Protein AF-0000000074317550 (afdb_homodimer)

Structure (mmCIF, N/CA/C/O backbone):
data_AF-0000000074317550-model_v1
#
loop_
_entity.id
_entity.type
_entity.pdbx_description
1 polymer Maltokinase
#
loop_
_atom_site.group_PDB
_atom_site.id
_atom_site.type_symbol
_atom_site.label_atom_id
_atom_site.label_alt_id
_atom_site.label_comp_id
_atom_site.label_asym_id
_atom_site.label_entity_id
_atom_site.label_seq_id
_atom_site.pdbx_PDB_ins_code
_atom_site.Cartn_x
_atom_site.Cartn_y
_atom_site.Cartn_z
_atom_site.occupancy
_atom_site.B_iso_or_equiv
_atom_site.auth_seq_id
_atom_site.auth_comp_id
_atom_site.auth_asym_id
_atom_site.auth_atom_id
_atom_site.pdbx_PDB_model_num
ATOM 1 N N . MET A 1 1 ? 19.438 -7.477 -41.312 1 28.12 1 MET A N 1
ATOM 2 C CA . MET A 1 1 ? 20.844 -7.57 -40.938 1 28.12 1 MET A CA 1
ATOM 3 C C . MET A 1 1 ? 21 -7.777 -39.438 1 28.12 1 MET A C 1
ATOM 5 O O . MET A 1 1 ? 20.406 -7.039 -38.625 1 28.12 1 MET A O 1
ATOM 9 N N . GLU A 1 2 ? 21.234 -8.906 -38.969 1 42.25 2 GLU A N 1
ATOM 10 C CA . GLU A 1 2 ? 21.422 -9.164 -37.531 1 42.25 2 GLU A CA 1
ATOM 11 C C . GLU A 1 2 ? 22.344 -8.117 -36.906 1 42.25 2 GLU A C 1
ATOM 13 O O . GLU A 1 2 ? 23.391 -7.797 -37.469 1 42.25 2 GLU A O 1
ATOM 18 N N . PRO A 1 3 ? 21.891 -7.242 -36.188 1 46.84 3 PRO A N 1
ATOM 19 C CA . PRO A 1 3 ? 22.766 -6.168 -35.719 1 46.84 3 PRO A CA 1
ATOM 20 C C . PRO A 1 3 ? 24.172 -6.66 -35.375 1 46.84 3 PRO A C 1
ATOM 22 O O . PRO A 1 3 ? 24.328 -7.773 -34.875 1 46.84 3 PRO A O 1
ATOM 25 N N . LEU A 1 4 ? 25.156 -6.258 -36.125 1 50 4 LEU A N 1
ATOM 26 C CA . LEU A 1 4 ? 26.578 -6.555 -35.969 1 50 4 LEU A CA 1
ATOM 27 C C . LEU A 1 4 ? 27.031 -6.383 -34.531 1 50 4 LEU A C 1
ATOM 29 O O . LEU A 1 4 ? 27 -5.277 -34 1 50 4 LEU A O 1
ATOM 33 N N . ILE A 1 5 ? 26.875 -7.387 -33.75 1 63 5 ILE A N 1
ATOM 34 C CA . ILE A 1 5 ? 27.375 -7.363 -32.375 1 63 5 ILE A CA 1
ATOM 35 C C . ILE A 1 5 ? 28.875 -7.07 -32.375 1 63 5 ILE A C 1
ATOM 37 O O . ILE A 1 5 ? 29.656 -7.805 -32.969 1 63 5 ILE A O 1
ATOM 41 N N . ARG A 1 6 ? 29.375 -5.887 -32.031 1 70.06 6 ARG A N 1
ATOM 42 C CA . ARG A 1 6 ? 30.766 -5.453 -31.906 1 70.06 6 ARG A CA 1
ATOM 43 C C . ARG A 1 6 ? 31.562 -6.41 -31.031 1 70.06 6 ARG A C 1
ATOM 45 O O . ARG A 1 6 ? 31.125 -6.762 -29.922 1 70.06 6 ARG A O 1
ATOM 52 N N . ALA A 1 7 ? 32.594 -6.957 -31.656 1 84.75 7 ALA A N 1
ATOM 53 C CA . ALA A 1 7 ? 33.5 -7.801 -30.859 1 84.75 7 ALA A CA 1
ATOM 54 C C . ALA A 1 7 ? 34.375 -6.961 -29.938 1 84.75 7 ALA A C 1
ATOM 56 O O . ALA A 1 7 ? 34.844 -5.891 -30.328 1 84.75 7 ALA A O 1
ATOM 57 N N . VAL A 1 8 ? 34.406 -7.371 -28.703 1 90.88 8 VAL A N 1
ATOM 58 C CA . VAL A 1 8 ? 35.25 -6.676 -27.75 1 90.88 8 VAL A CA 1
ATOM 59 C C . VAL A 1 8 ? 36.531 -7.473 -27.516 1 90.88 8 VAL A C 1
ATOM 61 O O . VAL A 1 8 ? 36.5 -8.695 -27.359 1 90.88 8 VAL A O 1
ATOM 64 N N . HIS A 1 9 ? 37.656 -6.766 -27.578 1 92.19 9 HIS A N 1
ATOM 65 C CA . HIS A 1 9 ? 38.938 -7.359 -27.281 1 92.19 9 HIS A CA 1
ATOM 66 C C . HIS A 1 9 ? 39.438 -6.934 -25.891 1 92.19 9 HIS A C 1
ATOM 68 O O . HIS A 1 9 ? 39.5 -5.738 -25.594 1 92.19 9 HIS A O 1
ATOM 74 N N . THR A 1 10 ? 39.625 -7.961 -25.078 1 92.19 10 THR A N 1
ATOM 75 C CA . THR A 1 10 ? 40.156 -7.652 -23.75 1 92.19 10 THR A CA 1
ATOM 76 C C . THR A 1 10 ? 41.406 -8.477 -23.453 1 92.19 10 THR A C 1
ATOM 78 O O . THR A 1 10 ? 41.531 -9.602 -23.938 1 92.19 10 THR A O 1
ATOM 81 N N . THR A 1 11 ? 42.312 -7.902 -22.656 1 89.69 11 THR A N 1
ATOM 82 C CA . THR A 1 11 ? 43.5 -8.617 -22.219 1 89.69 11 THR A CA 1
ATOM 83 C C . THR A 1 11 ? 43.281 -9.297 -20.875 1 89.69 11 THR A C 1
ATOM 85 O O . THR A 1 11 ? 44.125 -10.047 -20.391 1 89.69 11 THR A O 1
ATOM 88 N N . HIS A 1 12 ? 42.125 -9.023 -20.328 1 92.94 12 HIS A N 1
ATOM 89 C CA . HIS A 1 12 ? 41.812 -9.641 -19.047 1 92.94 12 HIS A CA 1
ATOM 90 C C . HIS A 1 12 ? 41.438 -11.102 -19.219 1 92.94 12 HIS A C 1
ATOM 92 O O . HIS A 1 12 ? 40.906 -11.5 -20.266 1 92.94 12 HIS A O 1
ATOM 98 N N . LYS A 1 13 ? 41.719 -11.852 -18.172 1 94 13 LYS A N 1
ATOM 99 C CA . LYS A 1 13 ? 41.219 -13.227 -18.141 1 94 13 LYS A CA 1
ATOM 100 C C . LYS A 1 13 ? 39.688 -13.25 -17.875 1 94 13 LYS A C 1
ATOM 102 O O . LYS A 1 13 ? 39.125 -12.258 -17.422 1 94 13 LYS A O 1
ATOM 107 N N . TRP A 1 14 ? 39.094 -14.367 -18.219 1 94 14 TRP A N 1
ATOM 108 C CA . TRP A 1 14 ? 37.656 -14.516 -18.047 1 94 14 TRP A CA 1
ATOM 109 C C . TRP A 1 14 ? 37.25 -14.219 -16.609 1 94 14 TRP A C 1
ATOM 111 O O . TRP A 1 14 ? 36.219 -13.555 -16.359 1 94 14 TRP A O 1
ATOM 121 N N . GLN A 1 15 ? 38.094 -14.562 -15.641 1 93.31 15 GLN A N 1
ATOM 122 C CA . GLN A 1 15 ? 37.781 -14.422 -14.219 1 93.31 15 GLN A CA 1
ATOM 123 C C . GLN A 1 15 ? 37.812 -12.961 -13.797 1 93.31 15 GLN A C 1
ATOM 125 O O . GLN A 1 15 ? 37.312 -12.617 -12.711 1 93.31 15 GLN A O 1
ATOM 130 N N . GLU A 1 16 ? 38.312 -12.109 -14.719 1 94.38 16 GLU A N 1
ATOM 131 C CA . GLU A 1 16 ? 38.438 -10.688 -14.398 1 94.38 16 GLU A CA 1
ATOM 132 C C . GLU A 1 16 ? 37.875 -9.82 -15.508 1 94.38 16 GLU A C 1
ATOM 134 O O . GLU A 1 16 ? 38.156 -8.625 -15.594 1 94.38 16 GLU A O 1
ATOM 139 N N . VAL A 1 17 ? 37.094 -10.383 -16.328 1 94.56 17 VAL A N 1
ATOM 140 C CA . VAL A 1 17 ? 36.719 -9.727 -17.578 1 94.56 17 VAL A CA 1
ATOM 141 C C . VAL A 1 17 ? 35.875 -8.484 -17.266 1 94.56 17 VAL A C 1
ATOM 143 O O . VAL A 1 17 ? 35.938 -7.488 -17.984 1 94.56 17 VAL A O 1
ATOM 146 N N . PHE A 1 18 ? 35.094 -8.461 -16.172 1 94.56 18 PHE A N 1
ATOM 147 C CA . PHE A 1 18 ? 34.188 -7.359 -15.852 1 94.56 18 PHE A CA 1
ATOM 148 C C . PHE A 1 18 ? 34.969 -6.207 -15.211 1 94.56 18 PHE A C 1
ATOM 150 O O . PHE A 1 18 ? 34.406 -5.145 -14.945 1 94.56 18 PHE A O 1
ATOM 157 N N . GLU A 1 19 ? 36.25 -6.395 -14.977 1 93.12 19 GLU A N 1
ATOM 158 C CA . GLU A 1 19 ? 37.094 -5.289 -14.555 1 93.12 19 GLU A CA 1
ATOM 159 C C . GLU A 1 19 ? 37.438 -4.391 -15.734 1 93.12 19 GLU A C 1
ATOM 161 O O . GLU A 1 19 ? 37.875 -3.25 -15.539 1 93.12 19 GLU A O 1
ATOM 166 N N . ASP A 1 20 ? 37.281 -4.922 -16.922 1 94.19 20 ASP A N 1
ATOM 167 C CA . ASP A 1 20 ? 37.562 -4.156 -18.141 1 94.19 20 ASP A CA 1
ATOM 168 C C . ASP A 1 20 ? 36.375 -3.238 -18.469 1 94.19 20 ASP A C 1
ATOM 170 O O . ASP A 1 20 ? 35.281 -3.709 -18.812 1 94.19 20 ASP A O 1
ATOM 174 N N . PRO A 1 21 ? 36.594 -1.966 -18.5 1 93.06 21 PRO A N 1
ATOM 175 C CA . PRO A 1 21 ? 35.5 -1.025 -18.781 1 93.06 21 PRO A CA 1
ATOM 176 C C . PRO A 1 21 ? 34.906 -1.201 -20.172 1 93.06 21 PRO A C 1
ATOM 178 O O . PRO A 1 21 ? 33.719 -0.985 -20.375 1 93.06 21 PRO A O 1
ATOM 181 N N . LEU A 1 22 ? 35.75 -1.528 -21.109 1 92.06 22 LEU A N 1
ATOM 182 C CA . LEU A 1 22 ? 35.25 -1.72 -22.469 1 92.06 22 LEU A CA 1
ATOM 183 C C . LEU A 1 22 ? 34.281 -2.896 -22.547 1 92.06 22 LEU A C 1
ATOM 185 O O . LEU A 1 22 ? 33.281 -2.834 -23.234 1 92.06 22 LEU A O 1
ATOM 189 N N . PHE A 1 23 ? 34.656 -3.93 -21.828 1 94.31 23 PHE A N 1
ATOM 190 C CA . PHE A 1 23 ? 33.781 -5.094 -21.781 1 94.31 23 PHE A CA 1
ATOM 191 C C . PHE A 1 23 ? 32.469 -4.754 -21.094 1 94.31 23 PHE A C 1
ATOM 193 O O . PHE A 1 23 ? 31.406 -5.102 -21.578 1 94.31 23 PHE A O 1
ATOM 200 N N . ARG A 1 24 ? 32.562 -4.133 -19.984 1 94.5 24 ARG A N 1
ATOM 201 C CA . ARG A 1 24 ? 31.359 -3.756 -19.219 1 94.5 24 ARG A CA 1
ATOM 202 C C . ARG A 1 24 ? 30.438 -2.879 -20.047 1 94.5 24 ARG A C 1
ATOM 204 O O . ARG A 1 24 ? 29.219 -3.07 -20.031 1 94.5 24 ARG A O 1
ATOM 211 N N . ASP A 1 25 ? 31 -1.946 -20.766 1 93.38 25 ASP A N 1
ATOM 212 C CA . ASP A 1 25 ? 30.203 -1.023 -21.578 1 93.38 25 ASP A CA 1
ATOM 213 C C . ASP A 1 25 ? 29.5 -1.76 -22.703 1 93.38 25 ASP A C 1
ATOM 215 O O . ASP A 1 25 ? 28.312 -1.542 -22.953 1 93.38 25 ASP A O 1
ATOM 219 N N . ALA A 1 26 ? 30.25 -2.543 -23.375 1 93.62 26 ALA A N 1
ATOM 220 C CA . ALA A 1 26 ? 29.641 -3.316 -24.453 1 93.62 26 ALA A CA 1
ATOM 221 C C . ALA A 1 26 ? 28.547 -4.223 -23.922 1 93.62 26 ALA A C 1
ATOM 223 O O . ALA A 1 26 ? 27.484 -4.348 -24.547 1 93.62 26 ALA A O 1
ATOM 224 N N . PHE A 1 27 ? 28.828 -4.82 -22.797 1 95 27 PHE A N 1
ATOM 225 C CA . PHE A 1 27 ? 27.891 -5.746 -22.172 1 95 27 PHE A CA 1
ATOM 226 C C . PHE A 1 27 ? 26.562 -5.047 -21.844 1 95 27 PHE A C 1
ATOM 228 O O . PHE A 1 27 ? 25.5 -5.496 -22.281 1 95 27 PHE A O 1
ATOM 235 N N . ILE A 1 28 ? 26.609 -3.914 -21.172 1 94.75 28 ILE A N 1
ATOM 236 C CA . ILE A 1 28 ? 25.406 -3.336 -20.578 1 94.75 28 ILE A CA 1
ATOM 237 C C . ILE A 1 28 ? 24.75 -2.385 -21.578 1 94.75 28 ILE A C 1
ATOM 239 O O . ILE A 1 28 ? 23.531 -2.186 -21.531 1 94.75 28 ILE A O 1
ATOM 243 N N . GLU A 1 29 ? 25.484 -1.85 -22.531 1 92.62 29 GLU A N 1
ATOM 244 C CA . GLU A 1 29 ? 24.922 -0.846 -23.438 1 92.62 29 GLU A CA 1
ATOM 245 C C . GLU A 1 29 ? 24.469 -1.478 -24.75 1 92.62 29 GLU A C 1
ATOM 247 O O . GLU A 1 29 ? 23.547 -0.97 -25.406 1 92.62 29 GLU A O 1
ATOM 252 N N . GLU A 1 30 ? 25.062 -2.566 -25.094 1 92.88 30 GLU A N 1
ATOM 253 C CA . GLU A 1 30 ? 24.766 -3.125 -26.406 1 92.88 30 GLU A CA 1
ATOM 254 C C . GLU A 1 30 ? 24.203 -4.543 -26.297 1 92.88 30 GLU A C 1
ATOM 256 O O . GLU A 1 30 ? 23.094 -4.816 -26.75 1 92.88 30 GLU A O 1
ATOM 261 N N . TRP A 1 31 ? 24.938 -5.395 -25.641 1 94.44 31 TRP A N 1
ATOM 262 C CA . TRP A 1 31 ? 24.594 -6.812 -25.688 1 94.44 31 TRP A CA 1
ATOM 263 C C . TRP A 1 31 ? 23.328 -7.094 -24.891 1 94.44 31 TRP A C 1
ATOM 265 O O . TRP A 1 31 ? 22.406 -7.734 -25.391 1 94.44 31 TRP A O 1
ATOM 275 N N . VAL A 1 32 ? 23.234 -6.621 -23.656 1 95.06 32 VAL A N 1
ATOM 276 C CA . VAL A 1 32 ? 22.141 -6.93 -22.766 1 95.06 32 VAL A CA 1
ATOM 277 C C . VAL A 1 32 ? 20.828 -6.379 -23.328 1 95.06 32 VAL A C 1
ATOM 279 O O . VAL A 1 32 ? 19.828 -7.094 -23.406 1 95.06 32 VAL A O 1
ATOM 282 N N . PRO A 1 33 ? 20.766 -5.148 -23.766 1 93.25 33 PRO A N 1
ATOM 283 C CA . PRO A 1 33 ? 19.5 -4.621 -24.281 1 93.25 33 PRO A CA 1
ATOM 284 C C . PRO A 1 33 ? 18.969 -5.422 -25.469 1 93.25 33 PRO A C 1
ATOM 286 O O . PRO A 1 33 ? 17.766 -5.684 -25.547 1 93.25 33 PRO A O 1
ATOM 289 N N . GLN A 1 34 ? 19.844 -5.828 -26.297 1 90.69 34 GLN A N 1
ATOM 290 C CA . GLN A 1 34 ? 19.438 -6.574 -27.484 1 90.69 34 GLN A CA 1
ATOM 291 C C . GLN A 1 34 ? 18.984 -7.984 -27.125 1 90.69 34 GLN A C 1
ATOM 293 O O . GLN A 1 34 ? 18.094 -8.547 -27.781 1 90.69 34 GLN A O 1
ATOM 298 N N . TYR A 1 35 ? 19.562 -8.453 -26.156 1 92.56 35 TYR A N 1
ATOM 299 C CA . TYR A 1 35 ? 19.297 -9.836 -25.781 1 92.56 35 TYR A CA 1
ATOM 300 C C . TYR A 1 35 ? 18.062 -9.938 -24.906 1 92.56 35 TYR A C 1
ATOM 302 O O . TYR A 1 35 ? 17.125 -10.68 -25.219 1 92.56 35 TYR A O 1
ATOM 310 N N . ILE A 1 36 ? 18.016 -9.227 -23.766 1 92.38 36 ILE A N 1
ATOM 311 C CA . ILE A 1 36 ? 17.031 -9.375 -22.688 1 92.38 36 ILE A CA 1
ATOM 312 C C . ILE A 1 36 ? 15.641 -9.047 -23.219 1 92.38 36 ILE A C 1
ATOM 314 O O . ILE A 1 36 ? 14.656 -9.68 -22.844 1 92.38 36 ILE A O 1
ATOM 318 N N . THR A 1 37 ? 15.5 -8.102 -24.062 1 89.25 37 THR A N 1
ATOM 319 C CA . THR A 1 37 ? 14.211 -7.617 -24.516 1 89.25 37 THR A CA 1
ATOM 320 C C . THR A 1 37 ? 13.539 -8.656 -25.422 1 89.25 37 THR A C 1
ATOM 322 O O . THR A 1 37 ? 12.328 -8.578 -25.672 1 89.25 37 THR A O 1
ATOM 325 N N . LYS A 1 38 ? 14.312 -9.625 -25.891 1 87.88 38 LYS A N 1
ATOM 326 C CA . LYS A 1 38 ? 13.773 -10.641 -26.797 1 87.88 38 LYS A CA 1
ATOM 327 C C . LYS A 1 38 ? 13.422 -11.914 -26.031 1 87.88 38 LYS A C 1
ATOM 329 O O . LYS A 1 38 ? 12.867 -12.852 -26.609 1 87.88 38 LYS A O 1
ATOM 334 N N . ARG A 1 39 ? 13.758 -11.867 -24.812 1 89.06 39 ARG A N 1
ATOM 335 C CA . ARG A 1 39 ? 13.508 -13.055 -24.016 1 89.06 39 ARG A CA 1
ATOM 336 C C . ARG A 1 39 ? 12.07 -13.078 -23.5 1 89.06 39 ARG A C 1
ATOM 338 O O . ARG A 1 39 ? 11.523 -12.031 -23.141 1 89.06 39 ARG A O 1
ATOM 345 N N . ARG A 1 40 ? 11.531 -14.219 -23.312 1 82 40 ARG A N 1
ATOM 346 C CA . ARG A 1 40 ? 10.156 -14.375 -22.844 1 82 40 ARG A CA 1
ATOM 347 C C . ARG A 1 40 ? 10.031 -14.016 -21.375 1 82 40 ARG A C 1
ATOM 349 O O . ARG A 1 40 ? 9 -13.5 -20.938 1 82 40 ARG A O 1
ATOM 356 N N . TRP A 1 41 ? 11.102 -14.352 -20.672 1 88.12 41 TRP A N 1
ATOM 357 C CA . TRP A 1 41 ? 11.031 -14.141 -19.234 1 88.12 41 TRP A CA 1
ATOM 358 C C . TRP A 1 41 ? 11.148 -12.656 -18.891 1 88.12 41 TRP A C 1
ATOM 360 O O . TRP A 1 41 ? 10.914 -12.258 -17.75 1 88.12 41 TRP A O 1
ATOM 370 N N . PHE A 1 42 ? 11.461 -11.883 -19.875 1 89.62 42 PHE A N 1
ATOM 371 C CA . PHE A 1 42 ? 11.5 -10.445 -19.641 1 89.62 42 PHE A CA 1
ATOM 372 C C . PHE A 1 42 ? 10.094 -9.859 -19.594 1 89.62 42 PHE A C 1
ATOM 374 O O . PHE A 1 42 ? 9.398 -9.812 -20.609 1 89.62 42 PHE A O 1
ATOM 381 N N . ALA A 1 43 ? 9.672 -9.359 -18.5 1 79.31 43 ALA A N 1
ATOM 382 C CA . ALA A 1 43 ? 8.297 -8.945 -18.25 1 79.31 43 ALA A CA 1
ATOM 383 C C . ALA A 1 43 ? 8.055 -7.523 -18.75 1 79.31 43 ALA A C 1
ATOM 385 O O . ALA A 1 43 ? 6.906 -7.133 -19 1 79.31 43 ALA A O 1
ATOM 386 N N . GLY A 1 44 ? 9.023 -6.699 -18.938 1 76.69 44 GLY A N 1
ATOM 387 C CA . GLY A 1 44 ? 8.875 -5.277 -19.219 1 76.69 44 GLY A CA 1
ATOM 388 C C . GLY A 1 44 ? 8.719 -4.98 -20.703 1 76.69 44 GLY A C 1
ATOM 389 O O . GLY A 1 44 ? 9.164 -3.936 -21.172 1 76.69 44 GLY A O 1
ATOM 390 N N . LYS A 1 45 ? 8.164 -5.879 -21.438 1 74.56 45 LYS A N 1
ATOM 391 C CA . LYS A 1 45 ? 8.109 -5.719 -22.891 1 74.56 45 LYS A CA 1
ATOM 392 C C . LYS A 1 45 ? 7.172 -4.582 -23.281 1 74.56 45 LYS A C 1
ATOM 394 O O . LYS A 1 45 ? 7.355 -3.949 -24.328 1 74.56 45 LYS A O 1
ATOM 399 N N . SER A 1 46 ? 6.262 -4.289 -22.438 1 73 46 SER A N 1
ATOM 400 C CA . SER A 1 46 ? 5.25 -3.293 -22.781 1 73 46 SER A CA 1
ATOM 401 C C . SER A 1 46 ? 5.656 -1.904 -22.297 1 73 46 SER A C 1
ATOM 403 O O . SER A 1 46 ? 4.973 -0.918 -22.578 1 73 46 SER A O 1
ATOM 405 N N . THR A 1 47 ? 6.789 -1.801 -21.688 1 78.31 47 THR A N 1
ATOM 406 C CA . THR A 1 47 ? 7.223 -0.519 -21.141 1 78.31 47 THR A CA 1
ATOM 407 C C . THR A 1 47 ? 8.586 -0.13 -21.703 1 78.31 47 THR A C 1
ATOM 409 O O . THR A 1 47 ? 9.516 -0.94 -21.719 1 78.31 47 THR A O 1
ATOM 412 N N . PRO A 1 48 ? 8.602 1.022 -22.234 1 86.31 48 PRO A N 1
ATOM 413 C CA . PRO A 1 48 ? 9.898 1.455 -22.75 1 86.31 48 PRO A CA 1
ATOM 414 C C . PRO A 1 48 ? 10.984 1.501 -21.672 1 86.31 48 PRO A C 1
ATOM 416 O O . PRO A 1 48 ? 10.734 2.002 -20.578 1 86.31 48 PRO A O 1
ATOM 419 N N . VAL A 1 49 ? 12.141 0.984 -22.031 1 89.31 49 VAL A N 1
ATOM 420 C CA . VAL A 1 49 ? 13.266 0.929 -21.109 1 89.31 49 VAL A CA 1
ATOM 421 C C . VAL A 1 49 ? 14.086 2.215 -21.203 1 89.31 49 VAL A C 1
ATOM 423 O O . VAL A 1 49 ? 14.391 2.68 -22.312 1 89.31 49 VAL A O 1
ATOM 426 N N . LYS A 1 50 ? 14.43 2.818 -20.156 1 84.69 50 LYS A N 1
ATOM 427 C CA . LYS A 1 50 ? 15.281 4 -20.109 1 84.69 50 LYS A CA 1
ATOM 428 C C . LYS A 1 50 ? 16.766 3.615 -20.094 1 84.69 50 LYS A C 1
ATOM 430 O O . LYS A 1 50 ? 17.547 4.117 -20.906 1 84.69 50 LYS A O 1
ATOM 435 N N . VAL A 1 51 ? 17.109 2.777 -19.188 1 87.44 51 VAL A N 1
ATOM 436 C CA . VAL A 1 51 ? 18.516 2.418 -19.094 1 87.44 51 VAL A CA 1
ATOM 437 C C . VAL A 1 51 ? 18.672 1.046 -18.438 1 87.44 51 VAL A C 1
ATOM 439 O O . VAL A 1 51 ? 17.812 0.633 -17.656 1 87.44 51 VAL A O 1
ATOM 442 N N . PHE A 1 52 ? 19.75 0.354 -18.844 1 92.12 52 PHE A N 1
ATOM 443 C CA . PHE A 1 52 ? 20.203 -0.866 -18.188 1 92.12 52 PHE A CA 1
ATOM 444 C C . PHE A 1 52 ? 21.438 -0.593 -17.344 1 92.12 52 PHE A C 1
ATOM 446 O O . PHE A 1 52 ? 22.328 0.172 -17.734 1 92.12 52 PHE A O 1
ATOM 453 N N . LYS A 1 53 ? 21.469 -1.198 -16.156 1 90.69 53 LYS A N 1
ATOM 454 C CA . LYS A 1 53 ? 22.625 -1.064 -15.273 1 90.69 53 LYS A CA 1
ATOM 455 C C . LYS A 1 53 ? 23.016 -2.414 -14.688 1 90.69 53 LYS A C 1
ATOM 457 O O . LYS A 1 53 ? 22.172 -3.275 -14.461 1 90.69 53 LYS A O 1
ATOM 462 N N . ILE A 1 54 ? 24.312 -2.523 -14.445 1 92.62 54 ILE A N 1
ATOM 463 C CA . ILE A 1 54 ? 24.781 -3.682 -13.695 1 92.62 54 ILE A CA 1
ATOM 464 C C . ILE A 1 54 ? 24.609 -3.428 -12.195 1 92.62 54 ILE A C 1
ATOM 466 O O . ILE A 1 54 ? 25.234 -2.529 -11.641 1 92.62 54 ILE A O 1
ATOM 470 N N . GLU A 1 55 ? 23.75 -4.184 -11.617 1 86.38 55 GLU A N 1
ATOM 471 C CA . GLU A 1 55 ? 23.547 -4.055 -10.18 1 86.38 55 GLU A CA 1
ATOM 472 C C . GLU A 1 55 ? 24.609 -4.824 -9.398 1 86.38 55 GLU A C 1
ATOM 474 O O . GLU A 1 55 ? 25.078 -4.363 -8.359 1 86.38 55 GLU A O 1
ATOM 479 N N . ARG A 1 56 ? 24.844 -6.062 -9.812 1 87.88 56 ARG A N 1
ATOM 480 C CA . ARG A 1 56 ? 25.828 -6.918 -9.133 1 87.88 56 ARG A CA 1
ATOM 481 C C . ARG A 1 56 ? 26.391 -7.965 -10.086 1 87.88 56 ARG A C 1
ATOM 483 O O . ARG A 1 56 ? 25.719 -8.383 -11.031 1 87.88 56 ARG A O 1
ATOM 490 N N . ILE A 1 57 ? 27.609 -8.281 -9.859 1 92.31 57 ILE A N 1
ATOM 491 C CA . ILE A 1 57 ? 28.281 -9.383 -10.539 1 92.31 57 ILE A CA 1
ATOM 492 C C . ILE A 1 57 ? 28.656 -10.461 -9.523 1 92.31 57 ILE A C 1
ATOM 494 O O . ILE A 1 57 ? 29.469 -10.203 -8.617 1 92.31 57 ILE A O 1
ATOM 498 N N . LEU A 1 58 ? 28.078 -11.648 -9.695 1 92.12 58 LEU A N 1
ATOM 499 C CA . LEU A 1 58 ? 28.297 -12.734 -8.758 1 92.12 58 LEU A CA 1
ATOM 500 C C . LEU A 1 58 ? 29.031 -13.891 -9.422 1 92.12 58 LEU A C 1
ATOM 502 O O . LEU A 1 58 ? 28.422 -14.695 -10.125 1 92.12 58 LEU A O 1
ATOM 506 N N . PRO A 1 59 ? 30.297 -14.008 -9.133 1 92.69 59 PRO A N 1
ATOM 507 C CA . PRO A 1 59 ? 31.047 -15.117 -9.719 1 92.69 59 PRO A CA 1
ATOM 508 C C . PRO A 1 59 ? 30.781 -16.453 -9.031 1 92.69 59 PRO A C 1
ATOM 510 O O . PRO A 1 59 ? 30.531 -16.484 -7.824 1 92.69 59 PRO A O 1
ATOM 513 N N . LEU A 1 60 ? 30.797 -17.5 -9.734 1 91.62 60 LEU A N 1
ATOM 514 C CA . LEU A 1 60 ? 30.672 -18.859 -9.219 1 91.62 60 LEU A CA 1
ATOM 515 C C . LEU A 1 60 ? 31.766 -19.766 -9.789 1 91.62 60 LEU A C 1
ATOM 517 O O . LEU A 1 60 ? 31.594 -20.344 -10.859 1 91.62 60 LEU A O 1
ATOM 521 N N . PRO A 1 61 ? 32.812 -19.859 -9.023 1 89.94 61 PRO A N 1
ATOM 522 C CA . PRO A 1 61 ? 33.812 -20.859 -9.414 1 89.94 61 PRO A CA 1
ATOM 523 C C . PRO A 1 61 ? 33.375 -22.297 -9.156 1 89.94 61 PRO A C 1
ATOM 525 O O . PRO A 1 61 ? 32.844 -22.594 -8.094 1 89.94 61 PRO A O 1
ATOM 528 N N . THR A 1 62 ? 33.5 -23.109 -10.148 1 88.25 62 THR A N 1
ATOM 529 C CA . THR A 1 62 ? 33.125 -24.516 -10.008 1 88.25 62 THR A CA 1
ATOM 530 C C . THR A 1 62 ? 34.219 -25.438 -10.555 1 88.25 62 THR A C 1
ATOM 532 O O . THR A 1 62 ? 35.219 -24.953 -11.117 1 88.25 62 THR A O 1
ATOM 535 N N . ASP A 1 63 ? 34 -26.703 -10.352 1 82.5 63 ASP A N 1
ATOM 536 C CA . ASP A 1 63 ? 34.906 -27.688 -10.922 1 82.5 63 ASP A CA 1
ATOM 537 C C . ASP A 1 63 ? 34.719 -27.797 -12.438 1 82.5 63 ASP A C 1
ATOM 539 O O . ASP A 1 63 ? 35.594 -28.281 -13.141 1 82.5 63 ASP A O 1
ATOM 543 N N . PHE A 1 64 ? 33.625 -27.234 -12.891 1 81.12 64 PHE A N 1
ATOM 544 C CA . PHE A 1 64 ? 33.281 -27.375 -14.297 1 81.12 64 PHE A CA 1
ATOM 545 C C . PHE A 1 64 ? 33.625 -26.125 -15.078 1 81.12 64 PHE A C 1
ATOM 547 O O . PHE A 1 64 ? 33.594 -26.125 -16.312 1 81.12 64 PHE A O 1
ATOM 554 N N . GLY A 1 65 ? 33.969 -25.094 -14.328 1 87.88 65 GLY A N 1
ATOM 555 C CA . GLY A 1 65 ? 34.219 -23.828 -14.984 1 87.88 65 GLY A CA 1
ATOM 556 C C . GLY A 1 65 ? 33.938 -22.625 -14.086 1 87.88 65 GLY A C 1
ATOM 557 O O . GLY A 1 65 ? 33.656 -22.797 -12.898 1 87.88 65 GLY A O 1
ATOM 558 N N . TYR A 1 66 ? 34.188 -21.516 -14.711 1 93.19 66 TYR A N 1
ATOM 559 C CA . TYR A 1 66 ? 33.938 -20.25 -14.031 1 93.19 66 TYR A CA 1
ATOM 560 C C . TYR A 1 66 ? 32.781 -19.516 -14.656 1 93.19 66 TYR A C 1
ATOM 562 O O . TYR A 1 66 ? 32.781 -19.219 -15.859 1 93.19 66 TYR A O 1
ATOM 570 N N . TYR A 1 67 ? 31.75 -19.234 -13.852 1 95.62 67 TYR A N 1
ATOM 571 C CA . TYR A 1 67 ? 30.531 -18.625 -14.367 1 95.62 67 TYR A CA 1
ATOM 572 C C . TYR A 1 67 ? 30.25 -17.312 -13.641 1 95.62 67 TYR A C 1
ATOM 574 O O . TYR A 1 67 ? 30.703 -17.094 -12.516 1 95.62 67 TYR A O 1
ATOM 582 N N . TYR A 1 68 ? 29.562 -16.406 -14.328 1 95.62 68 TYR A N 1
ATOM 583 C CA . TYR A 1 68 ? 29.094 -15.18 -13.711 1 95.62 68 TYR A CA 1
ATOM 584 C C . TYR A 1 68 ? 27.562 -15.156 -13.648 1 95.62 68 TYR A C 1
ATOM 586 O O . TYR A 1 68 ? 26.891 -15.523 -14.609 1 95.62 68 TYR A O 1
ATOM 594 N N . HIS A 1 69 ? 27.016 -14.852 -12.492 1 96.12 69 HIS A N 1
ATOM 595 C CA . HIS A 1 69 ? 25.625 -14.445 -12.352 1 96.12 69 HIS A CA 1
ATOM 596 C C . HIS A 1 69 ? 25.484 -12.93 -12.266 1 96.12 69 HIS A C 1
ATOM 598 O O . HIS A 1 69 ? 25.688 -12.344 -11.195 1 96.12 69 HIS A O 1
ATOM 604 N N . VAL A 1 70 ? 25.094 -12.359 -13.367 1 95.81 70 VAL A N 1
ATOM 605 C CA . VAL A 1 70 ? 25.016 -10.898 -13.414 1 95.81 70 VAL A CA 1
ATOM 606 C C . VAL A 1 70 ? 23.578 -10.453 -13.141 1 95.81 70 VAL A C 1
ATOM 608 O O . VAL A 1 70 ? 22.641 -10.922 -13.789 1 95.81 70 VAL A O 1
ATOM 611 N N . ILE A 1 71 ? 23.438 -9.602 -12.188 1 93.38 71 ILE A N 1
ATOM 612 C CA . ILE A 1 71 ? 22.141 -8.984 -11.891 1 93.38 71 ILE A CA 1
ATOM 613 C C . ILE A 1 71 ? 22.047 -7.641 -12.609 1 93.38 71 ILE A C 1
ATOM 615 O O . ILE A 1 71 ? 22.828 -6.727 -12.344 1 93.38 71 ILE A O 1
ATOM 619 N N . VAL A 1 72 ? 21.062 -7.594 -13.492 1 94.75 72 VAL A N 1
ATOM 620 C CA . VAL A 1 72 ? 20.875 -6.406 -14.312 1 94.75 72 VAL A CA 1
ATOM 621 C C . VAL A 1 72 ? 19.641 -5.637 -13.828 1 94.75 72 VAL A C 1
ATOM 623 O O . VAL A 1 72 ? 18.547 -6.203 -13.703 1 94.75 72 VAL A O 1
ATOM 626 N N . GLU A 1 73 ? 19.812 -4.41 -13.555 1 90.75 73 GLU A N 1
ATOM 627 C CA . GLU A 1 73 ? 18.703 -3.516 -13.219 1 90.75 73 GLU A CA 1
ATOM 628 C C . GLU A 1 73 ? 18.172 -2.818 -14.461 1 90.75 73 GLU A C 1
ATOM 630 O O . GLU A 1 73 ? 18.922 -2.209 -15.219 1 90.75 73 GLU A O 1
ATOM 635 N N . VAL A 1 74 ? 16.922 -2.975 -14.664 1 91.69 74 VAL A N 1
ATOM 636 C CA . VAL A 1 74 ? 16.234 -2.312 -15.773 1 91.69 74 VAL A CA 1
ATOM 637 C C . VAL A 1 74 ? 15.406 -1.145 -15.242 1 91.69 74 VAL A C 1
ATOM 639 O O . VAL A 1 74 ? 14.477 -1.342 -14.461 1 91.69 74 VAL A O 1
ATOM 642 N N . ILE A 1 75 ? 15.742 0 -15.672 1 83.75 75 ILE A N 1
ATOM 643 C CA . ILE A 1 75 ? 14.992 1.199 -15.297 1 83.75 75 ILE A CA 1
ATOM 644 C C . ILE A 1 75 ? 14.086 1.619 -16.453 1 83.75 75 ILE A C 1
ATOM 646 O O . ILE A 1 75 ? 14.555 1.854 -17.562 1 83.75 75 ILE A O 1
ATOM 650 N N . TYR A 1 76 ? 12.844 1.724 -16.203 1 84.44 76 TYR A N 1
ATOM 651 C CA . TYR A 1 76 ? 11.867 2.041 -17.234 1 84.44 76 TYR A CA 1
ATOM 652 C C . TYR A 1 76 ? 11.594 3.541 -17.281 1 84.44 76 TYR A C 1
ATOM 654 O O . TYR A 1 76 ? 11.945 4.277 -16.359 1 84.44 76 TYR A O 1
ATOM 662 N N . GLU A 1 77 ? 11.016 3.949 -18.328 1 78 77 GLU A N 1
ATOM 663 C CA . GLU A 1 77 ? 10.742 5.367 -18.531 1 78 77 GLU A CA 1
ATOM 664 C C . GLU A 1 77 ? 9.828 5.922 -17.438 1 78 77 GLU A C 1
ATOM 666 O O . GLU A 1 77 ? 10.039 7.039 -16.953 1 78 77 GLU A O 1
ATOM 671 N N . PRO A 1 78 ? 8.828 5.137 -17.078 1 65.81 78 PRO A N 1
ATOM 672 C CA . PRO A 1 78 ? 7.949 5.652 -16.031 1 65.81 78 PRO A CA 1
ATOM 673 C C . PRO A 1 78 ? 8.641 5.723 -14.664 1 65.81 78 PRO A C 1
ATOM 675 O O . PRO A 1 78 ? 8.086 6.293 -13.719 1 65.81 78 PRO A O 1
ATOM 678 N N . GLY A 1 79 ? 9.805 5.027 -14.57 1 68.56 79 GLY A N 1
ATOM 679 C CA . GLY A 1 79 ? 10.594 5.25 -13.367 1 68.56 79 GLY A CA 1
ATOM 680 C C . GLY A 1 79 ? 10.727 4.012 -12.5 1 68.56 79 GLY A C 1
ATOM 681 O O . GLY A 1 79 ? 11.625 3.928 -11.664 1 68.56 79 GLY A O 1
ATOM 682 N N . TYR A 1 80 ? 9.883 3.062 -12.641 1 73.88 80 TYR A N 1
ATOM 683 C CA . TYR A 1 80 ? 10.047 1.873 -11.805 1 73.88 80 TYR A CA 1
ATOM 684 C C . TYR A 1 80 ? 11.164 0.983 -12.344 1 73.88 80 TYR A C 1
ATOM 686 O O . TYR A 1 80 ? 11.594 1.14 -13.484 1 73.88 80 TYR A O 1
ATOM 694 N N . THR A 1 81 ? 11.672 0.125 -11.508 1 81.75 81 THR A N 1
ATOM 695 C CA . THR A 1 81 ? 12.82 -0.703 -11.867 1 81.75 81 THR A CA 1
ATOM 696 C C . THR A 1 81 ? 12.508 -2.18 -11.633 1 81.75 81 THR A C 1
ATOM 698 O O . THR A 1 81 ? 11.625 -2.52 -10.844 1 81.75 81 THR A O 1
ATOM 701 N N . GLU A 1 82 ? 13.133 -2.969 -12.359 1 87.12 82 GLU A N 1
ATOM 702 C CA . GLU A 1 82 ? 13.141 -4.418 -12.188 1 87.12 82 GLU A CA 1
ATOM 703 C C . GLU A 1 82 ? 14.562 -4.969 -12.25 1 87.12 82 GLU A C 1
ATOM 705 O O . GLU A 1 82 ? 15.453 -4.348 -12.836 1 87.12 82 GLU A O 1
ATOM 710 N N . THR A 1 83 ? 14.805 -6.035 -11.594 1 91.25 83 THR A N 1
ATOM 711 C CA . THR A 1 83 ? 16.125 -6.672 -11.602 1 91.25 83 THR A CA 1
ATOM 712 C C . THR A 1 83 ? 16.031 -8.07 -12.211 1 91.25 83 THR A C 1
ATOM 714 O O . THR A 1 83 ? 15.141 -8.852 -11.875 1 91.25 83 THR A O 1
ATOM 717 N N . TYR A 1 84 ? 16.953 -8.297 -13.062 1 94.88 84 TYR A N 1
ATOM 718 C CA . TYR A 1 84 ? 16.953 -9.578 -13.766 1 94.88 84 TYR A CA 1
ATOM 719 C C . TYR A 1 84 ? 18.297 -10.297 -13.586 1 94.88 84 TYR A C 1
ATOM 721 O O . TYR A 1 84 ? 19.344 -9.656 -13.531 1 94.88 84 TYR A O 1
ATOM 729 N N . LEU A 1 85 ? 18.219 -11.617 -13.555 1 96.12 85 LEU A N 1
ATOM 730 C CA . LEU A 1 85 ? 19.391 -12.477 -13.422 1 96.12 85 LEU A CA 1
ATOM 731 C C . LEU A 1 85 ? 19.859 -12.992 -14.781 1 96.12 85 LEU A C 1
ATOM 733 O O . LEU A 1 85 ? 19.047 -13.523 -15.547 1 96.12 85 LEU A O 1
ATOM 737 N N . LEU A 1 86 ? 21.172 -12.875 -15.016 1 96.19 86 LEU A N 1
ATOM 738 C CA . LEU A 1 86 ? 21.781 -13.414 -16.219 1 96.19 86 LEU A CA 1
ATOM 739 C C . LEU A 1 86 ? 22.984 -14.281 -15.883 1 96.19 86 LEU A C 1
ATOM 741 O O . LEU A 1 86 ? 24.094 -13.766 -15.711 1 96.19 86 LEU A O 1
ATOM 745 N N . PRO A 1 87 ? 22.812 -15.57 -15.875 1 96.19 87 PRO A N 1
ATOM 746 C CA . PRO A 1 87 ? 23.984 -16.438 -15.781 1 96.19 87 PRO A CA 1
ATOM 747 C C . PRO A 1 87 ? 24.797 -16.469 -17.078 1 96.19 87 PRO A C 1
ATOM 749 O O . PRO A 1 87 ? 24.234 -16.719 -18.156 1 96.19 87 PRO A O 1
ATOM 752 N N . LEU A 1 88 ? 26.141 -16.281 -16.969 1 96.31 88 LEU A N 1
ATOM 753 C CA . LEU A 1 88 ? 26.953 -16.094 -18.172 1 96.31 88 LEU A CA 1
ATOM 754 C C . LEU A 1 88 ? 28.172 -17.016 -18.172 1 96.31 88 LEU A C 1
ATOM 756 O O . LEU A 1 88 ? 28.672 -17.359 -17.094 1 96.31 88 LEU A O 1
ATOM 760 N N . SER A 1 89 ? 28.547 -17.328 -19.359 1 95.06 89 SER A N 1
ATOM 761 C CA . SER A 1 89 ? 29.781 -18.078 -19.609 1 95.06 89 SER A CA 1
ATOM 762 C C . SER A 1 89 ? 30.438 -17.641 -20.922 1 95.06 89 SER A C 1
ATOM 764 O O . SER A 1 89 ? 29.781 -17.031 -21.766 1 95.06 89 SER A O 1
ATOM 766 N N . PHE A 1 90 ? 31.734 -17.859 -21 1 94.5 90 PHE A N 1
ATOM 767 C CA . PHE A 1 90 ? 32.5 -17.656 -22.219 1 94.5 90 PHE A CA 1
ATOM 768 C C . PHE A 1 90 ? 32.875 -19 -22.859 1 94.5 90 PHE A C 1
ATOM 770 O O . PHE A 1 90 ? 33.406 -19.875 -22.188 1 94.5 90 PHE A O 1
ATOM 777 N N . VAL A 1 91 ? 32.5 -19.094 -24.156 1 92.62 91 VAL A N 1
ATOM 778 C CA . VAL A 1 91 ? 32.844 -20.344 -24.859 1 92.62 91 VAL A CA 1
ATOM 779 C C . VAL A 1 91 ? 33.562 -20.031 -26.156 1 92.62 91 VAL A C 1
ATOM 781 O O . VAL A 1 91 ? 33.25 -19.031 -26.828 1 92.62 91 VAL A O 1
ATOM 784 N N . THR A 1 92 ? 34.469 -20.859 -26.5 1 91.38 92 THR A N 1
ATOM 785 C CA . THR A 1 92 ? 35.219 -20.672 -27.734 1 91.38 92 THR A CA 1
ATOM 786 C C . THR A 1 92 ? 34.531 -21.391 -28.891 1 91.38 92 THR A C 1
ATOM 788 O O . THR A 1 92 ? 34.75 -21.031 -30.047 1 91.38 92 THR A O 1
ATOM 791 N N . VAL A 1 93 ? 33.812 -22.344 -28.594 1 87.06 93 VAL A N 1
ATOM 792 C CA . VAL A 1 93 ? 33.062 -23.109 -29.594 1 87.06 93 VAL A CA 1
ATOM 793 C C . VAL A 1 93 ? 31.594 -23.203 -29.172 1 87.06 93 VAL A C 1
ATOM 795 O O . VAL A 1 93 ? 31.281 -23.547 -28.031 1 87.06 93 VAL A O 1
ATOM 798 N N . LEU A 1 94 ? 30.734 -22.766 -30.094 1 82.81 94 LEU A N 1
ATOM 799 C CA . LEU A 1 94 ? 29.312 -22.844 -29.781 1 82.81 94 LEU A CA 1
ATOM 800 C C . LEU A 1 94 ? 28.828 -24.281 -29.781 1 82.81 94 LEU A C 1
ATOM 802 O O . LEU A 1 94 ? 29.172 -25.062 -30.672 1 82.81 94 LEU A O 1
ATOM 806 N N . PRO A 1 95 ? 28.266 -24.531 -28.688 1 72.5 95 PRO A N 1
ATOM 807 C CA . PRO A 1 95 ? 27.703 -25.891 -28.703 1 72.5 95 PRO A CA 1
ATOM 808 C C . PRO A 1 95 ? 26.656 -26.078 -29.797 1 72.5 95 PRO A C 1
ATOM 810 O O . PRO A 1 95 ? 26.078 -25.109 -30.281 1 72.5 95 PRO A O 1
ATOM 813 N N . GLU A 1 96 ? 26.516 -27.297 -30.406 1 62.59 96 GLU A N 1
ATOM 814 C CA . GLU A 1 96 ? 25.609 -27.672 -31.484 1 62.59 96 GLU A CA 1
ATOM 815 C C . GLU A 1 96 ? 24.156 -27.453 -31.062 1 62.59 96 GLU A C 1
ATOM 817 O O . GLU A 1 96 ? 23.25 -27.469 -31.906 1 62.59 96 GLU A O 1
ATOM 822 N N . GLU A 1 97 ? 24 -27.234 -29.875 1 58.78 97 GLU A N 1
ATOM 823 C CA . GLU A 1 97 ? 22.609 -27.094 -29.453 1 58.78 97 GLU A CA 1
ATOM 824 C C . GLU A 1 97 ? 21.969 -25.844 -30.047 1 58.78 97 GLU A C 1
ATOM 826 O O . GLU A 1 97 ? 22.516 -24.75 -29.938 1 58.78 97 GLU A O 1
ATOM 831 N N . GLU A 1 98 ? 21.094 -26 -31.047 1 55.72 98 GLU A N 1
ATOM 832 C CA . GLU A 1 98 ? 20.391 -25.016 -31.859 1 55.72 98 GLU A CA 1
ATOM 833 C C . GLU A 1 98 ? 19.859 -23.875 -31 1 55.72 98 GLU A C 1
ATOM 835 O O . GLU A 1 98 ? 19.688 -22.75 -31.5 1 55.72 98 GLU A O 1
ATOM 840 N N . SER A 1 99 ? 19.766 -24.094 -29.703 1 63.88 99 SER A N 1
ATOM 841 C CA . SER A 1 99 ? 18.938 -23.125 -28.984 1 63.88 99 SER A CA 1
ATOM 842 C C . SER A 1 99 ? 19.812 -22.125 -28.203 1 63.88 99 SER A C 1
ATOM 844 O O . SER A 1 99 ? 19.297 -21.219 -27.547 1 63.88 99 SER A O 1
ATOM 846 N N . ILE A 1 100 ? 21.156 -22.156 -28.516 1 70.5 100 ILE A N 1
ATOM 847 C CA . ILE A 1 100 ? 21.969 -21.266 -27.703 1 70.5 100 ILE A CA 1
ATOM 848 C C . ILE A 1 100 ? 21.891 -19.844 -28.266 1 70.5 100 ILE A C 1
ATOM 850 O O . ILE A 1 100 ? 22 -19.641 -29.469 1 70.5 100 ILE A O 1
ATOM 854 N N . GLN A 1 101 ? 21.594 -19.047 -27.391 1 75.94 101 GLN A N 1
ATOM 855 C CA . GLN A 1 101 ? 21.547 -17.625 -27.75 1 75.94 101 GLN A CA 1
ATOM 856 C C . GLN A 1 101 ? 22.828 -16.906 -27.328 1 75.94 101 GLN A C 1
ATOM 858 O O . GLN A 1 101 ? 23.297 -17.078 -26.203 1 75.94 101 GLN A O 1
ATOM 863 N N . ILE A 1 102 ? 23.422 -16.234 -28.312 1 86.75 102 ILE A N 1
ATOM 864 C CA . ILE A 1 102 ? 24.672 -15.508 -28.109 1 86.75 102 ILE A CA 1
ATOM 865 C C . ILE A 1 102 ? 24.359 -14.078 -27.672 1 86.75 102 ILE A C 1
ATOM 867 O O . ILE A 1 102 ? 23.469 -13.422 -28.234 1 86.75 102 ILE A O 1
ATOM 871 N N . LEU A 1 103 ? 25 -13.68 -26.609 1 91.19 103 LEU A N 1
ATOM 872 C CA . LEU A 1 103 ? 24.859 -12.289 -26.188 1 91.19 103 LEU A CA 1
ATOM 873 C C . LEU A 1 103 ? 25.828 -11.391 -26.938 1 91.19 103 LEU A C 1
ATOM 875 O O . LEU A 1 103 ? 25.469 -10.297 -27.359 1 91.19 103 LEU A O 1
ATOM 879 N N . GLY A 1 104 ? 27.062 -11.906 -27.062 1 91.38 104 GLY A N 1
ATOM 880 C CA . GLY A 1 104 ? 28.094 -11.094 -27.703 1 91.38 104 GLY A CA 1
ATOM 881 C C . GLY A 1 104 ? 29.312 -11.898 -28.109 1 91.38 104 GLY A C 1
ATOM 882 O O . GLY A 1 104 ? 29.438 -13.078 -27.766 1 91.38 104 GLY A O 1
ATOM 883 N N . LYS A 1 105 ? 30.172 -11.188 -28.969 1 92.06 105 LYS A N 1
ATOM 884 C CA . LYS A 1 105 ? 31.453 -11.75 -29.391 1 92.06 105 LYS A CA 1
ATOM 885 C C . LYS A 1 105 ? 32.625 -11.016 -28.734 1 92.06 105 LYS A C 1
ATOM 887 O O . LYS A 1 105 ? 32.594 -9.797 -28.578 1 92.06 105 LYS A O 1
ATOM 892 N N . CYS A 1 106 ? 33.531 -11.883 -28.281 1 91.5 106 CYS A N 1
ATOM 893 C CA . CYS A 1 106 ? 34.656 -11.227 -27.641 1 91.5 106 CYS A CA 1
ATOM 894 C C . CYS A 1 106 ? 35.906 -12.078 -27.766 1 91.5 106 CYS A C 1
ATOM 896 O O . CYS A 1 106 ? 35.844 -13.266 -28.078 1 91.5 106 CYS A O 1
ATOM 898 N N . VAL A 1 107 ? 37.031 -11.406 -27.688 1 93.44 107 VAL A N 1
ATOM 899 C CA . VAL A 1 107 ? 38.344 -12.047 -27.641 1 93.44 107 VAL A CA 1
ATOM 900 C C . VAL A 1 107 ? 38.938 -11.891 -26.234 1 93.44 107 VAL A C 1
ATOM 902 O O . VAL A 1 107 ? 39.188 -10.773 -25.781 1 93.44 107 VAL A O 1
ATOM 905 N N . ILE A 1 108 ? 39 -13.023 -25.625 1 92 108 ILE A N 1
ATOM 906 C CA . ILE A 1 108 ? 39.562 -13.039 -24.281 1 92 108 ILE A CA 1
ATOM 907 C C . ILE A 1 108 ? 40.844 -13.828 -24.266 1 92 108 ILE A C 1
ATOM 909 O O . ILE A 1 108 ? 40.906 -14.984 -24.688 1 92 108 ILE A O 1
ATOM 913 N N . GLU A 1 109 ? 41.875 -13.281 -23.766 1 88.5 109 GLU A N 1
ATOM 914 C CA . GLU A 1 109 ? 43.219 -13.898 -23.75 1 88.5 109 GLU A CA 1
ATOM 915 C C . GLU A 1 109 ? 43.562 -14.453 -25.125 1 88.5 109 GLU A C 1
ATOM 917 O O . GLU A 1 109 ? 44 -15.609 -25.234 1 88.5 109 GLU A O 1
ATOM 922 N N . GLU A 1 110 ? 43.25 -13.742 -26.125 1 86.62 110 GLU A N 1
ATOM 923 C CA . GLU A 1 110 ? 43.594 -14.016 -27.516 1 86.62 110 GLU A CA 1
ATOM 924 C C . GLU A 1 110 ? 42.781 -15.18 -28.078 1 86.62 110 GLU A C 1
ATOM 926 O O . GLU A 1 110 ? 43.156 -15.766 -29.094 1 86.62 110 GLU A O 1
ATOM 931 N N . LYS A 1 111 ? 41.844 -15.547 -27.422 1 92 111 LYS A N 1
ATOM 932 C CA . LYS A 1 111 ? 40.969 -16.578 -27.922 1 92 111 LYS A CA 1
ATOM 933 C C . LYS A 1 111 ? 39.594 -15.984 -28.312 1 92 111 LYS A C 1
ATOM 935 O O . LYS A 1 111 ? 38.938 -15.383 -27.5 1 92 111 LYS A O 1
ATOM 940 N N . SER A 1 112 ? 39.344 -16.156 -29.5 1 92.94 112 SER A N 1
ATOM 941 C CA . SER A 1 112 ? 38.031 -15.719 -29.984 1 92.94 112 SER A CA 1
ATOM 942 C C . SER A 1 112 ? 36.906 -16.625 -29.469 1 92.94 112 SER A C 1
ATOM 944 O O . SER A 1 112 ? 37.062 -17.844 -29.453 1 92.94 112 SER A O 1
ATOM 946 N N . GLY A 1 113 ? 35.844 -16 -28.969 1 93.75 113 GLY A N 1
ATOM 947 C CA . GLY A 1 113 ? 34.719 -16.781 -28.469 1 93.75 113 GLY A CA 1
ATOM 948 C C . GLY A 1 113 ? 33.438 -15.961 -28.344 1 93.75 113 GLY A C 1
ATOM 949 O O . GLY A 1 113 ? 33.281 -14.953 -29.031 1 93.75 113 GLY A O 1
ATOM 950 N N . TYR A 1 114 ? 32.531 -16.578 -27.562 1 93.12 114 TYR A N 1
ATOM 951 C CA . TYR A 1 114 ? 31.188 -16 -27.438 1 93.12 114 TYR A CA 1
ATOM 952 C C . TYR A 1 114 ? 30.781 -15.922 -25.969 1 93.12 114 TYR A C 1
ATOM 954 O O . TYR A 1 114 ? 31.078 -16.828 -25.188 1 93.12 114 TYR A O 1
ATOM 962 N N . LEU A 1 115 ? 30.172 -14.789 -25.656 1 94.44 115 LEU A N 1
ATOM 963 C CA . LEU A 1 115 ? 29.453 -14.695 -24.391 1 94.44 115 LEU A CA 1
ATOM 964 C C . LEU A 1 115 ? 28.047 -15.305 -24.531 1 94.44 115 LEU A C 1
ATOM 966 O O . LEU A 1 115 ? 27.266 -14.891 -25.391 1 94.44 115 LEU A O 1
ATOM 970 N N . VAL A 1 116 ? 27.766 -16.312 -23.703 1 93.12 116 VAL A N 1
ATOM 971 C CA . VAL A 1 116 ? 26.484 -17.016 -23.812 1 93.12 116 VAL A CA 1
ATOM 972 C C . VAL A 1 116 ? 25.844 -17.125 -22.422 1 93.12 116 VAL A C 1
ATOM 974 O O . VAL A 1 116 ? 26.516 -16.891 -21.406 1 93.12 116 VAL A O 1
ATOM 977 N N . GLU A 1 117 ? 24.609 -17.406 -22.391 1 93.62 117 GLU A N 1
ATOM 978 C CA . GLU A 1 117 ? 23.969 -17.766 -21.125 1 93.62 117 GLU A CA 1
ATOM 979 C C . GLU A 1 117 ? 24.375 -19.156 -20.672 1 93.62 117 GLU A C 1
ATOM 981 O O . GLU A 1 117 ? 24.281 -20.125 -21.438 1 93.62 117 GLU A O 1
ATOM 986 N N . ALA A 1 118 ? 24.75 -19.234 -19.516 1 94 118 ALA A N 1
ATOM 987 C CA . ALA A 1 118 ? 25.328 -20.453 -18.984 1 94 118 ALA A CA 1
ATOM 988 C C . ALA A 1 118 ? 24.281 -21.562 -18.875 1 94 118 ALA A C 1
ATOM 990 O O . ALA A 1 118 ? 24.625 -22.75 -18.891 1 94 118 ALA A O 1
ATOM 991 N N . VAL A 1 119 ? 23 -21.266 -18.797 1 92.62 119 VAL A N 1
ATOM 992 C CA . VAL A 1 119 ? 21.938 -22.25 -18.578 1 92.62 119 VAL A CA 1
ATOM 993 C C . VAL A 1 119 ? 21.906 -23.234 -19.75 1 92.62 119 VAL A C 1
ATOM 995 O O . VAL A 1 119 ? 21.438 -24.359 -19.594 1 92.62 119 VAL A O 1
ATOM 998 N N . TYR A 1 120 ? 22.438 -22.828 -20.875 1 90.81 120 TYR A N 1
ATOM 999 C CA . TYR A 1 120 ? 22.438 -23.688 -22.062 1 90.81 120 TYR A CA 1
ATOM 1000 C C . TYR A 1 120 ? 23.578 -24.688 -22.016 1 90.81 120 TYR A C 1
ATOM 1002 O O . TYR A 1 120 ? 23.609 -25.641 -22.797 1 90.81 120 TYR A O 1
ATOM 1010 N N . LEU A 1 121 ? 24.469 -24.5 -21.125 1 91.38 121 LEU A N 1
ATOM 1011 C CA . LEU A 1 121 ? 25.641 -25.375 -21.016 1 91.38 121 LEU A CA 1
ATOM 1012 C C . LEU A 1 121 ? 25.391 -26.469 -19.969 1 91.38 121 LEU A C 1
ATOM 1014 O O . LEU A 1 121 ? 25.062 -26.172 -18.828 1 91.38 121 LEU A O 1
ATOM 1018 N N . GLU A 1 122 ? 25.609 -27.656 -20.359 1 91.25 122 GLU A N 1
ATOM 1019 C CA . GLU A 1 122 ? 25.406 -28.781 -19.453 1 91.25 122 GLU A CA 1
ATOM 1020 C C . GLU A 1 122 ? 26.312 -28.688 -18.234 1 91.25 122 GLU A C 1
ATOM 1022 O O . GLU A 1 122 ? 25.906 -29.047 -17.125 1 91.25 122 GLU A O 1
ATOM 1027 N N . ASP A 1 123 ? 27.547 -28.25 -18.484 1 91.94 123 ASP A N 1
ATOM 1028 C CA . ASP A 1 123 ? 28.5 -28.141 -17.391 1 91.94 123 ASP A CA 1
ATOM 1029 C C . ASP A 1 123 ? 27.984 -27.203 -16.297 1 91.94 123 ASP A C 1
ATOM 1031 O O . ASP A 1 123 ? 28.172 -27.469 -15.109 1 91.94 123 ASP A O 1
ATOM 1035 N N . TYR A 1 124 ? 27.422 -26.172 -16.672 1 94.25 124 TYR A N 1
ATOM 1036 C CA . TYR A 1 124 ? 26.844 -25.234 -15.711 1 94.25 124 TYR A CA 1
ATOM 1037 C C . TYR A 1 124 ? 25.703 -25.875 -14.945 1 94.25 124 TYR A C 1
ATOM 1039 O O . TYR A 1 124 ? 25.625 -25.75 -13.719 1 94.25 124 TYR A O 1
ATOM 1047 N N . ARG A 1 125 ? 24.781 -26.531 -15.641 1 95 125 ARG A N 1
ATOM 1048 C CA . ARG A 1 125 ? 23.656 -27.188 -15 1 95 125 ARG A CA 1
ATOM 1049 C C . ARG A 1 125 ? 24.109 -28.234 -14 1 95 125 ARG A C 1
ATOM 1051 O O . ARG A 1 125 ? 23.594 -28.328 -12.891 1 95 125 ARG A O 1
ATOM 1058 N N . ASN A 1 126 ? 25.109 -28.953 -14.414 1 93.19 126 ASN A N 1
ATOM 1059 C CA . ASN A 1 126 ? 25.672 -29.969 -13.531 1 93.19 126 ASN A CA 1
ATOM 1060 C C . ASN A 1 126 ? 26.328 -29.344 -12.305 1 93.19 126 ASN A C 1
ATOM 1062 O O . ASN A 1 126 ? 26.25 -29.906 -11.203 1 93.19 126 ASN A O 1
ATOM 1066 N N . ALA A 1 127 ? 26.953 -28.25 -12.547 1 93.56 127 ALA A N 1
ATOM 1067 C CA . ALA A 1 127 ? 27.609 -27.562 -11.43 1 93.56 127 ALA A CA 1
ATOM 1068 C C . ALA A 1 127 ? 26.578 -27.141 -10.383 1 93.56 127 ALA A C 1
ATOM 1070 O O . ALA A 1 127 ? 26.812 -27.281 -9.18 1 93.56 127 ALA A O 1
ATOM 1071 N N . LEU A 1 128 ? 25.484 -26.578 -10.82 1 95.31 128 LEU A N 1
ATOM 1072 C CA . LEU A 1 128 ? 24.438 -26.188 -9.891 1 95.31 128 LEU A CA 1
ATOM 1073 C C . LEU A 1 128 ? 23.938 -27.375 -9.086 1 95.31 128 LEU A C 1
ATOM 1075 O O . LEU A 1 128 ? 23.797 -27.297 -7.863 1 95.31 128 LEU A O 1
ATOM 1079 N N . PHE A 1 129 ? 23.672 -28.422 -9.781 1 96.06 129 PHE A N 1
ATOM 1080 C CA . PHE A 1 129 ? 23.172 -29.641 -9.148 1 96.06 129 PHE A CA 1
ATOM 1081 C C . PHE A 1 129 ? 24.156 -30.141 -8.102 1 96.06 129 PHE A C 1
ATOM 1083 O O . PHE A 1 129 ? 23.766 -30.469 -6.977 1 96.06 129 PHE A O 1
ATOM 1090 N N . ASN A 1 130 ? 25.422 -30.172 -8.422 1 94.75 130 ASN A N 1
ATOM 1091 C CA . ASN A 1 130 ? 26.453 -30.641 -7.516 1 94.75 130 ASN A CA 1
ATOM 1092 C C . ASN A 1 130 ? 26.578 -29.75 -6.281 1 94.75 130 ASN A C 1
ATOM 1094 O O . ASN A 1 130 ? 26.781 -30.25 -5.172 1 94.75 130 ASN A O 1
ATOM 1098 N N . HIS A 1 131 ? 26.531 -28.484 -6.492 1 94.88 131 HIS A N 1
ATOM 1099 C CA . HIS A 1 131 ? 26.594 -27.562 -5.359 1 94.88 131 HIS A CA 1
ATOM 1100 C C . HIS A 1 131 ? 25.406 -27.766 -4.414 1 94.88 131 HIS A C 1
ATOM 1102 O O . HIS A 1 131 ? 25.562 -27.641 -3.195 1 94.88 131 HIS A O 1
ATOM 1108 N N . ILE A 1 132 ? 24.234 -28.062 -4.949 1 96.31 132 ILE A N 1
ATOM 1109 C CA . ILE A 1 132 ? 23.062 -28.312 -4.121 1 96.31 132 ILE A CA 1
ATOM 1110 C C . ILE A 1 132 ? 23.25 -29.594 -3.32 1 96.31 132 ILE A C 1
ATOM 1112 O O . ILE A 1 132 ? 23.031 -29.625 -2.107 1 96.31 132 ILE A O 1
ATOM 1116 N N . ILE A 1 133 ? 23.734 -30.594 -3.992 1 95.12 133 ILE A N 1
ATOM 1117 C CA . ILE A 1 133 ? 23.938 -31.891 -3.346 1 95.12 133 ILE A CA 1
ATOM 1118 C C . ILE A 1 133 ? 24.938 -31.734 -2.201 1 95.12 133 ILE A C 1
ATOM 1120 O O . ILE A 1 133 ? 24.797 -32.375 -1.159 1 95.12 133 ILE A O 1
ATOM 1124 N N . LYS A 1 134 ? 25.891 -30.828 -2.336 1 93.81 134 LYS A N 1
ATOM 1125 C CA . LYS A 1 134 ? 26.938 -30.641 -1.35 1 93.81 134 LYS A CA 1
ATOM 1126 C C . LYS A 1 134 ? 26.531 -29.641 -0.282 1 93.81 134 LYS A C 1
ATOM 1128 O O . LYS A 1 134 ? 27.219 -29.469 0.725 1 93.81 134 LYS A O 1
ATOM 1133 N N . SER A 1 135 ? 25.391 -29.016 -0.46 1 95.06 135 SER A N 1
ATOM 1134 C CA . SER A 1 135 ? 25 -27.906 0.406 1 95.06 135 SER A CA 1
ATOM 1135 C C . SER A 1 135 ? 26.125 -26.906 0.595 1 95.06 135 SER A C 1
ATOM 1137 O O . SER A 1 135 ? 26.469 -26.562 1.727 1 95.06 135 SER A O 1
ATOM 1139 N N . SER A 1 136 ? 26.688 -26.453 -0.465 1 92.12 136 SER A N 1
ATOM 1140 C CA . SER A 1 136 ? 27.875 -25.609 -0.416 1 92.12 136 SER A CA 1
ATOM 1141 C C . SER A 1 136 ? 27.531 -24.156 -0.122 1 92.12 136 SER A C 1
ATOM 1143 O O . SER A 1 136 ? 26.391 -23.734 -0.333 1 92.12 136 SER A O 1
ATOM 1145 N N . LYS A 1 137 ? 28.453 -23.5 0.445 1 91.25 137 LYS A N 1
ATOM 1146 C CA . LYS A 1 137 ? 28.453 -22.047 0.615 1 91.25 137 LYS A CA 1
ATOM 1147 C C . LYS A 1 137 ? 29.672 -21.406 -0.06 1 91.25 137 LYS A C 1
ATOM 1149 O O . LYS A 1 137 ? 30.812 -21.719 0.295 1 91.25 137 LYS A O 1
ATOM 1154 N N . THR A 1 138 ? 29.391 -20.641 -1.054 1 88.88 138 THR A N 1
ATOM 1155 C CA . THR A 1 138 ? 30.484 -20.047 -1.827 1 88.88 138 THR A CA 1
ATOM 1156 C C . THR A 1 138 ? 30.625 -18.562 -1.534 1 88.88 138 THR A C 1
ATOM 1158 O O . THR A 1 138 ? 29.672 -17.797 -1.698 1 88.88 138 THR A O 1
ATOM 1161 N N . ASN A 1 139 ? 31.734 -18.156 -1.15 1 85.44 139 ASN A N 1
ATOM 1162 C CA . ASN A 1 139 ? 32.031 -16.75 -0.898 1 85.44 139 ASN A CA 1
ATOM 1163 C C . ASN A 1 139 ? 32.25 -15.984 -2.199 1 85.44 139 ASN A C 1
ATOM 1165 O O . ASN A 1 139 ? 33.062 -16.359 -3.016 1 85.44 139 ASN A O 1
ATOM 1169 N N . ILE A 1 140 ? 31.5 -14.984 -2.43 1 80.94 140 ILE A N 1
ATOM 1170 C CA . ILE A 1 140 ? 31.594 -14.266 -3.693 1 80.94 140 ILE A CA 1
ATOM 1171 C C . ILE A 1 140 ? 32 -12.82 -3.432 1 80.94 140 ILE A C 1
ATOM 1173 O O . ILE A 1 140 ? 31.797 -11.945 -4.277 1 80.94 140 ILE A O 1
ATOM 1177 N N . GLY A 1 141 ? 32.438 -12.508 -2.301 1 75.12 141 GLY A N 1
ATOM 1178 C CA . GLY A 1 141 ? 32.875 -11.172 -1.919 1 75.12 141 GLY A CA 1
ATOM 1179 C C . GLY A 1 141 ? 32.719 -10.898 -0.435 1 75.12 141 GLY A C 1
ATOM 1180 O O . GLY A 1 141 ? 32.406 -11.812 0.345 1 75.12 141 GLY A O 1
ATOM 1181 N N . VAL A 1 142 ? 32.906 -9.672 -0.117 1 70.88 142 VAL A N 1
ATOM 1182 C CA . VAL A 1 142 ? 32.875 -9.289 1.289 1 70.88 142 VAL A CA 1
ATOM 1183 C C . VAL A 1 142 ? 31.438 -9.438 1.807 1 70.88 142 VAL A C 1
ATOM 1185 O O . VAL A 1 142 ? 30.531 -8.688 1.403 1 70.88 142 VAL A O 1
ATOM 1188 N N . ASP A 1 143 ? 31.219 -10.383 2.633 1 73.5 143 ASP A N 1
ATOM 1189 C CA . ASP A 1 143 ? 29.969 -10.656 3.32 1 73.5 143 ASP A CA 1
ATOM 1190 C C . ASP A 1 143 ? 28.859 -10.969 2.324 1 73.5 143 ASP A C 1
ATOM 1192 O O . ASP A 1 143 ? 27.719 -10.531 2.498 1 73.5 143 ASP A O 1
ATOM 1196 N N . ASN A 1 144 ? 29.266 -11.578 1.212 1 83.31 144 ASN A N 1
ATOM 1197 C CA . ASN A 1 144 ? 28.359 -11.945 0.121 1 83.31 144 ASN A CA 1
ATOM 1198 C C . ASN A 1 144 ? 28.531 -13.406 -0.276 1 83.31 144 ASN A C 1
ATOM 1200 O O . ASN A 1 144 ? 29.641 -13.852 -0.565 1 83.31 144 ASN A O 1
ATOM 1204 N N . PHE A 1 145 ? 27.484 -14.219 -0.216 1 88 145 PHE A N 1
ATOM 1205 C CA . PHE A 1 145 ? 27.609 -15.656 -0.405 1 88 145 PHE A CA 1
ATOM 1206 C C . PHE A 1 145 ? 26.516 -16.172 -1.332 1 88 145 PHE A C 1
ATOM 1208 O O . PHE A 1 145 ? 25.391 -15.672 -1.318 1 88 145 PHE A O 1
ATOM 1215 N N . PHE A 1 146 ? 26.891 -17.172 -2.094 1 91.62 146 PHE A N 1
ATOM 1216 C CA . PHE A 1 146 ? 25.906 -18.125 -2.596 1 91.62 146 PHE A CA 1
ATOM 1217 C C . PHE A 1 146 ? 25.688 -19.25 -1.603 1 91.62 146 PHE A C 1
ATOM 1219 O O . PHE A 1 146 ? 26.656 -19.875 -1.146 1 91.62 146 PHE A O 1
ATOM 1226 N N . VAL A 1 147 ? 24.531 -19.469 -1.287 1 94.44 147 VAL A N 1
ATOM 1227 C CA . VAL A 1 147 ? 24.219 -20.562 -0.376 1 94.44 147 VAL A CA 1
ATOM 1228 C C . VAL A 1 147 ? 23.375 -21.609 -1.099 1 94.44 147 VAL A C 1
ATOM 1230 O O . VAL A 1 147 ? 22.328 -21.281 -1.661 1 94.44 147 VAL A O 1
ATOM 1233 N N . PHE A 1 148 ? 23.875 -22.781 -1.13 1 96.31 148 PHE A N 1
ATOM 1234 C CA . PHE A 1 148 ? 23.172 -23.922 -1.701 1 96.31 148 PHE A CA 1
ATOM 1235 C C . PHE A 1 148 ? 22.625 -24.844 -0.603 1 96.31 148 PHE A C 1
ATOM 1237 O O . PHE A 1 148 ? 23.328 -25.125 0.367 1 96.31 148 PHE A O 1
ATOM 1244 N N . GLU A 1 149 ? 21.422 -25.219 -0.711 1 97 149 GLU A N 1
ATOM 1245 C CA . GLU A 1 149 ? 20.797 -26.094 0.274 1 97 149 GLU A CA 1
ATOM 1246 C C . GLU A 1 149 ? 20.266 -27.375 -0.376 1 97 149 GLU A C 1
ATOM 1248 O O . GLU A 1 149 ? 19.719 -27.328 -1.479 1 97 149 GLU A O 1
ATOM 1253 N N . ARG A 1 150 ? 20.438 -28.422 0.326 1 97.5 150 ARG A N 1
ATOM 1254 C CA . ARG A 1 150 ? 19.969 -29.719 -0.124 1 97.5 150 ARG A CA 1
ATOM 1255 C C . ARG A 1 150 ? 18.688 -30.125 0.596 1 97.5 150 ARG A C 1
ATOM 1257 O O . ARG A 1 150 ? 18.578 -29.969 1.814 1 97.5 150 ARG A O 1
ATOM 1264 N N . GLY A 1 151 ? 17.719 -30.594 -0.161 1 96.88 151 GLY A N 1
ATOM 1265 C CA . GLY A 1 151 ? 16.484 -31.094 0.438 1 96.88 151 GLY A CA 1
ATOM 1266 C C . GLY A 1 151 ? 16.562 -32.562 0.833 1 96.88 151 GLY A C 1
ATOM 1267 O O . GLY A 1 151 ? 17.453 -33.281 0.384 1 96.88 151 GLY A O 1
ATOM 1268 N N . LYS A 1 152 ? 15.609 -33 1.584 1 95 152 LYS A N 1
ATOM 1269 C CA . LYS A 1 152 ? 15.586 -34.344 2.143 1 95 152 LYS A CA 1
ATOM 1270 C C . LYS A 1 152 ? 15.336 -35.375 1.055 1 95 152 LYS A C 1
ATOM 1272 O O . LYS A 1 152 ? 15.797 -36.531 1.167 1 95 152 LYS A O 1
ATOM 1277 N N . ILE A 1 153 ? 14.727 -34.969 -0.041 1 95.56 153 ILE A N 1
ATOM 1278 C CA . ILE A 1 153 ? 14.273 -35.969 -1.028 1 95.56 153 ILE A CA 1
ATOM 1279 C C . ILE A 1 153 ? 15.453 -36.375 -1.904 1 95.56 153 ILE A C 1
ATOM 1281 O O . ILE A 1 153 ? 15.383 -37.406 -2.594 1 95.56 153 ILE A O 1
ATOM 1285 N N . MET A 1 154 ? 16.531 -35.594 -1.857 1 94.94 154 MET A N 1
ATOM 1286 C CA . MET A 1 154 ? 17.672 -35.875 -2.744 1 94.94 154 MET A CA 1
ATOM 1287 C C . MET A 1 154 ? 18.391 -37.125 -2.34 1 94.94 154 MET A C 1
ATOM 1289 O O . MET A 1 154 ? 18.797 -37.281 -1.185 1 94.94 154 MET A O 1
ATOM 1293 N N . THR A 1 155 ? 18.562 -38 -3.342 1 92.19 155 THR A N 1
ATOM 1294 C CA . THR A 1 155 ? 19.234 -39.25 -3.062 1 92.19 155 THR A CA 1
ATOM 1295 C C . THR A 1 155 ? 20.609 -39.312 -3.725 1 92.19 155 THR A C 1
ATOM 1297 O O . THR A 1 155 ? 21.453 -40.125 -3.342 1 92.19 155 THR A O 1
ATOM 1300 N N . GLU A 1 156 ? 20.812 -38.469 -4.668 1 92.25 156 GLU A N 1
ATOM 1301 C CA . GLU A 1 156 ? 22.062 -38.469 -5.41 1 92.25 156 GLU A CA 1
ATOM 1302 C C . GLU A 1 156 ? 23.234 -38.062 -4.508 1 92.25 156 GLU A C 1
ATOM 1304 O O . GLU A 1 156 ? 23.047 -37.344 -3.52 1 92.25 156 GLU A O 1
ATOM 1309 N N . LYS A 1 157 ? 24.359 -38.562 -4.883 1 90.62 157 LYS A N 1
ATOM 1310 C CA . LYS A 1 157 ? 25.609 -38.25 -4.188 1 90.62 157 LYS A CA 1
ATOM 1311 C C . LYS A 1 157 ? 26.625 -37.625 -5.137 1 90.62 157 LYS A C 1
ATOM 1313 O O . LYS A 1 157 ? 26.453 -37.656 -6.355 1 90.62 157 LYS A O 1
ATOM 1318 N N . GLU A 1 158 ? 27.594 -37.062 -4.449 1 85.44 158 GLU A N 1
ATOM 1319 C CA . GLU A 1 158 ? 28.672 -36.469 -5.246 1 85.44 158 GLU A CA 1
ATOM 1320 C C . GLU A 1 158 ? 29.281 -37.5 -6.184 1 85.44 158 GLU A C 1
ATOM 1322 O O . GLU A 1 158 ? 29.547 -38.656 -5.773 1 85.44 158 GLU A O 1
ATOM 1327 N N . GLY A 1 159 ? 29.453 -37.125 -7.426 1 82.44 159 GLY A N 1
ATOM 1328 C CA . GLY A 1 159 ? 30.078 -38 -8.383 1 82.44 159 GLY A CA 1
ATOM 1329 C C . GLY A 1 159 ? 29.078 -38.781 -9.227 1 82.44 159 GLY A C 1
ATOM 1330 O O . GLY A 1 159 ? 29.438 -39.375 -10.25 1 82.44 159 GLY A O 1
ATOM 1331 N N . ASP A 1 160 ? 27.828 -38.781 -8.836 1 89.06 160 ASP A N 1
ATOM 1332 C CA . ASP A 1 160 ? 26.797 -39.469 -9.609 1 89.06 160 ASP A CA 1
ATOM 1333 C C . ASP A 1 160 ? 26.641 -38.844 -10.992 1 89.06 160 ASP A C 1
ATOM 1335 O O . ASP A 1 160 ? 26.875 -37.656 -11.164 1 89.06 160 ASP A O 1
ATOM 1339 N N . ARG A 1 161 ? 26.312 -39.688 -11.945 1 88 161 ARG A N 1
ATOM 1340 C CA . ARG A 1 161 ? 26.016 -39.188 -13.281 1 88 161 ARG A CA 1
ATOM 1341 C C . ARG A 1 161 ? 24.734 -38.375 -13.281 1 88 161 ARG A C 1
ATOM 1343 O O . ARG A 1 161 ? 23.719 -38.781 -12.719 1 88 161 ARG A O 1
ATOM 1350 N N . ILE A 1 162 ? 24.812 -37.25 -13.836 1 91.19 162 ILE A N 1
ATOM 1351 C CA . ILE A 1 162 ? 23.703 -36.312 -13.891 1 91.19 162 ILE A CA 1
ATOM 1352 C C . ILE A 1 162 ? 23.328 -36.031 -15.344 1 91.19 162 ILE A C 1
ATOM 1354 O O . ILE A 1 162 ? 24.219 -35.781 -16.172 1 91.19 162 ILE A O 1
ATOM 1358 N N . HIS A 1 163 ? 22.094 -36.25 -15.695 1 93 163 HIS A N 1
ATOM 1359 C CA . HIS A 1 163 ? 21.547 -35.781 -16.969 1 93 163 HIS A CA 1
ATOM 1360 C C . HIS A 1 163 ? 20.641 -34.594 -16.781 1 93 163 HIS A C 1
ATOM 1362 O O . HIS A 1 163 ? 19.75 -34.594 -15.938 1 93 163 HIS A O 1
ATOM 1368 N N . SER A 1 164 ? 20.953 -33.531 -17.5 1 94.31 164 SER A N 1
ATOM 1369 C CA . SER A 1 164 ? 20.141 -32.312 -17.375 1 94.31 164 SER A CA 1
ATOM 1370 C C . SER A 1 164 ? 19.641 -31.859 -18.734 1 94.31 164 SER A C 1
ATOM 1372 O O . SER A 1 164 ? 20.312 -32.031 -19.75 1 94.31 164 SER A O 1
ATOM 1374 N N . LYS A 1 165 ? 18.406 -31.312 -18.781 1 91.94 165 LYS A N 1
ATOM 1375 C CA . LYS A 1 165 ? 17.797 -30.766 -19.984 1 91.94 165 LYS A CA 1
ATOM 1376 C C . LYS A 1 165 ? 17.031 -29.484 -19.688 1 91.94 165 LYS A C 1
ATOM 1378 O O . LYS A 1 165 ? 16.375 -29.375 -18.656 1 91.94 165 LYS A O 1
ATOM 1383 N N . LEU A 1 166 ? 17.219 -28.5 -20.562 1 90.5 166 LEU A N 1
ATOM 1384 C CA . LEU A 1 166 ? 16.469 -27.25 -20.469 1 90.5 166 LEU A CA 1
ATOM 1385 C C . LEU A 1 166 ? 15.055 -27.422 -21 1 90.5 166 LEU A C 1
ATOM 1387 O O . LEU A 1 166 ? 14.852 -28 -22.062 1 90.5 166 LEU A O 1
ATOM 1391 N N . LEU A 1 167 ? 14.07 -26.953 -20.172 1 85.62 167 LEU A N 1
ATOM 1392 C CA . LEU A 1 167 ? 12.688 -26.969 -20.641 1 85.62 167 LEU A CA 1
ATOM 1393 C C . LEU A 1 167 ? 12.375 -25.719 -21.453 1 85.62 167 LEU A C 1
ATOM 1395 O O . LEU A 1 167 ? 12.633 -24.609 -21 1 85.62 167 LEU A O 1
ATOM 1399 N N . ASP A 1 168 ? 12.039 -25.828 -22.641 1 70.5 168 ASP A N 1
ATOM 1400 C CA . ASP A 1 168 ? 11.734 -24.719 -23.531 1 70.5 168 ASP A CA 1
ATOM 1401 C C . ASP A 1 168 ? 10.281 -24.281 -23.391 1 70.5 168 ASP A C 1
ATOM 1403 O O . ASP A 1 168 ? 9.445 -24.578 -24.25 1 70.5 168 ASP A O 1
ATOM 1407 N N . VAL A 1 169 ? 9.891 -23.922 -22.297 1 62.88 169 VAL A N 1
ATOM 1408 C CA . VAL A 1 169 ? 8.508 -23.469 -22.141 1 62.88 169 VAL A CA 1
ATOM 1409 C C . VAL A 1 169 ? 8.484 -21.984 -21.828 1 62.88 169 VAL A C 1
ATOM 1411 O O . VAL A 1 169 ? 9.453 -21.422 -21.297 1 62.88 169 VAL A O 1
ATOM 1414 N N . GLU A 1 170 ? 7.484 -21.312 -22.391 1 57.5 170 GLU A N 1
ATOM 1415 C CA . GLU A 1 170 ? 7.211 -19.875 -22.266 1 57.5 170 GLU A CA 1
ATOM 1416 C C . GLU A 1 170 ? 6.887 -19.5 -20.828 1 57.5 170 GLU A C 1
ATOM 1418 O O . GLU A 1 170 ? 5.742 -19.641 -20.391 1 57.5 170 GLU A O 1
ATOM 1423 N N . GLN A 1 171 ? 8.047 -19.312 -20.062 1 69.88 171 GLN A N 1
ATOM 1424 C CA . GLN A 1 171 ? 7.746 -19 -18.672 1 69.88 171 GLN A CA 1
ATOM 1425 C C . GLN A 1 171 ? 8.547 -17.797 -18.188 1 69.88 171 GLN A C 1
ATOM 1427 O O . GLN A 1 171 ? 9.422 -17.297 -18.906 1 69.88 171 GLN A O 1
ATOM 1432 N N . SER A 1 172 ? 8.094 -17.25 -17.094 1 80.88 172 SER A N 1
ATOM 1433 C CA . SER A 1 172 ? 8.75 -16.125 -16.438 1 80.88 172 SER A CA 1
ATOM 1434 C C . SER A 1 172 ? 10.055 -16.562 -15.773 1 80.88 172 SER A C 1
ATOM 1436 O O . SER A 1 172 ? 10.828 -15.727 -15.305 1 80.88 172 SER A O 1
ATOM 1438 N N . ASN A 1 173 ? 10.336 -17.906 -15.812 1 89.94 173 ASN A N 1
ATOM 1439 C CA . ASN A 1 173 ? 11.555 -18.484 -15.242 1 89.94 173 ASN A CA 1
ATOM 1440 C C . ASN A 1 173 ? 12.203 -19.484 -16.203 1 89.94 173 ASN A C 1
ATOM 1442 O O . ASN A 1 173 ? 11.617 -19.828 -17.219 1 89.94 173 ASN A O 1
ATOM 1446 N N . THR A 1 174 ? 13.398 -19.828 -15.922 1 92.94 174 THR A N 1
ATOM 1447 C CA . THR A 1 174 ? 14.078 -20.891 -16.641 1 92.94 174 THR A CA 1
ATOM 1448 C C . THR A 1 174 ? 14.023 -22.203 -15.852 1 92.94 174 THR A C 1
ATOM 1450 O O . THR A 1 174 ? 14.305 -22.219 -14.656 1 92.94 174 THR A O 1
ATOM 1453 N N . SER A 1 175 ? 13.617 -23.266 -16.562 1 94.94 175 SER A N 1
ATOM 1454 C CA . SER A 1 175 ? 13.461 -24.547 -15.883 1 94.94 175 SER A CA 1
ATOM 1455 C C . SER A 1 175 ? 14.414 -25.594 -16.453 1 94.94 175 SER A C 1
ATOM 1457 O O . SER A 1 175 ? 14.57 -25.703 -17.656 1 94.94 175 SER A O 1
ATOM 1459 N N . ILE A 1 176 ? 15.039 -26.328 -15.555 1 95.5 176 ILE A N 1
ATOM 1460 C CA . ILE A 1 176 ? 15.953 -27.406 -15.906 1 95.5 176 ILE A CA 1
ATOM 1461 C C . ILE A 1 176 ? 15.477 -28.719 -15.273 1 95.5 176 ILE A C 1
ATOM 1463 O O . ILE A 1 176 ? 15.18 -28.766 -14.078 1 95.5 176 ILE A O 1
ATOM 1467 N N . ILE A 1 177 ? 15.438 -29.766 -16.031 1 96.38 177 ILE A N 1
ATOM 1468 C CA . ILE A 1 177 ? 15.086 -31.094 -15.516 1 96.38 177 ILE A CA 1
ATOM 1469 C C . ILE A 1 177 ? 16.359 -31.906 -15.281 1 96.38 177 ILE A C 1
ATOM 1471 O O . ILE A 1 177 ? 17.25 -31.938 -16.125 1 96.38 177 ILE A O 1
ATOM 1475 N N . TYR A 1 178 ? 16.469 -32.5 -14.156 1 96.56 178 TYR A N 1
ATOM 1476 C CA . TYR A 1 178 ? 17.594 -33.375 -13.82 1 96.56 178 TYR A CA 1
ATOM 1477 C C . TYR A 1 178 ? 17.141 -34.812 -13.664 1 96.56 178 TYR A C 1
ATOM 1479 O O . TYR A 1 178 ? 16.25 -35.125 -12.867 1 96.56 178 TYR A O 1
ATOM 1487 N N . ASN A 1 179 ? 17.703 -35.719 -14.445 1 94.88 179 ASN A N 1
ATOM 1488 C CA . ASN A 1 179 ? 17.531 -37.188 -14.344 1 94.88 179 ASN A CA 1
ATOM 1489 C C . ASN A 1 179 ? 16.062 -37.562 -14.414 1 94.88 179 ASN A C 1
ATOM 1491 O O . ASN A 1 179 ? 15.641 -38.531 -13.758 1 94.88 179 ASN A O 1
ATOM 1495 N N . ASP A 1 180 ? 15.25 -36.719 -14.961 1 94.44 180 ASP A N 1
ATOM 1496 C CA . ASP A 1 180 ? 13.812 -36.906 -15.07 1 94.44 180 ASP A CA 1
ATOM 1497 C C . ASP A 1 180 ? 13.18 -37.125 -13.695 1 94.44 180 ASP A C 1
ATOM 1499 O O . ASP A 1 180 ? 12.234 -37.906 -13.547 1 94.44 180 ASP A O 1
ATOM 1503 N N . ARG A 1 181 ? 13.82 -36.5 -12.711 1 95.69 181 ARG A N 1
ATOM 1504 C CA . ARG A 1 181 ? 13.344 -36.688 -11.344 1 95.69 181 ARG A CA 1
ATOM 1505 C C . ARG A 1 181 ? 13.125 -35.344 -10.664 1 95.69 181 ARG A C 1
ATOM 1507 O O . ARG A 1 181 ? 12.273 -35.219 -9.781 1 95.69 181 ARG A O 1
ATOM 1514 N N . TYR A 1 182 ? 13.953 -34.406 -11.016 1 97 182 TYR A N 1
ATOM 1515 C CA . TYR A 1 182 ? 13.898 -33.094 -10.375 1 97 182 TYR A CA 1
ATOM 1516 C C . TYR A 1 182 ? 13.766 -31.984 -11.414 1 97 182 TYR A C 1
ATOM 1518 O O . TYR A 1 182 ? 14.125 -32.156 -12.578 1 97 182 TYR A O 1
ATOM 1526 N N . ILE A 1 183 ? 13.188 -30.922 -11 1 96.44 183 ILE A N 1
ATOM 1527 C CA . ILE A 1 183 ? 13.117 -29.719 -11.828 1 96.44 183 ILE A CA 1
ATOM 1528 C C . ILE A 1 183 ? 13.68 -28.531 -11.055 1 96.44 183 ILE A C 1
ATOM 1530 O O . ILE A 1 183 ? 13.305 -28.297 -9.898 1 96.44 183 ILE A O 1
ATOM 1534 N N . LEU A 1 184 ? 14.609 -27.844 -11.609 1 97.38 184 LEU A N 1
ATOM 1535 C CA . LEU A 1 184 ? 15.18 -26.625 -11.047 1 97.38 184 LEU A CA 1
ATOM 1536 C C . LEU A 1 184 ? 14.625 -25.391 -11.75 1 97.38 184 LEU A C 1
ATOM 1538 O O . LEU A 1 184 ? 14.773 -25.234 -12.961 1 97.38 184 LEU A O 1
ATOM 1542 N N . LYS A 1 185 ? 13.977 -24.609 -10.992 1 96.12 185 LYS A N 1
ATOM 1543 C CA . LYS A 1 185 ? 13.469 -23.328 -11.469 1 96.12 185 LYS A CA 1
ATOM 1544 C C . LYS A 1 185 ? 14.43 -22.188 -11.125 1 96.12 185 LYS A C 1
ATOM 1546 O O . LYS A 1 185 ? 14.641 -21.891 -9.945 1 96.12 185 LYS A O 1
ATOM 1551 N N . ILE A 1 186 ? 15.008 -21.547 -12.125 1 96.19 186 ILE A N 1
ATOM 1552 C CA . ILE A 1 186 ? 15.852 -20.375 -11.922 1 96.19 186 ILE A CA 1
ATOM 1553 C C . ILE A 1 186 ? 15.031 -19.109 -12.109 1 96.19 186 ILE A C 1
ATOM 1555 O O . ILE A 1 186 ? 14.492 -18.859 -13.188 1 96.19 186 ILE A O 1
ATOM 1559 N N . TYR A 1 187 ? 14.977 -18.359 -11.047 1 94.81 187 TYR A N 1
ATOM 1560 C CA . TYR A 1 187 ? 14.227 -17.109 -11.117 1 94.81 187 TYR A CA 1
ATOM 1561 C C . TYR A 1 187 ? 14.969 -16.062 -11.938 1 94.81 187 TYR A C 1
ATOM 1563 O O . TYR A 1 187 ? 16.109 -15.711 -11.617 1 94.81 187 TYR A O 1
ATOM 1571 N N . ARG A 1 188 ? 14.289 -15.547 -12.93 1 94.5 188 ARG A N 1
ATOM 1572 C CA . ARG A 1 188 ? 14.938 -14.547 -13.781 1 94.5 188 ARG A CA 1
ATOM 1573 C C . ARG A 1 188 ? 14.688 -13.141 -13.258 1 94.5 188 ARG A C 1
ATOM 1575 O O . ARG A 1 188 ? 15.609 -12.32 -13.195 1 94.5 188 ARG A O 1
ATOM 1582 N N . LYS A 1 189 ? 13.5 -12.875 -12.953 1 92.62 189 LYS A N 1
ATOM 1583 C CA . LYS A 1 189 ? 13.195 -11.625 -12.258 1 92.62 189 LYS A CA 1
ATOM 1584 C C . LYS A 1 189 ? 13.406 -11.773 -10.75 1 92.62 189 LYS A C 1
ATOM 1586 O O . LYS A 1 189 ? 12.727 -12.578 -10.102 1 92.62 189 LYS A O 1
ATOM 1591 N N . LEU A 1 190 ? 14.336 -10.969 -10.227 1 91.81 190 LEU A N 1
ATOM 1592 C CA . LEU A 1 190 ? 14.68 -11.109 -8.82 1 91.81 190 LEU A CA 1
ATOM 1593 C C . LEU A 1 190 ? 14.016 -10.023 -7.98 1 91.81 190 LEU A C 1
ATOM 1595 O O . LEU A 1 190 ? 13.805 -8.906 -8.461 1 91.81 190 LEU A O 1
ATOM 1599 N N . PHE A 1 191 ? 13.758 -10.5 -6.77 1 86.25 191 PHE A N 1
ATOM 1600 C CA . PHE A 1 191 ? 13.289 -9.57 -5.746 1 86.25 191 PHE A CA 1
ATOM 1601 C C . PHE A 1 191 ? 14.273 -9.516 -4.578 1 86.25 191 PHE A C 1
ATOM 1603 O O . PHE A 1 191 ? 14.945 -10.5 -4.285 1 86.25 191 PHE A O 1
ATOM 1610 N N . MET A 1 192 ? 14.43 -8.398 -3.992 1 81.38 192 MET A N 1
ATOM 1611 C CA . MET A 1 192 ? 15.336 -8.266 -2.855 1 81.38 192 MET A CA 1
ATOM 1612 C C . MET A 1 192 ? 14.719 -8.836 -1.589 1 81.38 192 MET A C 1
ATOM 1614 O O . MET A 1 192 ? 14.633 -8.156 -0.566 1 81.38 192 MET A O 1
ATOM 1618 N N . ASP A 1 193 ? 14.273 -10 -1.704 1 86.75 193 ASP A N 1
ATOM 1619 C CA . ASP A 1 193 ? 13.625 -10.766 -0.646 1 86.75 193 ASP A CA 1
ATOM 1620 C C . ASP A 1 193 ? 13.547 -12.25 -1.01 1 86.75 193 ASP A C 1
ATOM 1622 O O . ASP A 1 193 ? 13.883 -12.641 -2.129 1 86.75 193 ASP A O 1
ATOM 1626 N N . HIS A 1 194 ? 13.242 -13.016 -0.01 1 90 194 HIS A N 1
ATOM 1627 C CA . HIS A 1 194 ? 13 -14.43 -0.265 1 90 194 HIS A CA 1
ATOM 1628 C C . HIS A 1 194 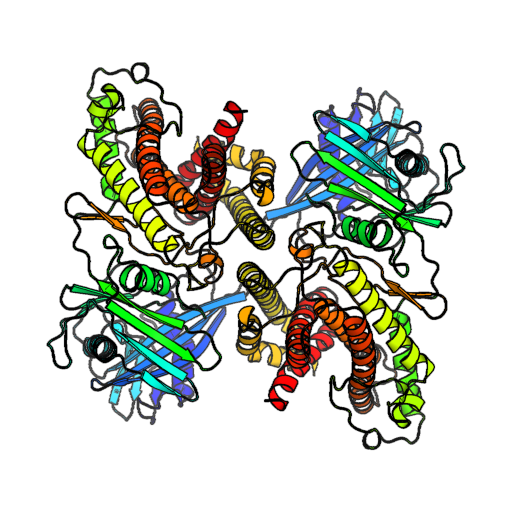? 11.758 -14.633 -1.122 1 90 194 HIS A C 1
ATOM 1630 O O . HIS A 1 194 ? 10.734 -13.977 -0.906 1 90 194 HIS A O 1
ATOM 1636 N N . ASN A 1 195 ? 11.875 -15.469 -2.115 1 92.81 195 ASN A N 1
ATOM 1637 C CA . ASN A 1 195 ? 10.719 -15.812 -2.936 1 92.81 195 ASN A CA 1
ATOM 1638 C C . ASN A 1 195 ? 9.727 -16.688 -2.17 1 92.81 195 ASN A C 1
ATOM 1640 O O . ASN A 1 195 ? 10.117 -17.688 -1.571 1 92.81 195 ASN A O 1
ATOM 1644 N N . PRO A 1 196 ? 8.469 -16.344 -2.178 1 94.56 196 PRO A N 1
ATOM 1645 C CA . PRO A 1 196 ? 7.469 -17.141 -1.468 1 94.56 196 PRO A CA 1
ATOM 1646 C C . PRO A 1 196 ? 7.441 -18.594 -1.935 1 94.56 196 PRO A C 1
ATOM 1648 O O . PRO A 1 196 ? 7.191 -19.5 -1.135 1 94.56 196 PRO A O 1
ATOM 1651 N N . ASP A 1 197 ? 7.652 -18.812 -3.189 1 95.31 197 ASP A N 1
ATOM 1652 C CA . ASP A 1 197 ? 7.695 -20.172 -3.717 1 95.31 197 ASP A CA 1
ATOM 1653 C C . ASP A 1 197 ? 8.711 -21.031 -2.963 1 95.31 197 ASP A C 1
ATOM 1655 O O . ASP A 1 197 ? 8.406 -22.141 -2.539 1 95.31 197 ASP A O 1
ATOM 1659 N N . HIS A 1 198 ? 9.852 -20.438 -2.799 1 94.88 198 HIS A N 1
ATOM 1660 C CA . HIS A 1 198 ? 10.93 -21.094 -2.059 1 94.88 198 HIS A CA 1
ATOM 1661 C C . HIS A 1 198 ? 10.523 -21.344 -0.609 1 94.88 198 HIS A C 1
ATOM 1663 O O . HIS A 1 198 ? 10.68 -22.453 -0.099 1 94.88 198 HIS A O 1
ATOM 1669 N N . GLU A 1 199 ? 9.969 -20.438 0.043 1 94.75 199 GLU A N 1
ATOM 1670 C CA . GLU A 1 199 ? 9.602 -20.531 1.452 1 94.75 199 GLU A CA 1
ATOM 1671 C C . GLU A 1 199 ? 8.5 -21.562 1.669 1 94.75 199 GLU A C 1
ATOM 1673 O O . GLU A 1 199 ? 8.602 -22.406 2.559 1 94.75 199 GLU A O 1
ATOM 1678 N N . LEU A 1 200 ? 7.473 -21.531 0.873 1 97.31 200 LEU A N 1
ATOM 1679 C CA . LEU A 1 200 ? 6.297 -22.359 1.079 1 97.31 200 LEU A CA 1
ATOM 1680 C C . LEU A 1 200 ? 6.578 -23.812 0.693 1 97.31 200 LEU A C 1
ATOM 1682 O O . LEU A 1 200 ? 6.164 -24.734 1.395 1 97.31 200 LEU A O 1
ATOM 1686 N N . VAL A 1 201 ? 7.254 -24 -0.401 1 97.5 201 VAL A N 1
ATOM 1687 C CA . VAL A 1 201 ? 7.57 -25.359 -0.828 1 97.5 201 VAL A CA 1
ATOM 1688 C C . VAL A 1 201 ? 8.453 -26.031 0.216 1 97.5 201 VAL A C 1
ATOM 1690 O O . VAL A 1 201 ? 8.227 -27.188 0.578 1 97.5 201 VAL A O 1
ATOM 1693 N N . ARG A 1 202 ? 9.484 -25.297 0.66 1 96.44 202 ARG A N 1
ATOM 1694 C CA . ARG A 1 202 ? 10.359 -25.844 1.691 1 96.44 202 ARG A CA 1
ATOM 1695 C C . ARG A 1 202 ? 9.578 -26.188 2.955 1 96.44 202 ARG A C 1
ATOM 1697 O O . ARG A 1 202 ? 9.75 -27.25 3.535 1 96.44 202 ARG A O 1
ATOM 1704 N N . PHE A 1 203 ? 8.719 -25.344 3.443 1 96.88 203 PHE A N 1
ATOM 1705 C CA . PHE A 1 203 ? 7.93 -25.547 4.652 1 96.88 203 PHE A CA 1
ATOM 1706 C C . PHE A 1 203 ? 6.988 -26.734 4.496 1 96.88 203 PHE A C 1
ATOM 1708 O O . PHE A 1 203 ? 6.934 -27.609 5.367 1 96.88 203 PHE A O 1
ATOM 1715 N N . LEU A 1 204 ? 6.258 -26.812 3.371 1 97.88 204 LEU A N 1
ATOM 1716 C CA . LEU A 1 204 ? 5.281 -27.859 3.125 1 97.88 204 LEU A CA 1
ATOM 1717 C C . LEU A 1 204 ? 5.957 -29.219 3.041 1 97.88 204 LEU A C 1
ATOM 1719 O O . LEU A 1 204 ? 5.414 -30.219 3.516 1 97.88 204 LEU A O 1
ATOM 1723 N N . SER A 1 205 ? 7.105 -29.219 2.447 1 97 205 SER A N 1
ATOM 1724 C CA . SER A 1 205 ? 7.82 -30.484 2.23 1 97 205 SER A CA 1
ATOM 1725 C C . SER A 1 205 ? 8.578 -30.906 3.482 1 97 205 SER A C 1
ATOM 1727 O O . SER A 1 205 ? 8.391 -32 3.984 1 97 205 SER A O 1
ATOM 1729 N N . GLU A 1 206 ? 9.414 -29.969 4.004 1 95.81 206 GLU A N 1
ATOM 1730 C CA . GLU A 1 206 ? 10.391 -30.328 5.023 1 95.81 206 GLU A CA 1
ATOM 1731 C C . GLU A 1 206 ? 9.766 -30.312 6.418 1 95.81 206 GLU A C 1
ATOM 1733 O O . GLU A 1 206 ? 10.203 -31.047 7.305 1 95.81 206 GLU A O 1
ATOM 1738 N N . TYR A 1 207 ? 8.781 -29.578 6.625 1 94 207 TYR A N 1
ATOM 1739 C CA . TYR A 1 207 ? 8.242 -29.406 7.969 1 94 207 TYR A CA 1
ATOM 1740 C C . TYR A 1 207 ? 6.84 -30 8.078 1 94 207 TYR A C 1
ATOM 1742 O O . TYR A 1 207 ? 6.586 -30.859 8.922 1 94 207 TYR A O 1
ATOM 1750 N N . ALA A 1 208 ? 5.914 -29.625 7.223 1 95.5 208 ALA A N 1
ATOM 1751 C CA . ALA A 1 208 ? 4.512 -30.016 7.34 1 95.5 208 ALA A CA 1
ATOM 1752 C C . ALA A 1 208 ? 4.273 -31.391 6.73 1 95.5 208 ALA A C 1
ATOM 1754 O O . ALA A 1 208 ? 3.238 -32 6.973 1 95.5 208 ALA A O 1
ATOM 1755 N N . GLU A 1 209 ? 5.16 -31.828 5.793 1 94.31 209 GLU A N 1
ATOM 1756 C CA . GLU A 1 209 ? 5.102 -33.125 5.129 1 94.31 209 GLU A CA 1
ATOM 1757 C C . GLU A 1 209 ? 3.814 -33.281 4.32 1 94.31 209 GLU A C 1
ATOM 1759 O O . GLU A 1 209 ? 3.127 -34.312 4.418 1 94.31 209 GLU A O 1
ATOM 1764 N N . PHE A 1 210 ? 3.426 -32.25 3.795 1 96.94 210 PHE A N 1
ATOM 1765 C CA . PHE A 1 210 ? 2.326 -32.281 2.836 1 96.94 210 PHE A CA 1
ATOM 1766 C C . PHE A 1 210 ? 2.752 -32.969 1.538 1 96.94 210 PHE A C 1
ATOM 1768 O O . PHE A 1 210 ? 3.646 -32.469 0.844 1 96.94 210 PHE A O 1
ATOM 1775 N N . THR A 1 211 ? 2.098 -34.031 1.129 1 96.06 211 THR A N 1
ATOM 1776 C CA . THR A 1 211 ? 2.611 -34.906 0.081 1 96.06 211 THR A CA 1
ATOM 1777 C C . THR A 1 211 ? 1.943 -34.594 -1.256 1 96.06 211 THR A C 1
ATOM 1779 O O . THR A 1 211 ? 2.25 -35.219 -2.268 1 96.06 211 THR A O 1
ATOM 1782 N N . HIS A 1 212 ? 1.053 -33.688 -1.304 1 97.31 212 HIS A N 1
ATOM 1783 C CA . HIS A 1 212 ? 0.362 -33.406 -2.553 1 97.31 212 HIS A CA 1
ATOM 1784 C C . HIS A 1 212 ? 0.845 -32.062 -3.141 1 97.31 212 HIS A C 1
ATOM 1786 O O . HIS A 1 212 ? 0.059 -31.328 -3.727 1 97.31 212 HIS A O 1
ATOM 1792 N N . ALA A 1 213 ? 2.047 -31.672 -2.863 1 97.44 213 ALA A N 1
ATOM 1793 C CA . ALA A 1 213 ? 2.887 -30.672 -3.518 1 97.44 213 ALA A CA 1
ATOM 1794 C C . ALA A 1 213 ? 4.281 -31.234 -3.793 1 97.44 213 ALA A C 1
ATOM 1796 O O . ALA A 1 213 ? 4.711 -32.188 -3.158 1 97.44 213 ALA A O 1
ATOM 1797 N N . PRO A 1 214 ? 4.902 -30.625 -4.793 1 96.81 214 PRO A N 1
ATOM 1798 C CA . PRO A 1 214 ? 6.25 -31.125 -5.07 1 96.81 214 PRO A CA 1
ATOM 1799 C C . PRO A 1 214 ? 7.164 -31.062 -3.85 1 96.81 214 PRO A C 1
ATOM 1801 O O . PRO A 1 214 ? 7.172 -30.047 -3.137 1 96.81 214 PRO A O 1
ATOM 1804 N N . SER A 1 215 ? 7.898 -32.094 -3.615 1 97.81 215 SER A N 1
ATOM 1805 C CA . SER A 1 215 ? 8.852 -32.094 -2.514 1 97.81 215 SER A CA 1
ATOM 1806 C C . SER A 1 215 ? 10.031 -31.172 -2.777 1 97.81 215 SER A C 1
ATOM 1808 O O . SER A 1 215 ? 10.453 -31 -3.922 1 97.81 215 SER A O 1
ATOM 1810 N N . TYR A 1 216 ? 10.539 -30.672 -1.711 1 98 216 TYR A N 1
ATOM 1811 C CA . TYR A 1 216 ? 11.68 -29.766 -1.766 1 98 216 TYR A CA 1
ATOM 1812 C C . TYR A 1 216 ? 12.961 -30.531 -2.062 1 98 216 TYR A C 1
ATOM 1814 O O . TYR A 1 216 ? 13.344 -31.422 -1.313 1 98 216 TYR A O 1
ATOM 1822 N N . GLY A 1 217 ? 13.633 -30.188 -3.176 1 98.06 217 GLY A N 1
ATOM 1823 C CA . GLY A 1 217 ? 14.891 -30.812 -3.539 1 98.06 217 GLY A CA 1
ATOM 1824 C C . GLY A 1 217 ? 16.109 -29.984 -3.145 1 98.06 217 GLY A C 1
ATOM 1825 O O . GLY A 1 217 ? 17.188 -30.531 -2.951 1 98.06 217 GLY A O 1
ATOM 1826 N N . GLY A 1 218 ? 15.898 -28.672 -3.143 1 98.12 218 GLY A N 1
ATOM 1827 C CA . GLY A 1 218 ? 16.984 -27.781 -2.777 1 98.12 218 GLY A CA 1
ATOM 1828 C C . GLY A 1 218 ? 16.797 -26.375 -3.312 1 98.12 218 GLY A C 1
ATOM 1829 O O . GLY A 1 218 ? 15.766 -26.062 -3.91 1 98.12 218 GLY A O 1
ATOM 1830 N N . SER A 1 219 ? 17.797 -25.531 -3.006 1 97.94 219 SER A N 1
ATOM 1831 C CA . SER A 1 219 ? 17.688 -24.141 -3.447 1 97.94 219 SER A CA 1
ATOM 1832 C C . SER A 1 219 ? 19.062 -23.484 -3.582 1 97.94 219 SER A C 1
ATOM 1834 O O . SER A 1 219 ? 20.062 -24.047 -3.121 1 97.94 219 SER A O 1
ATOM 1836 N N . VAL A 1 220 ? 19.141 -22.438 -4.344 1 96.88 220 VAL A N 1
ATOM 1837 C CA . VAL A 1 220 ? 20.266 -21.531 -4.453 1 96.88 220 VAL A CA 1
ATOM 1838 C C . VAL A 1 220 ? 19.844 -20.125 -4 1 96.88 220 VAL A C 1
ATOM 1840 O O . VAL A 1 220 ? 18.828 -19.594 -4.469 1 96.88 220 VAL A O 1
ATOM 1843 N N . SER A 1 221 ? 20.578 -19.547 -3.062 1 95.81 221 SER A N 1
ATOM 1844 C CA . SER A 1 221 ? 20.266 -18.219 -2.559 1 95.81 221 SER A CA 1
ATOM 1845 C C . SER A 1 221 ? 21.5 -17.312 -2.566 1 95.81 221 SER A C 1
ATOM 1847 O O . SER A 1 221 ? 22.625 -17.812 -2.453 1 95.81 221 SER A O 1
ATOM 1849 N N . TRP A 1 222 ? 21.281 -16.078 -2.844 1 93.5 222 TRP A N 1
ATOM 1850 C CA . TRP A 1 222 ? 22.266 -15.023 -2.645 1 93.5 222 TRP A CA 1
ATOM 1851 C C . TRP A 1 222 ? 22.062 -14.328 -1.305 1 93.5 222 TRP A C 1
ATOM 1853 O O . TRP A 1 222 ? 21.016 -13.719 -1.068 1 93.5 222 TRP A O 1
ATOM 1863 N N . VAL A 1 223 ? 23.031 -14.453 -0.424 1 89.56 223 VAL A N 1
ATOM 1864 C CA . VAL A 1 223 ? 22.906 -13.938 0.937 1 89.56 223 VAL A CA 1
ATOM 1865 C C . VAL A 1 223 ? 23.984 -12.875 1.183 1 89.56 223 VAL A C 1
ATOM 1867 O O . VAL A 1 223 ? 25.156 -13.102 0.896 1 89.56 223 VAL A O 1
ATOM 1870 N N . ARG A 1 224 ? 23.547 -11.727 1.521 1 76.81 224 ARG A N 1
ATOM 1871 C CA . ARG A 1 224 ? 24.453 -10.68 1.964 1 76.81 224 ARG A CA 1
ATOM 1872 C C . ARG A 1 224 ? 24.312 -10.422 3.459 1 76.81 224 ARG A C 1
ATOM 1874 O O . ARG A 1 224 ? 23.188 -10.266 3.959 1 76.81 224 ARG A O 1
ATOM 1881 N N . SER A 1 225 ? 25.438 -10.344 4.07 1 69.06 225 SER A N 1
ATOM 1882 C CA . SER A 1 225 ? 25.391 -10.133 5.516 1 69.06 225 SER A CA 1
ATOM 1883 C C . SER A 1 225 ? 24.609 -8.867 5.863 1 69.06 225 SER A C 1
ATOM 1885 O O . SER A 1 225 ? 24.859 -7.809 5.277 1 69.06 225 SER A O 1
ATOM 1887 N N . GLY A 1 226 ? 23.75 -9.039 6.75 1 62.84 226 GLY A N 1
ATOM 1888 C CA . GLY A 1 226 ? 22.969 -7.914 7.23 1 62.84 226 GLY A CA 1
ATOM 1889 C C . GLY A 1 226 ? 21.844 -7.535 6.297 1 62.84 226 GLY A C 1
ATOM 1890 O O . GLY A 1 226 ? 21.094 -6.582 6.559 1 62.84 226 GLY A O 1
ATOM 1891 N N . ASN A 1 227 ? 21.828 -8.375 5.172 1 68.94 227 ASN A N 1
ATOM 1892 C CA . ASN A 1 227 ? 20.812 -8.023 4.188 1 68.94 227 ASN A CA 1
ATOM 1893 C C . ASN A 1 227 ? 19.828 -9.164 3.961 1 68.94 227 ASN A C 1
ATOM 1895 O O . ASN A 1 227 ? 19.844 -10.156 4.691 1 68.94 227 ASN A O 1
ATOM 1899 N N . PHE A 1 228 ? 19.016 -8.891 2.977 1 71.62 228 PHE A N 1
ATOM 1900 C CA . PHE A 1 228 ? 17.984 -9.844 2.576 1 71.62 228 PHE A CA 1
ATOM 1901 C C . PHE A 1 228 ? 18.578 -11.016 1.819 1 71.62 228 PHE A C 1
ATOM 1903 O O . PHE A 1 228 ? 19.578 -10.852 1.098 1 71.62 228 PHE A O 1
ATOM 1910 N N . THR A 1 229 ? 18.031 -12.141 2.109 1 85.81 229 THR A N 1
ATOM 1911 C CA . THR A 1 229 ? 18.312 -13.305 1.28 1 85.81 229 THR A CA 1
ATOM 1912 C C . THR A 1 229 ? 17.5 -13.266 -0.01 1 85.81 229 THR A C 1
ATOM 1914 O O . THR A 1 229 ? 16.281 -13.086 0.024 1 85.81 229 THR A O 1
ATOM 1917 N N . VAL A 1 230 ? 18.219 -13.344 -1.105 1 91.81 230 VAL A N 1
ATOM 1918 C CA . VAL A 1 230 ? 17.562 -13.352 -2.41 1 91.81 230 VAL A CA 1
ATOM 1919 C C . VAL A 1 230 ? 17.516 -14.773 -2.959 1 91.81 230 VAL A C 1
ATOM 1921 O O . VAL A 1 230 ? 18.547 -15.453 -3.031 1 91.81 230 VAL A O 1
ATOM 1924 N N . SER A 1 231 ? 16.312 -15.258 -3.287 1 95.38 231 SER A N 1
ATOM 1925 C CA . SER A 1 231 ? 16.172 -16.578 -3.908 1 95.38 231 SER A CA 1
ATOM 1926 C C . SER A 1 231 ? 16.609 -16.547 -5.367 1 95.38 231 SER A C 1
ATOM 1928 O O . SER A 1 231 ? 16.109 -15.742 -6.156 1 95.38 231 SER A O 1
ATOM 1930 N N . ILE A 1 232 ? 17.453 -17.469 -5.73 1 96.19 232 ILE A N 1
ATOM 1931 C CA . ILE A 1 232 ? 17.984 -17.516 -7.09 1 96.19 232 ILE A CA 1
ATOM 1932 C C . ILE A 1 232 ? 17.344 -18.688 -7.84 1 96.19 232 ILE A C 1
ATOM 1934 O O . ILE A 1 232 ? 17.016 -18.578 -9.016 1 96.19 232 ILE A O 1
ATOM 1938 N N . ALA A 1 233 ? 17.25 -19.797 -7.16 1 97.25 233 ALA A N 1
ATOM 1939 C CA . ALA A 1 233 ? 16.688 -20.984 -7.805 1 97.25 233 ALA A CA 1
ATOM 1940 C C . ALA A 1 233 ? 16.062 -21.922 -6.777 1 97.25 233 ALA A C 1
ATOM 1942 O O . ALA A 1 233 ? 16.453 -21.922 -5.609 1 97.25 233 ALA A O 1
ATOM 1943 N N . LEU A 1 234 ? 15.094 -22.688 -7.211 1 97.81 234 LEU A N 1
ATOM 1944 C CA . LEU A 1 234 ? 14.391 -23.672 -6.398 1 97.81 234 LEU A CA 1
ATOM 1945 C C . LEU A 1 234 ? 14.297 -25.016 -7.125 1 97.81 234 LEU A C 1
ATOM 1947 O O . LEU A 1 234 ? 13.82 -25.062 -8.258 1 97.81 234 LEU A O 1
ATOM 1951 N N . MET A 1 235 ? 14.812 -26.031 -6.512 1 97.94 235 MET A N 1
ATOM 1952 C CA . MET A 1 235 ? 14.695 -27.391 -7.043 1 97.94 235 MET A CA 1
ATOM 1953 C C . MET A 1 235 ? 13.586 -28.156 -6.336 1 97.94 235 MET A C 1
ATOM 1955 O O . MET A 1 235 ? 13.516 -28.172 -5.105 1 97.94 235 MET A O 1
ATOM 1959 N N . THR A 1 236 ? 12.703 -28.766 -7.09 1 97.75 236 THR A N 1
ATOM 1960 C CA . THR A 1 236 ? 11.625 -29.578 -6.543 1 97.75 236 THR A CA 1
ATOM 1961 C C . THR A 1 236 ? 11.539 -30.922 -7.27 1 97.75 236 THR A C 1
ATOM 1963 O O . THR A 1 236 ? 12.188 -31.109 -8.297 1 97.75 236 THR A O 1
ATOM 1966 N N . GLU A 1 237 ? 10.797 -31.781 -6.723 1 96.81 237 GLU A N 1
ATOM 1967 C CA . GLU A 1 237 ? 10.469 -33.062 -7.371 1 96.81 237 GLU A CA 1
ATOM 1968 C C . GLU A 1 237 ? 9.688 -32.812 -8.664 1 96.81 237 GLU A C 1
ATOM 1970 O O . GLU A 1 237 ? 8.82 -31.938 -8.719 1 96.81 237 GLU A O 1
ATOM 1975 N N . LEU A 1 238 ? 10.062 -33.531 -9.68 1 95.5 238 LEU A N 1
ATOM 1976 C CA . LEU A 1 238 ? 9.266 -33.562 -10.898 1 95.5 238 LEU A CA 1
ATOM 1977 C C . LEU A 1 238 ? 8.047 -34.469 -10.742 1 95.5 238 LEU A C 1
ATOM 1979 O O . LEU A 1 238 ? 8.195 -35.656 -10.523 1 95.5 238 LEU A O 1
ATOM 1983 N N . ILE A 1 239 ? 6.898 -33.938 -10.922 1 94.88 239 ILE A N 1
ATOM 1984 C CA . ILE A 1 239 ? 5.676 -34.688 -10.695 1 94.88 239 ILE A CA 1
ATOM 1985 C C . ILE A 1 239 ? 5.168 -35.25 -12.016 1 94.88 239 ILE A C 1
ATOM 1987 O O . ILE A 1 239 ? 4.801 -34.5 -12.922 1 94.88 239 ILE A O 1
ATOM 1991 N N . PRO A 1 240 ? 5.215 -36.562 -12.086 1 92.75 240 PRO A N 1
ATOM 1992 C CA . PRO A 1 240 ? 4.512 -37.125 -13.242 1 92.75 240 PRO A CA 1
ATOM 1993 C C . PRO A 1 240 ? 3.023 -36.781 -13.242 1 92.75 240 PRO A C 1
ATOM 1995 O O . PRO A 1 240 ? 2.387 -36.781 -12.188 1 92.75 240 PRO A O 1
ATOM 1998 N N . ASN A 1 241 ? 2.57 -36.406 -14.383 1 90.5 241 ASN A N 1
ATOM 1999 C CA . ASN A 1 241 ? 1.168 -36 -14.367 1 90.5 241 ASN A CA 1
ATOM 2000 C C . ASN A 1 241 ? 0.469 -36.375 -15.68 1 90.5 241 ASN A C 1
ATOM 2002 O O . ASN A 1 241 ? 1.125 -36.656 -16.672 1 90.5 241 ASN A O 1
ATOM 2006 N N . ASP A 1 242 ? -0.821 -36.406 -15.617 1 90.31 242 ASP A N 1
ATOM 2007 C CA . ASP A 1 242 ? -1.685 -36.75 -16.734 1 90.31 242 ASP A CA 1
ATOM 2008 C C . ASP A 1 242 ? -2.254 -35.5 -17.406 1 90.31 242 ASP A C 1
ATOM 2010 O O . ASP A 1 242 ? -3.014 -35.594 -18.359 1 90.31 242 ASP A O 1
ATOM 2014 N N . GLY A 1 243 ? -1.976 -34.438 -16.844 1 91.5 243 GLY A N 1
ATOM 2015 C CA . GLY A 1 243 ? -2.506 -33.188 -17.375 1 91.5 243 GLY A CA 1
ATOM 2016 C C . GLY A 1 243 ? -2.729 -32.156 -16.297 1 91.5 243 GLY A C 1
ATOM 2017 O O . GLY A 1 243 ? -2.588 -32.438 -15.109 1 91.5 243 GLY A O 1
ATOM 2018 N N . GLU A 1 244 ? -3.127 -30.984 -16.781 1 93.62 244 GLU A N 1
ATOM 2019 C CA . GLU A 1 244 ? -3.395 -29.875 -15.891 1 93.62 244 GLU A CA 1
ATOM 2020 C C . GLU A 1 244 ? -4.875 -29.797 -15.531 1 93.62 244 GLU A C 1
ATOM 2022 O O . GLU A 1 244 ? -5.73 -30.219 -16.312 1 93.62 244 GLU A O 1
ATOM 2027 N N . GLY A 1 245 ? -5.098 -29.25 -14.359 1 96.12 245 GLY A N 1
ATOM 2028 C CA . GLY A 1 245 ? -6.461 -29.078 -13.883 1 96.12 245 GLY A CA 1
ATOM 2029 C C . GLY A 1 245 ? -7.324 -28.266 -14.828 1 96.12 245 GLY A C 1
ATOM 2030 O O . GLY A 1 245 ? -8.516 -28.531 -14.984 1 96.12 245 GLY A O 1
ATOM 2031 N N . TRP A 1 246 ? -6.77 -27.297 -15.484 1 96.06 246 TRP A N 1
ATOM 2032 C CA . TRP A 1 246 ? -7.516 -26.422 -16.375 1 96.06 246 TRP A CA 1
ATOM 2033 C C . TRP A 1 246 ? -8.07 -27.203 -17.562 1 96.06 246 TRP A C 1
ATOM 2035 O O . TRP A 1 246 ? -9.273 -27.172 -17.828 1 96.06 246 TRP A O 1
ATOM 2045 N N . GLU A 1 247 ? -7.238 -27.953 -18.234 1 95.31 247 GLU A N 1
ATOM 2046 C CA . GLU A 1 247 ? -7.66 -28.734 -19.391 1 95.31 247 GLU A CA 1
ATOM 2047 C C . GLU A 1 247 ? -8.672 -29.797 -19 1 95.31 247 GLU A C 1
ATOM 2049 O O . GLU A 1 247 ? -9.633 -30.062 -19.734 1 95.31 247 GLU A O 1
ATOM 2054 N N . TYR A 1 248 ? -8.375 -30.359 -17.922 1 95.62 248 TYR A N 1
ATOM 2055 C CA . TYR A 1 248 ? -9.297 -31.359 -17.406 1 95.62 248 TYR A CA 1
ATOM 2056 C C . TYR A 1 248 ? -10.688 -30.766 -17.219 1 95.62 248 TYR A C 1
ATOM 2058 O O . TYR A 1 248 ? -11.688 -31.359 -17.641 1 95.62 248 TYR A O 1
ATOM 2066 N N . MET A 1 249 ? -10.797 -29.6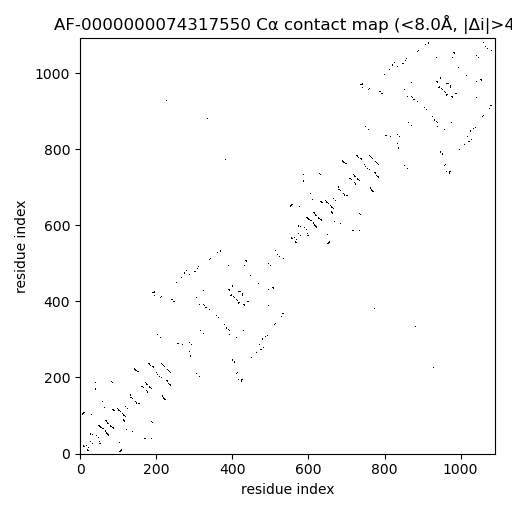25 -16.562 1 96.75 249 MET A N 1
ATOM 2067 C CA . MET A 1 249 ? -12.078 -28.969 -16.297 1 96.75 249 MET A CA 1
ATOM 2068 C C . MET A 1 249 ? -12.789 -28.594 -17.594 1 96.75 249 MET A C 1
ATOM 2070 O O . MET A 1 249 ? -13.992 -28.797 -17.719 1 96.75 249 MET A O 1
ATOM 2074 N N . LEU A 1 250 ? -12.047 -28.062 -18.562 1 95.5 250 LEU A N 1
ATOM 2075 C CA . LEU A 1 250 ? -12.625 -27.719 -19.844 1 95.5 250 LEU A CA 1
ATOM 2076 C C . LEU A 1 250 ? -13.281 -28.938 -20.5 1 95.5 250 LEU A C 1
ATOM 2078 O O . LEU A 1 250 ? -14.398 -28.844 -21.016 1 95.5 250 LEU A O 1
ATOM 2082 N N . GLN A 1 251 ? -12.578 -30 -20.469 1 94.81 251 GLN A N 1
ATOM 2083 C CA . GLN A 1 251 ? -13.07 -31.234 -21.094 1 94.81 251 GLN A CA 1
ATOM 2084 C C . GLN A 1 251 ? -14.352 -31.719 -20.406 1 94.81 251 GLN A C 1
ATOM 2086 O O . GLN A 1 251 ? -15.289 -32.156 -21.078 1 94.81 251 GLN A O 1
ATOM 2091 N N . LYS A 1 252 ? -14.352 -31.672 -19.141 1 95.69 252 LYS A N 1
ATOM 2092 C CA . LYS A 1 252 ? -15.508 -32.156 -18.406 1 95.69 252 LYS A CA 1
ATOM 2093 C C . LYS A 1 252 ? -16.719 -31.25 -18.641 1 95.69 252 LYS A C 1
ATOM 2095 O O . LYS A 1 252 ? -17.844 -31.75 -18.734 1 95.69 252 LYS A O 1
ATOM 2100 N N . ILE A 1 253 ? -16.531 -29.969 -18.703 1 95.94 253 ILE A N 1
ATOM 2101 C CA . ILE A 1 253 ? -17.625 -29.031 -18.953 1 95.94 253 ILE A CA 1
ATOM 2102 C C . ILE A 1 253 ? -18.172 -29.234 -20.359 1 95.94 253 ILE A C 1
ATOM 2104 O O . ILE A 1 253 ? -19.375 -29.234 -20.578 1 95.94 253 ILE A O 1
ATOM 2108 N N . GLU A 1 254 ? -17.266 -29.422 -21.328 1 95.25 254 GLU A N 1
ATOM 2109 C CA . GLU A 1 254 ? -17.672 -29.703 -22.688 1 95.25 254 GLU A CA 1
ATOM 2110 C C . GLU A 1 254 ? -18.531 -30.969 -22.75 1 95.25 254 GLU A C 1
ATOM 2112 O O . GLU A 1 254 ? -19.562 -30.984 -23.422 1 95.25 254 GLU A O 1
ATOM 2117 N N . THR A 1 255 ? -18.094 -31.922 -22.094 1 95.12 255 THR A N 1
ATOM 2118 C CA . THR A 1 255 ? -18.844 -33.188 -22.031 1 95.12 255 THR A CA 1
ATOM 2119 C C . THR A 1 255 ? -20.234 -32.938 -21.453 1 95.12 255 THR A C 1
ATOM 2121 O O . THR A 1 255 ? -21.219 -33.469 -21.969 1 95.12 255 THR A O 1
ATOM 2124 N N . ALA A 1 256 ? -20.328 -32.188 -20.422 1 95.62 256 ALA A N 1
ATOM 2125 C CA . ALA A 1 256 ? -21.609 -31.891 -19.797 1 95.62 256 ALA A CA 1
ATOM 2126 C C . ALA A 1 256 ? -22.531 -31.156 -20.781 1 95.62 256 ALA A C 1
ATOM 2128 O O . ALA A 1 256 ? -23.719 -31.453 -20.859 1 95.62 256 ALA A O 1
ATOM 2129 N N . PHE A 1 257 ? -22.016 -30.172 -21.469 1 94.94 257 PHE A N 1
ATOM 2130 C CA . PHE A 1 257 ? -22.781 -29.438 -22.453 1 94.94 257 PHE A CA 1
ATOM 2131 C C . PHE A 1 257 ? -23.281 -30.359 -23.562 1 94.94 257 PHE A C 1
ATOM 2133 O O . PHE A 1 257 ? -24.438 -30.312 -23.953 1 94.94 257 PHE A O 1
ATOM 2140 N N . ASP A 1 258 ? -22.391 -31.219 -24.047 1 94.75 258 ASP A N 1
ATOM 2141 C CA . ASP A 1 258 ? -22.75 -32.156 -25.109 1 94.75 258 ASP A CA 1
ATOM 2142 C C . ASP A 1 258 ? -23.828 -33.125 -24.656 1 94.75 258 ASP A C 1
ATOM 2144 O O . ASP A 1 258 ? -24.766 -33.406 -25.406 1 94.75 258 ASP A O 1
ATOM 2148 N N . ASN A 1 259 ? -23.625 -33.625 -23.484 1 95.94 259 ASN A N 1
ATOM 2149 C CA . ASN A 1 259 ? -24.625 -34.531 -22.938 1 95.94 259 ASN A CA 1
ATOM 2150 C C . ASN A 1 259 ? -26 -33.875 -22.828 1 95.94 259 ASN A C 1
ATOM 2152 O O . ASN A 1 259 ? -27.016 -34.5 -23.094 1 95.94 259 ASN A O 1
ATOM 2156 N N . PHE A 1 260 ? -26.016 -32.688 -22.406 1 95.38 260 PHE A N 1
ATOM 2157 C CA . PHE A 1 260 ? -27.25 -31.922 -22.25 1 95.38 260 PHE A CA 1
ATOM 2158 C C . PHE A 1 260 ? -27.922 -31.703 -23.594 1 95.38 260 PHE A C 1
ATOM 2160 O O . PHE A 1 260 ? -29.125 -31.953 -23.75 1 95.38 260 PHE A O 1
ATOM 2167 N N . LEU A 1 261 ? -27.188 -31.297 -24.547 1 93.81 261 LEU A N 1
ATOM 2168 C CA . LEU A 1 261 ? -27.719 -31 -25.859 1 93.81 261 LEU A CA 1
ATOM 2169 C C . LEU A 1 261 ? -28.203 -32.25 -26.562 1 93.81 261 LEU A C 1
ATOM 2171 O O . LEU A 1 261 ? -29.094 -32.219 -27.422 1 93.81 261 LEU A O 1
ATOM 2175 N N . SER A 1 262 ? -27.594 -33.344 -26.25 1 94.12 262 SER A N 1
ATOM 2176 C CA . SER A 1 262 ? -27.969 -34.625 -26.859 1 94.12 262 SER A CA 1
ATOM 2177 C C . SER A 1 262 ? -29.125 -35.281 -26.125 1 94.12 262 SER A C 1
ATOM 2179 O O . SER A 1 262 ? -29.672 -36.281 -26.594 1 94.12 262 SER A O 1
ATOM 2181 N N . SER A 1 263 ? -29.375 -34.719 -25.062 1 92.38 263 SER A N 1
ATOM 2182 C CA . SER A 1 263 ? -30.453 -35.281 -24.266 1 92.38 263 SER A CA 1
ATOM 2183 C C . SER A 1 263 ? -31.781 -34.594 -24.547 1 92.38 263 SER A C 1
ATOM 2185 O O . SER A 1 263 ? -31.828 -33.594 -25.234 1 92.38 263 SER A O 1
ATOM 2187 N N . ASP A 1 264 ? -32.906 -35.188 -24.031 1 89.31 264 ASP A N 1
ATOM 2188 C CA . ASP A 1 264 ? -34.219 -34.594 -24.141 1 89.31 264 ASP A CA 1
ATOM 2189 C C . ASP A 1 264 ? -34.562 -33.781 -22.906 1 89.31 264 ASP A C 1
ATOM 2191 O O . ASP A 1 264 ? -35.719 -33.406 -22.688 1 89.31 264 ASP A O 1
ATOM 2195 N N . LEU A 1 265 ? -33.5 -33.469 -22.219 1 90.19 265 LEU A N 1
ATOM 2196 C CA . LEU A 1 265 ? -33.719 -32.75 -20.984 1 90.19 265 LEU A CA 1
ATOM 2197 C C . LEU A 1 265 ? -33.906 -31.266 -21.25 1 90.19 265 LEU A C 1
ATOM 2199 O O . LEU A 1 265 ? -33.188 -30.672 -22.047 1 90.19 265 LEU A O 1
ATOM 2203 N N . ASN A 1 266 ? -34.969 -30.719 -20.562 1 92.06 266 ASN A N 1
ATOM 2204 C CA . ASN A 1 266 ? -35.125 -29.266 -20.562 1 92.06 266 ASN A CA 1
ATOM 2205 C C . ASN A 1 266 ? -34.406 -28.609 -19.391 1 92.06 266 ASN A C 1
ATOM 2207 O O . ASN A 1 266 ? -34.406 -29.141 -18.281 1 92.06 266 ASN A O 1
ATOM 2211 N N . ILE A 1 267 ? -33.781 -27.469 -19.609 1 92.69 267 ILE A N 1
ATOM 2212 C CA . ILE A 1 267 ? -33 -26.766 -18.609 1 92.69 267 ILE A CA 1
ATOM 2213 C C . ILE A 1 267 ? -33.844 -26.5 -17.375 1 92.69 267 ILE A C 1
ATOM 2215 O O . ILE A 1 267 ? -33.312 -26.5 -16.25 1 92.69 267 ILE A O 1
ATOM 2219 N N . SER A 1 268 ? -35.156 -26.281 -17.562 1 90.44 268 SER A N 1
ATOM 2220 C CA . SER A 1 268 ? -36.062 -25.984 -16.469 1 90.44 268 SER A CA 1
ATOM 2221 C C . SER A 1 268 ? -36.25 -27.203 -15.562 1 90.44 268 SER A C 1
ATOM 2223 O O . SER A 1 268 ? -36.719 -27.078 -14.43 1 90.44 268 SER A O 1
ATOM 2225 N N . GLU A 1 269 ? -35.938 -28.359 -16.047 1 90.75 269 GLU A N 1
ATOM 2226 C CA . GLU A 1 269 ? -36.125 -29.594 -15.297 1 90.75 269 GLU A CA 1
ATOM 2227 C C . GLU A 1 269 ? -34.969 -29.812 -14.32 1 90.75 269 GLU A C 1
ATOM 2229 O O . GLU A 1 269 ? -35.062 -30.625 -13.406 1 90.75 269 GLU A O 1
ATOM 2234 N N . LEU A 1 270 ? -33.906 -29.156 -14.57 1 93.56 270 LEU A N 1
ATOM 2235 C CA . LEU A 1 270 ? -32.812 -29.234 -13.625 1 93.56 270 LEU A CA 1
ATOM 2236 C C . LEU A 1 270 ? -33.125 -28.438 -12.359 1 93.56 270 LEU A C 1
ATOM 2238 O O . LEU A 1 270 ? -33.438 -27.25 -12.422 1 93.56 270 LEU A O 1
ATOM 2242 N N . PRO A 1 271 ? -33.094 -29.062 -11.219 1 93.62 271 PRO A N 1
ATOM 2243 C CA . PRO A 1 271 ? -33.406 -28.375 -9.969 1 93.62 271 PRO A CA 1
ATOM 2244 C C . PRO A 1 271 ? -32.469 -27.188 -9.703 1 93.62 271 PRO A C 1
ATOM 2246 O O . PRO A 1 271 ? -31.281 -27.25 -9.977 1 93.62 271 PRO A O 1
ATOM 2249 N N . LYS A 1 272 ? -33.031 -26.125 -9.125 1 90.69 272 LYS A N 1
ATOM 2250 C CA . LYS A 1 272 ? -32.25 -24.969 -8.719 1 90.69 272 LYS A CA 1
ATOM 2251 C C . LYS A 1 272 ? -31.594 -25.188 -7.355 1 90.69 272 LYS A C 1
ATOM 2253 O O . LYS A 1 272 ? -32.281 -25.531 -6.387 1 90.69 272 LYS A O 1
ATOM 2258 N N . LEU A 1 273 ? -30.328 -25.109 -7.348 1 92.44 273 LEU A N 1
ATOM 2259 C CA . LEU A 1 273 ? -29.609 -25.25 -6.094 1 92.44 273 LEU A CA 1
ATOM 2260 C C . LEU A 1 273 ? -29.156 -23.891 -5.562 1 92.44 273 LEU A C 1
ATOM 2262 O O . LEU A 1 273 ? -28.766 -23.016 -6.34 1 92.44 273 LEU A O 1
ATOM 2266 N N . LYS A 1 274 ? -29.203 -23.719 -4.219 1 89.44 274 LYS A N 1
ATOM 2267 C CA . LYS A 1 274 ? -28.703 -22.484 -3.596 1 89.44 274 LYS A CA 1
ATOM 2268 C C . LYS A 1 274 ? -27.188 -22.406 -3.668 1 89.44 274 LYS A C 1
ATOM 2270 O O . LYS A 1 274 ? -26.5 -23.406 -3.506 1 89.44 274 LYS A O 1
ATOM 2275 N N . TYR A 1 275 ? -26.734 -21.25 -3.967 1 87.88 275 TYR A N 1
ATOM 2276 C CA . TYR A 1 275 ? -25.312 -21 -4.043 1 87.88 275 TYR A CA 1
ATOM 2277 C C . TYR A 1 275 ? -24.656 -21.141 -2.672 1 87.88 275 TYR A C 1
ATOM 2279 O O . TYR A 1 275 ? -25.156 -20.609 -1.683 1 87.88 275 TYR A O 1
ATOM 2287 N N . LEU A 1 276 ? -23.625 -21.953 -2.516 1 87 276 LEU A N 1
ATOM 2288 C CA . LEU A 1 276 ? -22.812 -22.172 -1.326 1 87 276 LEU A CA 1
ATOM 2289 C C . LEU A 1 276 ? -23.625 -22.859 -0.236 1 87 276 LEU A C 1
ATOM 2291 O O . LEU A 1 276 ? -23.453 -22.562 0.949 1 87 276 LEU A O 1
ATOM 2295 N N . LYS A 1 277 ? -24.562 -23.688 -0.481 1 87.94 277 LYS A N 1
ATOM 2296 C CA . LYS A 1 277 ? -25.344 -24.484 0.449 1 87.94 277 LYS A CA 1
ATOM 2297 C C . LYS A 1 277 ? -24.516 -25.641 1.009 1 87.94 277 LYS A C 1
ATOM 2299 O O . LYS A 1 277 ? -24.828 -26.172 2.074 1 87.94 277 LYS A O 1
ATOM 2304 N N . ARG A 1 278 ? -23.391 -25.969 0.466 1 91.38 278 ARG A N 1
ATOM 2305 C CA . ARG A 1 278 ? -22.531 -27.078 0.868 1 91.38 278 ARG A CA 1
ATOM 2306 C C . ARG A 1 278 ? -23.266 -28.406 0.749 1 91.38 278 ARG A C 1
ATOM 2308 O O . ARG A 1 278 ? -24.047 -28.766 1.624 1 91.38 278 ARG A O 1
ATOM 2315 N N . MET A 1 279 ? -22.984 -29.156 -0.281 1 94.81 279 MET A N 1
ATOM 2316 C CA . MET A 1 279 ? -23.641 -30.422 -0.555 1 94.81 279 MET A CA 1
ATOM 2317 C C . MET A 1 279 ? -22.609 -31.5 -0.883 1 94.81 279 MET A C 1
ATOM 2319 O O . MET A 1 279 ? -21.641 -31.25 -1.592 1 94.81 279 MET A O 1
ATOM 2323 N N . LYS A 1 280 ? -22.875 -32.656 -0.337 1 96 280 LYS A N 1
ATOM 2324 C CA . LYS A 1 280 ? -22.047 -33.812 -0.713 1 96 280 LYS A CA 1
ATOM 2325 C C . LYS A 1 280 ? -22.281 -34.188 -2.168 1 96 280 LYS A C 1
ATOM 2327 O O . LYS A 1 280 ? -23.375 -34 -2.705 1 96 280 LYS A O 1
ATOM 2332 N N . ALA A 1 281 ? -21.234 -34.75 -2.723 1 95.31 281 ALA A N 1
ATOM 2333 C CA . ALA A 1 281 ? -21.359 -35.25 -4.098 1 95.31 281 ALA A CA 1
ATOM 2334 C C . ALA A 1 281 ? -22.516 -36.219 -4.25 1 95.31 281 ALA A C 1
ATOM 2336 O O . ALA A 1 281 ? -23.234 -36.188 -5.242 1 95.31 281 ALA A O 1
ATOM 2337 N N . SER A 1 282 ? -22.734 -37.031 -3.248 1 94.25 282 SER A N 1
ATOM 2338 C CA . SER A 1 282 ? -23.766 -38.062 -3.277 1 94.25 282 SER A CA 1
ATOM 2339 C C . SER A 1 282 ? -25.156 -37.438 -3.166 1 94.25 282 SER A C 1
ATOM 2341 O O . SER A 1 282 ? -26.156 -38.094 -3.525 1 94.25 282 SER A O 1
ATOM 2343 N N . SER A 1 283 ? -25.266 -36.25 -2.73 1 95.12 283 SER A N 1
ATOM 2344 C CA . SER A 1 283 ? -26.562 -35.594 -2.49 1 95.12 283 SER A CA 1
ATOM 2345 C C . SER A 1 283 ? -26.984 -34.75 -3.684 1 95.12 283 SER A C 1
ATOM 2347 O O . SER A 1 283 ? -28.094 -34.188 -3.695 1 95.12 283 SER A O 1
ATOM 2349 N N . ILE A 1 284 ? -26.109 -34.656 -4.621 1 96.38 284 ILE A N 1
ATOM 2350 C CA . ILE A 1 284 ? -26.438 -33.875 -5.816 1 96.38 284 ILE A CA 1
ATOM 2351 C C . ILE A 1 284 ? -27.531 -34.594 -6.605 1 96.38 284 ILE A C 1
ATOM 2353 O O . ILE A 1 284 ? -27.469 -35.812 -6.781 1 96.38 284 ILE A O 1
ATOM 2357 N N . PRO A 1 285 ? -28.516 -33.875 -7.121 1 95.69 285 PRO A N 1
ATOM 2358 C CA . PRO A 1 285 ? -29.609 -34.5 -7.875 1 95.69 285 PRO A CA 1
ATOM 2359 C C . PRO A 1 285 ? -29.109 -35.312 -9.07 1 95.69 285 PRO A C 1
ATOM 2361 O O . PRO A 1 285 ? -28.125 -34.938 -9.719 1 95.69 285 PRO A O 1
ATOM 2364 N N . ASP A 1 286 ? -29.844 -36.312 -9.453 1 94.12 286 ASP A N 1
ATOM 2365 C CA . ASP A 1 286 ? -29.469 -37.312 -10.469 1 94.12 286 ASP A CA 1
ATOM 2366 C C . ASP A 1 286 ? -29.312 -36.656 -11.836 1 94.12 286 ASP A C 1
ATOM 2368 O O . ASP A 1 286 ? -28.469 -37.031 -12.633 1 94.12 286 ASP A O 1
ATOM 2372 N N . GLN A 1 287 ? -30.141 -35.688 -12.047 1 93.5 287 GLN A N 1
ATOM 2373 C CA . GLN A 1 287 ? -30.109 -35.031 -13.344 1 93.5 287 GLN A CA 1
ATOM 2374 C C . GLN A 1 287 ? -28.75 -34.438 -13.625 1 93.5 287 GLN A C 1
ATOM 2376 O O . GLN A 1 287 ? -28.234 -34.531 -14.742 1 93.5 287 GLN A O 1
ATOM 2381 N N . TYR A 1 288 ? -28.172 -33.844 -12.578 1 95.12 288 TYR A N 1
ATOM 2382 C CA . TYR A 1 288 ? -26.844 -33.25 -12.734 1 95.12 288 TYR A CA 1
ATOM 2383 C C . TYR A 1 288 ? -25.781 -34.344 -12.852 1 95.12 288 TYR A C 1
ATOM 2385 O O . TYR A 1 288 ? -24.859 -34.219 -13.664 1 95.12 288 TYR A O 1
ATOM 2393 N N . ARG A 1 289 ? -25.891 -35.344 -12.086 1 94.12 289 ARG A N 1
ATOM 2394 C CA . ARG A 1 289 ? -24.922 -36.438 -12.07 1 94.12 289 ARG A CA 1
ATOM 2395 C C . ARG A 1 289 ? -24.844 -37.125 -13.43 1 94.12 289 ARG A C 1
ATOM 2397 O O . ARG A 1 289 ? -23.781 -37.562 -13.859 1 94.12 289 ARG A O 1
ATOM 2404 N N . GLU A 1 290 ? -25.953 -37.188 -14.055 1 92.44 290 GLU A N 1
ATOM 2405 C CA . GLU A 1 290 ? -26.016 -37.812 -15.383 1 92.44 290 GLU A CA 1
ATOM 2406 C C . GLU A 1 290 ? -25.297 -36.938 -16.422 1 92.44 290 GLU A C 1
ATOM 2408 O O . GLU A 1 290 ? -24.719 -37.469 -17.375 1 92.44 290 GLU A O 1
ATOM 2413 N N . LEU A 1 291 ? -25.406 -35.719 -16.234 1 93.81 291 LEU A N 1
ATOM 2414 C CA . LEU A 1 291 ? -24.812 -34.781 -17.203 1 93.81 291 LEU A CA 1
ATOM 2415 C C . LEU A 1 291 ? -23.312 -34.688 -17.016 1 93.81 291 LEU A C 1
ATOM 2417 O O . LEU A 1 291 ? -22.547 -34.656 -17.984 1 93.81 291 LEU A O 1
ATOM 2421 N N . ILE A 1 292 ? -22.844 -34.594 -15.758 1 92.31 292 ILE A N 1
ATOM 2422 C CA . ILE A 1 292 ? -21.453 -34.219 -15.5 1 92.31 292 ILE A CA 1
ATOM 2423 C C . ILE A 1 292 ? -20.672 -35.469 -15.102 1 92.31 292 ILE A C 1
ATOM 2425 O O . ILE A 1 292 ? -19.438 -35.5 -15.188 1 92.31 292 ILE A O 1
ATOM 2429 N N . GLY A 1 293 ? -21.312 -36.531 -14.586 1 93.12 293 GLY A N 1
ATOM 2430 C CA . GLY A 1 293 ? -20.672 -37.781 -14.219 1 93.12 293 GLY A CA 1
ATOM 2431 C C . GLY A 1 293 ? -20.297 -37.844 -12.75 1 93.12 293 GLY A C 1
ATOM 2432 O O . GLY A 1 293 ? -19.859 -36.844 -12.172 1 93.12 293 GLY A O 1
ATOM 2433 N N . ASN A 1 294 ? -20.359 -39 -12.125 1 94.56 294 ASN A N 1
ATOM 2434 C CA . ASN A 1 294 ? -20.016 -39.219 -10.727 1 94.56 294 ASN A CA 1
ATOM 2435 C C . ASN A 1 294 ? -18.516 -39.094 -10.492 1 94.56 294 ASN A C 1
ATOM 2437 O O . ASN A 1 294 ? -18.094 -38.625 -9.438 1 94.56 294 ASN A O 1
ATOM 2441 N N . ASP A 1 295 ? -17.766 -39.5 -11.453 1 94.12 295 ASP A N 1
ATOM 2442 C CA . ASP A 1 295 ? -16.312 -39.438 -11.344 1 94.12 295 ASP A CA 1
ATOM 2443 C C . ASP A 1 295 ? -15.844 -38 -11.227 1 94.12 295 ASP A C 1
ATOM 2445 O O . ASP A 1 295 ? -14.914 -37.688 -10.469 1 94.12 295 ASP A O 1
ATOM 2449 N N . PHE A 1 296 ? -16.531 -37.156 -11.961 1 96.12 296 PHE A N 1
ATOM 2450 C CA . PHE A 1 296 ? -16.188 -35.75 -11.914 1 96.12 296 PHE A CA 1
ATOM 2451 C C . PHE A 1 296 ? -16.484 -35.156 -10.547 1 96.12 296 PHE A C 1
ATOM 2453 O O . PHE A 1 296 ? -15.656 -34.438 -9.977 1 96.12 296 PHE A O 1
ATOM 2460 N N . LEU A 1 297 ? -17.609 -35.406 -10.016 1 96.94 297 LEU A N 1
ATOM 2461 C CA . LEU A 1 297 ? -18 -34.906 -8.703 1 96.94 297 LEU A CA 1
ATOM 2462 C C . LEU A 1 297 ? -17.062 -35.406 -7.617 1 96.94 297 LEU A C 1
ATOM 2464 O O . LEU A 1 297 ? -16.703 -34.688 -6.691 1 96.94 297 LEU A O 1
ATOM 2468 N N . ASN A 1 298 ? -16.672 -36.656 -7.754 1 96.44 298 ASN A N 1
ATOM 2469 C CA . ASN A 1 298 ? -15.695 -37.219 -6.828 1 96.44 298 ASN A CA 1
ATOM 2470 C C . ASN A 1 298 ? -14.352 -36.5 -6.922 1 96.44 298 ASN A C 1
ATOM 2472 O O . ASN A 1 298 ? -13.703 -36.281 -5.906 1 96.44 298 ASN A O 1
ATOM 2476 N N . ASN A 1 299 ? -13.938 -36.219 -8.117 1 96.75 299 ASN A N 1
ATOM 2477 C CA . ASN A 1 299 ? -12.68 -35.5 -8.32 1 96.75 299 ASN A CA 1
ATOM 2478 C C . ASN A 1 299 ? -12.734 -34.094 -7.711 1 96.75 299 ASN A C 1
ATOM 2480 O O . ASN A 1 299 ? -11.727 -33.594 -7.199 1 96.75 299 ASN A O 1
ATOM 2484 N N . ILE A 1 300 ? -13.922 -33.469 -7.77 1 98 300 ILE A N 1
ATOM 2485 C CA . ILE A 1 300 ? -14.094 -32.156 -7.141 1 98 300 ILE A CA 1
ATOM 2486 C C . ILE A 1 300 ? -13.914 -32.281 -5.629 1 98 300 ILE A C 1
ATOM 2488 O O . ILE A 1 300 ? -13.289 -31.422 -4.996 1 98 300 ILE A O 1
ATOM 2492 N N . GLU A 1 301 ? -14.414 -33.312 -5.078 1 98.19 301 GLU A N 1
ATOM 2493 C CA . GLU A 1 301 ? -14.234 -33.562 -3.65 1 98.19 301 GLU A CA 1
ATOM 2494 C C . GLU A 1 301 ? -12.766 -33.781 -3.303 1 98.19 301 GLU A C 1
ATOM 2496 O O . GLU A 1 301 ? -12.289 -33.281 -2.279 1 98.19 301 GLU A O 1
ATOM 2501 N N . ILE A 1 302 ? -12.102 -34.5 -4.125 1 98.25 302 ILE A N 1
ATOM 2502 C CA . ILE A 1 302 ? -10.688 -34.781 -3.891 1 98.25 302 ILE A CA 1
ATOM 2503 C C . ILE A 1 302 ? -9.898 -33.469 -3.969 1 98.25 302 ILE A C 1
ATOM 2505 O O . ILE A 1 302 ? -9.016 -33.219 -3.143 1 98.25 302 ILE A O 1
ATOM 2509 N N . LEU A 1 303 ? -10.18 -32.656 -4.973 1 98.56 303 LEU A N 1
ATOM 2510 C CA . LEU A 1 303 ? -9.516 -31.359 -5.105 1 98.56 303 LEU A CA 1
ATOM 2511 C C . LEU A 1 303 ? -9.758 -30.484 -3.871 1 98.56 303 LEU A C 1
ATOM 2513 O O . LEU A 1 303 ? -8.836 -29.844 -3.371 1 98.56 303 LEU A O 1
ATOM 2517 N N . ALA A 1 304 ? -11.008 -30.484 -3.395 1 98.75 304 ALA A N 1
ATOM 2518 C CA . ALA A 1 304 ? -11.359 -29.75 -2.184 1 98.75 304 ALA A CA 1
ATOM 2519 C C . ALA A 1 304 ? -10.578 -30.266 -0.979 1 98.75 304 ALA A C 1
ATOM 2521 O O . ALA A 1 304 ? -10.094 -29.484 -0.159 1 98.75 304 ALA A O 1
ATOM 2522 N N . LYS A 1 305 ? -10.547 -31.562 -0.906 1 98.56 305 LYS A N 1
ATOM 2523 C CA . LYS A 1 305 ? -9.812 -32.219 0.173 1 98.56 305 LYS A CA 1
ATOM 2524 C C . LYS A 1 305 ? -8.344 -31.797 0.165 1 98.56 305 LYS A C 1
ATOM 2526 O O . LYS A 1 305 ? -7.793 -31.422 1.2 1 98.56 305 LYS A O 1
ATOM 2531 N N . ARG A 1 306 ? -7.688 -31.859 -0.976 1 98.75 306 ARG A N 1
ATOM 2532 C CA . ARG A 1 306 ? -6.281 -31.484 -1.093 1 98.75 306 ARG A CA 1
ATOM 2533 C C . ARG A 1 306 ? -6.07 -30.016 -0.761 1 98.75 306 ARG A C 1
ATOM 2535 O O . ARG A 1 306 ? -5.066 -29.656 -0.149 1 98.75 306 ARG A O 1
ATOM 2542 N N . THR A 1 307 ? -6.992 -29.156 -1.188 1 98.81 307 THR A N 1
ATOM 2543 C CA . THR A 1 307 ? -6.934 -27.734 -0.873 1 98.81 307 THR A CA 1
ATOM 2544 C C . THR A 1 307 ? -6.965 -27.516 0.637 1 98.81 307 THR A C 1
ATOM 2546 O O . THR A 1 307 ? -6.148 -26.766 1.177 1 98.81 307 THR A O 1
ATOM 2549 N N . ALA A 1 308 ? -7.906 -28.172 1.29 1 98.81 308 ALA A N 1
ATOM 2550 C CA . ALA A 1 308 ? -8.023 -28.047 2.74 1 98.81 308 ALA A CA 1
ATOM 2551 C C . ALA A 1 308 ? -6.77 -28.562 3.441 1 98.81 308 ALA A C 1
ATOM 2553 O O . ALA A 1 308 ? -6.281 -27.938 4.387 1 98.81 308 ALA A O 1
ATOM 2554 N N . GLN A 1 309 ? -6.316 -29.672 2.98 1 98.75 309 GLN A N 1
ATOM 2555 C CA . GLN A 1 309 ? -5.129 -30.266 3.584 1 98.75 309 GLN A CA 1
ATOM 2556 C C . GLN A 1 309 ? -3.914 -29.344 3.422 1 98.75 309 GLN A C 1
ATOM 2558 O O . GLN A 1 309 ? -3.059 -29.281 4.305 1 98.75 309 GLN A O 1
ATOM 2563 N N . MET A 1 310 ? -3.758 -28.688 2.299 1 98.75 310 MET A N 1
ATOM 2564 C CA . MET A 1 310 ? -2.701 -27.703 2.096 1 98.75 310 MET A CA 1
ATOM 2565 C C . MET A 1 310 ? -2.789 -26.594 3.139 1 98.75 310 MET A C 1
ATOM 2567 O O . MET A 1 310 ? -1.782 -26.234 3.748 1 98.75 310 MET A O 1
ATOM 2571 N N . HIS A 1 311 ? -3.979 -26.109 3.367 1 98.81 311 HIS A N 1
ATOM 2572 C CA . HIS A 1 311 ? -4.156 -25 4.309 1 98.81 311 HIS A CA 1
ATOM 2573 C C . HIS A 1 311 ? -3.922 -25.469 5.742 1 98.81 311 HIS A C 1
ATOM 2575 O O . HIS A 1 311 ? -3.367 -24.719 6.555 1 98.81 311 HIS A O 1
ATOM 2581 N N . VAL A 1 312 ? -4.387 -26.672 6.062 1 98.5 312 VAL A N 1
ATOM 2582 C CA . VAL A 1 312 ? -4.113 -27.25 7.379 1 98.5 312 VAL A CA 1
ATOM 2583 C C . VAL A 1 312 ? -2.607 -27.344 7.598 1 98.5 312 VAL A C 1
ATOM 2585 O O . VAL A 1 312 ? -2.105 -27 8.672 1 98.5 312 VAL A O 1
ATOM 2588 N N . ALA A 1 313 ? -1.921 -27.781 6.57 1 98.31 313 ALA A N 1
ATOM 2589 C CA . ALA A 1 313 ? -0.467 -27.891 6.641 1 98.31 313 ALA A CA 1
ATOM 2590 C C . ALA A 1 313 ? 0.184 -26.531 6.848 1 98.31 313 ALA A C 1
ATOM 2592 O O . ALA A 1 313 ? 1.069 -26.375 7.691 1 98.31 313 ALA A O 1
ATOM 2593 N N . LEU A 1 314 ? -0.204 -25.516 6.133 1 98.12 314 LEU A N 1
ATOM 2594 C CA . LEU A 1 314 ? 0.368 -24.172 6.199 1 98.12 314 LEU A CA 1
ATOM 2595 C C . LEU A 1 314 ? 0.076 -23.531 7.547 1 98.12 314 LEU A C 1
ATOM 2597 O O . LEU A 1 314 ? 0.824 -22.656 7.992 1 98.12 314 LEU A O 1
ATOM 2601 N N . ALA A 1 315 ? -0.957 -24 8.188 1 97.75 315 ALA A N 1
ATOM 2602 C CA . ALA A 1 315 ? -1.354 -23.422 9.469 1 97.75 315 ALA A CA 1
ATOM 2603 C C . ALA A 1 315 ? -0.777 -24.234 10.633 1 97.75 315 ALA A C 1
ATOM 2605 O O . ALA A 1 315 ? -1.002 -23.906 11.797 1 97.75 315 ALA A O 1
ATOM 2606 N N . SER A 1 316 ? -0.006 -25.188 10.367 1 95.44 316 SER A N 1
ATOM 2607 C CA . SER A 1 316 ? 0.339 -26.188 11.367 1 95.44 316 SER A CA 1
ATOM 2608 C C . SER A 1 316 ? 1.462 -25.703 12.281 1 95.44 316 SER A C 1
ATOM 2610 O O . SER A 1 316 ? 1.648 -26.234 13.375 1 95.44 316 SER A O 1
ATOM 2612 N N . ASN A 1 317 ? 2.209 -24.719 11.758 1 89.25 317 ASN A N 1
ATOM 2613 C CA . ASN A 1 317 ? 3.355 -24.266 12.539 1 89.25 317 ASN A CA 1
ATOM 2614 C C . ASN A 1 317 ? 2.939 -23.281 13.625 1 89.25 317 ASN A C 1
ATOM 2616 O O . ASN A 1 317 ? 2.188 -22.344 13.367 1 89.25 317 ASN A O 1
ATOM 2620 N N . LYS A 1 318 ? 3.508 -23.547 14.82 1 86.38 318 LYS A N 1
ATOM 2621 C CA . LYS A 1 318 ? 3.135 -22.672 15.938 1 86.38 318 LYS A CA 1
ATOM 2622 C C . LYS A 1 318 ? 4.348 -21.938 16.484 1 86.38 318 LYS A C 1
ATOM 2624 O O . LYS A 1 318 ? 4.234 -21.188 17.469 1 86.38 318 LYS A O 1
ATOM 2629 N N . ILE A 1 319 ? 5.43 -22.047 15.789 1 86.5 319 ILE A N 1
ATOM 2630 C CA . ILE A 1 319 ? 6.664 -21.484 16.328 1 86.5 319 ILE A CA 1
ATOM 2631 C C . ILE A 1 319 ? 7.246 -20.469 15.359 1 86.5 319 ILE A C 1
ATOM 2633 O O . ILE A 1 319 ? 7.543 -19.344 15.742 1 86.5 319 ILE A O 1
ATOM 2637 N N . ASP A 1 320 ? 7.336 -20.891 14.109 1 88.06 320 ASP A N 1
ATOM 2638 C CA . ASP A 1 320 ? 7.914 -20.016 13.094 1 88.06 320 ASP A CA 1
ATOM 2639 C C . ASP A 1 320 ? 6.992 -18.844 12.789 1 88.06 320 ASP A C 1
ATOM 2641 O O . ASP A 1 320 ? 5.914 -19.031 12.219 1 88.06 320 ASP A O 1
ATOM 2645 N N . ARG A 1 321 ? 7.43 -17.688 13.055 1 86 321 ARG A N 1
ATOM 2646 C CA . ARG A 1 321 ? 6.629 -16.469 12.922 1 86 321 ARG A CA 1
ATOM 2647 C C . ARG A 1 321 ? 6.18 -16.266 11.484 1 86 321 ARG A C 1
ATOM 2649 O O . ARG A 1 321 ? 5.188 -15.578 11.227 1 86 321 ARG A O 1
ATOM 2656 N N . HIS A 1 322 ? 6.883 -16.844 10.594 1 89.44 322 HIS A N 1
ATOM 2657 C CA . HIS A 1 322 ? 6.543 -16.688 9.188 1 89.44 322 HIS A CA 1
ATOM 2658 C C . HIS A 1 322 ? 5.297 -17.484 8.828 1 89.44 322 HIS A C 1
ATOM 2660 O O . HIS A 1 322 ? 4.641 -17.203 7.82 1 89.44 322 HIS A O 1
ATOM 2666 N N . PHE A 1 323 ? 4.992 -18.469 9.695 1 95.19 323 PHE A N 1
ATOM 2667 C CA . PHE A 1 323 ? 3.904 -19.359 9.297 1 95.19 323 PHE A CA 1
ATOM 2668 C C . PHE A 1 323 ? 2.822 -19.406 10.367 1 95.19 323 PHE A C 1
ATOM 2670 O O . PHE A 1 323 ? 1.71 -19.875 10.109 1 95.19 323 PHE A O 1
ATOM 2677 N N . VAL A 1 324 ? 3.143 -18.953 11.625 1 95.44 324 VAL A N 1
ATOM 2678 C CA . VAL A 1 324 ? 2.164 -19 12.711 1 95.44 324 VAL A CA 1
ATOM 2679 C C . VAL A 1 324 ? 0.909 -18.234 12.312 1 95.44 324 VAL A C 1
ATOM 2681 O O . VAL A 1 324 ? 0.993 -17.078 11.867 1 95.44 324 VAL A O 1
ATOM 2684 N N . PRO A 1 325 ? -0.266 -18.859 12.391 1 96.94 325 PRO A N 1
ATOM 2685 C CA . PRO A 1 325 ? -1.505 -18.156 12.07 1 96.94 325 PRO A CA 1
ATOM 2686 C C . PRO A 1 325 ? -1.669 -16.875 12.891 1 96.94 325 PRO A C 1
ATOM 2688 O O . PRO A 1 325 ? -1.216 -16.797 14.031 1 96.94 325 PRO A O 1
ATOM 2691 N N . ARG A 1 326 ? -2.344 -15.875 12.328 1 96.25 326 ARG A N 1
ATOM 2692 C CA . ARG A 1 326 ? -2.525 -14.586 12.977 1 96.25 326 ARG A CA 1
ATOM 2693 C C . ARG A 1 326 ? -3.98 -14.133 12.914 1 96.25 326 ARG A C 1
ATOM 2695 O O . ARG A 1 326 ? -4.684 -14.438 11.945 1 96.25 326 ARG A O 1
ATOM 2702 N N . SER A 1 327 ? -4.387 -13.367 13.922 1 96 327 SER A N 1
ATOM 2703 C CA . SER A 1 327 ? -5.699 -12.734 13.898 1 96 327 SER A CA 1
ATOM 2704 C C . SER A 1 327 ? -5.707 -11.523 12.969 1 96 327 SER A C 1
ATOM 2706 O O . SER A 1 327 ? -4.652 -10.992 12.625 1 96 327 SER A O 1
ATOM 2708 N N .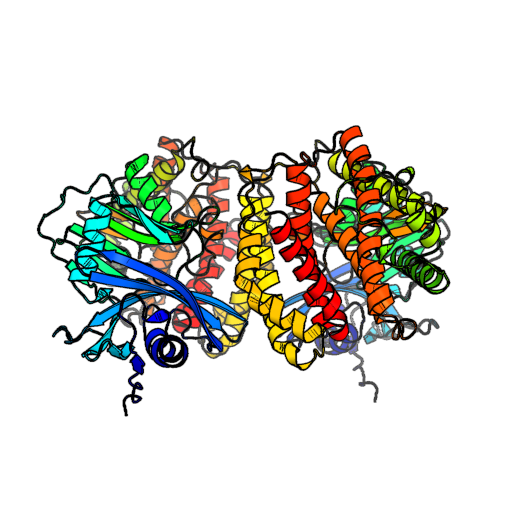 TYR A 1 328 ? -6.914 -11.188 12.57 1 96.12 328 TYR A N 1
ATOM 2709 C CA . TYR A 1 328 ? -7.066 -9.938 11.836 1 96.12 328 TYR A CA 1
ATOM 2710 C C . TYR A 1 328 ? -6.785 -8.742 12.734 1 96.12 328 TYR A C 1
ATOM 2712 O O . TYR A 1 328 ? -7.02 -8.797 13.945 1 96.12 328 TYR A O 1
ATOM 2720 N N . ASN A 1 329 ? -6.211 -7.691 12.188 1 93.75 329 ASN A N 1
ATOM 2721 C CA . ASN A 1 329 ? -5.926 -6.457 12.906 1 93.75 329 ASN A CA 1
ATOM 2722 C C . ASN A 1 329 ? -6.031 -5.238 11.992 1 93.75 329 ASN A C 1
ATOM 2724 O O . ASN A 1 329 ? -6.262 -5.371 10.797 1 93.75 329 ASN A O 1
ATOM 2728 N N . SER A 1 330 ? -5.906 -4.102 12.531 1 92.62 330 SER A N 1
ATOM 2729 C CA . SER A 1 330 ? -6.125 -2.861 11.789 1 92.62 330 SER A CA 1
ATOM 2730 C C . SER A 1 330 ? -5.047 -2.65 10.734 1 92.62 330 SER A C 1
ATOM 2732 O O . SER A 1 330 ? -5.32 -2.105 9.656 1 92.62 330 SER A O 1
ATOM 2734 N N . ASP A 1 331 ? -3.803 -3.018 11.07 1 94.5 331 ASP A N 1
ATOM 2735 C CA . ASP A 1 331 ? -2.734 -2.867 10.086 1 94.5 331 ASP A CA 1
ATOM 2736 C C . ASP A 1 331 ? -3.033 -3.676 8.828 1 94.5 331 ASP A C 1
ATOM 2738 O O . ASP A 1 331 ? -2.828 -3.193 7.711 1 94.5 331 ASP A O 1
ATOM 2742 N N . PHE A 1 332 ? -3.514 -4.906 9.039 1 96.12 332 PHE A N 1
ATOM 2743 C CA . PHE A 1 332 ? -3.912 -5.742 7.914 1 96.12 332 PHE A CA 1
ATOM 2744 C C . PHE A 1 332 ? -5.035 -5.082 7.121 1 96.12 332 PHE A C 1
ATOM 2746 O O . PHE A 1 332 ? -4.996 -5.059 5.891 1 96.12 332 PHE A O 1
ATOM 2753 N N . SER A 1 333 ? -6.035 -4.598 7.816 1 95.38 333 SER A N 1
ATOM 2754 C CA . SER A 1 333 ? -7.184 -3.977 7.16 1 95.38 333 SER A CA 1
ATOM 2755 C C . SER A 1 333 ? -6.754 -2.801 6.289 1 95.38 333 SER A C 1
ATOM 2757 O O . SER A 1 333 ? -7.262 -2.629 5.18 1 95.38 333 SER A O 1
ATOM 2759 N N . VAL A 1 334 ? -5.887 -1.989 6.789 1 93.75 334 VAL A N 1
ATOM 2760 C CA . VAL A 1 334 ? -5.402 -0.838 6.035 1 93.75 334 VAL A CA 1
ATOM 2761 C C . VAL A 1 334 ? -4.66 -1.312 4.789 1 93.75 334 VAL A C 1
ATOM 2763 O O . VAL A 1 334 ? -4.891 -0.805 3.689 1 93.75 334 VAL A O 1
ATOM 2766 N N . TRP A 1 335 ? -3.773 -2.27 4.961 1 94.62 335 TRP A N 1
ATOM 2767 C CA . TRP A 1 335 ? -3.037 -2.846 3.842 1 94.62 335 TRP A CA 1
ATOM 2768 C C . TRP A 1 335 ? -3.994 -3.375 2.777 1 94.62 335 TRP A C 1
ATOM 2770 O O . TRP A 1 335 ? -3.842 -3.07 1.592 1 94.62 335 TRP A O 1
ATOM 2780 N N . LEU A 1 336 ? -4.957 -4.137 3.213 1 96.75 336 LEU A N 1
ATOM 2781 C CA . LEU A 1 336 ? -5.906 -4.789 2.316 1 96.75 336 LEU A CA 1
ATOM 2782 C C . LEU A 1 336 ? -6.711 -3.756 1.533 1 96.75 336 LEU A C 1
ATOM 2784 O O . LEU A 1 336 ? -6.797 -3.83 0.305 1 96.75 336 LEU A O 1
ATOM 2788 N N . LYS A 1 337 ? -7.301 -2.816 2.223 1 93.88 337 LYS A N 1
ATOM 2789 C CA . LYS A 1 337 ? -8.156 -1.807 1.598 1 93.88 337 LYS A CA 1
ATOM 2790 C C . LYS A 1 337 ? -7.367 -0.971 0.592 1 93.88 337 LYS A C 1
ATOM 2792 O O . LYS A 1 337 ? -7.832 -0.732 -0.524 1 93.88 337 LYS A O 1
ATOM 2797 N N . ASN A 1 338 ? -6.164 -0.55 0.996 1 91.94 338 ASN A N 1
ATOM 2798 C CA . ASN A 1 338 ? -5.34 0.24 0.087 1 91.94 338 ASN A CA 1
ATOM 2799 C C . ASN A 1 338 ? -5.004 -0.537 -1.182 1 91.94 338 ASN A C 1
ATOM 2801 O O . ASN A 1 338 ? -5.09 0.001 -2.287 1 91.94 338 ASN A O 1
ATOM 2805 N N . ARG A 1 339 ? -4.613 -1.725 -1.007 1 93.19 339 ARG A N 1
ATOM 2806 C CA . ARG A 1 339 ? -4.266 -2.576 -2.141 1 93.19 339 ARG A CA 1
ATOM 2807 C C . ARG A 1 339 ? -5.453 -2.756 -3.076 1 93.19 339 ARG A C 1
ATOM 2809 O O . ARG A 1 339 ? -5.32 -2.611 -4.293 1 93.19 339 ARG A O 1
ATOM 2816 N N . LEU A 1 340 ? -6.617 -3.051 -2.547 1 95.12 340 LEU A N 1
ATOM 2817 C CA . LEU A 1 340 ? -7.797 -3.346 -3.352 1 95.12 340 LEU A CA 1
ATOM 2818 C C . LEU A 1 340 ? -8.289 -2.096 -4.07 1 95.12 340 LEU A C 1
ATOM 2820 O O . LEU A 1 340 ? -8.695 -2.164 -5.234 1 95.12 340 LEU A O 1
ATOM 2824 N N . ILE A 1 341 ? -8.273 -0.956 -3.395 1 90 341 ILE A N 1
ATOM 2825 C CA . ILE A 1 341 ? -8.703 0.292 -4.016 1 90 341 ILE A CA 1
ATOM 2826 C C . ILE A 1 341 ? -7.762 0.656 -5.156 1 90 341 ILE A C 1
ATOM 2828 O O . ILE A 1 341 ? -8.203 1.084 -6.227 1 90 341 ILE A O 1
ATOM 2832 N N . TYR A 1 342 ? -6.516 0.412 -4.914 1 87.12 342 TYR A N 1
ATOM 2833 C CA . TYR A 1 342 ? -5.535 0.679 -5.961 1 87.12 342 TYR A CA 1
ATOM 2834 C C . TYR A 1 342 ? -5.789 -0.199 -7.18 1 87.12 342 TYR A C 1
ATOM 2836 O O . TYR A 1 342 ? -5.809 0.29 -8.312 1 87.12 342 TYR A O 1
ATOM 2844 N N . ILE A 1 343 ? -5.945 -1.464 -6.934 1 91.44 343 ILE A N 1
ATOM 2845 C CA . ILE A 1 343 ? -6.195 -2.412 -8.016 1 91.44 343 ILE A CA 1
ATOM 2846 C C . ILE A 1 343 ? -7.48 -2.029 -8.75 1 91.44 343 ILE A C 1
ATOM 2848 O O . ILE A 1 343 ? -7.512 -1.993 -9.977 1 91.44 343 ILE A O 1
ATOM 2852 N N . PHE A 1 344 ? -8.5 -1.737 -8.016 1 92.94 344 PHE A N 1
ATOM 2853 C CA . PHE A 1 344 ? -9.797 -1.407 -8.602 1 92.94 344 PHE A CA 1
ATOM 2854 C C . PHE A 1 344 ? -9.695 -0.167 -9.484 1 92.94 344 PHE A C 1
ATOM 2856 O O . PHE A 1 344 ? -10.188 -0.156 -10.609 1 92.94 344 PHE A O 1
ATOM 2863 N N . GLU A 1 345 ? -9.07 0.872 -8.984 1 85.44 345 GLU A N 1
ATOM 2864 C CA . GLU A 1 345 ? -8.953 2.117 -9.742 1 85.44 345 GLU A CA 1
ATOM 2865 C C . GLU A 1 345 ? -8.172 1.906 -11.031 1 85.44 345 GLU A C 1
ATOM 2867 O O . GLU A 1 345 ? -8.523 2.459 -12.078 1 85.44 345 GLU A O 1
ATOM 2872 N N . ASN A 1 346 ? -7.148 1.136 -10.93 1 84.31 346 ASN A N 1
ATOM 2873 C CA . ASN A 1 346 ? -6.383 0.802 -12.125 1 84.31 346 ASN A CA 1
ATOM 2874 C C . ASN A 1 346 ? -7.238 0.076 -13.156 1 84.31 346 ASN A C 1
ATOM 2876 O O . ASN A 1 346 ? -7.176 0.384 -14.352 1 84.31 346 ASN A O 1
ATOM 2880 N N . ARG A 1 347 ? -8.023 -0.896 -12.672 1 90.62 347 ARG A N 1
ATOM 2881 C CA . ARG A 1 347 ? -8.875 -1.668 -13.57 1 90.62 347 ARG A CA 1
ATOM 2882 C C . ARG A 1 347 ? -9.984 -0.802 -14.156 1 90.62 347 ARG A C 1
ATOM 2884 O O . ARG A 1 347 ? -10.359 -0.967 -15.32 1 90.62 347 ARG A O 1
ATOM 2891 N N . TYR A 1 348 ? -10.516 0.006 -13.352 1 87.44 348 TYR A N 1
ATOM 2892 C CA . TYR A 1 348 ? -11.555 0.926 -13.805 1 87.44 348 TYR A CA 1
ATOM 2893 C C . TYR A 1 348 ? -11.047 1.789 -14.953 1 87.44 348 TYR A C 1
ATOM 2895 O O . TYR A 1 348 ? -11.703 1.897 -15.992 1 87.44 348 TYR A O 1
ATOM 2903 N N . ASN A 1 349 ? -9.898 2.301 -14.82 1 82.38 349 ASN A N 1
ATOM 2904 C CA . ASN A 1 349 ? -9.305 3.154 -15.844 1 82.38 349 ASN A CA 1
ATOM 2905 C C . ASN A 1 349 ? -8.977 2.369 -17.109 1 82.38 349 ASN A C 1
ATOM 2907 O O . ASN A 1 349 ? -9.18 2.863 -18.219 1 82.38 349 ASN A O 1
ATOM 2911 N N . MET A 1 350 ? -8.438 1.258 -16.859 1 83.75 350 MET A N 1
ATOM 2912 C CA . MET A 1 350 ? -8.109 0.4 -18 1 83.75 350 MET A CA 1
ATOM 2913 C C . MET A 1 350 ? -9.359 0.07 -18.812 1 83.75 350 MET A C 1
ATOM 2915 O O . MET A 1 350 ? -9.328 0.063 -20.031 1 83.75 350 MET A O 1
ATOM 2919 N N . LEU A 1 351 ? -10.414 -0.248 -18.125 1 89.81 351 LEU A N 1
ATOM 2920 C CA . LEU A 1 351 ? -11.664 -0.594 -18.781 1 89.81 351 LEU A CA 1
ATOM 2921 C C . LEU A 1 351 ? -12.203 0.592 -19.578 1 89.81 351 LEU A C 1
ATOM 2923 O O . LEU A 1 351 ? -12.617 0.437 -20.734 1 89.81 351 LEU A O 1
ATOM 2927 N N . GLU A 1 352 ? -12.172 1.71 -19 1 83.75 352 GLU A N 1
ATOM 2928 C CA . GLU A 1 352 ? -12.656 2.91 -19.672 1 83.75 352 GLU A CA 1
ATOM 2929 C C . GLU A 1 352 ? -11.875 3.182 -20.953 1 83.75 352 GLU A C 1
ATOM 2931 O O . GLU A 1 352 ? -12.445 3.58 -21.969 1 83.75 352 GLU A O 1
ATOM 2936 N N . SER A 1 353 ? -10.633 2.947 -20.859 1 82.12 353 SER A N 1
ATOM 2937 C CA . SER A 1 353 ? -9.758 3.211 -22 1 82.12 353 SER A CA 1
ATOM 2938 C C . SER A 1 353 ? -9.938 2.16 -23.094 1 82.12 353 SER A C 1
ATOM 2940 O O . SER A 1 353 ? -9.555 2.379 -24.234 1 82.12 353 SER A O 1
ATOM 2942 N N . ASN A 1 354 ? -10.508 1.055 -22.719 1 86.44 354 ASN A N 1
ATOM 2943 C CA . ASN A 1 354 ? -10.594 -0.044 -23.672 1 86.44 354 ASN A CA 1
ATOM 2944 C C . ASN A 1 354 ? -12.047 -0.364 -24.016 1 86.44 354 ASN A C 1
ATOM 2946 O O . ASN A 1 354 ? -12.336 -1.421 -24.578 1 86.44 354 ASN A O 1
ATOM 2950 N N . LEU A 1 355 ? -12.93 0.527 -23.688 1 88.06 355 LEU A N 1
ATOM 2951 C CA . LEU A 1 355 ? -14.352 0.291 -23.953 1 88.06 355 LEU A CA 1
ATOM 2952 C C . LEU A 1 355 ? -14.594 0.043 -25.438 1 88.06 355 LEU A C 1
ATOM 2954 O O . LEU A 1 355 ? -15.469 -0.744 -25.797 1 88.06 355 LEU A O 1
ATOM 2958 N N . HIS A 1 356 ? -13.844 0.709 -26.266 1 88.44 356 HIS A N 1
ATOM 2959 C CA . HIS A 1 356 ? -14.031 0.647 -27.719 1 88.44 356 HIS A CA 1
ATOM 2960 C C . HIS A 1 356 ? -13.695 -0.741 -28.25 1 88.44 356 HIS A C 1
ATOM 2962 O O . HIS A 1 356 ? -14.109 -1.096 -29.359 1 88.44 356 HIS A O 1
ATOM 2968 N N . LYS A 1 357 ? -12.953 -1.502 -27.484 1 88.19 357 LYS A N 1
ATOM 2969 C CA . LYS A 1 357 ? -12.555 -2.844 -27.906 1 88.19 357 LYS A CA 1
ATOM 2970 C C . LYS A 1 357 ? -13.633 -3.867 -27.562 1 88.19 357 LYS A C 1
ATOM 2972 O O . LYS A 1 357 ? -13.562 -5.02 -28 1 88.19 357 LYS A O 1
ATOM 2977 N N . LEU A 1 358 ? -14.602 -3.449 -26.781 1 90.38 358 LEU A N 1
ATOM 2978 C CA . LEU A 1 358 ? -15.641 -4.363 -26.328 1 90.38 358 LEU A CA 1
ATOM 2979 C C . LEU A 1 358 ? -16.906 -4.195 -27.156 1 90.38 358 LEU A C 1
ATOM 2981 O O . LEU A 1 358 ? -17.172 -3.111 -27.688 1 90.38 358 LEU A O 1
ATOM 2985 N N . GLU A 1 359 ? -17.625 -5.293 -27.422 1 87.88 359 GLU A N 1
ATOM 2986 C CA . GLU A 1 359 ? -18.875 -5.258 -28.172 1 87.88 359 GLU A CA 1
ATOM 2987 C C . GLU A 1 359 ? -19.953 -6.133 -27.531 1 87.88 359 GLU A C 1
ATOM 2989 O O . GLU A 1 359 ? -19.641 -6.941 -26.656 1 87.88 359 GLU A O 1
ATOM 2994 N N . GLY A 1 360 ? -21.188 -5.84 -27.844 1 87.69 360 GLY A N 1
ATOM 2995 C CA . GLY A 1 360 ? -22.312 -6.68 -27.422 1 87.69 360 GLY A CA 1
ATOM 2996 C C . GLY A 1 360 ? -22.484 -6.738 -25.922 1 87.69 360 GLY A C 1
ATOM 2997 O O . GLY A 1 360 ? -22.5 -5.703 -25.25 1 87.69 360 GLY A O 1
ATOM 2998 N N . VAL A 1 361 ? -22.625 -7.914 -25.391 1 84.12 361 VAL A N 1
ATOM 2999 C CA . VAL A 1 361 ? -22.938 -8.141 -23.984 1 84.12 361 VAL A CA 1
ATOM 3000 C C . VAL A 1 361 ? -21.734 -7.734 -23.125 1 84.12 361 VAL A C 1
ATOM 3002 O O . VAL A 1 361 ? -21.922 -7.246 -22.016 1 84.12 361 VAL A O 1
ATOM 3005 N N . GLY A 1 362 ? -20.578 -7.926 -23.703 1 87.31 362 GLY A N 1
ATOM 3006 C CA . GLY A 1 362 ? -19.391 -7.496 -22.984 1 87.31 362 GLY A CA 1
ATOM 3007 C C . GLY A 1 362 ? -19.359 -6.004 -22.719 1 87.31 362 GLY A C 1
ATOM 3008 O O . GLY A 1 362 ? -18.953 -5.57 -21.625 1 87.31 362 GLY A O 1
ATOM 3009 N N . LEU A 1 363 ? -19.828 -5.254 -23.672 1 91.88 363 LEU A N 1
ATOM 3010 C CA . LEU A 1 363 ? -19.891 -3.805 -23.516 1 91.88 363 LEU A CA 1
ATOM 3011 C C . LEU A 1 363 ? -20.953 -3.41 -22.5 1 91.88 363 LEU A C 1
ATOM 3013 O O . LEU A 1 363 ? -20.781 -2.463 -21.734 1 91.88 363 LEU A O 1
ATOM 3017 N N . ASP A 1 364 ? -22.016 -4.16 -22.484 1 91.69 364 ASP A N 1
ATOM 3018 C CA . ASP A 1 364 ? -23.078 -3.91 -21.516 1 91.69 364 ASP A CA 1
ATOM 3019 C C . ASP A 1 364 ? -22.578 -4.109 -20.094 1 91.69 364 ASP A C 1
ATOM 3021 O O . ASP A 1 364 ? -22.828 -3.283 -19.203 1 91.69 364 ASP A O 1
ATOM 3025 N N . TYR A 1 365 ? -21.859 -5.184 -19.969 1 90.81 365 TYR A N 1
ATOM 3026 C CA . TYR A 1 365 ? -21.328 -5.477 -18.641 1 90.81 365 TYR A CA 1
ATOM 3027 C C . TYR A 1 365 ? -20.297 -4.434 -18.234 1 90.81 365 TYR A C 1
ATOM 3029 O O . TYR A 1 365 ? -20.188 -4.09 -17.047 1 90.81 365 TYR A O 1
ATOM 3037 N N . ALA A 1 366 ? -19.547 -3.982 -19.172 1 92.81 366 ALA A N 1
ATOM 3038 C CA . ALA A 1 366 ? -18.562 -2.939 -18.906 1 92.81 366 ALA A CA 1
ATOM 3039 C C . ALA A 1 366 ? -19.234 -1.664 -18.406 1 92.81 366 ALA A C 1
ATOM 3041 O O . ALA A 1 366 ? -18.766 -1.053 -17.438 1 92.81 366 ALA A O 1
ATOM 3042 N N . HIS A 1 367 ? -20.297 -1.329 -19.016 1 91.06 367 HIS A N 1
ATOM 3043 C CA . HIS A 1 367 ? -21.031 -0.142 -18.594 1 91.06 367 HIS A CA 1
ATOM 3044 C C . HIS A 1 367 ? -21.625 -0.327 -17.203 1 91.06 367 HIS A C 1
ATOM 3046 O O . HIS A 1 367 ? -21.656 0.613 -16.406 1 91.06 367 HIS A O 1
ATOM 3052 N N . GLU A 1 368 ? -22.094 -1.5 -16.953 1 90.38 368 GLU A N 1
ATOM 3053 C CA . GLU A 1 368 ? -22.609 -1.793 -15.625 1 90.38 368 GLU A CA 1
ATOM 3054 C C . GLU A 1 368 ? -21.531 -1.681 -14.562 1 90.38 368 GLU A C 1
ATOM 3056 O O . GLU A 1 368 ? -21.766 -1.15 -13.477 1 90.38 368 GLU A O 1
ATOM 3061 N N . PHE A 1 369 ? -20.375 -2.223 -14.875 1 91.44 369 PHE A N 1
ATOM 3062 C CA . PHE A 1 369 ? -19.234 -2.143 -13.977 1 91.44 369 PHE A CA 1
ATOM 3063 C C . PHE A 1 369 ? -18.906 -0.692 -13.656 1 91.44 369 PHE A C 1
ATOM 3065 O O . PHE A 1 369 ? -18.688 -0.34 -12.492 1 91.44 369 PHE A O 1
ATOM 3072 N N . ILE A 1 370 ? -18.922 0.121 -14.688 1 85.5 370 ILE A N 1
ATOM 3073 C CA . ILE A 1 370 ? -18.609 1.538 -14.547 1 85.5 370 ILE A CA 1
ATOM 3074 C C . ILE A 1 370 ? -19.672 2.221 -13.688 1 85.5 370 ILE A C 1
ATOM 3076 O O . ILE A 1 370 ? -19.359 3.047 -12.828 1 85.5 370 ILE A O 1
ATOM 3080 N N . ALA A 1 371 ? -20.875 1.798 -13.867 1 82 371 ALA A N 1
ATOM 3081 C CA . ALA A 1 371 ? -22 2.398 -13.148 1 82 371 ALA A CA 1
ATOM 3082 C C . ALA A 1 371 ? -21.969 2.012 -11.672 1 82 371 ALA A C 1
ATOM 3084 O O . ALA A 1 371 ? -22.469 2.75 -10.82 1 82 371 ALA A O 1
ATOM 3085 N N . HIS A 1 372 ? -21.328 0.901 -11.336 1 86.19 372 HIS A N 1
ATOM 3086 C CA . HIS A 1 372 ? -21.328 0.399 -9.969 1 86.19 372 HIS A CA 1
ATOM 3087 C C . HIS A 1 372 ? -20.031 0.721 -9.25 1 86.19 372 HIS A C 1
ATOM 3089 O O . HIS A 1 372 ? -19.672 0.063 -8.273 1 86.19 372 HIS A O 1
ATOM 3095 N N . LYS A 1 373 ? -19.25 1.626 -9.727 1 83.75 373 LYS A N 1
ATOM 3096 C CA . LYS A 1 373 ? -17.953 1.995 -9.156 1 83.75 373 LYS A CA 1
ATOM 3097 C C . LYS A 1 373 ? -18.062 2.242 -7.652 1 83.75 373 LYS A C 1
ATOM 3099 O O . LYS A 1 373 ? -17.312 1.663 -6.867 1 83.75 373 LYS A O 1
ATOM 3104 N N . SER A 1 374 ? -19.031 3.066 -7.219 1 76.06 374 SER A N 1
ATOM 3105 C CA . SER A 1 374 ? -19.188 3.449 -5.816 1 76.06 374 SER A CA 1
ATOM 3106 C C . SER A 1 374 ? -19.531 2.246 -4.949 1 76.06 374 SER A C 1
ATOM 3108 O O . SER A 1 374 ? -19.078 2.145 -3.807 1 76.06 374 SER A O 1
ATOM 3110 N N . ASP A 1 375 ? -20.359 1.372 -5.516 1 81.31 375 ASP A N 1
ATOM 3111 C CA . ASP A 1 375 ? -20.781 0.182 -4.781 1 81.31 375 ASP A CA 1
ATOM 3112 C C . ASP A 1 375 ? -19.594 -0.754 -4.543 1 81.31 375 ASP A C 1
ATOM 3114 O O . ASP A 1 375 ? -19.469 -1.341 -3.467 1 81.31 375 ASP A O 1
ATOM 3118 N N . ILE A 1 376 ? -18.812 -0.839 -5.535 1 89.12 376 ILE A N 1
ATOM 3119 C CA . ILE A 1 376 ? -17.656 -1.731 -5.441 1 89.12 376 ILE A CA 1
ATOM 3120 C C . ILE A 1 376 ? -16.656 -1.172 -4.441 1 89.12 376 ILE A C 1
ATOM 3122 O O . ILE A 1 376 ? -16.1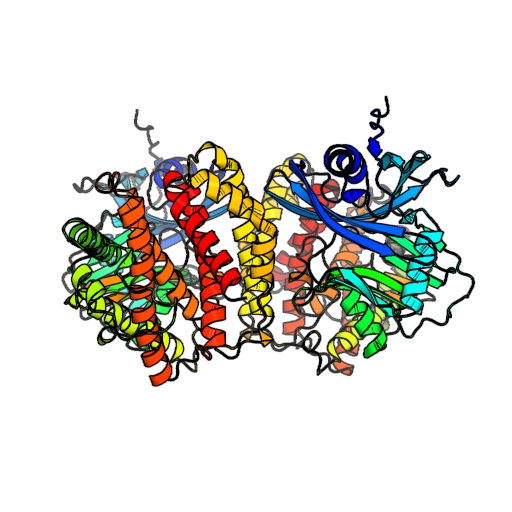25 -1.909 -3.609 1 89.12 376 ILE A O 1
ATOM 3126 N N . ILE A 1 377 ? -16.438 0.118 -4.488 1 85.25 377 ILE A N 1
ATOM 3127 C CA . ILE A 1 377 ? -15.539 0.773 -3.547 1 85.25 377 ILE A CA 1
ATOM 3128 C C . ILE A 1 377 ? -16.047 0.585 -2.121 1 85.25 377 ILE A C 1
ATOM 3130 O O . ILE A 1 377 ? -15.289 0.221 -1.223 1 85.25 377 ILE A O 1
ATOM 3134 N N . LYS A 1 378 ? -17.328 0.794 -1.973 1 81.62 378 LYS A N 1
ATOM 3135 C CA . LYS A 1 378 ? -17.953 0.634 -0.66 1 81.62 378 LYS A CA 1
ATOM 3136 C C . LYS A 1 378 ? -17.781 -0.793 -0.146 1 81.62 378 LYS A C 1
ATOM 3138 O O . LYS A 1 378 ? -17.531 -1.006 1.044 1 81.62 378 LYS A O 1
ATOM 3143 N N . HIS A 1 379 ? -17.953 -1.688 -1.025 1 87.75 379 HIS A N 1
ATOM 3144 C CA . HIS A 1 379 ? -17.781 -3.092 -0.658 1 87.75 379 HIS A CA 1
ATOM 3145 C C . HIS A 1 379 ? -16.375 -3.369 -0.15 1 87.75 379 HIS A C 1
ATOM 3147 O O . HIS A 1 379 ? -16.203 -3.998 0.896 1 87.75 379 HIS A O 1
ATOM 3153 N N . PHE A 1 380 ? -15.375 -2.889 -0.81 1 91.56 380 PHE A N 1
ATOM 3154 C CA . PHE A 1 380 ? -13.992 -3.113 -0.412 1 91.56 380 PHE A CA 1
ATOM 3155 C C . PHE A 1 380 ? -13.68 -2.398 0.897 1 91.56 380 PHE A C 1
ATOM 3157 O O . PHE A 1 380 ? -12.992 -2.945 1.76 1 91.56 380 PHE A O 1
ATOM 3164 N N . LEU A 1 381 ? -14.25 -1.259 1.067 1 88 381 LEU A N 1
ATOM 3165 C CA . LEU A 1 381 ? -13.945 -0.449 2.242 1 88 381 LEU A CA 1
ATOM 3166 C C . LEU A 1 381 ? -14.734 -0.927 3.455 1 88 381 LEU A C 1
ATOM 3168 O O . LEU A 1 381 ? -14.43 -0.547 4.586 1 88 381 LEU A O 1
ATOM 3172 N N . SER A 1 382 ? -15.734 -1.782 3.275 1 87.12 382 SER A N 1
ATOM 3173 C CA . SER A 1 382 ? -16.594 -2.244 4.359 1 87.12 382 SER A CA 1
ATOM 3174 C C . SER A 1 382 ? -15.938 -3.371 5.148 1 87.12 382 SER A C 1
ATOM 3176 O O . SER A 1 382 ? -16.484 -3.84 6.148 1 87.12 382 SER A O 1
ATOM 3178 N N . PHE A 1 383 ? -14.758 -3.803 4.723 1 92.31 383 PHE A N 1
ATOM 3179 C CA . PHE A 1 383 ? -14.047 -4.84 5.457 1 92.31 383 PHE A CA 1
ATOM 3180 C C . PHE A 1 383 ? -13.82 -4.418 6.906 1 92.31 383 PHE A C 1
ATOM 3182 O O . PHE A 1 383 ? -13.25 -3.355 7.164 1 92.31 383 PHE A O 1
ATOM 3189 N N . ASP A 1 384 ? -14.32 -5.215 7.828 1 89.75 384 ASP A N 1
ATOM 3190 C CA . ASP A 1 384 ? -14.195 -4.914 9.25 1 89.75 384 ASP A CA 1
ATOM 3191 C C . ASP A 1 384 ? -13.531 -6.066 10 1 89.75 384 ASP A C 1
ATOM 3193 O O . ASP A 1 384 ? -14.18 -7.062 10.32 1 89.75 384 ASP A O 1
ATOM 3197 N N . GLU A 1 385 ? -12.32 -5.855 10.422 1 90.81 385 GLU A N 1
ATOM 3198 C CA . GLU A 1 385 ? -11.531 -6.898 11.07 1 90.81 385 GLU A CA 1
ATOM 3199 C C . GLU A 1 385 ? -12.117 -7.27 12.43 1 90.81 385 GLU A C 1
ATOM 3201 O O . GLU A 1 385 ? -11.906 -8.383 12.914 1 90.81 385 GLU A O 1
ATOM 3206 N N . LEU A 1 386 ? -12.859 -6.402 13.031 1 89.56 386 LEU A N 1
ATOM 3207 C CA . LEU A 1 386 ? -13.375 -6.633 14.383 1 89.56 386 LEU A CA 1
ATOM 3208 C C . LEU A 1 386 ? -14.508 -7.656 14.359 1 89.56 386 LEU A C 1
ATOM 3210 O O . LEU A 1 386 ? -14.875 -8.203 15.406 1 89.56 386 LEU A O 1
ATOM 3214 N N . LYS A 1 387 ? -14.992 -7.871 13.219 1 91 387 LYS A N 1
ATOM 3215 C CA . LYS A 1 387 ? -16.109 -8.797 13.094 1 91 387 LYS A CA 1
ATOM 3216 C C . LYS A 1 387 ? -15.625 -10.195 12.719 1 91 387 LYS A C 1
ATOM 3218 O O . LYS A 1 387 ? -16.438 -11.109 12.531 1 91 387 LYS A O 1
ATOM 3223 N N . LEU A 1 388 ? -14.359 -10.391 12.625 1 95.38 388 LEU A N 1
ATOM 3224 C CA . LEU A 1 388 ? -13.812 -11.664 12.156 1 95.38 388 LEU A CA 1
ATOM 3225 C C . LEU A 1 388 ? -13.117 -12.406 13.297 1 95.38 388 LEU A C 1
ATOM 3227 O O . LEU A 1 388 ? -12.375 -11.805 14.078 1 95.38 388 LEU A O 1
ATOM 3231 N N . ASN A 1 389 ? -13.406 -13.609 13.359 1 94.56 389 ASN A N 1
ATOM 3232 C CA . ASN A 1 389 ? -12.828 -14.438 14.422 1 94.56 389 ASN A CA 1
ATOM 3233 C C . ASN A 1 389 ? -11.812 -15.43 13.859 1 94.56 389 ASN A C 1
ATOM 3235 O O . ASN A 1 389 ? -11 -15.977 14.609 1 94.56 389 ASN A O 1
ATOM 3239 N N . SER A 1 390 ? -11.922 -15.734 12.578 1 97.44 390 SER A N 1
ATOM 3240 C CA . SER A 1 390 ? -11.016 -16.688 11.953 1 97.44 390 SER A CA 1
ATOM 3241 C C . SER A 1 390 ? -9.586 -16.172 11.938 1 97.44 390 SER A C 1
ATOM 3243 O O . SER A 1 390 ? -9.32 -15.055 12.367 1 97.44 390 SER A O 1
ATOM 3245 N N . LYS A 1 391 ? -8.656 -17 11.523 1 97.56 391 LYS A N 1
ATOM 3246 C CA . LYS A 1 391 ? -7.238 -16.656 11.5 1 97.56 391 LYS A CA 1
ATOM 3247 C C . LYS A 1 391 ? -6.727 -16.531 10.062 1 97.56 391 LYS A C 1
ATOM 3249 O O . LYS A 1 391 ? -7.297 -17.141 9.148 1 97.56 391 LYS A O 1
ATOM 3254 N N . ARG A 1 392 ? -5.715 -15.75 9.938 1 97.94 392 ARG A N 1
ATOM 3255 C CA . ARG A 1 392 ? -4.992 -15.602 8.68 1 97.94 392 ARG A CA 1
ATOM 3256 C C . ARG A 1 392 ? -3.754 -16.484 8.656 1 97.94 392 ARG A C 1
ATOM 3258 O O . ARG A 1 392 ? -3.076 -16.656 9.672 1 97.94 392 ARG A O 1
ATOM 3265 N N . ILE A 1 393 ? -3.443 -17.047 7.516 1 98.31 393 ILE A N 1
ATOM 3266 C CA . ILE A 1 393 ? -2.281 -17.906 7.336 1 98.31 393 ILE A CA 1
ATOM 3267 C C . ILE A 1 393 ? -1.571 -17.562 6.031 1 98.31 393 ILE A C 1
ATOM 3269 O O . ILE A 1 393 ? -2.072 -16.75 5.242 1 98.31 393 ILE A O 1
ATOM 3273 N N . ARG A 1 394 ? -0.331 -18.094 5.855 1 97.81 394 ARG A N 1
ATOM 3274 C CA . ARG A 1 394 ? 0.217 -18.094 4.504 1 97.81 394 ARG A CA 1
ATOM 3275 C C . ARG A 1 394 ? -0.645 -18.922 3.562 1 97.81 394 ARG A C 1
ATOM 3277 O O . ARG A 1 394 ? -1.15 -19.984 3.947 1 97.81 394 ARG A O 1
ATOM 3284 N N . ILE A 1 395 ? -0.875 -18.422 2.434 1 98.38 395 ILE A N 1
ATOM 3285 C CA . ILE A 1 395 ? -1.71 -19.141 1.479 1 98.38 395 ILE A CA 1
ATOM 3286 C C . ILE A 1 395 ? -0.976 -19.281 0.147 1 98.38 395 ILE A C 1
ATOM 3288 O O . ILE A 1 395 ? 0.13 -18.75 -0.013 1 98.38 395 ILE A O 1
ATOM 3292 N N . HIS A 1 396 ? -1.563 -20 -0.798 1 98.25 396 HIS A N 1
ATOM 3293 C CA . HIS A 1 396 ? -1.015 -20.141 -2.143 1 98.25 396 HIS A CA 1
ATOM 3294 C C . HIS A 1 396 ? -0.933 -18.781 -2.84 1 98.25 396 HIS A C 1
ATOM 3296 O O . HIS A 1 396 ? 0.078 -18.469 -3.471 1 98.25 396 HIS A O 1
ATOM 3302 N N . GLY A 1 397 ? -2.023 -18.016 -2.676 1 96.56 397 GLY A N 1
ATOM 3303 C CA . GLY A 1 397 ? -2.047 -16.641 -3.139 1 96.56 397 GLY A CA 1
ATOM 3304 C C . GLY A 1 397 ? -2.469 -16.516 -4.59 1 96.56 397 GLY A C 1
ATOM 3305 O O . GLY A 1 397 ? -3.018 -15.484 -4.992 1 96.56 397 GLY A O 1
ATOM 3306 N N . ASP A 1 398 ? -2.201 -17.438 -5.461 1 96.44 398 ASP A N 1
ATOM 3307 C CA . ASP A 1 398 ? -2.629 -17.484 -6.855 1 96.44 398 ASP A CA 1
ATOM 3308 C C . ASP A 1 398 ? -3.168 -18.859 -7.219 1 96.44 398 ASP A C 1
ATOM 3310 O O . ASP A 1 398 ? -2.736 -19.469 -8.203 1 96.44 398 ASP A O 1
ATOM 3314 N N . TYR A 1 399 ? -4.039 -19.328 -6.426 1 98 399 TYR A N 1
ATOM 3315 C CA . TYR A 1 399 ? -4.539 -20.703 -6.535 1 98 399 TYR A CA 1
ATOM 3316 C C . TYR A 1 399 ? -5.66 -20.797 -7.562 1 98 399 TYR A C 1
ATOM 3318 O O . TYR A 1 399 ? -6.68 -20.109 -7.438 1 98 399 TYR A O 1
ATOM 3326 N N . HIS A 1 400 ? -5.461 -21.547 -8.625 1 97.81 400 HIS A N 1
ATOM 3327 C CA . HIS A 1 400 ? -6.438 -21.812 -9.672 1 97.81 400 HIS A CA 1
ATOM 3328 C C . HIS A 1 400 ? -6.137 -23.125 -10.383 1 97.81 400 HIS A C 1
ATOM 3330 O O . HIS A 1 400 ? -5.152 -23.797 -10.07 1 97.81 400 HIS A O 1
ATOM 3336 N N . LEU A 1 401 ? -6.922 -23.484 -11.297 1 97.88 401 LEU A N 1
ATOM 3337 C CA . LEU A 1 401 ? -6.859 -24.781 -11.938 1 97.88 401 LEU A CA 1
ATOM 3338 C C . LEU A 1 401 ? -5.555 -24.953 -12.711 1 97.88 401 LEU A C 1
ATOM 3340 O O . LEU A 1 401 ? -5.074 -26.078 -12.898 1 97.88 401 LEU A O 1
ATOM 3344 N N . GLY A 1 402 ? -4.98 -23.859 -13.141 1 95.5 402 GLY A N 1
ATOM 3345 C CA . GLY A 1 402 ? -3.713 -23.906 -13.852 1 95.5 402 GLY A CA 1
ATOM 3346 C C . GLY A 1 402 ? -2.545 -24.266 -12.953 1 95.5 402 GLY A C 1
ATOM 3347 O O . GLY A 1 402 ? -1.468 -24.625 -13.438 1 95.5 402 GLY A O 1
ATOM 3348 N N . GLN A 1 403 ? -2.773 -24.328 -11.688 1 96.19 403 GLN A N 1
ATOM 3349 C CA . GLN A 1 403 ? -1.725 -24.641 -10.719 1 96.19 403 GLN A CA 1
ATOM 3350 C C . GLN A 1 403 ? -1.937 -26 -10.086 1 96.19 403 GLN A C 1
ATOM 3352 O O . GLN A 1 403 ? -1.433 -26.281 -8.992 1 96.19 403 GLN A O 1
ATOM 3357 N N . VAL A 1 404 ? -2.705 -26.797 -10.734 1 97.12 404 VAL A N 1
ATOM 3358 C CA . VAL A 1 404 ? -2.986 -28.125 -10.227 1 97.12 404 VAL A CA 1
ATOM 3359 C C . VAL A 1 404 ? -2.715 -29.156 -11.32 1 97.12 404 VAL A C 1
ATOM 3361 O O . VAL A 1 404 ? -3.072 -28.953 -12.484 1 97.12 404 VAL A O 1
ATOM 3364 N N . LEU A 1 405 ? -2.051 -30.234 -10.914 1 96.75 405 LEU A N 1
ATOM 3365 C CA . LEU A 1 405 ? -1.808 -31.359 -11.812 1 96.75 405 LEU A CA 1
ATOM 3366 C C . LEU A 1 405 ? -2.662 -32.562 -11.422 1 96.75 405 LEU A C 1
ATOM 3368 O O . LEU A 1 405 ? -2.885 -32.812 -10.234 1 96.75 405 LEU A O 1
ATOM 3372 N N . LEU A 1 406 ? -3.174 -33.188 -12.438 1 95.62 406 LEU A N 1
ATOM 3373 C CA . LEU A 1 406 ? -3.838 -34.469 -12.219 1 95.62 406 LEU A CA 1
ATOM 3374 C C . LEU A 1 406 ? -2.84 -35.625 -12.297 1 95.62 406 LEU A C 1
ATOM 3376 O O . LEU A 1 406 ? -2.09 -35.75 -13.273 1 95.62 406 LEU A O 1
ATOM 3380 N N . THR A 1 407 ? -2.77 -36.375 -11.219 1 91.81 407 THR A N 1
ATOM 3381 C CA . THR A 1 407 ? -1.896 -37.562 -11.133 1 91.81 407 THR A CA 1
ATOM 3382 C C . THR A 1 407 ? -2.619 -38.719 -10.477 1 91.81 407 THR A C 1
ATOM 3384 O O . THR A 1 407 ? -3.004 -38.625 -9.305 1 91.81 407 THR A O 1
ATOM 3387 N N . ASP A 1 408 ? -2.793 -39.844 -11.195 1 87.88 408 ASP A N 1
ATOM 3388 C CA . ASP A 1 408 ? -3.359 -41.094 -10.641 1 87.88 408 ASP A CA 1
ATOM 3389 C C . ASP A 1 408 ? -4.672 -40.812 -9.914 1 87.88 408 ASP A C 1
ATOM 3391 O O . ASP A 1 408 ? -4.828 -41.156 -8.75 1 87.88 408 ASP A O 1
ATOM 3395 N N . ASN A 1 409 ? -5.594 -40.094 -10.469 1 88.38 409 ASN A N 1
ATOM 3396 C CA . ASN A 1 409 ? -6.91 -39.781 -9.938 1 88.38 409 ASN A CA 1
ATOM 3397 C C . ASN A 1 409 ? -6.809 -38.938 -8.672 1 88.38 409 ASN A C 1
ATOM 3399 O O . ASN A 1 409 ? -7.582 -39.125 -7.73 1 88.38 409 ASN A O 1
ATOM 3403 N N . ASP A 1 410 ? -5.746 -38.188 -8.617 1 96.12 410 ASP A N 1
ATOM 3404 C CA . ASP A 1 410 ? -5.512 -37.25 -7.523 1 96.12 410 ASP A CA 1
ATOM 3405 C C . ASP A 1 410 ? -4.902 -35.969 -8.031 1 96.12 410 ASP A C 1
ATOM 3407 O O . ASP A 1 410 ? -4.785 -35.75 -9.242 1 96.12 410 ASP A O 1
ATOM 3411 N N . PHE A 1 411 ? -4.715 -35.062 -7.129 1 97.19 411 PHE A N 1
ATOM 3412 C CA . PHE A 1 411 ? -4.258 -33.75 -7.551 1 97.19 411 PHE A CA 1
ATOM 3413 C C . PHE A 1 411 ? -2.973 -33.344 -6.82 1 97.19 411 PHE A C 1
ATOM 3415 O O . PHE A 1 411 ? -2.783 -33.719 -5.656 1 97.19 411 PHE A O 1
ATOM 3422 N N . PHE A 1 412 ? -2.066 -32.656 -7.5 1 97.5 412 PHE A N 1
ATOM 3423 C CA . PHE A 1 412 ? -0.873 -32.031 -6.945 1 97.5 412 PHE A CA 1
ATOM 3424 C C . PHE A 1 412 ? -0.903 -30.516 -7.156 1 97.5 412 PHE A C 1
ATOM 3426 O O . PHE A 1 412 ? -1.251 -30.047 -8.242 1 97.5 412 PHE A O 1
ATOM 3433 N N . ILE A 1 413 ? -0.632 -29.812 -6.129 1 98.06 413 ILE A N 1
ATOM 3434 C CA . ILE A 1 413 ? -0.699 -28.359 -6.168 1 98.06 413 ILE A CA 1
ATOM 3435 C C . ILE A 1 413 ? 0.693 -27.781 -6.422 1 98.06 413 ILE A C 1
ATOM 3437 O O . ILE A 1 413 ? 1.658 -28.156 -5.754 1 98.06 413 ILE A O 1
ATOM 3441 N N . LEU A 1 414 ? 0.783 -26.812 -7.375 1 94.94 414 LEU A N 1
ATOM 3442 C CA . LEU A 1 414 ? 2.07 -26.281 -7.816 1 94.94 414 LEU A CA 1
ATOM 3443 C C . LEU A 1 414 ? 2.135 -24.766 -7.625 1 94.94 414 LEU A C 1
ATOM 3445 O O . LEU A 1 414 ? 1.116 -24.125 -7.352 1 94.94 414 LEU A O 1
ATOM 3449 N N . ASP A 1 415 ? 3.312 -24.188 -7.664 1 92.25 415 ASP A N 1
ATOM 3450 C CA . ASP A 1 415 ? 3.631 -22.797 -7.914 1 92.25 415 ASP A CA 1
ATOM 3451 C C . ASP A 1 415 ? 3.078 -21.891 -6.809 1 92.25 415 ASP A C 1
ATOM 3453 O O . ASP A 1 415 ? 2.164 -21.109 -7.043 1 92.25 415 ASP A O 1
ATOM 3457 N N . PHE A 1 416 ? 3.775 -21.812 -5.754 1 96.5 416 PHE A N 1
ATOM 3458 C CA . PHE A 1 416 ? 3.369 -21.062 -4.574 1 96.5 416 PHE A CA 1
ATOM 3459 C C . PHE A 1 416 ? 3.939 -19.656 -4.605 1 96.5 416 PHE A C 1
ATOM 3461 O O . PHE A 1 416 ? 4.207 -19.062 -3.559 1 96.5 416 PHE A O 1
ATOM 3468 N N . GLU A 1 417 ? 4.199 -19.062 -5.762 1 92.88 417 GLU A N 1
ATOM 3469 C CA . GLU A 1 417 ? 4.871 -17.766 -5.918 1 92.88 417 GLU A CA 1
ATOM 3470 C C . GLU A 1 417 ? 3.93 -16.609 -5.574 1 92.88 417 GLU A C 1
ATOM 3472 O O . GLU A 1 417 ? 4.383 -15.516 -5.246 1 92.88 417 GLU A O 1
ATOM 3477 N N . GLY A 1 418 ? 2.629 -16.875 -5.66 1 93.31 418 GLY A N 1
ATOM 3478 C CA . GLY A 1 418 ? 1.678 -15.797 -5.445 1 93.31 418 GLY A CA 1
ATOM 3479 C C . GLY A 1 418 ? 1.339 -15.039 -6.711 1 93.31 418 GLY A C 1
ATOM 3480 O O . GLY A 1 418 ? 1.757 -15.422 -7.805 1 93.31 418 GLY A O 1
ATOM 3481 N N . GLU A 1 419 ? 0.58 -13.961 -6.566 1 90.75 419 GLU A N 1
ATOM 3482 C CA . GLU A 1 419 ? 0.103 -13.188 -7.715 1 90.75 419 GLU A CA 1
ATOM 3483 C C . GLU A 1 419 ? 1.228 -12.359 -8.328 1 90.75 419 GLU A C 1
ATOM 3485 O O . GLU A 1 419 ? 1.891 -11.594 -7.629 1 90.75 419 GLU A O 1
ATOM 3490 N N . PRO A 1 420 ? 1.393 -12.367 -9.602 1 82.88 420 PRO A N 1
ATOM 3491 C CA . PRO A 1 420 ? 2.508 -11.688 -10.266 1 82.88 420 PRO A CA 1
ATOM 3492 C C . PRO A 1 420 ? 2.467 -10.172 -10.086 1 82.88 420 PRO A C 1
ATOM 3494 O O . PRO A 1 420 ? 3.516 -9.523 -10.039 1 82.88 420 PRO A O 1
ATOM 3497 N N . GLU A 1 421 ? 1.287 -9.578 -9.969 1 83.44 421 GLU A N 1
ATOM 3498 C CA . GLU A 1 421 ? 1.185 -8.125 -9.891 1 83.44 421 GLU A CA 1
ATOM 3499 C C . GLU A 1 421 ? 1.45 -7.625 -8.469 1 83.44 421 GLU A C 1
ATOM 3501 O O . GLU A 1 421 ? 1.64 -6.43 -8.25 1 83.44 421 GLU A O 1
ATOM 3506 N N . SER A 1 422 ? 1.48 -8.539 -7.578 1 88.62 422 SER A N 1
ATOM 3507 C CA . SER A 1 422 ? 1.722 -8.164 -6.184 1 88.62 422 SER A CA 1
ATOM 3508 C C . SER A 1 422 ? 3.213 -8.016 -5.902 1 88.62 422 SER A C 1
ATOM 3510 O O . SER A 1 422 ? 4.035 -8.727 -6.484 1 88.62 422 SER A O 1
ATOM 3512 N N . THR A 1 423 ? 3.602 -7.145 -5.012 1 88.88 423 THR A N 1
ATOM 3513 C CA . THR A 1 423 ? 4.984 -7.062 -4.555 1 88.88 423 THR A CA 1
ATOM 3514 C C . THR A 1 423 ? 5.383 -8.328 -3.805 1 88.88 423 THR A C 1
ATOM 3516 O O . THR A 1 423 ? 4.52 -9.062 -3.316 1 88.88 423 THR A O 1
ATOM 3519 N N . ILE A 1 424 ? 6.645 -8.539 -3.732 1 90.06 424 ILE A N 1
ATOM 3520 C CA . ILE A 1 424 ? 7.148 -9.727 -3.053 1 90.06 424 ILE A CA 1
ATOM 3521 C C . ILE A 1 424 ? 6.734 -9.695 -1.585 1 90.06 424 ILE A C 1
ATOM 3523 O O . ILE A 1 424 ? 6.48 -10.75 -0.984 1 90.06 424 ILE A O 1
ATOM 3527 N N . ARG A 1 425 ? 6.633 -8.555 -0.959 1 91.75 425 ARG A N 1
ATOM 3528 C CA . ARG A 1 425 ? 6.234 -8.406 0.437 1 91.75 425 ARG A CA 1
ATOM 3529 C C . ARG A 1 425 ? 4.75 -8.703 0.618 1 91.75 425 ARG A C 1
ATOM 3531 O O . ARG A 1 425 ? 4.359 -9.375 1.577 1 91.75 425 ARG A O 1
ATOM 3538 N N . ASP A 1 426 ? 3.928 -8.203 -0.357 1 94.75 426 ASP A N 1
ATOM 3539 C CA . ASP A 1 426 ? 2.488 -8.453 -0.307 1 94.75 426 ASP A CA 1
ATOM 3540 C C . ASP A 1 426 ? 2.182 -9.945 -0.373 1 94.75 426 ASP A C 1
ATOM 3542 O O . ASP A 1 426 ? 1.223 -10.414 0.242 1 94.75 426 ASP A O 1
ATOM 3546 N N . ARG A 1 427 ? 3.008 -10.641 -1.14 1 95.56 427 ARG A N 1
ATOM 3547 C CA . ARG A 1 427 ? 2.793 -12.07 -1.329 1 95.56 427 ARG A CA 1
ATOM 3548 C C . ARG A 1 427 ? 3.014 -12.836 -0.028 1 95.56 427 ARG A C 1
ATOM 3550 O O . ARG A 1 427 ? 2.609 -13.992 0.095 1 95.56 427 ARG A O 1
ATOM 3557 N N . LYS A 1 428 ? 3.645 -12.203 0.917 1 94.44 428 LYS A N 1
ATOM 3558 C CA . LYS A 1 428 ? 3.986 -12.883 2.164 1 94.44 428 LYS A CA 1
ATOM 3559 C C . LYS A 1 428 ? 2.986 -12.539 3.268 1 94.44 428 LYS A C 1
ATOM 3561 O O . LYS A 1 428 ? 3.027 -13.125 4.352 1 94.44 428 LYS A O 1
ATOM 3566 N N . VAL A 1 429 ? 2.096 -11.578 3.002 1 96.88 429 VAL A N 1
ATOM 3567 C CA . VAL A 1 429 ? 1.078 -11.227 3.986 1 96.88 429 VAL A CA 1
ATOM 3568 C C . VAL A 1 429 ? 0.151 -12.414 4.223 1 96.88 429 VAL A C 1
ATOM 3570 O O . VAL A 1 429 ? -0.359 -13.008 3.271 1 96.88 429 VAL A O 1
ATOM 3573 N N . LYS A 1 430 ? 0.008 -12.805 5.477 1 97.75 430 LYS A N 1
ATOM 3574 C CA . LYS A 1 430 ? -0.929 -13.875 5.809 1 97.75 430 LYS A CA 1
ATOM 3575 C C . LYS A 1 430 ? -2.369 -13.445 5.551 1 97.75 430 LYS A C 1
ATOM 3577 O O . LYS A 1 430 ? -2.74 -12.305 5.836 1 97.75 430 LYS A O 1
ATOM 3582 N N . GLN A 1 431 ? -3.133 -14.336 4.926 1 97.88 431 GLN A N 1
ATOM 3583 C CA . GLN A 1 431 ? -4.5 -14.031 4.52 1 97.88 431 GLN A CA 1
ATOM 3584 C C . GLN A 1 431 ? -5.449 -15.172 4.898 1 97.88 431 GLN A C 1
ATOM 3586 O O . GLN A 1 431 ? -5.008 -16.219 5.363 1 97.88 431 GLN A O 1
ATOM 3591 N N . SER A 1 432 ? -6.758 -14.891 4.742 1 98.06 432 SER A N 1
ATOM 3592 C CA . SER A 1 432 ? -7.734 -15.969 4.883 1 98.06 432 SER A CA 1
ATOM 3593 C C . SER A 1 432 ? -7.496 -17.078 3.865 1 98.06 432 SER A C 1
ATOM 3595 O O . SER A 1 432 ? -7.316 -16.797 2.676 1 98.06 432 SER A O 1
ATOM 3597 N N . PRO A 1 433 ? -7.488 -18.328 4.316 1 98.5 433 PRO A N 1
ATOM 3598 C CA . PRO A 1 433 ? -7.363 -19.406 3.332 1 98.5 433 PRO A CA 1
ATOM 3599 C C . PRO A 1 433 ? -8.492 -19.391 2.303 1 98.5 433 PRO A C 1
ATOM 3601 O O . PRO A 1 433 ? -8.328 -19.922 1.198 1 98.5 433 PRO A O 1
ATOM 3604 N N . LEU A 1 434 ? -9.57 -18.75 2.619 1 98.5 434 LEU A N 1
ATOM 3605 C CA . LEU A 1 434 ? -10.719 -18.688 1.723 1 98.5 434 LEU A CA 1
ATOM 3606 C C . LEU A 1 434 ? -10.406 -17.844 0.487 1 98.5 434 LEU A C 1
ATOM 3608 O O . LEU A 1 434 ? -11.125 -17.922 -0.512 1 98.5 434 LEU A O 1
ATOM 3612 N N . LYS A 1 435 ? -9.383 -17.094 0.542 1 98.44 435 LYS A N 1
ATOM 3613 C CA . LYS A 1 435 ? -8.953 -16.375 -0.661 1 98.44 435 LYS A CA 1
ATOM 3614 C C . LYS A 1 435 ? -8.523 -17.359 -1.749 1 98.44 435 LYS A C 1
ATOM 3616 O O . LYS A 1 435 ? -8.805 -17.141 -2.93 1 98.44 435 LYS A O 1
ATOM 3621 N N . ASP A 1 436 ? -7.801 -18.375 -1.364 1 98.75 436 ASP A N 1
ATOM 3622 C CA . ASP A 1 436 ? -7.441 -19.422 -2.309 1 98.75 436 ASP A CA 1
ATOM 3623 C C . ASP A 1 436 ? -8.688 -20.125 -2.85 1 98.75 436 ASP A C 1
ATOM 3625 O O . ASP A 1 436 ? -8.766 -20.438 -4.043 1 98.75 436 ASP A O 1
ATOM 3629 N N . VAL A 1 437 ? -9.617 -20.375 -1.992 1 98.69 437 VAL A N 1
ATOM 3630 C CA . VAL A 1 437 ? -10.859 -21.031 -2.4 1 98.69 437 VAL A CA 1
ATOM 3631 C C . VAL A 1 437 ? -11.586 -20.141 -3.414 1 98.69 437 VAL A C 1
ATOM 3633 O O . VAL A 1 437 ? -12.086 -20.641 -4.43 1 98.69 437 VAL A O 1
ATOM 3636 N N . ALA A 1 438 ? -11.633 -18.891 -3.094 1 98.25 438 ALA A N 1
ATOM 3637 C CA . ALA A 1 438 ? -12.242 -17.953 -4.031 1 98.25 438 ALA A CA 1
ATOM 3638 C C . ALA A 1 438 ? -11.539 -18 -5.387 1 98.25 438 ALA A C 1
ATOM 3640 O O . ALA A 1 438 ? -12.188 -17.938 -6.43 1 98.25 438 ALA A O 1
ATOM 3641 N N . GLY A 1 439 ? -10.211 -18.094 -5.367 1 98 439 GLY A N 1
ATOM 3642 C CA . GLY A 1 439 ? -9.469 -18.219 -6.613 1 98 439 GLY A CA 1
ATOM 3643 C C . GLY A 1 439 ? -9.852 -19.438 -7.418 1 98 439 GLY A C 1
ATOM 3644 O O . GLY A 1 439 ? -10.023 -19.359 -8.633 1 98 439 GLY A O 1
ATOM 3645 N N . MET A 1 440 ? -9.984 -20.5 -6.773 1 98.56 440 MET A N 1
ATOM 3646 C CA . MET A 1 440 ? -10.391 -21.734 -7.43 1 98.56 440 MET A CA 1
ATOM 3647 C C . MET A 1 440 ? -11.805 -21.609 -7.984 1 98.56 440 MET A C 1
ATOM 3649 O O . MET A 1 440 ? -12.07 -22.047 -9.109 1 98.56 440 MET A O 1
ATOM 3653 N N . PHE A 1 441 ? -12.711 -21.016 -7.199 1 97.94 441 PHE A N 1
ATOM 3654 C CA . PHE A 1 441 ? -14.086 -20.828 -7.652 1 97.94 441 PHE A CA 1
ATOM 3655 C C . PHE A 1 441 ? -14.125 -19.969 -8.906 1 97.94 441 PHE A C 1
ATOM 3657 O O . PHE A 1 441 ? -14.867 -20.25 -9.852 1 97.94 441 PHE A O 1
ATOM 3664 N N . ARG A 1 442 ? -13.32 -18.922 -8.883 1 96.94 442 ARG A N 1
ATOM 3665 C CA . ARG A 1 442 ? -13.219 -18.094 -10.078 1 96.94 442 ARG A CA 1
ATOM 3666 C C . ARG A 1 442 ? -12.711 -18.906 -11.266 1 96.94 442 ARG A C 1
ATOM 3668 O O . ARG A 1 442 ? -13.172 -18.703 -12.398 1 96.94 442 ARG A O 1
ATOM 3675 N N . SER A 1 443 ? -11.805 -19.766 -11.031 1 97.56 443 SER A N 1
ATOM 3676 C CA . SER A 1 443 ? -11.242 -20.578 -12.102 1 97.56 443 SER A CA 1
ATOM 3677 C C . SER A 1 443 ? -12.281 -21.562 -12.648 1 97.56 443 SER A C 1
ATOM 3679 O O . SER A 1 443 ? -12.32 -21.812 -13.859 1 97.56 443 SER A O 1
ATOM 3681 N N . PHE A 1 444 ? -13.141 -22.141 -11.758 1 97.62 444 PHE A N 1
ATOM 3682 C CA . PHE A 1 444 ? -14.266 -22.953 -12.211 1 97.62 444 PHE A CA 1
ATOM 3683 C C . PHE A 1 444 ? -15.188 -22.156 -13.125 1 97.62 444 PHE A C 1
ATOM 3685 O O . PHE A 1 444 ? -15.578 -22.625 -14.188 1 97.62 444 PHE A O 1
ATOM 3692 N N . HIS A 1 445 ? -15.477 -20.953 -12.625 1 95.56 445 HIS A N 1
ATOM 3693 C CA . HIS A 1 445 ? -16.328 -20.062 -13.391 1 95.56 445 HIS A CA 1
ATOM 3694 C C . HIS A 1 445 ? -15.734 -19.766 -14.766 1 95.56 445 HIS A C 1
ATOM 3696 O O . HIS A 1 445 ? -16.438 -19.812 -15.773 1 95.56 445 HIS A O 1
ATOM 3702 N N . TYR A 1 446 ? -14.484 -19.547 -14.797 1 93.94 446 TYR A N 1
ATOM 3703 C CA . TYR A 1 446 ? -13.766 -19.266 -16.031 1 93.94 446 TYR A CA 1
ATOM 3704 C C . TYR A 1 446 ? -13.82 -20.438 -16.984 1 93.94 446 TYR A C 1
ATOM 3706 O O . TYR A 1 446 ? -13.961 -20.266 -18.203 1 93.94 446 TYR A O 1
ATOM 3714 N N . ALA A 1 447 ? -13.641 -21.547 -16.484 1 95.19 447 ALA A N 1
ATOM 3715 C CA . ALA A 1 447 ? -13.641 -22.75 -17.328 1 95.19 447 ALA A CA 1
ATOM 3716 C C . ALA A 1 447 ? -14.992 -22.938 -18 1 95.19 447 ALA A C 1
ATOM 3718 O O . ALA A 1 447 ? -15.055 -23.297 -19.172 1 95.19 447 ALA A O 1
ATOM 3719 N N . ILE A 1 448 ? -16.016 -22.734 -17.297 1 94.25 448 ILE A N 1
ATOM 3720 C CA . ILE A 1 448 ? -17.359 -22.891 -17.812 1 94.25 448 ILE A CA 1
ATOM 3721 C C . ILE A 1 448 ? -17.594 -21.906 -18.969 1 94.25 448 ILE A C 1
ATOM 3723 O O . ILE A 1 448 ? -18 -22.312 -20.062 1 94.25 448 ILE A O 1
ATOM 3727 N N . TYR A 1 449 ? -17.219 -20.703 -18.766 1 88.69 449 TYR A N 1
ATOM 3728 C CA . TYR A 1 449 ? -17.562 -19.672 -19.75 1 88.69 449 TYR A CA 1
ATOM 3729 C C . TYR A 1 449 ? -16.547 -19.625 -20.875 1 88.69 449 TYR A C 1
ATOM 3731 O O . TYR A 1 449 ? -16.859 -19.219 -22 1 88.69 449 TYR A O 1
ATOM 3739 N N . ALA A 1 450 ? -15.352 -20.016 -20.562 1 89.38 450 ALA A N 1
ATOM 3740 C CA . ALA A 1 450 ? -14.398 -20.203 -21.641 1 89.38 450 ALA A CA 1
ATOM 3741 C C . ALA A 1 450 ? -14.875 -21.266 -22.625 1 89.38 450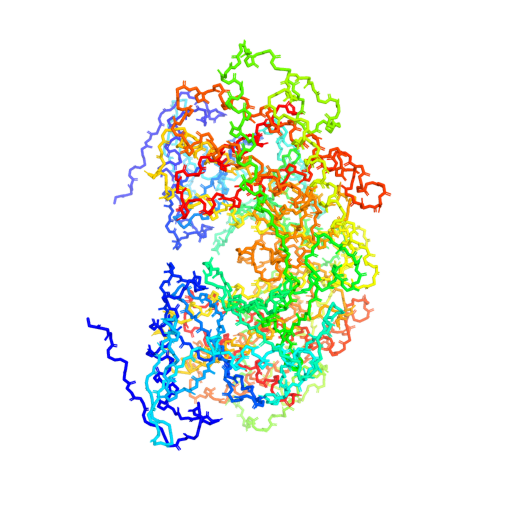 ALA A C 1
ATOM 3743 O O . ALA A 1 450 ? -14.703 -21.109 -23.844 1 89.38 450 ALA A O 1
ATOM 3744 N N . THR A 1 451 ? -15.438 -22.297 -22.125 1 91.31 451 THR A N 1
ATOM 3745 C CA . THR A 1 451 ? -15.977 -23.359 -22.969 1 91.31 451 THR A CA 1
ATOM 3746 C C . THR A 1 451 ? -17.141 -22.844 -23.812 1 91.31 451 THR A C 1
ATOM 3748 O O . THR A 1 451 ? -17.266 -23.203 -24.984 1 91.31 451 THR A O 1
ATOM 3751 N N . LEU A 1 452 ? -17.891 -22 -23.25 1 86.94 452 LEU A N 1
ATOM 3752 C CA . LEU A 1 452 ? -19.062 -21.453 -23.938 1 86.94 452 LEU A CA 1
ATOM 3753 C C . LEU A 1 452 ? -18.641 -20.484 -25.047 1 86.94 452 LEU A C 1
ATOM 3755 O O . LEU A 1 452 ? -19.234 -20.484 -26.125 1 86.94 452 LEU A O 1
ATOM 3759 N N . PHE A 1 453 ? -17.625 -19.688 -24.797 1 79.25 453 PHE A N 1
ATOM 3760 C CA . PHE A 1 453 ? -17.312 -18.594 -25.703 1 79.25 453 PHE A CA 1
ATOM 3761 C C . PHE A 1 453 ? -16.25 -19.016 -26.719 1 79.25 453 PHE A C 1
ATOM 3763 O O . PHE A 1 453 ? -16.141 -18.406 -27.781 1 79.25 453 PHE A O 1
ATOM 3770 N N . LYS A 1 454 ? -15.406 -19.938 -26.422 1 75.31 454 LYS A N 1
ATOM 3771 C CA . LYS A 1 454 ? -14.305 -20.328 -27.297 1 75.31 454 LYS A CA 1
ATOM 3772 C C . LYS A 1 454 ? -14.805 -21.156 -28.469 1 75.31 454 LYS A C 1
ATOM 3774 O O . LYS A 1 454 ? -14.211 -21.141 -29.547 1 75.31 454 LYS A O 1
ATOM 3779 N N . SER A 1 455 ? -15.812 -21.859 -28.234 1 73.56 455 SER A N 1
ATOM 3780 C CA . SER A 1 455 ? -16.219 -22.828 -29.25 1 73.56 455 SER A CA 1
ATOM 3781 C C . SER A 1 455 ? -17.469 -22.344 -29.984 1 73.56 455 SER A C 1
ATOM 3783 O O . SER A 1 455 ? -18.406 -21.844 -29.359 1 73.56 455 SER A O 1
ATOM 3785 N N . ASP A 1 456 ? -17.391 -22.266 -31.281 1 81.56 456 ASP A N 1
ATOM 3786 C CA . ASP A 1 456 ? -18.578 -22 -32.094 1 81.56 456 ASP A CA 1
ATOM 3787 C C . ASP A 1 456 ? -19.594 -23.141 -31.969 1 81.56 456 ASP A C 1
ATOM 3789 O O . ASP A 1 456 ? -20.75 -22.984 -32.375 1 81.56 456 ASP A O 1
ATOM 3793 N N . LYS A 1 457 ? -19.172 -24.094 -31.344 1 87.5 457 LYS A N 1
ATOM 3794 C CA . LYS A 1 457 ? -19.969 -25.297 -31.234 1 87.5 457 LYS A CA 1
ATOM 3795 C C . LYS A 1 457 ? -21.297 -25 -30.531 1 87.5 457 LYS A C 1
ATOM 3797 O O . LYS A 1 457 ? -22.312 -25.625 -30.828 1 87.5 457 LYS A O 1
ATOM 3802 N N . TYR A 1 458 ? -21.281 -24.094 -29.625 1 90.19 458 TYR A N 1
ATOM 3803 C CA . TYR A 1 458 ? -22.469 -23.859 -28.797 1 90.19 458 TYR A CA 1
ATOM 3804 C C . TYR A 1 458 ? -23.141 -22.547 -29.172 1 90.19 458 TYR A C 1
ATOM 3806 O O . TYR A 1 458 ? -23.969 -22.031 -28.422 1 90.19 458 TYR A O 1
ATOM 3814 N N . ARG A 1 459 ? -22.812 -21.984 -30.234 1 85.38 459 ARG A N 1
ATOM 3815 C CA . ARG A 1 459 ? -23.312 -20.688 -30.672 1 85.38 459 ARG A CA 1
ATOM 3816 C C . ARG A 1 459 ? -24.828 -20.688 -30.781 1 85.38 459 ARG A C 1
ATOM 3818 O O . ARG A 1 459 ? -25.484 -19.719 -30.391 1 85.38 459 ARG A O 1
ATOM 3825 N N . ASP A 1 460 ? -25.406 -21.75 -31.344 1 87.38 460 ASP A N 1
ATOM 3826 C CA . ASP A 1 460 ? -26.844 -21.828 -31.578 1 87.38 460 ASP A CA 1
ATOM 3827 C C . ASP A 1 460 ? -27.594 -22.094 -30.281 1 87.38 460 ASP A C 1
ATOM 3829 O O . ASP A 1 460 ? -28.797 -21.844 -30.188 1 87.38 460 ASP A O 1
ATOM 3833 N N . ASN A 1 461 ? -26.953 -22.578 -29.25 1 90.38 461 ASN A N 1
ATOM 3834 C CA . ASN A 1 461 ? -27.547 -22.906 -27.969 1 90.38 461 ASN A CA 1
ATOM 3835 C C . ASN A 1 461 ? -26.906 -22.125 -26.828 1 90.38 461 ASN A C 1
ATOM 3837 O O . ASN A 1 461 ? -26.797 -22.625 -25.703 1 90.38 461 ASN A O 1
ATOM 3841 N N . LYS A 1 462 ? -26.438 -20.984 -27.109 1 88.06 462 LYS A N 1
ATOM 3842 C CA . LYS A 1 462 ? -25.625 -20.203 -26.172 1 88.06 462 LYS A CA 1
ATOM 3843 C C . LYS A 1 462 ? -26.406 -19.906 -24.891 1 88.06 462 LYS A C 1
ATOM 3845 O O . LYS A 1 462 ? -25.859 -19.984 -23.797 1 88.06 462 LYS A O 1
ATOM 3850 N N . ASP A 1 463 ? -27.641 -19.578 -25 1 88.75 463 ASP A N 1
ATOM 3851 C CA . ASP A 1 463 ? -28.438 -19.219 -23.844 1 88.75 463 ASP A CA 1
ATOM 3852 C C . ASP A 1 463 ? -28.656 -20.422 -22.938 1 88.75 463 ASP A C 1
ATOM 3854 O O . ASP A 1 463 ? -28.531 -20.312 -21.719 1 88.75 463 ASP A O 1
ATOM 3858 N N . GLU A 1 464 ? -29.016 -21.531 -23.531 1 91.62 464 GLU A N 1
ATOM 3859 C CA . GLU A 1 464 ? -29.25 -22.75 -22.766 1 91.62 464 GLU A CA 1
ATOM 3860 C C . GLU A 1 464 ? -27.969 -23.219 -22.094 1 91.62 464 GLU A C 1
ATOM 3862 O O . GLU A 1 464 ? -27.984 -23.625 -20.922 1 91.62 464 GLU A O 1
ATOM 3867 N N . CYS A 1 465 ? -26.922 -23.156 -22.812 1 92.75 465 CYS A N 1
ATOM 3868 C CA . CYS A 1 465 ? -25.641 -23.578 -22.281 1 92.75 465 CYS A CA 1
ATOM 3869 C C . CYS A 1 465 ? -25.172 -22.641 -21.172 1 92.75 465 CYS A C 1
ATOM 3871 O O . CYS A 1 465 ? -24.531 -23.062 -20.219 1 92.75 465 CYS A O 1
ATOM 3873 N N . SER A 1 466 ? -25.453 -21.375 -21.344 1 91 466 SER A N 1
ATOM 3874 C CA . SER A 1 466 ? -25.125 -20.406 -20.312 1 91 466 SER A CA 1
ATOM 3875 C C . SER A 1 466 ? -25.875 -20.688 -19.016 1 91 466 SER A C 1
ATOM 3877 O O . SER A 1 466 ? -25.297 -20.625 -17.922 1 91 466 SER A O 1
ATOM 3879 N N . LEU A 1 467 ? -27.125 -20.969 -19.141 1 92.62 467 LEU A N 1
ATOM 3880 C CA . LEU A 1 467 ? -27.938 -21.297 -17.969 1 92.62 467 LEU A CA 1
ATOM 3881 C C . LEU A 1 467 ? -27.438 -22.594 -17.312 1 92.62 467 LEU A C 1
ATOM 3883 O O . LEU A 1 467 ? -27.359 -22.672 -16.078 1 92.62 467 LEU A O 1
ATOM 3887 N N . LEU A 1 468 ? -27.188 -23.578 -18.172 1 94.69 468 LEU A N 1
ATOM 3888 C CA . LEU A 1 468 ? -26.625 -24.828 -17.641 1 94.69 468 LEU A CA 1
ATOM 3889 C C . LEU A 1 468 ? -25.312 -24.562 -16.922 1 94.69 468 LEU A C 1
ATOM 3891 O O . LEU A 1 468 ? -25.062 -25.125 -15.844 1 94.69 468 LEU A O 1
ATOM 3895 N N . GLY A 1 469 ? -24.469 -23.75 -17.547 1 94.31 469 GLY A N 1
ATOM 3896 C CA . GLY A 1 469 ? -23.203 -23.391 -16.922 1 94.31 469 GLY A CA 1
ATOM 3897 C C . GLY A 1 469 ? -23.359 -22.812 -15.531 1 94.31 469 GLY A C 1
ATOM 3898 O O . GLY A 1 469 ? -22.609 -23.172 -14.617 1 94.31 469 GLY A O 1
ATOM 3899 N N . SER A 1 470 ? -24.266 -21.922 -15.352 1 92.94 470 SER A N 1
ATOM 3900 C CA . SER A 1 470 ? -24.531 -21.312 -14.055 1 92.94 470 SER A CA 1
ATOM 3901 C C . SER A 1 470 ? -24.953 -22.344 -13.023 1 92.94 470 SER A C 1
ATOM 3903 O O . SER A 1 470 ? -24.562 -22.281 -11.859 1 92.94 470 SER A O 1
ATOM 3905 N N . LYS A 1 471 ? -25.766 -23.25 -13.469 1 94.94 471 LYS A N 1
ATOM 3906 C CA . LYS A 1 471 ? -26.234 -24.312 -12.578 1 94.94 471 LYS A CA 1
ATOM 3907 C C . LYS A 1 471 ? -25.094 -25.266 -12.211 1 94.94 471 LYS A C 1
ATOM 3909 O O . LYS A 1 471 ? -24.953 -25.672 -11.055 1 94.94 471 LYS A O 1
ATOM 3914 N N . LEU A 1 472 ? -24.312 -25.609 -13.203 1 96.12 472 LEU A N 1
ATOM 3915 C CA . LEU A 1 472 ? -23.156 -26.469 -12.961 1 96.12 472 LEU A CA 1
ATOM 3916 C C . LEU A 1 472 ? -22.172 -25.812 -12.008 1 96.12 472 LEU A C 1
ATOM 3918 O O . LEU A 1 472 ? -21.578 -26.484 -11.156 1 96.12 472 LEU A O 1
ATOM 3922 N N . PHE A 1 473 ? -21.969 -24.516 -12.109 1 95.88 473 PHE A N 1
ATOM 3923 C CA . PHE A 1 473 ? -21.109 -23.766 -11.203 1 95.88 473 PHE A CA 1
ATOM 3924 C C . PHE A 1 473 ? -21.547 -23.938 -9.758 1 95.88 473 PHE A C 1
ATOM 3926 O O . PHE A 1 473 ? -20.719 -24.172 -8.875 1 95.88 473 PHE A O 1
ATOM 3933 N N . ARG A 1 474 ? -22.797 -23.891 -9.516 1 95.31 474 ARG A N 1
ATOM 3934 C CA . ARG A 1 474 ? -23.344 -24.047 -8.172 1 95.31 474 ARG A CA 1
ATOM 3935 C C . ARG A 1 474 ? -23.094 -25.469 -7.66 1 95.31 474 ARG A C 1
ATOM 3937 O O . ARG A 1 474 ? -22.734 -25.656 -6.496 1 95.31 474 ARG A O 1
ATOM 3944 N N . VAL A 1 475 ? -23.297 -26.406 -8.523 1 96.69 475 VAL A N 1
ATOM 3945 C CA . VAL A 1 475 ? -23.078 -27.797 -8.148 1 96.69 475 VAL A CA 1
ATOM 3946 C C . VAL A 1 475 ? -21.625 -28 -7.742 1 96.69 475 VAL A C 1
ATOM 3948 O O . VAL A 1 475 ? -21.344 -28.531 -6.668 1 96.69 475 VAL A O 1
ATOM 3951 N N . ILE A 1 476 ? -20.703 -27.531 -8.555 1 97.75 476 ILE A N 1
ATOM 3952 C CA . ILE A 1 476 ? -19.281 -27.734 -8.359 1 97.75 476 ILE A CA 1
ATOM 3953 C C . ILE A 1 476 ? -18.844 -27.047 -7.066 1 97.75 476 ILE A C 1
ATOM 3955 O O . ILE A 1 476 ? -18.141 -27.641 -6.242 1 97.75 476 ILE A O 1
ATOM 3959 N N . THR A 1 477 ? -19.266 -25.828 -6.848 1 97.62 477 THR A N 1
ATOM 3960 C CA . THR A 1 477 ? -18.844 -25.047 -5.688 1 97.62 477 THR A CA 1
ATOM 3961 C C . THR A 1 477 ? -19.469 -25.594 -4.41 1 97.62 477 THR A C 1
ATOM 3963 O O . THR A 1 477 ? -18.844 -25.578 -3.35 1 97.62 477 THR A O 1
ATOM 3966 N N . ASN A 1 478 ? -20.734 -26.062 -4.496 1 97.25 478 ASN A N 1
ATOM 3967 C CA . ASN A 1 478 ? -21.375 -26.672 -3.334 1 97.25 478 ASN A CA 1
ATOM 3968 C C . ASN A 1 478 ? -20.625 -27.938 -2.883 1 97.25 478 ASN A C 1
ATOM 3970 O O . ASN A 1 478 ? -20.422 -28.141 -1.686 1 97.25 478 ASN A O 1
ATOM 3974 N N . VAL A 1 479 ? -20.25 -28.734 -3.834 1 98.19 479 VAL A N 1
ATOM 3975 C CA . VAL A 1 479 ? -19.547 -29.984 -3.529 1 98.19 479 VAL A CA 1
ATOM 3976 C C . VAL A 1 479 ? -18.172 -29.656 -2.967 1 98.19 479 VAL A C 1
ATOM 3978 O O . VAL A 1 479 ? -17.75 -30.234 -1.96 1 98.19 479 VAL A O 1
ATOM 3981 N N . PHE A 1 480 ? -17.453 -28.734 -3.602 1 98.62 480 PHE A N 1
ATOM 3982 C CA . PHE A 1 480 ? -16.125 -28.312 -3.164 1 98.62 480 PHE A CA 1
ATOM 3983 C C . PHE A 1 480 ? -16.172 -27.766 -1.741 1 98.62 480 PHE A C 1
ATOM 3985 O O . PHE A 1 480 ? -15.375 -28.188 -0.886 1 98.62 480 PHE A O 1
ATOM 3992 N N . MET A 1 481 ? -17.109 -26.891 -1.46 1 98 481 MET A N 1
ATOM 3993 C CA . MET A 1 481 ? -17.172 -26.188 -0.18 1 98 481 MET A CA 1
ATOM 3994 C C . MET A 1 481 ? -17.516 -27.156 0.95 1 98 481 MET A C 1
ATOM 3996 O O . MET A 1 481 ? -17.016 -27.016 2.066 1 98 481 MET A O 1
ATOM 4000 N N . ASP A 1 482 ? -18.406 -28.062 0.639 1 97.94 482 ASP A N 1
ATOM 4001 C CA . ASP A 1 482 ? -18.781 -29.047 1.648 1 97.94 482 ASP A CA 1
ATOM 4002 C C . ASP A 1 482 ? -17.562 -29.844 2.105 1 97.94 482 ASP A C 1
ATOM 4004 O O . ASP A 1 482 ? -17.297 -29.938 3.305 1 97.94 482 ASP A O 1
ATOM 4008 N N . LYS A 1 483 ? -16.875 -30.422 1.137 1 98.56 483 LYS A N 1
ATOM 4009 C CA . LYS A 1 483 ? -15.711 -31.25 1.466 1 98.56 483 LYS A CA 1
ATOM 4010 C C . LYS A 1 483 ? -14.617 -30.406 2.113 1 98.56 483 LYS A C 1
ATOM 4012 O O . LYS A 1 483 ? -13.984 -30.844 3.082 1 98.56 483 LYS A O 1
ATOM 4017 N N . TYR A 1 484 ? -14.352 -29.219 1.637 1 98.56 484 TYR A N 1
ATOM 4018 C CA . TYR A 1 484 ? -13.336 -28.328 2.174 1 98.56 484 TYR A CA 1
ATOM 4019 C C . TYR A 1 484 ? -13.602 -28.016 3.641 1 98.56 484 TYR A C 1
ATOM 4021 O O . TYR A 1 484 ? -12.711 -28.141 4.48 1 98.56 484 TYR A O 1
ATOM 4029 N N . CYS A 1 485 ? -14.828 -27.609 3.947 1 98.06 485 CYS A N 1
ATOM 4030 C CA . CYS A 1 485 ? -15.188 -27.219 5.309 1 98.06 485 CYS A CA 1
ATOM 4031 C C . CYS A 1 485 ? -15.094 -28.406 6.254 1 98.06 485 CYS A C 1
ATOM 4033 O O . CYS A 1 485 ? -14.609 -28.266 7.379 1 98.06 485 CYS A O 1
ATOM 4035 N N . ARG A 1 486 ? -15.547 -29.547 5.793 1 97.75 486 ARG A N 1
ATOM 4036 C CA . ARG A 1 486 ? -15.5 -30.734 6.633 1 97.75 486 ARG A CA 1
ATOM 4037 C C . ARG A 1 486 ? -14.062 -31.062 7.035 1 97.75 486 ARG A C 1
ATOM 4039 O O . ARG A 1 486 ? -13.789 -31.359 8.203 1 97.75 486 ARG A O 1
ATOM 4046 N N . ILE A 1 487 ? -13.188 -31 6.086 1 98.19 487 ILE A N 1
ATOM 4047 C CA . ILE A 1 487 ? -11.789 -31.328 6.363 1 98.19 487 ILE A CA 1
ATOM 4048 C C . ILE A 1 487 ? -11.172 -30.234 7.227 1 98.19 487 ILE A C 1
ATOM 4050 O O . ILE A 1 487 ? -10.422 -30.516 8.164 1 98.19 487 ILE A O 1
ATOM 4054 N N . ALA A 1 488 ? -11.422 -29 6.93 1 97.88 488 ALA A N 1
ATOM 4055 C CA . ALA A 1 488 ? -10.898 -27.875 7.699 1 97.88 488 ALA A CA 1
ATOM 4056 C C . ALA A 1 488 ? -11.32 -27.969 9.164 1 97.88 488 ALA A C 1
ATOM 4058 O O . ALA A 1 488 ? -10.484 -27.859 10.062 1 97.88 488 ALA A O 1
ATOM 4059 N N . PHE A 1 489 ? -12.625 -28.219 9.391 1 96.88 489 PHE A N 1
ATOM 4060 C CA . PHE A 1 489 ? -13.156 -28.281 10.75 1 96.88 489 PHE A CA 1
ATOM 4061 C C . PHE A 1 489 ? -12.609 -29.5 11.484 1 96.88 489 PHE A C 1
ATOM 4063 O O . PHE A 1 489 ? -12.242 -29.406 12.664 1 96.88 489 PHE A O 1
ATOM 4070 N N . LYS A 1 490 ? -12.586 -30.516 10.797 1 97.5 490 LYS A N 1
ATOM 4071 C CA . LYS A 1 490 ? -12.07 -31.734 11.398 1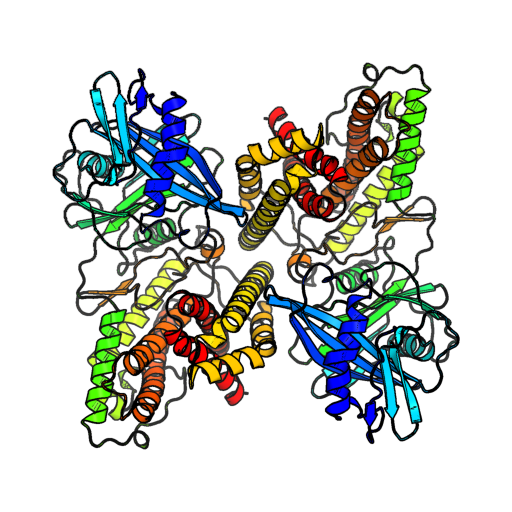 97.5 490 LYS A CA 1
ATOM 4072 C C . LYS A 1 490 ? -10.641 -31.547 11.883 1 97.5 490 LYS A C 1
ATOM 4074 O O . LYS A 1 490 ? -10.234 -32.125 12.891 1 97.5 490 LYS A O 1
ATOM 4079 N N . ASN A 1 491 ? -9.859 -30.75 11.211 1 97.56 491 ASN A N 1
ATOM 4080 C CA . ASN A 1 491 ? -8.445 -30.578 11.523 1 97.56 491 ASN A CA 1
ATOM 4081 C C . ASN A 1 491 ? -8.188 -29.25 12.242 1 97.56 491 ASN A C 1
ATOM 4083 O O . ASN A 1 491 ? -7.051 -28.781 12.297 1 97.56 491 ASN A O 1
ATOM 4087 N N . ASN A 1 492 ? -9.211 -28.562 12.68 1 95.5 492 ASN A N 1
ATOM 4088 C CA . ASN A 1 492 ? -9.172 -27.375 13.523 1 95.5 492 ASN A CA 1
ATOM 4089 C C . ASN A 1 492 ? -8.539 -26.188 12.797 1 95.5 492 ASN A C 1
ATOM 4091 O O . ASN A 1 492 ? -7.793 -25.422 13.398 1 95.5 492 ASN A O 1
ATOM 4095 N N . LEU A 1 493 ? -8.617 -26.234 11.516 1 97.31 493 LEU A N 1
ATOM 4096 C CA . LEU A 1 493 ? -8.273 -25.031 10.789 1 97.31 493 LEU A CA 1
ATOM 4097 C C . LEU A 1 493 ? -9.305 -23.922 11.047 1 97.31 493 LEU A C 1
ATOM 4099 O O . LEU A 1 493 ? -10.492 -24.109 10.789 1 97.31 493 LEU A O 1
ATOM 4103 N N . ASP A 1 494 ? -8.875 -22.781 11.523 1 96.81 494 ASP A N 1
ATOM 4104 C CA . ASP A 1 494 ? -9.789 -21.719 11.93 1 96.81 494 ASP A CA 1
ATOM 4105 C C . ASP A 1 494 ? -10.188 -20.844 10.734 1 96.81 494 ASP A C 1
ATOM 4107 O O . ASP A 1 494 ? -9.562 -19.828 10.477 1 96.81 494 ASP A O 1
ATOM 4111 N N . ILE A 1 495 ? -11.266 -21.188 10.102 1 97.19 495 ILE A N 1
ATOM 4112 C CA . ILE A 1 495 ? -11.734 -20.438 8.938 1 97.19 495 ILE A CA 1
ATOM 4113 C C . ILE A 1 495 ? -13.031 -19.719 9.273 1 97.19 495 ILE A C 1
ATOM 4115 O O . ILE A 1 495 ? -13.727 -19.219 8.383 1 97.19 495 ILE A O 1
ATOM 4119 N N . GLY A 1 496 ? -13.344 -19.656 10.539 1 95.56 496 GLY A N 1
ATOM 4120 C CA . GLY A 1 496 ? -14.531 -18.953 10.992 1 95.56 496 GLY A CA 1
ATOM 4121 C C . GLY A 1 496 ? -15.797 -19.781 10.898 1 95.56 496 GLY A C 1
ATOM 4122 O O . GLY A 1 496 ? -15.75 -20.953 10.477 1 95.56 496 GLY A O 1
ATOM 4123 N N . TYR A 1 497 ? -16.938 -19.203 11.328 1 92.25 497 TYR A N 1
ATOM 4124 C CA . TYR A 1 497 ? -18.234 -19.859 11.234 1 92.25 497 TYR A CA 1
ATOM 4125 C C . TYR A 1 497 ? -18.906 -19.562 9.898 1 92.25 497 TYR A C 1
ATOM 4127 O O . TYR A 1 497 ? -18.328 -18.859 9.055 1 92.25 497 TYR A O 1
ATOM 4135 N N . ASN A 1 498 ? -20.031 -20.094 9.695 1 92.25 498 ASN A N 1
ATOM 4136 C CA . ASN A 1 498 ? -20.672 -20.109 8.383 1 92.25 498 ASN A CA 1
ATOM 4137 C C . ASN A 1 498 ? -20.844 -18.688 7.84 1 92.25 498 ASN A C 1
ATOM 4139 O O . ASN A 1 498 ? -20.547 -18.422 6.672 1 92.25 498 ASN A O 1
ATOM 4143 N N . ASP A 1 499 ? -21.312 -17.781 8.648 1 92.69 499 ASP A N 1
ATOM 4144 C CA . ASP A 1 499 ? -21.531 -16.422 8.18 1 92.69 499 ASP A CA 1
ATOM 4145 C C . ASP A 1 499 ? -20.219 -15.742 7.809 1 92.69 499 ASP A C 1
ATOM 4147 O O . ASP A 1 499 ? -20.156 -14.984 6.836 1 92.69 499 ASP A O 1
ATOM 4151 N N . GLU A 1 500 ? -19.266 -15.969 8.648 1 95.69 500 GLU A N 1
ATOM 4152 C CA . GLU A 1 500 ? -17.938 -15.422 8.367 1 95.69 500 GLU A CA 1
ATOM 4153 C C . GLU A 1 500 ? -17.359 -16 7.082 1 95.69 500 GLU A C 1
ATOM 4155 O O . GLU A 1 500 ? -16.75 -15.289 6.285 1 95.69 500 GLU A O 1
ATOM 4160 N N . ILE A 1 501 ? -17.562 -17.297 6.883 1 96.44 501 ILE A N 1
ATOM 4161 C CA . ILE A 1 501 ? -17.078 -17.984 5.684 1 96.44 501 ILE A CA 1
ATOM 4162 C C . ILE A 1 501 ? -17.734 -17.375 4.449 1 96.44 501 ILE A C 1
ATOM 4164 O O . ILE A 1 501 ? -17.047 -17.031 3.477 1 96.44 501 ILE A O 1
ATOM 4168 N N . LYS A 1 502 ? -18.984 -17.219 4.492 1 93.5 502 LYS A N 1
ATOM 4169 C CA . LYS A 1 502 ? -19.719 -16.656 3.369 1 93.5 502 LYS A CA 1
ATOM 4170 C C . LYS A 1 502 ? -19.266 -15.227 3.086 1 93.5 502 LYS A C 1
ATOM 4172 O O . LYS A 1 502 ? -19.078 -14.844 1.929 1 93.5 502 LYS A O 1
ATOM 4177 N N . TYR A 1 503 ? -19.125 -14.461 4.148 1 93.75 503 TYR A N 1
ATOM 4178 C CA . TYR A 1 503 ? -18.688 -13.078 4.016 1 93.75 503 TYR A CA 1
ATOM 4179 C C . TYR A 1 503 ? -17.328 -12.992 3.35 1 93.75 503 TYR A C 1
ATOM 4181 O O . TYR A 1 503 ? -17.141 -12.266 2.375 1 93.75 503 TYR A O 1
ATOM 4189 N N . LEU A 1 504 ? -16.391 -13.789 3.895 1 97 504 LEU A N 1
ATOM 4190 C CA . LEU A 1 504 ? -15.023 -13.734 3.393 1 97 504 LEU A CA 1
ATOM 4191 C C . LEU A 1 504 ? -14.945 -14.258 1.965 1 97 504 LEU A C 1
ATOM 4193 O O . LEU A 1 504 ? -14.203 -13.719 1.138 1 97 504 LEU A O 1
ATOM 4197 N N . LEU A 1 505 ? -15.648 -15.273 1.685 1 96.44 505 LEU A N 1
ATOM 4198 C CA . LEU A 1 505 ? -15.648 -15.828 0.333 1 96.44 505 LEU A CA 1
ATOM 4199 C C . LEU A 1 505 ? -16.172 -14.805 -0.67 1 96.44 505 LEU A C 1
ATOM 4201 O O . LEU A 1 505 ? -15.586 -14.617 -1.737 1 96.44 505 LEU A O 1
ATOM 4205 N N . LYS A 1 506 ? -17.281 -14.195 -0.367 1 93.75 506 LYS A N 1
ATOM 4206 C CA . LYS A 1 506 ? -17.844 -13.172 -1.246 1 93.75 506 LYS A CA 1
ATOM 4207 C C . LYS A 1 506 ? -16.859 -12.023 -1.447 1 93.75 506 LYS A C 1
ATOM 4209 O O . LYS A 1 506 ? -16.688 -11.523 -2.564 1 93.75 506 LYS A O 1
ATOM 4214 N N . TYR A 1 507 ? -16.266 -11.625 -0.369 1 96 507 TYR A N 1
ATOM 4215 C CA . TYR A 1 507 ? -15.289 -10.539 -0.411 1 96 507 TYR A CA 1
ATOM 4216 C C . TYR A 1 507 ? -14.133 -10.875 -1.345 1 96 507 TYR A C 1
ATOM 4218 O O . TYR A 1 507 ? -13.773 -10.078 -2.215 1 96 507 TYR A O 1
ATOM 4226 N N . HIS A 1 508 ? -13.57 -12.094 -1.182 1 97.31 508 HIS A N 1
ATOM 4227 C CA . HIS A 1 508 ? -12.398 -12.484 -1.961 1 97.31 508 HIS A CA 1
ATOM 4228 C C . HIS A 1 508 ? -12.781 -12.797 -3.404 1 97.31 508 HIS A C 1
ATOM 4230 O O . HIS A 1 508 ? -11.984 -12.586 -4.32 1 97.31 508 HIS A O 1
ATOM 4236 N N . LEU A 1 509 ? -14.008 -13.266 -3.6 1 96.62 509 LEU A N 1
ATOM 4237 C CA . LEU A 1 509 ? -14.469 -13.5 -4.965 1 96.62 509 LEU A CA 1
ATOM 4238 C C . LEU A 1 509 ? -14.469 -12.211 -5.77 1 96.62 509 LEU A C 1
ATOM 4240 O O . LEU A 1 509 ? -14.023 -12.188 -6.918 1 96.62 509 LEU A O 1
ATOM 4244 N N . LEU A 1 510 ? -14.961 -11.18 -5.164 1 95.81 510 LEU A N 1
ATOM 4245 C CA . LEU A 1 510 ? -14.969 -9.883 -5.84 1 95.81 510 LEU A CA 1
ATOM 4246 C C . LEU A 1 510 ? -13.547 -9.391 -6.086 1 95.81 510 LEU A C 1
ATOM 4248 O O . LEU A 1 510 ? -13.242 -8.875 -7.164 1 95.81 510 LEU A O 1
ATOM 4252 N N . GLU A 1 511 ? -12.727 -9.539 -5.047 1 96.12 511 GLU A N 1
ATOM 4253 C CA . GLU A 1 511 ? -11.32 -9.18 -5.184 1 96.12 511 GLU A CA 1
ATOM 4254 C C . GLU A 1 511 ? -10.695 -9.875 -6.391 1 96.12 511 GLU A C 1
ATOM 4256 O O . GLU A 1 511 ? -10.047 -9.219 -7.215 1 96.12 511 GLU A O 1
ATOM 4261 N N . LYS A 1 512 ? -10.891 -11.148 -6.492 1 96.44 512 LYS A N 1
ATOM 4262 C CA . LYS A 1 512 ? -10.281 -11.93 -7.555 1 96.44 512 LYS A CA 1
ATOM 4263 C C . LYS A 1 512 ? -10.875 -11.578 -8.914 1 96.44 512 LYS A C 1
ATOM 4265 O O . LYS A 1 512 ? -10.156 -11.539 -9.922 1 96.44 512 LYS A O 1
ATOM 4270 N N . ALA A 1 513 ? -12.148 -11.352 -8.984 1 94.88 513 ALA A N 1
ATOM 4271 C CA . ALA A 1 513 ? -12.805 -11 -10.242 1 94.88 513 ALA A CA 1
ATOM 4272 C C . ALA A 1 513 ? -12.273 -9.672 -10.781 1 94.88 513 ALA A C 1
ATOM 4274 O O . ALA A 1 513 ? -12.016 -9.539 -11.977 1 94.88 513 ALA A O 1
ATOM 4275 N N . VAL A 1 514 ? -12.109 -8.734 -9.883 1 94.56 514 VAL A N 1
ATOM 4276 C CA . VAL A 1 514 ? -11.586 -7.434 -10.273 1 94.56 514 VAL A CA 1
ATOM 4277 C C . VAL A 1 514 ? -10.133 -7.582 -10.727 1 94.56 514 VAL A C 1
ATOM 4279 O O . VAL A 1 514 ? -9.727 -6.969 -11.719 1 94.56 514 VAL A O 1
ATOM 4282 N N . TYR A 1 515 ? -9.398 -8.375 -10 1 93.06 515 TYR A N 1
ATOM 4283 C CA . TYR A 1 515 ? -8.008 -8.625 -10.352 1 93.06 515 TYR A CA 1
ATOM 4284 C C . TYR A 1 515 ? -7.891 -9.195 -11.758 1 93.06 515 TYR A C 1
ATOM 4286 O O . TYR A 1 515 ? -7.023 -8.789 -12.531 1 93.06 515 TYR A O 1
ATOM 4294 N N . GLU A 1 516 ? -8.789 -10.062 -12.125 1 93 516 GLU A N 1
ATOM 4295 C CA . GLU A 1 516 ? -8.758 -10.766 -13.398 1 93 516 GLU A CA 1
ATOM 4296 C C . GLU A 1 516 ? -9.039 -9.812 -14.562 1 93 516 GLU A C 1
ATOM 4298 O O . GLU A 1 516 ? -8.57 -10.031 -15.68 1 93 516 GLU A O 1
ATOM 4303 N N . LEU A 1 517 ? -9.789 -8.836 -14.297 1 91.44 517 LEU A N 1
ATOM 4304 C CA . LEU A 1 517 ? -10.18 -7.887 -15.336 1 91.44 517 LEU A CA 1
ATOM 4305 C C . LEU A 1 517 ? -8.953 -7.238 -15.977 1 91.44 517 LEU A C 1
ATOM 4307 O O . LEU A 1 517 ? -8.922 -7.023 -17.188 1 91.44 517 LEU A O 1
ATOM 4311 N N . GLY A 1 518 ? -7.996 -6.961 -15.18 1 86.19 518 GLY A N 1
ATOM 4312 C CA . GLY A 1 518 ? -6.777 -6.34 -15.68 1 86.19 518 GLY A CA 1
ATOM 4313 C C . GLY A 1 518 ? -6.027 -7.211 -16.672 1 86.19 518 GLY A C 1
ATOM 4314 O O . GLY A 1 518 ? -5.578 -6.73 -17.703 1 86.19 518 GLY A O 1
ATOM 4315 N N . TYR A 1 519 ? -5.926 -8.422 -16.344 1 80.94 519 TYR A N 1
ATOM 4316 C CA . TYR A 1 519 ? -5.215 -9.359 -17.203 1 80.94 519 TYR A CA 1
ATOM 4317 C C . TYR A 1 519 ? -5.895 -9.477 -18.562 1 80.94 519 TYR A C 1
ATOM 4319 O O . TYR A 1 519 ? -5.23 -9.422 -19.594 1 80.94 519 TYR A O 1
ATOM 4327 N N . GLU A 1 520 ? -7.176 -9.578 -18.578 1 85.56 520 GLU A N 1
ATOM 4328 C CA . GLU A 1 520 ? -7.922 -9.797 -19.812 1 85.56 520 GLU A CA 1
ATOM 4329 C C . GLU A 1 520 ? -7.914 -8.547 -20.688 1 85.56 520 GLU A C 1
ATOM 4331 O O . GLU A 1 520 ? -7.754 -8.641 -21.906 1 85.56 520 GLU A O 1
ATOM 4336 N N . LEU A 1 521 ? -8.07 -7.426 -20.109 1 84.25 521 LEU A N 1
ATOM 4337 C CA . LEU A 1 521 ? -8.094 -6.188 -20.875 1 84.25 521 LEU A CA 1
ATOM 4338 C C . LEU A 1 521 ? -6.754 -5.949 -21.578 1 84.25 521 LEU A C 1
ATOM 4340 O O . LEU A 1 521 ? -6.711 -5.371 -22.656 1 84.25 521 LEU A O 1
ATOM 4344 N N . ASN A 1 522 ? -5.711 -6.473 -20.969 1 75.69 522 ASN A N 1
ATOM 4345 C CA . ASN A 1 522 ? -4.375 -6.301 -21.531 1 75.69 522 ASN A CA 1
ATOM 4346 C C . ASN A 1 522 ? -4.051 -7.391 -22.547 1 75.69 522 ASN A C 1
ATOM 4348 O O . ASN A 1 522 ? -3.438 -7.117 -23.578 1 75.69 522 ASN A O 1
ATOM 4352 N N . ALA A 1 523 ? -4.469 -8.562 -22.281 1 73.69 523 ALA A N 1
ATOM 4353 C CA . ALA A 1 523 ? -4.02 -9.711 -23.062 1 73.69 523 ALA A CA 1
ATOM 4354 C C . ALA A 1 523 ? -5.09 -10.133 -24.062 1 73.69 523 ALA A C 1
ATOM 4356 O O . ALA A 1 523 ? -4.781 -10.406 -25.234 1 73.69 523 ALA A O 1
ATOM 4357 N N . ARG A 1 524 ? -6.363 -10.203 -23.578 1 82.5 524 ARG A N 1
ATOM 4358 C CA . ARG A 1 524 ? -7.469 -10.711 -24.391 1 82.5 524 ARG A CA 1
ATOM 4359 C C . ARG A 1 524 ? -8.75 -9.938 -24.109 1 82.5 524 ARG A C 1
ATOM 4361 O O . ARG A 1 524 ? -9.672 -10.461 -23.484 1 82.5 524 ARG A O 1
ATOM 4368 N N . PRO A 1 525 ? -8.906 -8.844 -24.703 1 82.06 525 PRO A N 1
ATOM 4369 C CA . PRO A 1 525 ? -10.055 -7.992 -24.391 1 82.06 525 PRO A CA 1
ATOM 4370 C C . PRO A 1 525 ? -11.391 -8.703 -24.625 1 82.06 525 PRO A C 1
ATOM 4372 O O . PRO A 1 525 ? -12.359 -8.438 -23.906 1 82.06 525 PRO A O 1
ATOM 4375 N N . ASP A 1 526 ? -11.422 -9.68 -25.516 1 81.62 526 ASP A N 1
ATOM 4376 C CA . ASP A 1 526 ? -12.656 -10.398 -25.797 1 81.62 526 ASP A CA 1
ATOM 4377 C C . ASP A 1 526 ? -13.078 -11.266 -24.609 1 81.62 526 ASP A C 1
ATOM 4379 O O . ASP A 1 526 ? -14.258 -11.602 -24.469 1 81.62 526 ASP A O 1
ATOM 4383 N N . TRP A 1 527 ? -12.172 -11.555 -23.812 1 85.88 527 TRP A N 1
ATOM 4384 C CA . TRP A 1 527 ? -12.438 -12.422 -22.672 1 85.88 527 TRP A CA 1
ATOM 4385 C C . TRP A 1 527 ? -12.828 -11.602 -21.453 1 85.88 527 TRP A C 1
ATOM 4387 O O . TRP A 1 527 ? -13.219 -12.164 -20.422 1 85.88 527 TRP A O 1
ATOM 4397 N N . ALA A 1 528 ? -12.805 -10.289 -21.578 1 89.69 528 ALA A N 1
ATOM 4398 C CA . ALA A 1 528 ? -13.141 -9.43 -20.438 1 89.69 528 ALA A CA 1
ATOM 4399 C C . ALA A 1 528 ? -14.586 -9.633 -20 1 89.69 528 ALA A C 1
ATOM 4401 O O . ALA A 1 528 ? -14.961 -9.281 -18.875 1 89.69 528 ALA A O 1
ATOM 4402 N N . ILE A 1 529 ? -15.359 -10.234 -20.844 1 87.44 529 ILE A N 1
ATOM 4403 C CA . ILE A 1 529 ? -16.766 -10.477 -20.547 1 87.44 529 ILE A CA 1
ATOM 4404 C C . ILE A 1 529 ? -16.875 -11.43 -19.359 1 87.44 529 ILE A C 1
ATOM 4406 O O . ILE A 1 529 ? -17.812 -11.328 -18.562 1 87.44 529 ILE A O 1
ATOM 4410 N N . ILE A 1 530 ? -15.938 -12.305 -19.156 1 89.31 530 ILE A N 1
ATOM 4411 C CA . ILE A 1 530 ? -16 -13.344 -18.125 1 89.31 530 ILE A CA 1
ATOM 4412 C C . ILE A 1 530 ? -15.859 -12.711 -16.75 1 89.31 530 ILE A C 1
ATOM 4414 O O . ILE A 1 530 ? -16.734 -12.875 -15.891 1 89.31 530 ILE A O 1
ATOM 4418 N N . PRO A 1 531 ? -14.758 -11.953 -16.5 1 92.56 531 PRO A N 1
ATOM 4419 C CA . PRO A 1 531 ? -14.688 -11.312 -15.188 1 92.56 531 PRO A CA 1
ATOM 4420 C C . PRO A 1 531 ? -15.797 -10.273 -14.977 1 92.56 531 PRO A C 1
ATOM 4422 O O . PRO A 1 531 ? -16.281 -10.102 -13.859 1 92.56 531 PRO A O 1
ATOM 4425 N N . LEU A 1 532 ? -16.219 -9.594 -15.992 1 92.12 532 LEU A N 1
ATOM 4426 C CA . LEU A 1 532 ? -17.297 -8.617 -15.859 1 92.12 532 LEU A CA 1
ATOM 4427 C C . LEU A 1 532 ? -18.594 -9.281 -15.445 1 92.12 532 LEU A C 1
ATOM 4429 O O . LEU A 1 532 ? -19.297 -8.789 -14.555 1 92.12 532 LEU A O 1
ATOM 4433 N N . LYS A 1 533 ? -18.891 -10.344 -16.078 1 86.62 533 LYS A N 1
ATOM 4434 C CA . LYS A 1 533 ? -20.062 -11.117 -15.695 1 86.62 533 LYS A CA 1
ATOM 4435 C C . LYS A 1 533 ? -19.953 -11.602 -14.258 1 86.62 533 LYS A C 1
ATOM 4437 O O . LYS A 1 533 ? -20.922 -11.531 -13.492 1 86.62 533 LYS A O 1
ATOM 4442 N N . GLY A 1 534 ? -18.797 -12.102 -13.945 1 88.75 534 GLY A N 1
ATOM 4443 C CA . GLY A 1 534 ? -18.562 -12.555 -12.586 1 88.75 534 GLY A CA 1
ATOM 4444 C C . GLY A 1 534 ? -18.781 -11.469 -11.547 1 88.75 534 GLY A C 1
ATOM 4445 O O . GLY A 1 534 ? -19.406 -11.711 -10.508 1 88.75 534 GLY A O 1
ATOM 4446 N N . ILE A 1 535 ? -18.266 -10.297 -11.781 1 91.62 535 ILE A N 1
ATOM 4447 C CA . ILE A 1 535 ? -18.406 -9.172 -10.867 1 91.62 535 ILE A CA 1
ATOM 4448 C C . ILE A 1 535 ? -19.875 -8.844 -10.672 1 91.62 535 ILE A C 1
ATOM 4450 O O . ILE A 1 535 ? -20.344 -8.672 -9.539 1 91.62 535 ILE A O 1
ATOM 4454 N N . MET A 1 536 ? -20.609 -8.828 -11.719 1 86.81 536 MET A N 1
ATOM 4455 C CA . MET A 1 536 ? -22.031 -8.484 -11.656 1 86.81 536 MET A CA 1
ATOM 4456 C C . MET A 1 536 ? -22.812 -9.547 -10.883 1 86.81 536 MET A C 1
ATOM 4458 O O . MET A 1 536 ? -23.719 -9.219 -10.117 1 86.81 536 MET A O 1
ATOM 4462 N N . GLN A 1 537 ? -22.438 -10.773 -11.109 1 84.75 537 GLN A N 1
ATOM 4463 C CA . GLN A 1 537 ? -23.094 -11.867 -10.398 1 84.75 537 GLN A CA 1
ATOM 4464 C C . GLN A 1 537 ? -22.828 -11.789 -8.898 1 84.75 537 GLN A C 1
ATOM 4466 O O . GLN A 1 537 ? -23.719 -12.055 -8.094 1 84.75 537 GLN A O 1
ATOM 4471 N N . ILE A 1 538 ? -21.656 -11.406 -8.562 1 87.31 538 ILE A N 1
ATOM 4472 C CA . ILE A 1 538 ? -21.266 -11.32 -7.16 1 87.31 538 ILE A CA 1
ATOM 4473 C C . ILE A 1 538 ? -22 -10.164 -6.492 1 87.31 538 ILE A C 1
ATOM 4475 O O . ILE A 1 538 ? -22.484 -10.289 -5.359 1 87.31 538 ILE A O 1
ATOM 4479 N N . LEU A 1 539 ? -22.109 -9.055 -7.188 1 83.62 539 LEU A N 1
ATOM 4480 C CA . LEU A 1 539 ? -22.766 -7.867 -6.648 1 83.62 539 LEU A CA 1
ATOM 4481 C C . LEU A 1 539 ? -24.266 -8.094 -6.512 1 83.62 539 LEU A C 1
ATOM 4483 O O . LEU A 1 539 ? -24.891 -7.605 -5.562 1 83.62 539 LEU A O 1
ATOM 4487 N N . LYS A 1 540 ? -24.875 -8.828 -7.453 1 76.31 540 LYS A N 1
ATOM 4488 C CA . LYS A 1 540 ? -26.328 -9.078 -7.449 1 76.31 540 LYS A CA 1
ATOM 4489 C C . LYS A 1 540 ? -26.703 -10.094 -6.375 1 76.31 540 LYS A C 1
ATOM 4491 O O . LYS A 1 540 ? -27.766 -9.984 -5.762 1 76.31 540 LYS A O 1
ATOM 4496 N N . VAL A 1 541 ? -25.969 -11.172 -6.363 1 60.62 541 VAL A N 1
ATOM 4497 C CA . VAL A 1 541 ? -26.234 -12.133 -5.297 1 60.62 541 VAL A CA 1
ATOM 4498 C C . VAL A 1 541 ? -26.312 -11.406 -3.955 1 60.62 541 VAL A C 1
ATOM 4500 O O . VAL A 1 541 ? -27.141 -11.75 -3.102 1 60.62 541 VAL A O 1
ATOM 4503 N N . GLU A 1 542 ? -25.594 -10.469 -3.793 1 53.31 542 GLU A N 1
ATOM 4504 C CA . GLU A 1 542 ? -25.609 -9.656 -2.582 1 53.31 542 GLU A CA 1
ATOM 4505 C C . GLU A 1 542 ? -26.938 -8.906 -2.438 1 53.31 542 GLU A C 1
ATOM 4507 O O . GLU A 1 542 ? -27.469 -8.797 -1.335 1 53.31 542 GLU A O 1
ATOM 4512 N N . GLU A 1 543 ? -27.5 -8.594 -3.551 1 46.34 543 GLU A N 1
ATOM 4513 C CA . GLU A 1 543 ? -28.75 -7.844 -3.545 1 46.34 543 GLU A CA 1
ATOM 4514 C C . GLU A 1 543 ? -29.938 -8.75 -3.246 1 46.34 543 GLU A C 1
ATOM 4516 O O . GLU A 1 543 ? -30.891 -8.344 -2.584 1 46.34 543 GLU A O 1
ATOM 4521 N N . ASN A 1 544 ? -29.844 -10.008 -3.729 1 43.25 544 ASN A N 1
ATOM 4522 C CA . ASN A 1 544 ? -30.953 -10.93 -3.529 1 43.25 544 ASN A CA 1
ATOM 4523 C C . ASN A 1 544 ? -30.938 -11.523 -2.125 1 43.25 544 ASN A C 1
ATOM 4525 O O . ASN A 1 544 ? -31.922 -12.117 -1.688 1 43.25 544 ASN A O 1
ATOM 4529 N N . GLU A 1 545 ? -29.828 -11.477 -1.473 1 40.88 545 GLU A N 1
ATOM 4530 C CA . GLU A 1 545 ? -29.766 -11.961 -0.099 1 40.88 545 GLU A CA 1
ATOM 4531 C C . GLU A 1 545 ? -30 -10.836 0.899 1 40.88 545 GLU A C 1
ATOM 4533 O O . GLU A 1 545 ? -30.219 -11.078 2.088 1 40.88 545 GLU A O 1
ATOM 4538 N N . LYS A 1 546 ? -30.062 -9.719 0.451 1 37.88 546 LYS A N 1
ATOM 4539 C CA . LYS A 1 546 ? -30.438 -8.594 1.304 1 37.88 546 LYS A CA 1
ATOM 4540 C C . LYS A 1 546 ? -31.938 -8.344 1.258 1 37.88 546 LYS A C 1
ATOM 4542 O O . LYS A 1 546 ? -32.562 -8.391 0.188 1 37.88 546 LYS A O 1
ATOM 4547 N N . MET B 1 1 ? -14.547 37.719 -22.031 1 27.66 1 MET B N 1
ATOM 4548 C CA . MET B 1 1 ? -15.984 37.594 -21.859 1 27.66 1 MET B CA 1
ATOM 4549 C C . MET B 1 1 ? -16.312 36.562 -20.781 1 27.66 1 MET B C 1
ATOM 4551 O O . MET B 1 1 ? -15.773 35.438 -20.797 1 27.66 1 MET B O 1
ATOM 4555 N N . GLU B 1 2 ? -16.625 36.906 -19.641 1 41.75 2 GLU B N 1
ATOM 4556 C CA . GLU B 1 2 ? -16.984 36 -18.578 1 41.75 2 GLU B CA 1
ATOM 4557 C C . GLU B 1 2 ? -17.922 34.906 -19.094 1 41.75 2 GLU B C 1
ATOM 4559 O O . GLU B 1 2 ? -18.891 35.188 -19.797 1 41.75 2 GLU B O 1
ATOM 4564 N N . PRO B 1 3 ? -17.516 33.781 -19.281 1 46.44 3 PRO B N 1
ATOM 4565 C CA . PRO B 1 3 ? -18.375 32.781 -19.922 1 46.44 3 PRO B CA 1
ATOM 4566 C C . PRO B 1 3 ? -19.828 32.906 -19.484 1 46.44 3 PRO B C 1
ATOM 4568 O O . PRO B 1 3 ? -20.109 33.188 -18.312 1 46.44 3 PRO B O 1
ATOM 4571 N N . LEU B 1 4 ? -20.75 33.281 -20.359 1 49.72 4 LEU B N 1
ATOM 4572 C CA . LEU B 1 4 ? -22.188 33.438 -20.203 1 49.72 4 LEU B CA 1
ATOM 4573 C C . LEU B 1 4 ? -22.797 32.219 -19.5 1 49.72 4 LEU B C 1
ATOM 4575 O O . LEU B 1 4 ? -22.75 31.109 -20.031 1 49.72 4 LEU B O 1
ATOM 4579 N N . ILE B 1 5 ? -22.781 32.188 -18.203 1 62.91 5 ILE B N 1
ATOM 4580 C CA . ILE B 1 5 ? -23.422 31.125 -17.438 1 62.91 5 ILE B CA 1
ATOM 4581 C C . ILE B 1 5 ? -24.891 31.016 -17.844 1 62.91 5 ILE B C 1
ATOM 4583 O O . ILE B 1 5 ? -25.641 32 -17.734 1 62.91 5 ILE B O 1
ATOM 4587 N N . ARG B 1 6 ? -25.328 30.062 -18.609 1 69.56 6 ARG B N 1
ATOM 4588 C CA . ARG B 1 6 ? -26.688 29.766 -19.031 1 69.56 6 ARG B CA 1
ATOM 4589 C C . ARG B 1 6 ? -27.641 29.75 -17.844 1 69.56 6 ARG B C 1
ATOM 4591 O O . ARG B 1 6 ? -27.359 29.109 -16.828 1 69.56 6 ARG B O 1
ATOM 4598 N N . ALA B 1 7 ? -28.625 30.625 -17.938 1 84.5 7 ALA B N 1
ATOM 4599 C CA . ALA B 1 7 ? -29.656 30.609 -16.906 1 84.5 7 ALA B CA 1
ATOM 4600 C C . ALA B 1 7 ? -30.594 29.406 -17.094 1 84.5 7 ALA B C 1
ATOM 4602 O O . ALA B 1 7 ? -30.953 29.062 -18.219 1 84.5 7 ALA B O 1
ATOM 4603 N N . VAL B 1 8 ? -30.797 28.719 -16.016 1 90.75 8 VAL B N 1
ATOM 4604 C CA . VAL B 1 8 ? -31.719 27.594 -16.062 1 90.75 8 VAL B CA 1
ATOM 4605 C C . VAL B 1 8 ? -33.062 27.984 -15.445 1 90.75 8 VAL B C 1
ATOM 4607 O O . VAL B 1 8 ? -33.094 28.641 -14.398 1 90.75 8 VAL B O 1
ATOM 4610 N N . HIS B 1 9 ? -34.125 27.656 -16.172 1 92.06 9 HIS B N 1
ATOM 4611 C CA . HIS B 1 9 ? -35.469 27.859 -15.664 1 92.06 9 HIS B CA 1
ATOM 4612 C C . HIS B 1 9 ? -36.094 26.547 -15.211 1 92.06 9 HIS B C 1
ATOM 4614 O O . HIS B 1 9 ? -36.156 25.578 -15.969 1 92.06 9 HIS B O 1
ATOM 4620 N N . THR B 1 10 ? -36.438 26.578 -13.945 1 92.06 10 THR B N 1
ATOM 4621 C CA . THR B 1 10 ? -37.094 25.375 -13.422 1 92.06 10 THR B CA 1
ATOM 4622 C C . THR B 1 10 ? -38.406 25.719 -12.734 1 92.06 10 THR B C 1
ATOM 4624 O O . THR B 1 10 ? -38.562 26.812 -12.18 1 92.06 10 THR B O 1
ATOM 4627 N N . THR B 1 11 ? -39.375 24.781 -12.805 1 89.62 11 THR B N 1
ATOM 4628 C CA . THR B 1 11 ? -40.656 24.969 -12.117 1 89.62 11 THR B CA 1
ATOM 4629 C C . THR B 1 11 ? -40.625 24.328 -10.727 1 89.62 11 THR B C 1
ATOM 4631 O O . THR B 1 11 ? -41.562 24.484 -9.945 1 89.62 11 THR B O 1
ATOM 4634 N N . HIS B 1 12 ? -39.562 23.672 -10.477 1 92.88 12 HIS B N 1
ATOM 4635 C CA . HIS B 1 12 ? -39.406 23.047 -9.172 1 92.88 12 HIS B CA 1
ATOM 4636 C C . HIS B 1 12 ? -39.094 24.078 -8.094 1 92.88 12 HIS B C 1
ATOM 4638 O O . HIS B 1 12 ? -38.469 25.109 -8.375 1 92.88 12 HIS B O 1
ATOM 4644 N N . LYS B 1 13 ? -39.531 23.734 -6.895 1 94 13 LYS B N 1
ATOM 4645 C CA . LYS B 1 13 ? -39.094 24.547 -5.754 1 94 13 LYS B CA 1
ATOM 4646 C C . LYS B 1 13 ? -37.656 24.266 -5.395 1 94 13 LYS B C 1
ATOM 4648 O O . LYS B 1 13 ? -37.062 23.266 -5.82 1 94 13 LYS B O 1
ATOM 4653 N N . TRP B 1 14 ? -37.062 25.188 -4.66 1 94 14 TRP B N 1
ATOM 4654 C CA . TRP B 1 14 ? -35.688 25.078 -4.266 1 94 14 TRP B CA 1
ATOM 4655 C C . TRP B 1 14 ? -35.406 23.75 -3.566 1 94 14 TRP B C 1
ATOM 4657 O O . TRP B 1 14 ? -34.406 23.094 -3.816 1 94 14 TRP B O 1
ATOM 4667 N N . GLN B 1 15 ? -36.375 23.266 -2.799 1 93.31 15 GLN B N 1
ATOM 4668 C CA . GLN B 1 15 ? -36.25 22.047 -1.996 1 93.31 15 GLN B CA 1
ATOM 4669 C C . GLN B 1 15 ? -36.219 20.812 -2.875 1 93.31 15 GLN B C 1
ATOM 4671 O O . GLN B 1 15 ? -35.844 19.719 -2.424 1 93.31 15 GLN B O 1
ATOM 4676 N N . GLU B 1 16 ? -36.594 21.016 -4.16 1 94.38 16 GLU B N 1
ATOM 4677 C CA . GLU B 1 16 ? -36.656 19.891 -5.074 1 94.38 16 GLU B CA 1
ATOM 4678 C C . GLU B 1 16 ? -35.906 20.172 -6.375 1 94.38 16 GLU B C 1
ATOM 4680 O O . GLU B 1 16 ? -36.125 19.516 -7.387 1 94.38 16 GLU B O 1
ATOM 4685 N N . VAL B 1 17 ? -35.094 21.125 -6.355 1 94.56 17 VAL B N 1
ATOM 4686 C CA . VAL B 1 17 ? -34.531 21.656 -7.586 1 94.56 17 VAL B CA 1
ATOM 4687 C C . VAL B 1 17 ? -33.656 20.594 -8.258 1 94.56 17 VAL B C 1
ATOM 4689 O O . VAL B 1 17 ? -33.594 20.531 -9.492 1 94.56 17 VAL B O 1
ATOM 4692 N N . PHE B 1 18 ? -33 19.688 -7.523 1 94.62 18 PHE B N 1
ATOM 4693 C CA . PHE B 1 18 ? -32.094 18.703 -8.078 1 94.62 18 PHE B CA 1
ATOM 4694 C C . PHE B 1 18 ? -32.875 17.531 -8.672 1 94.62 18 PHE B C 1
ATOM 4696 O O . PHE B 1 18 ? -32.281 16.625 -9.273 1 94.62 18 PHE B O 1
ATOM 4703 N N . GLU B 1 19 ? -34.156 17.531 -8.531 1 93.06 19 GLU B N 1
ATOM 4704 C CA . GLU B 1 19 ? -35 16.562 -9.234 1 93.06 19 GLU B CA 1
ATOM 4705 C C . GLU B 1 19 ? -35.156 16.938 -10.703 1 93.06 19 GLU B C 1
ATOM 4707 O O . GLU B 1 19 ? -35.531 16.094 -11.523 1 93.06 19 GLU B O 1
ATOM 4712 N N . ASP B 1 20 ? -34.906 18.203 -10.992 1 94.19 20 ASP B N 1
ATOM 4713 C CA . ASP B 1 20 ? -34.969 18.688 -12.367 1 94.19 20 ASP B CA 1
ATOM 4714 C C . ASP B 1 20 ? -33.719 18.297 -13.148 1 94.19 20 ASP B C 1
ATOM 4716 O O . ASP B 1 20 ? -32.625 18.797 -12.859 1 94.19 20 ASP B O 1
ATOM 4720 N N . PRO B 1 21 ? -33.844 17.516 -14.188 1 93 21 PRO B N 1
ATOM 4721 C CA . PRO B 1 21 ? -32.688 17.094 -14.961 1 93 21 PRO B CA 1
ATOM 4722 C C . PRO B 1 21 ? -31.953 18.25 -15.617 1 93 21 PRO B C 1
ATOM 4724 O O . PRO B 1 21 ? -30.734 18.219 -15.773 1 93 21 PRO B O 1
ATOM 4727 N N . LEU B 1 22 ? -32.688 19.219 -16.031 1 92.06 22 LEU B N 1
ATOM 4728 C CA . LEU B 1 22 ? -32.062 20.375 -16.672 1 92.06 22 LEU B CA 1
ATOM 4729 C C . LEU B 1 22 ? -31.156 21.109 -15.68 1 92.06 22 LEU B C 1
ATOM 4731 O O . LEU B 1 22 ? -30.062 21.562 -16.047 1 92.06 22 LEU B O 1
ATOM 4735 N N . PHE B 1 23 ? -31.672 21.234 -14.492 1 94.31 23 PHE B N 1
ATOM 4736 C CA . PHE B 1 23 ? -30.875 21.875 -13.453 1 94.31 23 PHE B CA 1
ATOM 4737 C C . PHE B 1 23 ? -29.641 21.047 -13.133 1 94.31 23 PHE B C 1
ATOM 4739 O O . PHE B 1 23 ? -28.531 21.594 -13.039 1 94.31 23 PHE B O 1
ATOM 4746 N N . ARG B 1 24 ? -29.797 19.812 -12.945 1 94.5 24 ARG B N 1
ATOM 4747 C CA . ARG B 1 24 ? -28.688 18.922 -12.625 1 94.5 24 ARG B CA 1
ATOM 4748 C C . ARG B 1 24 ? -27.609 18.953 -13.711 1 94.5 24 ARG B C 1
ATOM 4750 O O . ARG B 1 24 ? -26.422 19 -13.414 1 94.5 24 ARG B O 1
ATOM 4757 N N . ASP B 1 25 ? -28.031 18.953 -14.945 1 93.38 25 ASP B N 1
ATOM 4758 C CA . ASP B 1 25 ? -27.109 18.969 -16.078 1 93.38 25 ASP B CA 1
ATOM 4759 C C . ASP B 1 25 ? -26.312 20.281 -16.109 1 93.38 25 ASP B C 1
ATOM 4761 O O . ASP B 1 25 ? -25.094 20.25 -16.297 1 93.38 25 ASP B O 1
ATOM 4765 N N . ALA B 1 26 ? -27.031 21.328 -16 1 93.62 26 ALA B N 1
ATOM 4766 C CA . ALA B 1 26 ? -26.344 22.609 -15.992 1 93.62 26 ALA B CA 1
ATOM 4767 C C . ALA B 1 26 ? -25.359 22.703 -14.828 1 93.62 26 ALA B C 1
ATOM 4769 O O . ALA B 1 26 ? -24.25 23.203 -14.984 1 93.62 26 ALA B O 1
ATOM 4770 N N . PHE B 1 27 ? -25.812 22.219 -13.695 1 95 27 PHE B N 1
ATOM 4771 C CA . PHE B 1 27 ? -25.016 22.25 -12.484 1 95 27 PHE B CA 1
ATOM 4772 C C . PHE B 1 27 ? -23.703 21.5 -12.672 1 95 27 PHE B C 1
ATOM 4774 O O . PHE B 1 27 ? -22.625 22.047 -12.461 1 95 27 PHE B O 1
ATOM 4781 N N . ILE B 1 28 ? -23.75 20.266 -13.148 1 94.81 28 ILE B N 1
ATOM 4782 C CA . ILE B 1 28 ? -22.594 19.391 -13.094 1 94.81 28 ILE B CA 1
ATOM 4783 C C . ILE B 1 28 ? -21.766 19.531 -14.375 1 94.81 28 ILE B C 1
ATOM 4785 O O . ILE B 1 28 ? -20.562 19.312 -14.367 1 94.81 28 ILE B O 1
ATOM 4789 N N . GLU B 1 29 ? -22.359 19.984 -15.469 1 92.62 29 GLU B N 1
ATOM 4790 C CA . GLU B 1 29 ? -21.641 20.031 -16.75 1 92.62 29 GLU B CA 1
ATOM 4791 C C . GLU B 1 29 ? -21.062 21.422 -17 1 92.62 29 GLU B C 1
ATOM 4793 O O . GLU B 1 29 ? -20.062 21.562 -17.703 1 92.62 29 GLU B O 1
ATOM 4798 N N . GLU B 1 30 ? -21.672 22.391 -16.438 1 92.94 30 GLU B N 1
ATOM 4799 C CA . GLU B 1 30 ? -21.25 23.75 -16.766 1 92.94 30 GLU B CA 1
ATOM 4800 C C . GLU B 1 30 ? -20.812 24.516 -15.531 1 92.94 30 GLU B C 1
ATOM 4802 O O . GLU B 1 30 ? -19.672 24.969 -15.461 1 92.94 30 GLU B O 1
ATOM 4807 N N . TRP B 1 31 ? -21.656 24.578 -14.562 1 94.44 31 TRP B N 1
ATOM 4808 C CA . TRP B 1 31 ? -21.406 25.484 -13.438 1 94.44 31 TRP B CA 1
ATOM 4809 C C . TRP B 1 31 ? -20.25 24.969 -12.578 1 94.44 31 TRP B C 1
ATOM 4811 O O . TRP B 1 31 ? -19.312 25.703 -12.281 1 94.44 31 TRP B O 1
ATOM 4821 N N . VAL B 1 32 ? -20.266 23.719 -12.18 1 95.12 32 VAL B N 1
ATOM 4822 C CA . VAL B 1 32 ? -19.297 23.141 -11.25 1 95.12 32 VAL B CA 1
ATOM 4823 C C . VAL B 1 32 ? -17.906 23.172 -11.875 1 95.12 32 VAL B C 1
ATOM 4825 O O . VAL B 1 32 ? -16.953 23.625 -11.258 1 95.12 32 VAL B O 1
ATOM 4828 N N . PRO B 1 33 ? -17.734 22.734 -13.102 1 93.31 33 PRO B N 1
ATOM 4829 C CA . PRO B 1 33 ? -16.391 22.734 -13.688 1 93.31 33 PRO B CA 1
ATOM 4830 C C . PRO B 1 33 ? -15.766 24.141 -13.734 1 93.31 33 PRO B C 1
ATOM 4832 O O . PRO B 1 33 ? -14.578 24.297 -13.445 1 93.31 33 PRO B O 1
ATOM 4835 N N . GLN B 1 34 ? -16.547 25.078 -14.023 1 90.75 34 GLN B N 1
ATOM 4836 C CA . GLN B 1 34 ? -16.062 26.453 -14.133 1 90.75 34 GLN B CA 1
ATOM 4837 C C . GLN B 1 34 ? -15.727 27.031 -12.758 1 90.75 34 GLN B C 1
ATOM 4839 O O . GLN B 1 34 ? -14.812 27.844 -12.625 1 90.75 34 GLN B O 1
ATOM 4844 N N . TYR B 1 35 ? -16.453 26.594 -11.859 1 92.56 35 TYR B N 1
ATOM 4845 C CA . TYR B 1 35 ? -16.297 27.156 -10.523 1 92.56 35 TYR B CA 1
ATOM 4846 C C . TYR B 1 35 ? -15.188 26.469 -9.758 1 92.56 35 TYR B C 1
ATOM 4848 O O . TYR B 1 35 ? -14.266 27.125 -9.258 1 92.56 35 TYR B O 1
ATOM 4856 N N . ILE B 1 36 ? -15.234 25.125 -9.609 1 92.38 36 ILE B N 1
ATOM 4857 C CA . ILE B 1 36 ? -14.398 24.328 -8.711 1 92.38 36 ILE B CA 1
ATOM 4858 C C . ILE B 1 36 ? -12.938 24.453 -9.133 1 92.38 36 ILE B C 1
ATOM 4860 O O . ILE B 1 36 ? -12.039 24.5 -8.281 1 92.38 36 ILE B O 1
ATOM 4864 N N . THR B 1 37 ? -12.648 24.516 -10.367 1 89.25 37 THR B N 1
ATOM 4865 C CA . THR B 1 37 ? -11.281 24.5 -10.875 1 89.25 37 THR B CA 1
ATOM 4866 C C . THR B 1 37 ? -10.57 25.812 -10.539 1 89.25 37 THR B C 1
ATOM 4868 O O . THR B 1 37 ? -9.344 25.891 -10.594 1 89.25 37 THR B O 1
ATOM 4871 N N . LYS B 1 38 ? -11.336 26.828 -10.172 1 87.94 38 LYS B N 1
ATOM 4872 C CA . LYS B 1 38 ? -10.758 28.141 -9.867 1 87.94 38 LYS B CA 1
ATOM 4873 C C . LYS B 1 38 ? -10.57 28.312 -8.359 1 87.94 38 LYS B C 1
ATOM 4875 O O . LYS B 1 38 ? -10 29.312 -7.914 1 87.94 38 LYS B O 1
ATOM 4880 N N . ARG B 1 39 ? -11.047 27.359 -7.684 1 89.06 39 ARG B N 1
ATOM 4881 C CA . ARG B 1 39 ? -10.953 27.469 -6.234 1 89.06 39 ARG B CA 1
ATOM 4882 C C . ARG B 1 39 ? -9.594 26.984 -5.73 1 89.06 39 ARG B C 1
ATOM 4884 O O . ARG B 1 39 ? -9.031 26.031 -6.262 1 89.06 39 ARG B O 1
ATOM 4891 N N . ARG B 1 40 ? -9.148 27.531 -4.668 1 82 40 ARG B N 1
ATOM 4892 C CA . ARG B 1 40 ? -7.852 27.188 -4.094 1 82 40 ARG B CA 1
ATOM 4893 C C . ARG B 1 40 ? -7.883 25.797 -3.457 1 82 40 ARG B C 1
ATOM 4895 O O . ARG B 1 40 ? -6.883 25.078 -3.473 1 82 40 ARG B O 1
ATOM 4902 N N . TRP B 1 41 ? -9.023 25.531 -2.883 1 88.19 41 TRP B N 1
ATOM 4903 C CA . TRP B 1 41 ? -9.117 24.266 -2.154 1 88.19 41 TRP B CA 1
ATOM 4904 C C . TRP B 1 41 ? -9.195 23.078 -3.117 1 88.19 41 TRP B C 1
ATOM 4906 O O . TRP B 1 41 ? -9.07 21.938 -2.703 1 88.19 41 TRP B O 1
ATOM 4916 N N . PHE B 1 42 ? -9.336 23.391 -4.355 1 89.69 42 PHE B N 1
ATOM 4917 C CA . PHE B 1 42 ? -9.328 22.312 -5.344 1 89.69 42 PHE B CA 1
ATOM 4918 C C . PHE B 1 42 ? -7.91 21.828 -5.602 1 89.69 42 PHE B C 1
ATOM 4920 O O . PHE B 1 42 ? -7.098 22.547 -6.191 1 89.69 42 PHE B O 1
ATOM 4927 N N . ALA B 1 43 ? -7.594 20.641 -5.266 1 79.56 43 ALA B N 1
ATOM 4928 C CA . ALA B 1 43 ? -6.234 20.094 -5.273 1 79.56 43 ALA B CA 1
ATOM 4929 C C . ALA B 1 43 ? -5.855 19.594 -6.664 1 79.56 43 ALA B C 1
ATOM 4931 O O . ALA B 1 43 ? -4.668 19.484 -6.984 1 79.56 43 ALA B O 1
ATOM 4932 N N . GLY B 1 44 ? -6.746 19.281 -7.535 1 76.81 44 GLY B N 1
ATOM 4933 C CA . GLY B 1 44 ? -6.484 18.609 -8.797 1 76.81 44 GLY B CA 1
ATOM 4934 C C . GLY B 1 44 ? -6.137 19.562 -9.922 1 76.81 44 GLY B C 1
ATOM 4935 O O . GLY B 1 44 ? -6.453 19.297 -11.086 1 76.81 44 GLY B O 1
ATOM 4936 N N . LYS B 1 45 ? -5.555 20.656 -9.625 1 74.62 45 LYS B N 1
ATOM 4937 C CA . LYS B 1 45 ? -5.32 21.688 -10.633 1 74.62 45 LYS B CA 1
ATOM 4938 C C . LYS B 1 45 ? -4.277 21.234 -11.656 1 74.62 45 LYS B C 1
ATOM 4940 O O . LYS B 1 45 ? -4.293 21.672 -12.805 1 74.62 45 LYS B O 1
ATOM 4945 N N . SER B 1 46 ? -3.465 20.344 -11.258 1 73.12 46 SER B N 1
ATOM 4946 C CA . SER B 1 46 ? -2.363 19.938 -12.117 1 73.12 46 SER B CA 1
ATOM 4947 C C . SER B 1 46 ? -2.746 18.719 -12.953 1 73.12 46 SER B C 1
ATOM 4949 O O . SER B 1 46 ? -1.98 18.281 -13.82 1 73.12 46 SER B O 1
ATOM 4951 N N . THR B 1 47 ? -3.926 18.234 -12.789 1 78.62 47 THR B N 1
ATOM 4952 C CA . THR B 1 47 ? -4.352 17.031 -13.5 1 78.62 47 THR B CA 1
ATOM 4953 C C . THR B 1 47 ? -5.613 17.312 -14.312 1 78.62 47 THR B C 1
ATOM 4955 O O . THR B 1 47 ? -6.582 17.875 -13.797 1 78.62 47 THR B O 1
ATOM 4958 N N . PRO B 1 48 ? -5.5 17 -15.539 1 86.44 48 PRO B N 1
ATOM 4959 C CA . PRO B 1 48 ? -6.703 17.203 -16.359 1 86.44 48 PRO B CA 1
ATOM 4960 C C . PRO B 1 48 ? -7.898 16.391 -15.852 1 86.44 48 PRO B C 1
ATOM 4962 O O . PRO B 1 48 ? -7.758 15.211 -15.539 1 86.44 48 PRO B O 1
ATOM 4965 N N . VAL B 1 49 ? -9.031 17.062 -15.812 1 89.44 49 VAL B N 1
ATOM 4966 C CA . VAL B 1 49 ? -10.258 16.438 -15.328 1 89.44 49 VAL B CA 1
ATOM 4967 C C . VAL B 1 49 ? -10.984 15.766 -16.484 1 89.44 49 VAL B C 1
ATOM 4969 O O . VAL B 1 49 ? -11.141 16.359 -17.562 1 89.44 49 VAL B O 1
ATOM 4972 N N . LYS B 1 50 ? -11.414 14.594 -16.344 1 84.69 50 LYS B N 1
ATOM 4973 C CA . LYS B 1 50 ? -12.203 13.859 -17.328 1 84.69 50 LYS B CA 1
ATOM 4974 C C . LYS B 1 50 ? -13.688 14.172 -17.203 1 84.69 50 LYS B C 1
ATOM 4976 O O . LYS B 1 50 ? -14.344 14.531 -18.172 1 84.69 50 LYS B O 1
ATOM 4981 N N . VAL B 1 51 ? -14.188 14 -16.031 1 87.5 51 VAL B N 1
ATOM 4982 C CA . VAL B 1 51 ? -15.617 14.234 -15.859 1 87.5 51 VAL B CA 1
ATOM 4983 C C . VAL B 1 51 ? -15.914 14.594 -14.398 1 87.5 51 VAL B C 1
ATOM 4985 O O . VAL B 1 51 ? -15.18 14.188 -13.5 1 87.5 51 VAL B O 1
ATOM 4988 N N . PHE B 1 52 ? -16.984 15.398 -14.242 1 92.12 52 PHE B N 1
ATOM 4989 C CA . PHE B 1 52 ? -17.578 15.68 -12.945 1 92.12 52 PHE B CA 1
ATOM 4990 C C . PHE B 1 52 ? -18.875 14.914 -12.773 1 92.12 52 PHE B C 1
ATOM 4992 O O . PHE B 1 52 ? -19.672 14.797 -13.719 1 92.12 52 PHE B O 1
ATOM 4999 N N . LYS B 1 53 ? -19.078 14.383 -11.578 1 90.69 53 LYS B N 1
ATOM 5000 C CA . LYS B 1 53 ? -20.328 13.68 -11.273 1 90.69 53 LYS B CA 1
ATOM 5001 C C . LYS B 1 53 ? -20.859 14.086 -9.906 1 90.69 53 LYS B C 1
ATOM 5003 O O . LYS B 1 53 ? -20.094 14.414 -9 1 90.69 53 LYS B O 1
ATOM 5008 N N . ILE B 1 54 ? -22.188 14.031 -9.828 1 92.62 54 ILE B N 1
ATOM 5009 C CA . ILE B 1 54 ? -22.812 14.203 -8.516 1 92.62 54 ILE B CA 1
ATOM 5010 C C . ILE B 1 54 ? -22.797 12.867 -7.77 1 92.62 54 ILE B C 1
ATOM 5012 O O . ILE B 1 54 ? -23.438 11.906 -8.188 1 92.62 54 ILE B O 1
ATOM 5016 N N . GLU B 1 55 ? -22.047 12.828 -6.719 1 86.38 55 GLU B N 1
ATOM 5017 C CA . GLU B 1 55 ? -22 11.617 -5.906 1 86.38 55 GLU B CA 1
ATOM 5018 C C . GLU B 1 55 ? -23.203 11.555 -4.953 1 86.38 55 GLU B C 1
ATOM 5020 O O . GLU B 1 55 ? -23.75 10.484 -4.723 1 86.38 55 GLU B O 1
ATOM 5025 N N . ARG B 1 56 ? -23.469 12.664 -4.277 1 87.94 56 ARG B N 1
ATOM 5026 C CA . ARG B 1 56 ? -24.562 12.719 -3.314 1 87.94 56 ARG B CA 1
ATOM 5027 C C . ARG B 1 56 ? -25.062 14.148 -3.152 1 87.94 56 ARG B C 1
ATOM 5029 O O . ARG B 1 56 ? -24.312 15.109 -3.328 1 87.94 56 ARG B O 1
ATOM 5036 N N . ILE B 1 57 ? -26.328 14.242 -2.912 1 92.38 57 ILE B N 1
ATOM 5037 C CA . ILE B 1 57 ? -26.969 15.5 -2.545 1 92.38 57 ILE B CA 1
ATOM 5038 C C . ILE B 1 57 ? -27.531 15.398 -1.13 1 92.38 57 ILE B C 1
ATOM 5040 O O . ILE B 1 57 ? -28.422 14.578 -0.866 1 92.38 57 ILE B O 1
ATOM 5044 N N . LEU B 1 58 ? -27 16.234 -0.244 1 92.25 58 LEU B N 1
ATOM 5045 C CA . LEU B 1 58 ? -27.391 16.188 1.161 1 92.25 58 LEU B CA 1
ATOM 5046 C C . LEU B 1 58 ? -28.109 17.469 1.568 1 92.25 58 LEU B C 1
ATOM 5048 O O . LEU B 1 58 ? -27.469 18.484 1.841 1 92.25 58 LEU B O 1
ATOM 5052 N N . PRO B 1 59 ? -29.391 17.406 1.69 1 92.88 59 PRO B N 1
ATOM 5053 C CA . PRO B 1 59 ? -30.141 18.594 2.102 1 92.88 59 PRO B CA 1
ATOM 5054 C C . PRO B 1 59 ? -30.031 18.875 3.6 1 92.88 59 PRO B C 1
ATOM 5056 O O . PRO B 1 59 ? -29.922 17.938 4.398 1 92.88 59 PRO B O 1
ATOM 5059 N N . LEU B 1 60 ? -30.016 20.078 3.986 1 91.69 60 LEU B N 1
ATOM 5060 C CA . LEU B 1 60 ? -30.031 20.516 5.379 1 91.69 60 LEU B CA 1
ATOM 5061 C C . LEU B 1 60 ? -31.109 21.578 5.602 1 91.69 60 LEU B C 1
ATOM 5063 O O . LEU B 1 60 ? -30.844 22.766 5.41 1 91.69 60 LEU B O 1
ATOM 5067 N N . PRO B 1 61 ? -32.25 21.109 6.027 1 90.12 61 PRO B N 1
ATOM 5068 C CA . PRO B 1 61 ? -33.25 22.094 6.441 1 90.12 61 PRO B CA 1
ATOM 5069 C C . PRO B 1 61 ? -32.906 22.766 7.77 1 90.12 61 PRO B C 1
ATOM 5071 O O . PRO B 1 61 ? -32.5 22.094 8.719 1 90.12 61 PRO B O 1
ATOM 5074 N N . THR B 1 62 ? -33 24.062 7.777 1 88.56 62 THR B N 1
ATOM 5075 C CA . THR B 1 62 ? -32.719 24.797 9 1 88.56 62 THR B CA 1
ATOM 5076 C C . THR B 1 62 ? -33.781 25.859 9.25 1 88.56 62 THR B C 1
ATOM 5078 O O . THR B 1 62 ? -34.656 26.062 8.414 1 88.56 62 THR B O 1
ATOM 5081 N N . ASP B 1 63 ? -33.688 26.484 10.383 1 82.62 63 ASP B N 1
ATOM 5082 C CA . ASP B 1 63 ? -34.562 27.609 10.703 1 82.62 63 ASP B CA 1
ATOM 5083 C C . ASP B 1 63 ? -34.188 28.828 9.867 1 82.62 63 ASP B C 1
ATOM 5085 O O . ASP B 1 63 ? -35.031 29.734 9.711 1 82.62 63 ASP B O 1
ATOM 5089 N N . PHE B 1 64 ? -33.031 28.781 9.273 1 81.25 64 PHE B N 1
ATOM 5090 C CA . PHE B 1 64 ? -32.531 29.938 8.562 1 81.25 64 PHE B CA 1
ATOM 5091 C C . PHE B 1 64 ? -32.719 29.781 7.059 1 81.25 64 PHE B C 1
ATOM 5093 O O . PHE B 1 64 ? -32.562 30.75 6.305 1 81.25 64 PHE B O 1
ATOM 5100 N N . GLY B 1 65 ? -33.062 28.594 6.691 1 88 65 GLY B N 1
ATOM 5101 C CA . GLY B 1 65 ? -33.156 28.312 5.27 1 88 65 GLY B CA 1
ATOM 5102 C C . GLY B 1 65 ? -32.938 26.859 4.922 1 88 65 GLY B C 1
ATOM 5103 O O . GLY B 1 65 ? -32.781 26.016 5.816 1 88 65 GLY B O 1
ATOM 5104 N N . TYR B 1 66 ? -33.031 26.656 3.648 1 93.25 66 TYR B N 1
ATOM 5105 C CA . TYR B 1 66 ? -32.812 25.312 3.105 1 93.25 66 TYR B CA 1
ATOM 5106 C C . TYR B 1 66 ? -31.516 25.266 2.279 1 93.25 66 TYR B C 1
ATOM 5108 O O . TYR B 1 66 ? -31.375 26.031 1.312 1 93.25 66 TYR B O 1
ATOM 5116 N N . TYR B 1 67 ? -30.594 24.406 2.689 1 95.75 67 TYR B N 1
ATOM 5117 C CA . TYR B 1 67 ? -29.281 24.359 2.035 1 95.75 67 TYR B CA 1
ATOM 5118 C C . TYR B 1 67 ? -29.016 22.953 1.49 1 95.75 67 TYR B C 1
ATOM 5120 O O . TYR B 1 67 ? -29.578 21.969 1.964 1 95.75 67 TYR B O 1
ATOM 5128 N N . TYR B 1 68 ? -28.203 22.906 0.453 1 95.62 68 TYR B N 1
ATOM 5129 C CA . TYR B 1 68 ? -27.734 21.625 -0.071 1 95.62 68 TYR B CA 1
ATOM 5130 C C . TYR B 1 68 ? -26.234 21.484 0.134 1 95.62 68 TYR B C 1
ATOM 5132 O O . TYR B 1 68 ? -25.469 22.422 -0.1 1 95.62 68 TYR B O 1
ATOM 5140 N N . HIS B 1 69 ? -25.797 20.359 0.667 1 96.25 69 HIS B N 1
ATOM 5141 C CA . HIS B 1 69 ? -24.406 19.922 0.605 1 96.25 69 HIS B CA 1
ATOM 5142 C C . HIS B 1 69 ? -24.203 18.906 -0.509 1 96.25 69 HIS B C 1
ATOM 5144 O O . HIS B 1 69 ? -24.484 17.719 -0.328 1 96.25 69 HIS B O 1
ATOM 5150 N N . VAL B 1 70 ? -23.656 19.375 -1.588 1 95.88 70 VAL B N 1
ATOM 5151 C CA . VAL B 1 70 ? -23.484 18.5 -2.742 1 95.88 70 VAL B CA 1
ATOM 5152 C C . VAL B 1 70 ? -22.078 17.938 -2.756 1 95.88 70 VAL B C 1
ATOM 5154 O O . VAL B 1 70 ? -21.094 18.672 -2.676 1 95.88 70 VAL B O 1
ATOM 5157 N N . ILE B 1 71 ? -21.984 16.656 -2.816 1 93.44 71 ILE B N 1
ATOM 5158 C CA . ILE B 1 71 ? -20.703 15.953 -2.963 1 93.44 71 ILE B CA 1
ATOM 5159 C C . ILE B 1 71 ? -20.438 15.672 -4.441 1 93.44 71 ILE B C 1
ATOM 5161 O O . ILE B 1 71 ? -21.203 14.945 -5.086 1 93.44 71 ILE B O 1
ATOM 5165 N N . VAL B 1 72 ? -19.359 16.281 -4.895 1 94.81 72 VAL B N 1
ATOM 5166 C CA . VAL B 1 72 ? -19 16.156 -6.301 1 94.81 72 VAL B CA 1
ATOM 5167 C C . VAL B 1 72 ? -17.797 15.234 -6.453 1 94.81 72 VAL B C 1
ATOM 5169 O O . VAL B 1 72 ? -16.781 15.43 -5.805 1 94.81 72 VAL B O 1
ATOM 5172 N N . GLU B 1 73 ? -17.938 14.266 -7.262 1 90.69 73 GLU B N 1
ATOM 5173 C CA . GLU B 1 73 ? -16.828 13.383 -7.621 1 90.69 73 GLU B CA 1
ATOM 5174 C C . GLU B 1 73 ? -16.109 13.883 -8.867 1 90.69 73 GLU B C 1
ATOM 5176 O O . GLU B 1 73 ? -16.734 14.133 -9.898 1 90.69 73 GLU B O 1
ATOM 5181 N N . VAL B 1 74 ? -14.859 14.078 -8.727 1 91.69 74 VAL B N 1
ATOM 5182 C CA . VAL B 1 74 ? -14.016 14.484 -9.844 1 91.69 74 VAL B CA 1
ATOM 5183 C C . VAL B 1 74 ? -13.188 13.297 -10.328 1 91.69 74 VAL B C 1
ATOM 5185 O O . VAL B 1 74 ? -12.367 12.758 -9.586 1 91.69 74 VAL B O 1
ATOM 5188 N N . ILE B 1 75 ? -13.398 12.93 -11.523 1 83.88 75 ILE B N 1
ATOM 5189 C CA . ILE B 1 75 ? -12.641 11.852 -12.148 1 83.88 75 ILE B CA 1
ATOM 5190 C C . ILE B 1 75 ? -11.578 12.438 -13.078 1 83.88 75 ILE B C 1
ATOM 5192 O O . ILE B 1 75 ? -11.898 13.18 -14.008 1 83.88 75 ILE B O 1
ATOM 5196 N N . TYR B 1 76 ? -10.375 12.094 -12.852 1 84.44 76 TYR B N 1
ATOM 5197 C CA . TYR B 1 76 ? -9.266 12.648 -13.625 1 84.44 76 TYR B CA 1
ATOM 5198 C C . TYR B 1 76 ? -8.914 11.742 -14.797 1 84.44 76 TYR B C 1
ATOM 5200 O O . TYR B 1 76 ? -9.32 10.578 -14.836 1 84.44 76 TYR B O 1
ATOM 5208 N N . GLU B 1 77 ? -8.188 12.266 -15.695 1 78.06 77 GLU B N 1
ATOM 5209 C CA . GLU B 1 77 ? -7.816 11.523 -16.891 1 78.06 77 GLU B CA 1
ATOM 5210 C C . GLU B 1 77 ? -7.008 10.281 -16.547 1 78.06 77 GLU B C 1
ATOM 5212 O O . GLU B 1 77 ? -7.215 9.219 -17.141 1 78.06 77 GLU B O 1
ATOM 5217 N N . PRO B 1 78 ? -6.102 10.422 -15.602 1 66.19 78 PRO B N 1
ATOM 5218 C CA . PRO B 1 78 ? -5.324 9.227 -15.25 1 66.19 78 PRO B CA 1
ATOM 5219 C C . PRO B 1 78 ? -6.164 8.164 -14.555 1 66.19 78 PRO B C 1
ATOM 5221 O O . PRO B 1 78 ? -5.699 7.031 -14.367 1 66.19 78 PRO B O 1
ATOM 5224 N N . GLY B 1 79 ? -7.371 8.594 -14.078 1 68.44 79 GLY B N 1
ATOM 5225 C CA . GLY B 1 79 ? -8.281 7.562 -13.609 1 68.44 79 GLY B CA 1
ATOM 5226 C C . GLY B 1 79 ? -8.586 7.656 -12.125 1 68.44 79 GLY B C 1
ATOM 5227 O O . GLY B 1 79 ? -9.586 7.117 -11.656 1 68.44 79 GLY B O 1
ATOM 5228 N N . TYR B 1 80 ? -7.789 8.305 -11.367 1 73.81 80 TYR B N 1
ATOM 5229 C CA . TYR B 1 80 ? -8.117 8.406 -9.953 1 73.81 80 TYR B CA 1
ATOM 5230 C C . TYR B 1 80 ? -9.203 9.445 -9.719 1 73.81 80 TYR B C 1
ATOM 5232 O O . TYR B 1 80 ? -9.492 10.258 -10.602 1 73.81 80 TYR B O 1
ATOM 5240 N N . THR B 1 81 ? -9.852 9.375 -8.586 1 81.81 81 THR B N 1
ATOM 5241 C CA . THR B 1 81 ? -10.984 10.242 -8.305 1 81.81 81 THR B CA 1
ATOM 5242 C C . THR B 1 81 ? -10.797 10.969 -6.973 1 81.81 81 THR B C 1
ATOM 5244 O O . THR B 1 81 ? -10.023 10.516 -6.121 1 81.81 81 THR B O 1
ATOM 5247 N N . GLU B 1 82 ? -11.367 12.047 -6.875 1 87.12 82 GLU B N 1
ATOM 5248 C CA . GLU B 1 82 ? -11.484 12.82 -5.641 1 87.12 82 GLU B CA 1
ATOM 5249 C C . GLU B 1 82 ? -12.922 13.297 -5.418 1 87.12 82 GLU B C 1
ATOM 5251 O O . GLU B 1 82 ? -13.695 13.414 -6.367 1 87.12 82 GLU B O 1
ATOM 5256 N N . THR B 1 83 ? -13.297 13.477 -4.215 1 91.25 83 THR B N 1
ATOM 5257 C CA . THR B 1 83 ? -14.633 13.953 -3.875 1 91.25 83 THR B CA 1
ATOM 5258 C C . THR B 1 83 ? -14.562 15.297 -3.152 1 91.25 83 THR B C 1
ATOM 5260 O O . THR B 1 83 ? -13.758 15.469 -2.236 1 91.25 83 THR B O 1
ATOM 5263 N N . TYR B 1 84 ? -15.383 16.141 -3.607 1 95 84 TYR B N 1
ATOM 5264 C CA . TYR B 1 84 ? -15.375 17.484 -3.041 1 95 84 TYR B CA 1
ATOM 5265 C C . TYR B 1 84 ? -16.766 17.875 -2.531 1 95 84 TYR B C 1
ATOM 5267 O O . TYR B 1 84 ? -17.766 17.5 -3.121 1 95 84 TYR B O 1
ATOM 5275 N N . LEU B 1 85 ? -16.781 18.672 -1.478 1 96.19 85 LEU B N 1
ATOM 5276 C CA . LEU B 1 85 ? -18 19.172 -0.866 1 96.19 85 LEU B CA 1
ATOM 5277 C C . LEU B 1 85 ? -18.328 20.578 -1.352 1 96.19 85 LEU B C 1
ATOM 5279 O O . LEU B 1 85 ? -17.469 21.469 -1.318 1 96.19 85 LEU B O 1
ATOM 5283 N N . LEU B 1 86 ? -19.594 20.766 -1.735 1 96.19 86 LEU B N 1
ATOM 5284 C CA . LEU B 1 86 ? -20.094 22.078 -2.131 1 96.19 86 LEU B CA 1
ATOM 5285 C C . LEU B 1 86 ? -21.375 22.422 -1.391 1 96.19 86 LEU B C 1
ATOM 5287 O O . LEU B 1 86 ? -22.469 22.031 -1.824 1 96.19 86 LEU B O 1
ATOM 5291 N N . PRO B 1 87 ? -21.266 23.203 -0.353 1 96.25 87 PRO B N 1
ATOM 5292 C CA . PRO B 1 87 ? -22.5 23.75 0.234 1 96.25 87 PRO B CA 1
ATOM 5293 C C . PRO B 1 87 ? -23.141 24.812 -0.637 1 96.25 87 PRO B C 1
ATOM 5295 O O . PRO B 1 87 ? -22.484 25.781 -1.035 1 96.25 87 PRO B O 1
ATOM 5298 N N . LEU B 1 88 ? -24.484 24.688 -0.87 1 96.31 88 LEU B N 1
ATOM 5299 C CA . LEU B 1 88 ? -25.141 25.562 -1.852 1 96.31 88 LEU B CA 1
ATOM 5300 C C . LEU B 1 88 ? -26.391 26.188 -1.272 1 96.31 88 LEU B C 1
ATOM 5302 O O . LEU B 1 88 ? -27.047 25.609 -0.397 1 96.31 88 LEU B O 1
ATOM 5306 N N . SER B 1 89 ? -26.656 27.344 -1.808 1 95.06 89 SER B N 1
ATOM 5307 C CA . SER B 1 89 ? -27.891 28.062 -1.525 1 95.06 89 SER B CA 1
ATOM 5308 C C . SER B 1 89 ? -28.359 28.844 -2.746 1 95.06 89 SER B C 1
ATOM 5310 O O . SER B 1 89 ? -27.578 29.109 -3.664 1 95.06 89 SER B O 1
ATOM 5312 N N . PHE B 1 90 ? -29.656 29.125 -2.787 1 94.56 90 PHE B N 1
ATOM 5313 C CA . PHE B 1 90 ? -30.266 30 -3.787 1 94.56 90 PHE B CA 1
ATOM 5314 C C . PHE B 1 90 ? -30.641 31.344 -3.178 1 94.56 90 PHE B C 1
ATOM 5316 O O . PHE B 1 90 ? -31.297 31.406 -2.141 1 94.56 90 PHE B O 1
ATOM 5323 N N . VAL B 1 91 ? -30.125 32.406 -3.857 1 92.69 91 VAL B N 1
ATOM 5324 C CA . VAL B 1 91 ? -30.422 33.75 -3.359 1 92.69 91 VAL B CA 1
ATOM 5325 C C . VAL B 1 91 ? -30.984 34.594 -4.492 1 92.69 91 VAL B C 1
ATOM 5327 O O . VAL B 1 91 ? -30.547 34.469 -5.641 1 92.69 91 VAL B O 1
ATOM 5330 N N . THR B 1 92 ? -31.891 35.438 -4.148 1 91.38 92 THR B N 1
ATOM 5331 C CA . THR B 1 92 ? -32.469 36.312 -5.152 1 91.38 92 THR B CA 1
ATOM 5332 C C . THR B 1 92 ? -31.719 37.625 -5.227 1 91.38 92 THR B C 1
ATOM 5334 O O . THR B 1 92 ? -31.75 38.312 -6.25 1 91.38 92 THR B O 1
ATOM 5337 N N . VAL B 1 93 ? -31.078 37.969 -4.211 1 87 93 VAL B N 1
ATOM 5338 C CA . VAL B 1 93 ? -30.266 39.188 -4.148 1 87 93 VAL B CA 1
ATOM 5339 C C . VAL B 1 93 ? -28.859 38.844 -3.648 1 87 93 VAL B C 1
ATOM 5341 O O . VAL B 1 93 ? -28.703 38.125 -2.641 1 87 93 VAL B O 1
ATOM 5344 N N . LEU B 1 94 ? -27.906 39.25 -4.453 1 82.81 94 LEU B N 1
ATOM 5345 C CA . LEU B 1 94 ? -26.531 38.969 -4.043 1 82.81 94 LEU B CA 1
ATOM 5346 C C . LEU B 1 94 ? -26.125 39.844 -2.855 1 82.81 94 LEU B C 1
ATOM 5348 O O . LEU B 1 94 ? -26.406 41.031 -2.84 1 82.81 94 LEU B O 1
ATOM 5352 N N . PRO B 1 95 ? -25.703 39.094 -1.927 1 72.62 95 PRO B N 1
ATOM 5353 C CA . PRO B 1 95 ? -25.219 39.906 -0.812 1 72.62 95 PRO B CA 1
ATOM 5354 C C . PRO B 1 95 ? -24.078 40.844 -1.213 1 72.62 95 PRO B C 1
ATOM 5356 O O . PRO B 1 95 ? -23.391 40.594 -2.209 1 72.62 95 PRO B O 1
ATOM 5359 N N . GLU B 1 96 ? -23.938 42.062 -0.616 1 62.53 96 GLU B N 1
ATOM 5360 C CA . GLU B 1 96 ? -22.922 43.094 -0.882 1 62.53 96 GLU B CA 1
ATOM 5361 C C . GLU B 1 96 ? -21.516 42.562 -0.625 1 62.53 96 GLU B C 1
ATOM 5363 O O . GLU B 1 96 ? -20.531 43.156 -1.04 1 62.53 96 GLU B O 1
ATOM 5368 N N . GLU B 1 97 ? -21.516 41.469 -0.038 1 58.88 97 GLU B N 1
ATOM 5369 C CA . GLU B 1 97 ? -20.172 41 0.277 1 58.88 97 GLU B CA 1
ATOM 5370 C C . GLU B 1 97 ? -19.406 40.625 -0.992 1 58.88 97 GLU B C 1
ATOM 5372 O O . GLU B 1 97 ? -19.891 39.875 -1.837 1 58.88 97 GLU B O 1
ATOM 5377 N N . GLU B 1 98 ? -18.406 41.469 -1.379 1 55.72 98 GLU B N 1
ATOM 5378 C CA . GLU B 1 98 ? -17.562 41.438 -2.57 1 55.72 98 GLU B CA 1
ATOM 5379 C C . GLU B 1 98 ? -17.078 40.031 -2.867 1 55.72 98 GLU B C 1
ATOM 5381 O O . GLU B 1 98 ? -16.781 39.688 -4.02 1 55.72 98 GLU B O 1
ATOM 5386 N N . SER B 1 99 ? -17.141 39.125 -1.88 1 63.94 99 SER B N 1
ATOM 5387 C CA . SER B 1 99 ? -16.359 37.906 -2.094 1 63.94 99 SER B CA 1
ATOM 5388 C C . SER B 1 99 ? -17.234 36.75 -2.484 1 63.94 99 SER B C 1
ATOM 5390 O O . SER B 1 99 ? -16.75 35.625 -2.73 1 63.94 99 SER B O 1
ATOM 5392 N N . ILE B 1 100 ? -18.531 37.094 -2.812 1 70.31 100 ILE B N 1
ATOM 5393 C CA . ILE B 1 100 ? -19.391 35.938 -3.1 1 70.31 100 ILE B CA 1
ATOM 5394 C C . ILE B 1 100 ? -19.172 35.469 -4.539 1 70.31 100 ILE B C 1
ATOM 5396 O O . ILE B 1 100 ? -19.141 36.281 -5.461 1 70.31 100 ILE B O 1
ATOM 5400 N N . GLN B 1 101 ? -18.922 34.281 -4.594 1 76.19 101 GLN B N 1
ATOM 5401 C CA . GLN B 1 101 ? -18.75 33.656 -5.91 1 76.19 101 GLN B CA 1
ATOM 5402 C C . GLN B 1 101 ? -20.031 32.969 -6.367 1 76.19 101 GLN B C 1
ATOM 5404 O O . GLN B 1 101 ? -20.641 32.219 -5.602 1 76.19 101 GLN B O 1
ATOM 5409 N N . ILE B 1 102 ? -20.469 33.344 -7.566 1 86.69 102 ILE B N 1
ATOM 5410 C CA . ILE B 1 102 ? -21.688 32.812 -8.164 1 86.69 102 ILE B CA 1
ATOM 5411 C C . ILE B 1 102 ? -21.344 31.562 -8.977 1 86.69 102 ILE B C 1
ATOM 5413 O O . ILE B 1 102 ? -20.359 31.547 -9.719 1 86.69 102 ILE B O 1
ATOM 5417 N N . LEU B 1 103 ? -22.078 30.516 -8.703 1 91.19 103 LEU B N 1
ATOM 5418 C CA . LEU B 1 103 ? -21.906 29.312 -9.516 1 91.19 103 LEU B CA 1
ATOM 5419 C C . LEU B 1 103 ? -22.75 29.391 -10.789 1 91.19 103 LEU B C 1
ATOM 5421 O O . LEU B 1 103 ? -22.281 29.016 -11.867 1 91.19 103 LEU B O 1
ATOM 5425 N N . GLY B 1 104 ? -23.969 29.875 -10.617 1 91.31 104 GLY B N 1
ATOM 5426 C CA . GLY B 1 104 ? -24.875 29.922 -11.758 1 91.31 104 GLY B CA 1
ATOM 5427 C C . GLY B 1 104 ? -26.078 30.812 -11.523 1 91.31 104 GLY B C 1
ATOM 5428 O O . GLY B 1 104 ? -26.312 31.281 -10.406 1 91.31 104 GLY B O 1
ATOM 5429 N N . LYS B 1 105 ? -26.781 31.109 -12.711 1 92.06 105 LYS B N 1
ATOM 5430 C CA . LYS B 1 105 ? -28.047 31.844 -12.68 1 92.06 105 LYS B CA 1
ATOM 5431 C C . LYS B 1 105 ? -29.234 30.938 -12.984 1 92.06 105 LYS B C 1
ATOM 5433 O O . LYS B 1 105 ? -29.141 30.062 -13.836 1 92.06 105 LYS B O 1
ATOM 5438 N N . CYS B 1 106 ? -30.234 31.172 -12.141 1 91.44 106 CYS B N 1
ATOM 5439 C CA . CYS B 1 106 ? -31.391 30.328 -12.391 1 91.44 106 CYS B CA 1
ATOM 5440 C C . CYS B 1 106 ? -32.688 31.031 -11.953 1 91.44 106 CYS B C 1
ATOM 5442 O O . CYS B 1 106 ? -32.625 32 -11.211 1 91.44 106 CYS B O 1
ATOM 5444 N N . VAL B 1 107 ? -33.75 30.609 -12.555 1 93.38 107 VAL B N 1
ATOM 5445 C CA . VAL B 1 107 ? -35.094 31.031 -12.18 1 93.38 107 VAL B CA 1
ATOM 5446 C C . VAL B 1 107 ? -35.844 29.891 -11.508 1 93.38 107 VAL B C 1
ATOM 5448 O O . VAL B 1 107 ? -36.062 28.844 -12.125 1 93.38 107 VAL B O 1
ATOM 5451 N N . ILE B 1 108 ? -36.031 30.109 -10.258 1 91.88 108 ILE B N 1
ATOM 5452 C CA . ILE B 1 108 ? -36.75 29.109 -9.469 1 91.88 108 ILE B CA 1
ATOM 5453 C C . ILE B 1 108 ? -38.094 29.656 -9 1 91.88 108 ILE B C 1
ATOM 5455 O O . ILE B 1 108 ? -38.156 30.719 -8.375 1 91.88 108 ILE B O 1
ATOM 5459 N N . GLU B 1 109 ? -39.125 28.969 -9.227 1 88.44 109 GLU B N 1
ATOM 5460 C CA . GLU B 1 109 ? -40.469 29.422 -8.898 1 88.44 109 GLU B CA 1
ATOM 5461 C C . GLU B 1 109 ? -40.688 30.859 -9.352 1 88.44 109 GLU B C 1
ATOM 5463 O O . GLU B 1 109 ? -41.188 31.703 -8.57 1 88.44 109 GLU B O 1
ATOM 5468 N N . GLU B 1 110 ? -40.219 31.188 -10.477 1 86.5 110 GLU B N 1
ATOM 5469 C CA . GLU B 1 110 ? -40.438 32.469 -11.164 1 86.5 110 GLU B CA 1
ATOM 5470 C C . GLU B 1 110 ? -39.625 33.562 -10.5 1 86.5 110 GLU B C 1
ATOM 5472 O O . GLU B 1 110 ? -39.906 34.75 -10.719 1 86.5 110 GLU B O 1
ATOM 5477 N N . LYS B 1 111 ? -38.812 33.25 -9.727 1 91.88 111 LYS B N 1
ATOM 5478 C CA . LYS B 1 111 ? -37.906 34.219 -9.117 1 91.88 111 LYS B CA 1
ATOM 5479 C C . LYS B 1 111 ? -36.5 34.094 -9.672 1 91.88 111 LYS B C 1
ATOM 5481 O O . LYS B 1 111 ? -35.875 33.031 -9.555 1 91.88 111 LYS B O 1
ATOM 5486 N N . SER B 1 112 ? -36.094 35.125 -10.219 1 92.81 112 SER B N 1
ATOM 5487 C CA . SER B 1 112 ? -34.719 35.156 -10.711 1 92.81 112 SER B CA 1
ATOM 5488 C C . SER B 1 112 ? -33.719 35.25 -9.562 1 92.81 112 SER B C 1
ATOM 5490 O O . SER B 1 112 ? -33.969 36 -8.609 1 92.81 112 SER B O 1
ATOM 5492 N N . GLY B 1 113 ? -32.688 34.406 -9.609 1 93.75 113 GLY B N 1
ATOM 5493 C CA . GLY B 1 113 ? -31.672 34.438 -8.57 1 93.75 113 GLY B CA 1
ATOM 5494 C C . GLY B 1 113 ? -30.391 33.781 -8.977 1 93.75 113 GLY B C 1
ATOM 5495 O O . GLY B 1 113 ? -30.078 33.656 -10.172 1 93.75 113 GLY B O 1
ATOM 5496 N N . TYR B 1 114 ? -29.609 33.5 -7.918 1 93.12 114 TYR B N 1
ATOM 5497 C CA . TYR B 1 114 ? -28.266 32.969 -8.125 1 93.12 114 TYR B CA 1
ATOM 5498 C C . TYR B 1 114 ? -28.016 31.75 -7.238 1 93.12 114 TYR B C 1
ATOM 5500 O O . TYR B 1 114 ? -28.453 31.719 -6.086 1 93.12 114 TYR B O 1
ATOM 5508 N N . LEU B 1 115 ? -27.391 30.75 -7.855 1 94.44 115 LEU B N 1
ATOM 5509 C CA . LEU B 1 115 ? -26.812 29.672 -7.062 1 94.44 115 LEU B CA 1
ATOM 5510 C C . LEU B 1 115 ? -25.453 30.078 -6.508 1 94.44 115 LEU B C 1
ATOM 5512 O O . LEU B 1 115 ? -24.562 30.453 -7.266 1 94.44 115 LEU B O 1
ATOM 5516 N N . VAL B 1 116 ? -25.328 30.047 -5.18 1 93.12 116 VAL B N 1
ATOM 5517 C CA . VAL B 1 116 ? -24.078 30.5 -4.551 1 93.12 116 VAL B CA 1
ATOM 5518 C C . VAL B 1 116 ? -23.609 29.438 -3.543 1 93.12 116 VAL B C 1
ATOM 5520 O O . VAL B 1 116 ? -24.375 28.547 -3.174 1 93.12 116 VAL B O 1
ATOM 5523 N N . GLU B 1 117 ? -22.406 29.516 -3.152 1 93.69 117 GLU B N 1
ATOM 5524 C CA . GLU B 1 117 ? -21.938 28.719 -2.025 1 93.69 117 GLU B CA 1
ATOM 5525 C C . GLU B 1 117 ? -22.484 29.266 -0.704 1 93.69 117 GLU B C 1
ATOM 5527 O O . GLU B 1 117 ? -22.328 30.453 -0.41 1 93.69 117 GLU B O 1
ATOM 5532 N N . ALA B 1 118 ? -22.969 28.438 0.023 1 94.06 118 ALA B N 1
ATOM 5533 C CA . ALA B 1 118 ? -23.688 28.812 1.237 1 94.06 118 ALA B CA 1
ATOM 5534 C C . ALA B 1 118 ? -22.734 29.359 2.287 1 94.06 118 ALA B C 1
ATOM 5536 O O . ALA B 1 118 ? -23.125 30.125 3.166 1 94.06 118 ALA B O 1
ATOM 5537 N N . VAL B 1 119 ? -21.453 29.047 2.246 1 92.62 119 VAL B N 1
ATOM 5538 C CA . VAL B 1 119 ? -20.484 29.422 3.27 1 92.62 119 VAL B CA 1
ATOM 5539 C C . VAL B 1 119 ? -20.359 30.938 3.332 1 92.62 119 VAL B C 1
ATOM 5541 O O . VAL B 1 119 ? -19.969 31.5 4.359 1 92.62 119 VAL B O 1
ATOM 5544 N N . TYR B 1 120 ? -20.734 31.609 2.26 1 90.88 120 TYR B N 1
ATOM 5545 C CA . TYR B 1 120 ? -20.641 33.062 2.205 1 90.88 120 TYR B CA 1
ATOM 5546 C C . TYR B 1 120 ? -21.844 33.719 2.873 1 90.88 120 TYR B C 1
ATOM 5548 O O . TYR B 1 120 ? -21.828 34.906 3.131 1 90.88 120 TYR B O 1
ATOM 5556 N N . LEU B 1 121 ? -22.812 32.969 3.17 1 91.5 121 LEU B N 1
ATOM 5557 C CA . LEU B 1 121 ? -24.031 33.469 3.783 1 91.5 121 LEU B CA 1
ATOM 5558 C C . LEU B 1 121 ? -23.969 33.344 5.301 1 91.5 121 LEU B C 1
ATOM 5560 O O . LEU B 1 121 ? -23.766 32.25 5.828 1 91.5 121 LEU B O 1
ATOM 5564 N N . GLU B 1 122 ? -24.219 34.406 5.957 1 91.38 122 GLU B N 1
ATOM 5565 C CA . GLU B 1 122 ? -24.188 34.406 7.418 1 91.38 122 GLU B CA 1
ATOM 5566 C C . GLU B 1 122 ? -25.219 33.438 7.992 1 91.38 122 GLU B C 1
ATOM 5568 O O . GLU B 1 122 ? -24.969 32.781 9.008 1 91.38 122 GLU B O 1
ATOM 5573 N N . ASP B 1 123 ? -26.375 33.438 7.352 1 92 123 ASP B N 1
ATOM 5574 C CA . ASP B 1 123 ? -27.453 32.562 7.836 1 92 123 ASP B CA 1
ATOM 5575 C C . ASP B 1 123 ? -27.016 31.094 7.832 1 92 123 ASP B C 1
ATOM 5577 O O . ASP B 1 123 ? -27.359 30.344 8.742 1 92 123 ASP B O 1
ATOM 5581 N N . TYR B 1 124 ? -26.359 30.703 6.867 1 94.31 124 TYR B N 1
ATOM 5582 C CA . TYR B 1 124 ? -25.844 29.344 6.793 1 94.31 124 TYR B CA 1
ATOM 5583 C C . TYR B 1 124 ? -24.844 29.062 7.898 1 94.31 124 TYR B C 1
ATOM 5585 O O . TYR B 1 124 ? -24.906 28.047 8.578 1 94.31 124 TYR B O 1
ATOM 5593 N N . ARG B 1 125 ? -23.891 29.969 8.086 1 95.06 125 ARG B N 1
ATOM 5594 C CA . ARG B 1 125 ? -22.875 29.812 9.125 1 95.06 125 ARG B CA 1
ATOM 5595 C C . ARG B 1 125 ? -23.516 29.719 10.5 1 95.06 125 ARG B C 1
ATOM 5597 O O . ARG B 1 125 ? -23.125 28.891 11.32 1 95.06 125 ARG B O 1
ATOM 5604 N N . ASN B 1 126 ? -24.5 30.547 10.695 1 93.25 126 ASN B N 1
ATOM 5605 C CA . ASN B 1 126 ? -25.219 30.531 11.969 1 93.25 126 ASN B CA 1
ATOM 5606 C C . ASN B 1 126 ? -25.984 29.219 12.156 1 93.25 126 ASN B C 1
ATOM 5608 O O . ASN B 1 126 ? -26.062 28.703 13.273 1 93.25 126 ASN B O 1
ATOM 5612 N N . ALA B 1 127 ? -26.516 28.766 11.086 1 93.62 127 ALA B N 1
ATOM 5613 C CA . ALA B 1 127 ? -27.234 27.5 11.148 1 93.62 127 ALA B CA 1
ATOM 5614 C C . ALA B 1 127 ? -26.328 26.359 11.594 1 93.62 127 ALA B C 1
ATOM 5616 O O . ALA B 1 127 ? -26.703 25.531 12.422 1 93.62 127 ALA B O 1
ATOM 5617 N N . LEU B 1 128 ? -25.156 26.281 11.016 1 95.44 128 LEU B N 1
ATOM 5618 C CA . LEU B 1 128 ? -24.203 25.25 11.398 1 95.44 128 LEU B CA 1
ATOM 5619 C C . LEU B 1 128 ? -23.875 25.344 12.883 1 95.44 128 LEU B C 1
ATOM 5621 O O . LEU B 1 128 ? -23.859 24.328 13.586 1 95.44 128 LEU B O 1
ATOM 5625 N N . PHE B 1 129 ? -23.578 26.516 13.305 1 96.12 129 PHE B N 1
ATOM 5626 C CA . PHE B 1 129 ? -23.234 26.75 14.695 1 96.12 129 PHE B CA 1
ATOM 5627 C C . PHE B 1 129 ? -24.359 26.312 15.617 1 96.12 129 PHE B C 1
ATOM 5629 O O . PHE B 1 129 ? -24.125 25.609 16.609 1 96.12 129 PHE B O 1
ATOM 5636 N N . ASN B 1 130 ? -25.578 26.641 15.289 1 94.81 130 ASN B N 1
ATOM 5637 C CA . ASN B 1 130 ? -26.75 26.297 16.094 1 94.81 130 ASN B CA 1
ATOM 5638 C C . ASN B 1 130 ? -26.953 24.781 16.156 1 94.81 130 ASN B C 1
ATOM 5640 O O . ASN B 1 130 ? -27.328 24.25 17.203 1 94.81 130 ASN B O 1
ATOM 5644 N N . HIS B 1 131 ? -26.797 24.156 15.031 1 94.94 131 HIS B N 1
ATOM 5645 C CA . HIS B 1 131 ? -26.953 22.703 15.008 1 94.94 131 HIS B CA 1
ATOM 5646 C C . HIS B 1 131 ? -25.906 22.031 15.891 1 94.94 131 HIS B C 1
ATOM 5648 O O . HIS B 1 131 ? -26.188 21.016 16.531 1 94.94 131 HIS B O 1
ATOM 5654 N N . ILE B 1 132 ? -24.688 22.562 15.938 1 96.38 132 ILE B N 1
ATOM 5655 C CA . ILE B 1 132 ? -23.641 22 16.781 1 96.38 132 ILE B CA 1
ATOM 5656 C C . ILE B 1 132 ? -24 22.203 18.25 1 96.38 132 ILE B C 1
ATOM 5658 O O . ILE B 1 132 ? -23.922 21.25 19.047 1 96.38 132 ILE B O 1
ATOM 5662 N N . ILE B 1 133 ? -24.453 23.375 18.547 1 95.19 133 ILE B N 1
ATOM 5663 C CA . ILE B 1 133 ? -24.797 23.688 19.922 1 95.19 133 ILE B CA 1
ATOM 5664 C C . ILE B 1 133 ? -25.922 22.766 20.406 1 95.19 133 ILE B C 1
ATOM 5666 O O . ILE B 1 133 ? -25.953 22.359 21.562 1 95.19 133 ILE B O 1
ATOM 5670 N N . LYS B 1 134 ? -26.797 22.359 19.5 1 93.94 134 LYS B N 1
ATOM 5671 C CA . LYS B 1 134 ? -27.953 21.531 19.844 1 93.94 134 LYS B CA 1
ATOM 5672 C C . LYS B 1 134 ? -27.609 20.047 19.766 1 93.94 134 LYS B C 1
ATOM 5674 O O . LYS B 1 134 ? -28.406 19.188 20.156 1 93.94 134 LYS B O 1
ATOM 5679 N N . SER B 1 135 ? -26.422 19.734 19.297 1 95.12 135 SER B N 1
ATOM 5680 C CA . SER B 1 135 ? -26.062 18.344 19.031 1 95.12 135 SER B CA 1
ATOM 5681 C C . SER B 1 135 ? -27.156 17.641 18.219 1 95.12 135 SER B C 1
ATOM 5683 O O . SER B 1 135 ? -27.609 16.562 18.609 1 95.12 135 SER B O 1
ATOM 5685 N N . SER B 1 136 ? -27.562 18.219 17.156 1 92.38 136 SER B N 1
ATOM 5686 C CA . SER B 1 136 ? -28.703 17.719 16.391 1 92.38 136 SER B CA 1
ATOM 5687 C C . SER B 1 136 ? -28.297 16.562 15.492 1 92.38 136 SER B C 1
ATOM 5689 O O . SER B 1 136 ? -27.125 16.406 15.164 1 92.38 136 SER B O 1
ATOM 5691 N N . LYS B 1 137 ? -29.25 15.758 15.203 1 91.56 137 LYS B N 1
ATOM 5692 C CA . LYS B 1 137 ? -29.188 14.719 14.18 1 91.56 137 LYS B CA 1
ATOM 5693 C C . LYS B 1 137 ? -30.281 14.922 13.125 1 91.56 137 LYS B C 1
ATOM 5695 O O . LYS B 1 137 ? -31.469 14.891 13.445 1 91.56 137 LYS B O 1
ATOM 5700 N N . THR B 1 138 ? -29.844 15.203 11.945 1 89.19 138 THR B N 1
ATOM 5701 C CA . THR B 1 138 ? -30.797 15.508 10.891 1 89.19 138 THR B CA 1
ATOM 5702 C C . THR B 1 138 ? -30.875 14.359 9.891 1 89.19 138 THR B C 1
ATOM 5704 O O . THR B 1 138 ? -29.875 13.953 9.312 1 89.19 138 THR B O 1
ATOM 5707 N N . ASN B 1 139 ? -32 13.883 9.68 1 85.81 139 ASN B N 1
ATOM 5708 C CA . ASN B 1 139 ? -32.25 12.82 8.703 1 85.81 139 ASN B CA 1
ATOM 5709 C C . ASN B 1 139 ? -32.25 13.375 7.277 1 85.81 139 ASN B C 1
ATOM 5711 O O . ASN B 1 139 ? -33.031 14.289 6.969 1 85.81 139 ASN B O 1
ATOM 5715 N N . ILE B 1 140 ? -31.438 12.883 6.449 1 81 140 ILE B N 1
ATOM 5716 C CA . ILE B 1 140 ? -31.344 13.422 5.098 1 81 140 ILE B CA 1
ATOM 5717 C C . ILE B 1 140 ? -31.703 12.336 4.082 1 81 140 ILE B C 1
ATOM 5719 O O . ILE B 1 140 ? -31.344 12.445 2.902 1 81 140 ILE B O 1
ATOM 5723 N N . GLY B 1 141 ? -32.25 11.297 4.484 1 75.31 141 GLY B N 1
ATOM 5724 C CA . GLY B 1 141 ? -32.656 10.188 3.629 1 75.31 141 GLY B CA 1
ATOM 5725 C C . GLY B 1 141 ? -32.656 8.852 4.348 1 75.31 141 GLY B C 1
ATOM 5726 O O . GLY B 1 141 ? -32.531 8.805 5.574 1 75.31 141 GLY B O 1
ATOM 5727 N N . VAL B 1 142 ? -32.844 7.848 3.557 1 70.94 142 VAL B N 1
ATOM 5728 C CA . VAL B 1 142 ? -32.938 6.512 4.133 1 70.94 142 VAL B CA 1
ATOM 5729 C C . VAL B 1 142 ? -31.578 6.117 4.738 1 70.94 142 VAL B C 1
ATOM 5731 O O . VAL B 1 142 ? -30.609 5.91 4.016 1 70.94 142 VAL B O 1
ATOM 5734 N N . ASP B 1 143 ? -31.531 6.043 6.02 1 73.75 143 ASP B N 1
ATOM 5735 C CA . ASP B 1 143 ? -30.391 5.609 6.809 1 73.75 143 ASP B CA 1
ATOM 5736 C C . ASP B 1 143 ? -29.172 6.516 6.562 1 73.75 143 ASP B C 1
ATOM 5738 O O . ASP B 1 143 ? -28.047 6.035 6.457 1 73.75 143 ASP B O 1
ATOM 5742 N N . ASN B 1 144 ? -29.484 7.773 6.301 1 83.44 144 ASN B N 1
ATOM 5743 C CA . ASN B 1 144 ? -28.484 8.797 6.012 1 83.44 144 ASN B CA 1
ATOM 5744 C C . ASN B 1 144 ? -28.688 10.031 6.883 1 83.44 144 ASN B C 1
ATOM 5746 O O . ASN B 1 144 ? -29.781 10.602 6.926 1 83.44 144 ASN B O 1
ATOM 5750 N N . PHE B 1 145 ? -27.688 10.438 7.68 1 88.12 145 PHE B N 1
ATOM 5751 C CA . PHE B 1 145 ? -27.875 11.492 8.672 1 88.12 145 PHE B CA 1
ATOM 5752 C C . PHE B 1 145 ? -26.703 12.477 8.633 1 88.12 145 PHE B C 1
ATOM 5754 O O . PHE B 1 145 ? -25.562 12.078 8.383 1 88.12 145 PHE B O 1
ATOM 5761 N N . PHE B 1 146 ? -27.047 13.703 8.891 1 91.81 146 PHE B N 1
ATOM 5762 C CA . PHE B 1 146 ? -26.062 14.625 9.438 1 91.81 146 PHE B CA 1
ATOM 5763 C C . PHE B 1 146 ? -26.031 14.547 10.961 1 91.81 146 PHE B C 1
ATOM 5765 O O . PHE B 1 146 ? -27.078 14.625 11.609 1 91.81 146 PHE B O 1
ATOM 5772 N N . VAL B 1 147 ? -24.938 14.367 11.461 1 94.62 147 VAL B N 1
ATOM 5773 C CA . VAL B 1 147 ? -24.797 14.32 12.914 1 94.62 147 VAL B CA 1
ATOM 5774 C C . VAL B 1 147 ? -23.922 15.484 13.383 1 94.62 147 VAL B C 1
ATOM 5776 O O . VAL B 1 147 ? -22.797 15.664 12.906 1 94.62 147 VAL B O 1
ATOM 5779 N N . PHE B 1 148 ? -24.484 16.281 14.219 1 96.38 148 PHE B N 1
ATOM 5780 C CA . PHE B 1 148 ? -23.781 17.391 14.836 1 96.38 148 PHE B CA 1
ATOM 5781 C C . PHE B 1 148 ? -23.422 17.078 16.281 1 96.38 148 PHE B C 1
ATOM 5783 O O . PHE B 1 148 ? -24.25 16.547 17.031 1 96.38 148 PHE B O 1
ATOM 5790 N N . GLU B 1 149 ? -22.234 17.328 16.656 1 97.06 149 GLU B N 1
ATOM 5791 C CA . GLU B 1 149 ? -21.781 17.078 18.016 1 97.06 149 GLU B CA 1
ATOM 5792 C C . GLU B 1 149 ? -21.266 18.344 18.672 1 97.06 149 GLU B C 1
ATOM 5794 O O . GLU B 1 149 ? -20.594 19.156 18.031 1 97.06 149 GLU B O 1
ATOM 5799 N N . ARG B 1 150 ? -21.562 18.469 19.906 1 97.56 150 ARG B N 1
ATOM 5800 C CA . ARG B 1 150 ? -21.125 19.609 20.703 1 97.56 150 ARG B CA 1
ATOM 5801 C C . ARG B 1 150 ? -19.969 19.219 21.609 1 97.56 150 ARG B C 1
ATOM 5803 O O . ARG B 1 150 ? -19.984 18.172 22.266 1 97.56 150 ARG B O 1
ATOM 5810 N N . GLY B 1 151 ? -18.938 20.047 21.625 1 96.88 151 GLY B N 1
ATOM 5811 C CA . GLY B 1 151 ? -17.812 19.828 22.516 1 96.88 151 GLY B CA 1
ATOM 5812 C C . GLY B 1 151 ? -18.016 20.438 23.891 1 96.88 151 GLY B C 1
ATOM 5813 O O . GLY B 1 151 ? -18.891 21.281 24.078 1 96.88 151 GLY B O 1
ATOM 5814 N N . LYS B 1 152 ? -17.188 20.078 24.812 1 95.06 152 LYS B N 1
ATOM 5815 C CA . LYS B 1 152 ? -17.297 20.484 26.219 1 95.06 152 LYS B CA 1
ATOM 5816 C C . LYS B 1 152 ? -16.984 21.969 26.375 1 95.06 152 LYS B C 1
ATOM 5818 O O . LYS B 1 152 ? -17.516 22.609 27.281 1 95.06 152 LYS B O 1
ATOM 5823 N N . ILE B 1 153 ? -16.234 22.516 25.469 1 95.56 153 ILE B N 1
ATOM 5824 C CA . ILE B 1 153 ? -15.719 23.875 25.672 1 95.56 153 ILE B CA 1
ATOM 5825 C C . ILE B 1 153 ? -16.797 24.891 25.328 1 95.56 153 ILE B C 1
ATOM 5827 O O . ILE B 1 153 ? -16.703 26.062 25.703 1 95.56 153 ILE B O 1
ATOM 5831 N N . MET B 1 154 ? -17.844 24.422 24.625 1 95 154 MET B N 1
ATOM 5832 C CA . MET B 1 154 ? -18.875 25.344 24.141 1 95 154 MET B CA 1
ATOM 5833 C C . MET B 1 154 ? -19.719 25.875 25.297 1 95 154 MET B C 1
ATOM 5835 O O . MET B 1 154 ? -20.25 25.078 26.094 1 95 154 MET B O 1
ATOM 5839 N N . THR B 1 155 ? -19.812 27.203 25.328 1 92.19 155 THR B N 1
ATOM 5840 C CA . THR B 1 155 ? -20.578 27.812 26.406 1 92.19 155 THR B CA 1
ATOM 5841 C C . THR B 1 155 ? -21.875 28.438 25.875 1 92.19 155 THR B C 1
ATOM 5843 O O . THR B 1 155 ? -22.797 28.688 26.641 1 92.19 155 THR B O 1
ATOM 5846 N N . GLU B 1 156 ? -21.906 28.656 24.625 1 92.31 156 GLU B N 1
ATOM 5847 C CA . GLU B 1 156 ? -23.078 29.297 24 1 92.31 156 GLU B CA 1
ATOM 5848 C C . GLU B 1 156 ? -24.312 28.406 24.125 1 92.31 156 GLU B C 1
ATOM 5850 O O . GLU B 1 156 ? -24.203 27.188 24.188 1 92.31 156 GLU B O 1
ATOM 5855 N N . LYS B 1 157 ? -25.422 29.078 24.141 1 90.62 157 LYS B N 1
ATOM 5856 C CA . LYS B 1 157 ? -26.719 28.406 24.188 1 90.62 157 LYS B CA 1
ATOM 5857 C C . LYS B 1 157 ? -27.578 28.812 22.984 1 90.62 157 LYS B C 1
ATOM 5859 O O . LYS B 1 157 ? -27.266 29.781 22.281 1 90.62 157 LYS B O 1
ATOM 5864 N N . GLU B 1 158 ? -28.578 27.984 22.844 1 85.5 158 GLU B N 1
ATOM 5865 C CA . GLU B 1 158 ? -29.531 28.297 21.781 1 85.5 158 GLU B CA 1
ATOM 5866 C C . GLU B 1 158 ? -30.078 29.703 21.938 1 85.5 158 GLU B C 1
ATOM 5868 O O . GLU B 1 158 ? -30.469 30.109 23.047 1 85.5 158 GLU B O 1
ATOM 5873 N N . GLY B 1 159 ? -30.078 30.438 20.844 1 82.5 159 GLY B N 1
ATOM 5874 C CA . GLY B 1 159 ? -30.641 31.781 20.891 1 82.5 159 GLY B CA 1
ATOM 5875 C C . GLY B 1 159 ? -29.594 32.875 21.094 1 82.5 159 GLY B C 1
ATOM 5876 O O . GLY B 1 159 ? -29.859 34.031 20.875 1 82.5 159 GLY B O 1
ATOM 5877 N N . ASP B 1 160 ? -28.406 32.5 21.484 1 89 160 ASP B N 1
ATOM 5878 C CA . ASP B 1 160 ? -27.328 33.469 21.656 1 89 160 ASP B CA 1
ATOM 5879 C C . ASP B 1 160 ? -26.984 34.125 20.344 1 89 160 ASP B C 1
ATOM 5881 O O . ASP B 1 160 ? -27.125 33.531 19.266 1 89 160 ASP B O 1
ATOM 5885 N N . ARG B 1 161 ? -26.578 35.406 20.453 1 87.88 161 ARG B N 1
ATOM 5886 C CA . ARG B 1 161 ? -26.094 36.094 19.266 1 87.88 161 ARG B CA 1
ATOM 5887 C C . ARG B 1 161 ? -24.781 35.531 18.781 1 87.88 161 ARG B C 1
ATOM 5889 O O . ARG B 1 161 ? -23.859 35.281 19.578 1 87.88 161 ARG B O 1
ATOM 5896 N N . ILE B 1 162 ? -24.734 35.25 17.547 1 91.25 162 ILE B N 1
ATOM 5897 C CA . ILE B 1 162 ? -23.578 34.656 16.922 1 91.25 162 ILE B CA 1
ATOM 5898 C C . ILE B 1 162 ? -23.016 35.594 15.844 1 91.25 162 ILE B C 1
ATOM 5900 O O . ILE B 1 162 ? -23.781 36.125 15.039 1 91.25 162 ILE B O 1
ATOM 5904 N N . HIS B 1 163 ? -21.781 35.938 15.961 1 92.88 163 HIS B N 1
ATOM 5905 C CA . HIS B 1 163 ? -21.062 36.594 14.891 1 92.88 163 HIS B CA 1
ATOM 5906 C C . HIS B 1 163 ? -20.109 35.656 14.172 1 92.88 163 HIS B C 1
ATOM 5908 O O . HIS B 1 163 ? -19.328 34.938 14.812 1 92.88 163 HIS B O 1
ATOM 5914 N N . SER B 1 164 ? -20.25 35.594 12.875 1 94.38 164 SER B N 1
ATOM 5915 C CA . SER B 1 164 ? -19.406 34.688 12.102 1 94.38 164 SER B CA 1
ATOM 5916 C C . SER B 1 164 ? -18.719 35.438 10.961 1 94.38 164 SER B C 1
ATOM 5918 O O . SER B 1 164 ? -19.281 36.375 10.383 1 94.38 164 SER B O 1
ATOM 5920 N N . LYS B 1 165 ? -17.469 35.031 10.656 1 92 165 LYS B N 1
ATOM 5921 C CA . LYS B 1 165 ? -16.688 35.625 9.555 1 92 165 LYS B CA 1
ATOM 5922 C C . LYS B 1 165 ? -15.898 34.531 8.82 1 92 165 LYS B C 1
ATOM 5924 O O . LYS B 1 165 ? -15.359 33.625 9.445 1 92 165 LYS B O 1
ATOM 5929 N N . LEU B 1 166 ? -15.93 34.594 7.5 1 90.62 166 LEU B N 1
ATOM 5930 C CA . LEU B 1 166 ? -15.133 33.719 6.676 1 90.62 166 LEU B CA 1
ATOM 5931 C C . LEU B 1 166 ? -13.672 34.156 6.645 1 90.62 166 LEU B C 1
ATOM 5933 O O . LEU B 1 166 ? -13.383 35.344 6.473 1 90.62 166 LEU B O 1
ATOM 5937 N N . LEU B 1 167 ? -12.766 33.156 6.906 1 85.75 167 LEU B N 1
ATOM 5938 C CA . LEU B 1 167 ? -11.336 33.469 6.789 1 85.75 167 LEU B CA 1
ATOM 5939 C C . LEU B 1 167 ? -10.867 33.312 5.352 1 85.75 167 LEU B C 1
ATOM 5941 O O . LEU B 1 167 ? -11.102 32.281 4.727 1 85.75 167 LEU B O 1
ATOM 5945 N N . ASP B 1 168 ? -10.391 34.312 4.742 1 70.69 168 ASP B N 1
ATOM 5946 C CA . ASP B 1 168 ? -9.922 34.281 3.359 1 70.69 168 ASP B CA 1
ATOM 5947 C C . ASP B 1 168 ? -8.477 33.812 3.273 1 70.69 168 ASP B C 1
ATOM 5949 O O . ASP B 1 168 ? -7.562 34.625 3.094 1 70.69 168 ASP B O 1
ATOM 5953 N N . VAL B 1 169 ? -8.195 32.719 3.701 1 62.72 169 VAL B N 1
ATOM 5954 C CA . VAL B 1 169 ? -6.824 32.25 3.619 1 62.72 169 VAL B CA 1
ATOM 5955 C C . VAL B 1 169 ? -6.746 31.062 2.65 1 62.72 169 VAL B C 1
ATOM 5957 O O . VAL B 1 169 ? -7.738 30.375 2.428 1 62.72 169 VAL B O 1
ATOM 5960 N N . GLU B 1 170 ? -5.648 31.031 1.902 1 57.91 170 GLU B N 1
ATOM 5961 C CA . GLU B 1 170 ? -5.305 30.031 0.896 1 57.91 170 GLU B CA 1
ATOM 5962 C C . GLU B 1 170 ? -5.129 28.641 1.525 1 57.91 170 GLU B C 1
ATOM 5964 O O . GLU B 1 170 ? -4.059 28.328 2.043 1 57.91 170 GLU B O 1
ATOM 5969 N N . GLN B 1 171 ? -6.367 28 1.721 1 69.81 171 GLN B N 1
ATOM 5970 C CA . GLN B 1 171 ? -6.211 26.703 2.369 1 69.81 171 GLN B CA 1
ATOM 5971 C C . GLN B 1 171 ? -6.988 25.625 1.626 1 69.81 171 GLN B C 1
ATOM 5973 O O . GLN B 1 171 ? -7.73 25.922 0.688 1 69.81 171 GLN B O 1
ATOM 5978 N N . SER B 1 172 ? -6.629 24.406 1.937 1 80.94 172 SER B N 1
ATOM 5979 C CA . SER B 1 172 ? -7.285 23.219 1.396 1 80.94 172 SER B CA 1
ATOM 5980 C C . SER B 1 172 ? -8.688 23.047 1.977 1 80.94 172 SER B C 1
ATOM 5982 O O . SER B 1 172 ? -9.453 22.203 1.52 1 80.94 172 SER B O 1
ATOM 5984 N N . ASN B 1 173 ? -9.055 23.922 2.965 1 90.19 173 ASN B N 1
ATOM 5985 C CA . ASN B 1 173 ? -10.359 23.906 3.611 1 90.19 173 ASN B CA 1
ATOM 5986 C C . ASN B 1 173 ? -10.953 25.312 3.734 1 90.19 173 ASN B C 1
ATOM 5988 O O . ASN B 1 173 ? -10.273 26.297 3.447 1 90.19 173 ASN B O 1
ATOM 5992 N N . THR B 1 174 ? -12.188 25.375 4.043 1 93.06 174 THR B N 1
ATOM 5993 C CA . THR B 1 174 ? -12.844 26.641 4.359 1 93.06 174 THR B CA 1
ATOM 5994 C C . THR B 1 174 ? -12.945 26.844 5.867 1 93.06 174 THR B C 1
ATOM 5996 O O . THR B 1 174 ? -13.359 25.922 6.59 1 93.06 174 THR B O 1
ATOM 5999 N N . SER B 1 175 ? -12.523 28.031 6.305 1 95 175 SER B N 1
ATOM 6000 C CA . SER B 1 175 ? -12.523 28.281 7.742 1 95 175 SER B CA 1
ATOM 6001 C C . SER B 1 175 ? -13.461 29.438 8.094 1 95 175 SER B C 1
ATOM 6003 O O . SER B 1 175 ? -13.484 30.453 7.414 1 95 175 SER B O 1
ATOM 6005 N N . ILE B 1 176 ? -14.211 29.234 9.148 1 95.56 176 ILE B N 1
ATOM 6006 C CA . ILE B 1 176 ? -15.148 30.234 9.664 1 95.56 176 ILE B CA 1
ATOM 6007 C C . ILE B 1 176 ? -14.82 30.531 11.125 1 95.56 176 ILE B C 1
ATOM 6009 O O . ILE B 1 176 ? -14.664 29.625 11.938 1 95.56 176 ILE B O 1
ATOM 6013 N N . ILE B 1 177 ? -14.75 31.766 11.477 1 96.44 177 ILE B N 1
ATOM 6014 C CA . ILE B 1 177 ? -14.539 32.156 12.867 1 96.44 177 ILE B CA 1
ATOM 6015 C C . ILE B 1 177 ? -15.875 32.562 13.5 1 96.44 177 ILE B C 1
ATOM 6017 O O . ILE B 1 177 ? -16.656 33.312 12.898 1 96.44 177 ILE B O 1
ATOM 6021 N N . TYR B 1 178 ? -16.156 32.062 14.648 1 96.62 178 TYR B N 1
ATOM 6022 C CA . TYR B 1 178 ? -17.359 32.406 15.398 1 96.62 178 TYR B CA 1
ATOM 6023 C C . TYR B 1 178 ? -17.016 33.156 16.672 1 96.62 178 TYR B C 1
ATOM 6025 O O . TYR B 1 178 ? -16.234 32.688 17.5 1 96.62 178 TYR B O 1
ATOM 6033 N N . ASN B 1 179 ? -17.531 34.375 16.844 1 94.88 179 ASN B N 1
ATOM 6034 C CA . ASN B 1 179 ? -17.469 35.188 18.047 1 94.88 179 ASN B CA 1
ATOM 6035 C C . ASN B 1 179 ? -16.016 35.406 18.484 1 94.88 179 ASN B C 1
ATOM 6037 O O . ASN B 1 179 ? -15.734 35.469 19.688 1 94.88 179 ASN B O 1
ATOM 6041 N N . ASP B 1 180 ? -15.102 35.25 17.578 1 94.44 180 ASP B N 1
ATOM 6042 C CA . ASP B 1 180 ? -13.672 35.375 17.844 1 94.44 180 ASP B CA 1
ATOM 6043 C C . ASP B 1 180 ? -13.211 34.406 18.922 1 94.44 180 ASP B C 1
ATOM 6045 O O . ASP B 1 180 ? -12.328 34.75 19.719 1 94.44 180 ASP B O 1
ATOM 6049 N N . ARG B 1 181 ? -13.93 33.312 18.969 1 95.75 181 ARG B N 1
ATOM 6050 C CA . ARG B 1 181 ? -13.633 32.312 20 1 95.75 181 ARG B CA 1
ATOM 6051 C C . ARG B 1 181 ? -13.414 30.938 19.406 1 95.75 181 ARG B C 1
ATOM 6053 O O . ARG B 1 181 ? -12.664 30.125 19.953 1 95.75 181 ARG B O 1
ATOM 6060 N N . TYR B 1 182 ? -14.133 30.672 18.359 1 97.06 182 TYR B N 1
ATOM 6061 C CA . TYR B 1 182 ? -14.086 29.359 17.75 1 97.06 182 TYR B CA 1
ATOM 6062 C C . TYR B 1 182 ? -13.766 29.469 16.25 1 97.06 182 TYR B C 1
ATOM 6064 O O . TYR B 1 182 ? -14 30.5 15.641 1 97.06 182 TYR B O 1
ATOM 6072 N N . ILE B 1 183 ? -13.188 28.438 15.742 1 96.44 183 ILE B N 1
ATOM 6073 C CA . ILE B 1 183 ? -12.953 28.344 14.305 1 96.44 183 ILE B CA 1
ATOM 6074 C C . ILE B 1 183 ? -13.531 27.016 13.789 1 96.44 183 ILE B C 1
ATOM 6076 O O . ILE B 1 183 ? -13.289 25.953 14.359 1 96.44 183 ILE B O 1
ATOM 6080 N N . LEU B 1 184 ? -14.352 27.078 12.797 1 97.38 184 LEU B N 1
ATOM 6081 C CA . LEU B 1 184 ? -14.914 25.922 12.125 1 97.38 184 LEU B CA 1
ATOM 6082 C C . LEU B 1 184 ? -14.211 25.656 10.797 1 97.38 184 LEU B C 1
ATOM 6084 O O . LEU B 1 184 ? -14.203 26.531 9.914 1 97.38 184 LEU B O 1
ATOM 6088 N N . LYS B 1 185 ? -13.602 24.547 10.734 1 96.12 185 LYS B N 1
ATOM 6089 C CA . LYS B 1 185 ? -12.969 24.094 9.5 1 96.12 185 LYS B CA 1
ATOM 6090 C C . LYS B 1 185 ? -13.906 23.172 8.719 1 96.12 185 LYS B C 1
ATOM 6092 O O . LYS B 1 185 ? -14.234 22.078 9.18 1 96.12 185 LYS B O 1
ATOM 6097 N N . ILE B 1 186 ? -14.328 23.578 7.539 1 96.19 186 ILE B N 1
ATOM 6098 C CA . ILE B 1 186 ? -15.125 22.75 6.648 1 96.19 186 ILE B CA 1
ATOM 6099 C C . ILE B 1 186 ? -14.211 22.047 5.641 1 96.19 186 ILE B C 1
ATOM 6101 O O . ILE B 1 186 ? -13.539 22.703 4.844 1 96.19 186 ILE B O 1
ATOM 6105 N N . TYR B 1 187 ? -14.242 20.75 5.707 1 94.94 187 TYR B N 1
ATOM 6106 C CA . TYR B 1 187 ? -13.414 19.969 4.777 1 94.94 187 TYR B CA 1
ATOM 6107 C C . TYR B 1 187 ? -14 20.016 3.373 1 94.94 187 TYR B C 1
ATOM 6109 O O . TYR B 1 187 ? -15.148 19.609 3.16 1 94.94 187 TYR B O 1
ATOM 6117 N N . ARG B 1 188 ? -13.172 20.422 2.441 1 94.56 188 ARG B N 1
ATOM 6118 C CA . ARG B 1 188 ? -13.648 20.5 1.065 1 94.56 188 ARG B CA 1
ATOM 6119 C C . ARG B 1 188 ? -13.383 19.203 0.318 1 94.56 188 ARG B C 1
ATOM 6121 O O . ARG B 1 188 ? -14.258 18.688 -0.394 1 94.56 188 ARG B O 1
ATOM 6128 N N . LYS B 1 189 ? -12.234 18.719 0.431 1 92.62 189 LYS B N 1
ATOM 6129 C CA . LYS B 1 189 ? -11.945 17.375 -0.075 1 92.62 189 LYS B CA 1
ATOM 6130 C C . LYS B 1 189 ? -12.336 16.312 0.942 1 92.62 189 LYS B C 1
ATOM 6132 O O . LYS B 1 189 ? -11.789 16.266 2.045 1 92.62 189 LYS B O 1
ATOM 6137 N N . LEU B 1 190 ? -13.273 15.469 0.533 1 91.88 190 LEU B N 1
ATOM 6138 C CA . LEU B 1 190 ? -13.789 14.484 1.474 1 91.88 190 LEU B CA 1
ATOM 6139 C C . LEU B 1 190 ? -13.18 13.109 1.22 1 91.88 190 LEU B C 1
ATOM 6141 O O . LEU B 1 190 ? -12.852 12.773 0.079 1 91.88 190 LEU B O 1
ATOM 6145 N N . PHE B 1 191 ? -13.078 12.445 2.359 1 86.44 191 PHE B N 1
ATOM 6146 C CA . PHE B 1 191 ? -12.695 11.039 2.322 1 86.44 191 PHE B CA 1
ATOM 6147 C C . PHE B 1 191 ? -13.805 10.156 2.883 1 86.44 191 PHE B C 1
ATOM 6149 O O . PHE B 1 191 ? -14.562 10.586 3.752 1 86.44 191 PHE B O 1
ATOM 6156 N N . MET B 1 192 ? -13.969 9.008 2.361 1 81.56 192 MET B N 1
ATOM 6157 C CA . MET B 1 192 ? -14.992 8.094 2.844 1 81.56 192 MET B CA 1
ATOM 6158 C C . MET B 1 192 ? -14.562 7.426 4.145 1 81.56 192 MET B C 1
ATOM 6160 O O . MET B 1 192 ? -14.562 6.195 4.25 1 81.56 192 MET B O 1
ATOM 6164 N N . ASP B 1 193 ? -14.18 8.211 5.039 1 87.06 193 ASP B N 1
ATOM 6165 C CA . ASP B 1 193 ? -13.703 7.824 6.363 1 87.06 193 ASP B CA 1
ATOM 6166 C C . ASP B 1 193 ? -13.656 9.031 7.301 1 87.06 193 ASP B C 1
ATOM 6168 O O . ASP B 1 193 ? -13.875 10.164 6.875 1 87.06 193 ASP B O 1
ATOM 6172 N N . HIS B 1 194 ? -13.508 8.719 8.555 1 90.25 194 HIS B N 1
ATOM 6173 C CA . HIS B 1 194 ? -13.32 9.789 9.523 1 90.25 194 HIS B CA 1
ATOM 6174 C C . HIS B 1 194 ? -12 10.516 9.289 1 90.25 194 HIS B C 1
ATOM 6176 O O . HIS B 1 194 ? -10.977 9.883 9.023 1 90.25 194 HIS B O 1
ATOM 6182 N N . ASN B 1 195 ? -12.047 11.812 9.312 1 93 195 ASN B N 1
ATOM 6183 C CA . ASN B 1 195 ? -10.82 12.602 9.211 1 93 195 ASN B CA 1
ATOM 6184 C C . ASN B 1 195 ? -9.977 12.492 10.477 1 93 195 ASN B C 1
ATOM 6186 O O . ASN B 1 195 ? -10.484 12.672 11.586 1 93 195 ASN B O 1
ATOM 6190 N N . PRO B 1 196 ? -8.711 12.211 10.359 1 94.75 196 PRO B N 1
ATOM 6191 C CA . PRO B 1 196 ? -7.844 12.109 11.539 1 94.75 196 PRO B CA 1
ATOM 6192 C C . PRO B 1 196 ? -7.848 13.375 12.383 1 94.75 196 PRO B C 1
ATOM 6194 O O . PRO B 1 196 ? -7.738 13.305 13.609 1 94.75 196 PRO B O 1
ATOM 6197 N N . ASP B 1 197 ? -7.918 14.492 11.758 1 95.38 197 ASP B N 1
ATOM 6198 C CA . ASP B 1 197 ? -7.977 15.758 12.484 1 95.38 197 ASP B CA 1
ATOM 6199 C C . ASP B 1 197 ? -9.125 15.758 13.492 1 95.38 197 ASP B C 1
ATOM 6201 O O . ASP B 1 197 ? -8.938 16.109 14.656 1 95.38 197 ASP B O 1
ATOM 6205 N N . HIS B 1 198 ? -10.242 15.328 13.008 1 95 198 HIS B N 1
ATOM 6206 C CA . HIS B 1 198 ? -11.43 15.219 13.844 1 95 198 HIS B CA 1
ATOM 6207 C C . HIS B 1 198 ? -11.219 14.219 14.977 1 95 198 HIS B C 1
ATOM 6209 O O . HIS B 1 198 ? -11.508 14.523 16.141 1 95 198 HIS B O 1
ATOM 6215 N N . GLU B 1 199 ? -10.695 13.117 14.734 1 94.88 199 GLU B N 1
ATOM 6216 C CA . GLU B 1 199 ? -10.5 12.055 15.711 1 94.88 199 GLU B CA 1
ATOM 6217 C C . GLU B 1 199 ? -9.492 12.469 16.781 1 94.88 199 GLU B C 1
ATOM 6219 O O . GLU B 1 199 ? -9.742 12.312 17.969 1 94.88 199 GLU B O 1
ATOM 6224 N N . LEU B 1 200 ? -8.383 13.008 16.391 1 97.31 200 LEU B N 1
ATOM 6225 C CA . LEU B 1 200 ? -7.285 13.305 17.312 1 97.31 200 LEU B CA 1
ATOM 6226 C C . LEU B 1 200 ? -7.602 14.523 18.172 1 97.31 200 LEU B C 1
ATOM 6228 O O . LEU B 1 200 ? -7.324 14.531 19.375 1 97.31 200 LEU B O 1
ATOM 6232 N N . VAL B 1 201 ? -8.156 15.531 17.562 1 97.5 201 VAL B N 1
ATOM 6233 C CA . VAL B 1 201 ? -8.492 16.734 18.328 1 97.5 201 VAL B CA 1
ATOM 6234 C C . VAL B 1 201 ? -9.531 16.391 19.391 1 97.5 201 VAL B C 1
ATOM 6236 O O . VAL B 1 201 ? -9.406 16.812 20.547 1 97.5 201 VAL B O 1
ATOM 6239 N N . ARG B 1 202 ? -10.562 15.641 18.969 1 96.44 202 ARG B N 1
ATOM 6240 C CA . ARG B 1 202 ? -11.586 15.227 19.938 1 96.44 202 ARG B CA 1
ATOM 6241 C C . ARG B 1 202 ? -10.977 14.406 21.062 1 96.44 202 ARG B C 1
ATOM 6243 O O . ARG B 1 202 ? -11.281 14.625 22.234 1 96.44 202 ARG B O 1
ATOM 6250 N N . PHE B 1 203 ? -10.133 13.453 20.812 1 96.88 203 PHE B N 1
ATOM 6251 C CA . PHE B 1 203 ? -9.5 12.594 21.797 1 96.88 203 PHE B CA 1
ATOM 6252 C C . PHE B 1 203 ? -8.617 13.398 22.75 1 96.88 203 PHE B C 1
ATOM 6254 O O . PHE B 1 203 ? -8.719 13.266 23.969 1 96.88 203 PHE B O 1
ATOM 6261 N N . LEU B 1 204 ? -7.766 14.281 22.188 1 97.88 204 LEU B N 1
ATOM 6262 C CA . LEU B 1 204 ? -6.828 15.07 22.969 1 97.88 204 LEU B CA 1
ATOM 6263 C C . LEU B 1 204 ? -7.566 16.031 23.906 1 97.88 204 LEU B C 1
ATOM 6265 O O . LEU B 1 204 ? -7.141 16.25 25.031 1 97.88 204 LEU B O 1
ATOM 6269 N N . SER B 1 205 ? -8.633 16.562 23.406 1 97.06 205 SER B N 1
ATOM 6270 C CA . SER B 1 205 ? -9.391 17.547 24.156 1 97.06 205 SER B CA 1
ATOM 6271 C C . SER B 1 205 ? -10.312 16.875 25.172 1 97.06 205 SER B C 1
ATOM 6273 O O . SER B 1 205 ? -10.242 17.172 26.375 1 97.06 205 SER B O 1
ATOM 6275 N N . GLU B 1 206 ? -11.141 15.945 24.672 1 95.81 206 GLU B N 1
ATOM 6276 C CA . GLU B 1 206 ? -12.258 15.43 25.469 1 95.81 206 GLU B CA 1
ATOM 6277 C C . GLU B 1 206 ? -11.797 14.297 26.391 1 95.81 206 GLU B C 1
ATOM 6279 O O . GLU B 1 206 ? -12.375 14.094 27.453 1 95.81 206 GLU B O 1
ATOM 6284 N N . TYR B 1 207 ? -10.805 13.617 26.062 1 94 207 TYR B N 1
ATOM 6285 C CA . TYR B 1 207 ? -10.422 12.438 26.812 1 94 207 TYR B CA 1
ATOM 6286 C C . TYR B 1 207 ? -9.07 12.633 27.5 1 94 207 TYR B C 1
ATOM 6288 O O . TYR B 1 207 ? -8.969 12.5 28.719 1 94 207 TYR B O 1
ATOM 6296 N N . ALA B 1 208 ? -8.031 13.023 26.797 1 95.44 208 ALA B N 1
ATOM 6297 C CA . ALA B 1 208 ? -6.68 13.102 27.328 1 95.44 208 ALA B CA 1
ATOM 6298 C C . ALA B 1 208 ? -6.449 14.422 28.062 1 95.44 208 ALA B C 1
ATOM 6300 O O . ALA B 1 208 ? -5.484 14.555 28.812 1 95.44 208 ALA B O 1
ATOM 6301 N N . GLU B 1 209 ? -7.238 15.477 27.719 1 94.19 209 GLU B N 1
ATOM 6302 C CA . GLU B 1 209 ? -7.172 16.797 28.328 1 94.19 209 GLU B CA 1
ATOM 6303 C C . GLU B 1 209 ? -5.812 17.453 28.094 1 94.19 209 GLU B C 1
ATOM 6305 O O . GLU B 1 209 ? -5.199 17.969 29.031 1 94.19 209 GLU B O 1
ATOM 6310 N N . PHE B 1 210 ? -5.309 17.188 27.031 1 96.94 210 PHE B N 1
ATOM 6311 C CA . PHE B 1 210 ? -4.109 17.891 26.578 1 96.94 210 PHE B CA 1
ATOM 6312 C C . PHE B 1 210 ? -4.414 19.344 26.25 1 96.94 210 PHE B C 1
ATOM 6314 O O . PHE B 1 210 ? -5.203 19.641 25.344 1 96.94 210 PHE B O 1
ATOM 6321 N N . THR B 1 211 ? -3.781 20.297 26.906 1 96.06 211 THR B N 1
ATOM 6322 C CA . THR B 1 211 ? -4.219 21.688 26.891 1 96.06 211 THR B CA 1
ATOM 6323 C C . THR B 1 211 ? -3.381 22.5 25.906 1 96.06 211 THR B C 1
ATOM 6325 O O . THR B 1 211 ? -3.602 23.703 25.75 1 96.06 211 THR B O 1
ATOM 6328 N N . HIS B 1 212 ? -2.438 21.938 25.281 1 97.38 212 HIS B N 1
ATOM 6329 C CA . HIS B 1 212 ? -1.591 22.688 24.359 1 97.38 212 HIS B CA 1
ATOM 6330 C C . HIS B 1 212 ? -1.925 22.344 22.906 1 97.38 212 HIS B C 1
ATOM 6332 O O . HIS B 1 212 ? -1.034 22.297 22.062 1 97.38 212 HIS B O 1
ATOM 6338 N N . ALA B 1 213 ? -3.127 21.953 22.641 1 97.44 213 ALA B N 1
ATOM 6339 C CA . ALA B 1 213 ? -3.826 21.875 21.359 1 97.44 213 ALA B CA 1
ATOM 6340 C C . ALA B 1 213 ? -5.207 22.516 21.453 1 97.44 213 ALA B C 1
ATOM 6342 O O . ALA B 1 213 ? -5.762 22.656 22.547 1 97.44 213 ALA B O 1
ATOM 6343 N N . PRO B 1 214 ? -5.668 22.969 20.297 1 96.88 214 PRO B N 1
ATOM 6344 C CA . PRO B 1 214 ? -7.004 23.562 20.359 1 96.88 214 PRO B CA 1
ATOM 6345 C C . PRO B 1 214 ? -8.047 22.625 20.953 1 96.88 214 PRO B C 1
ATOM 6347 O O . PRO B 1 214 ? -8.086 21.438 20.594 1 96.88 214 PRO B O 1
ATOM 6350 N N . SER B 1 215 ? -8.867 23.125 21.797 1 97.81 215 SER B N 1
ATOM 6351 C CA . SER B 1 215 ? -9.945 22.328 22.391 1 97.81 215 SER B CA 1
ATOM 6352 C C . SER B 1 215 ? -11.023 22.016 21.359 1 97.81 215 SER B C 1
ATOM 6354 O O . SER B 1 215 ? -11.305 22.828 20.469 1 97.81 215 SER B O 1
ATOM 6356 N N . TYR B 1 216 ? -11.625 20.891 21.562 1 98.06 216 TYR B N 1
ATOM 6357 C CA . TYR B 1 216 ? -12.703 20.438 20.703 1 98.06 216 TYR B CA 1
ATOM 6358 C C . TYR B 1 216 ? -13.984 21.219 20.969 1 98.06 216 TYR B C 1
ATOM 6360 O O . TYR B 1 216 ? -14.5 21.219 22.078 1 98.06 216 TYR B O 1
ATOM 6368 N N . GLY B 1 217 ? -14.5 21.906 19.922 1 98.06 217 GLY B N 1
ATOM 6369 C CA . GLY B 1 217 ? -15.742 22.656 20.047 1 98.06 217 GLY B CA 1
ATOM 6370 C C . GLY B 1 217 ? -16.938 21.906 19.5 1 98.06 217 GLY B C 1
ATOM 6371 O O . GLY B 1 217 ? -18.078 22.156 19.922 1 98.06 217 GLY B O 1
ATOM 6372 N N . GLY B 1 218 ? -16.672 21.078 18.516 1 98.19 218 GLY B N 1
ATOM 6373 C CA . GLY B 1 218 ? -17.734 20.297 17.906 1 98.19 218 GLY B CA 1
ATOM 6374 C C . GLY B 1 218 ? -17.422 19.828 16.516 1 98.19 218 GLY B C 1
ATOM 6375 O O . GLY B 1 218 ? -16.312 20.047 16.016 1 98.19 218 GLY B O 1
ATOM 6376 N N . SER B 1 219 ? -18.391 19.109 15.922 1 98 219 SER B N 1
ATOM 6377 C CA . SER B 1 219 ? -18.156 18.578 14.578 1 98 219 SER B CA 1
ATOM 6378 C C . SER B 1 219 ? -19.469 18.359 13.828 1 98 219 SER B C 1
ATOM 6380 O O . SER B 1 219 ? -20.547 18.406 14.43 1 98 219 SER B O 1
ATOM 6382 N N . VAL B 1 220 ? -19.375 18.297 12.539 1 97 220 VAL B N 1
ATOM 6383 C CA . VAL B 1 220 ? -20.438 17.875 11.625 1 97 220 VAL B CA 1
ATOM 6384 C C . VAL B 1 220 ? -19.984 16.625 10.867 1 97 220 VAL B C 1
ATOM 6386 O O . VAL B 1 220 ? -18.906 16.609 10.281 1 97 220 VAL B O 1
ATOM 6389 N N . SER B 1 221 ? -20.797 15.57 10.898 1 96 221 SER B N 1
ATOM 6390 C CA . SER B 1 221 ? -20.469 14.328 10.211 1 96 221 SER B CA 1
ATOM 6391 C C . SER B 1 221 ? -21.641 13.852 9.359 1 96 221 SER B C 1
ATOM 6393 O O . SER B 1 221 ? -22.812 14.133 9.672 1 96 221 SER B O 1
ATOM 6395 N N . TRP B 1 222 ? -21.328 13.281 8.242 1 93.62 222 TRP B N 1
ATOM 6396 C CA . TRP B 1 222 ? -22.266 12.531 7.422 1 93.62 222 TRP B CA 1
ATOM 6397 C C . TRP B 1 222 ? -22.188 11.039 7.727 1 93.62 222 TRP B C 1
ATOM 6399 O O . TRP B 1 222 ? -21.141 10.414 7.52 1 93.62 222 TRP B O 1
ATOM 6409 N N . VAL B 1 223 ? -23.266 10.484 8.25 1 89.69 223 VAL B N 1
ATOM 6410 C CA . VAL B 1 223 ? -23.281 9.102 8.703 1 89.69 223 VAL B CA 1
ATOM 6411 C C . VAL B 1 223 ? -24.312 8.312 7.902 1 89.69 223 VAL B C 1
ATOM 6413 O O . VAL B 1 223 ? -25.469 8.75 7.766 1 89.69 223 VAL B O 1
ATOM 6416 N N . ARG B 1 224 ? -23.859 7.305 7.27 1 76.94 224 ARG B N 1
ATOM 6417 C CA . ARG B 1 224 ? -24.766 6.355 6.625 1 76.94 224 ARG B CA 1
ATOM 6418 C C . ARG B 1 224 ? -24.766 5.016 7.355 1 76.94 224 ARG B C 1
ATOM 6420 O O . ARG B 1 224 ? -23.703 4.473 7.668 1 76.94 224 ARG B O 1
ATOM 6427 N N . SER B 1 225 ? -25.953 4.555 7.551 1 69.5 225 SER B N 1
ATOM 6428 C CA . SER B 1 225 ? -26.062 3.287 8.266 1 69.5 225 SER B CA 1
ATOM 6429 C C . SER B 1 225 ? -25.25 2.193 7.574 1 69.5 225 SER B C 1
ATOM 6431 O O . SER B 1 225 ? -25.375 2.008 6.359 1 69.5 225 SER B O 1
ATOM 6433 N N . GLY B 1 226 ? -24.484 1.561 8.359 1 63.25 226 GLY B N 1
ATOM 6434 C CA . GLY B 1 226 ? -23.703 0.446 7.852 1 63.25 226 GLY B CA 1
ATOM 6435 C C . GLY B 1 226 ? -22.453 0.884 7.098 1 63.25 226 GLY B C 1
ATOM 6436 O O . GLY B 1 226 ? -21.703 0.049 6.586 1 63.25 226 GLY B O 1
ATOM 6437 N N . ASN B 1 227 ? -22.375 2.281 7.066 1 69.25 227 ASN B N 1
ATOM 6438 C CA . ASN B 1 227 ? -21.234 2.783 6.293 1 69.25 227 ASN B CA 1
ATOM 6439 C C . ASN B 1 227 ? -20.281 3.607 7.16 1 69.25 227 ASN B C 1
ATOM 6441 O O . ASN B 1 227 ? -20.453 3.668 8.383 1 69.25 227 ASN B O 1
ATOM 6445 N N . PHE B 1 228 ? -19.344 4.152 6.457 1 71.88 228 PHE B N 1
ATOM 6446 C CA . PHE B 1 228 ? -18.328 4.996 7.074 1 71.88 228 PHE B CA 1
ATOM 6447 C C . PHE B 1 228 ? -18.922 6.352 7.465 1 71.88 228 PHE B C 1
ATOM 6449 O O . PHE B 1 228 ? -19.781 6.883 6.766 1 71.88 228 PHE B O 1
ATOM 6456 N N . THR B 1 229 ? -18.469 6.777 8.594 1 86 229 THR B N 1
ATOM 6457 C CA . THR B 1 229 ? -18.719 8.164 8.961 1 86 229 THR B CA 1
ATOM 6458 C C . THR B 1 229 ? -17.766 9.102 8.234 1 86 229 THR B C 1
ATOM 6460 O O . THR B 1 229 ? -16.547 8.898 8.266 1 86 229 THR B O 1
ATOM 6463 N N . VAL B 1 230 ? -18.328 10.055 7.535 1 91.94 230 VAL B N 1
ATOM 6464 C CA . VAL B 1 230 ? -17.531 11.039 6.816 1 91.94 230 VAL B CA 1
ATOM 6465 C C . VAL B 1 230 ? -17.5 12.352 7.594 1 91.94 230 VAL B C 1
ATOM 6467 O O . VAL B 1 230 ? -18.547 12.883 7.961 1 91.94 230 VAL B O 1
ATOM 6470 N N . SER B 1 231 ? -16.297 12.836 7.922 1 95.5 231 SER B N 1
ATOM 6471 C CA . SER B 1 231 ? -16.172 14.133 8.578 1 95.5 231 SER B CA 1
ATOM 6472 C C . SER B 1 231 ? -16.438 15.273 7.605 1 95.5 231 SER B C 1
ATOM 6474 O O . SER B 1 231 ? -15.797 15.367 6.555 1 95.5 231 SER B O 1
ATOM 6476 N N . ILE B 1 232 ? -17.266 16.172 8 1 96.25 232 ILE B N 1
ATOM 6477 C CA . ILE B 1 232 ? -17.641 17.297 7.148 1 96.25 232 ILE B CA 1
ATOM 6478 C C . ILE B 1 232 ? -16.984 18.578 7.672 1 96.25 232 ILE B C 1
ATOM 6480 O O . ILE B 1 232 ? -16.516 19.406 6.891 1 96.25 232 ILE B O 1
ATOM 6484 N N . ALA B 1 233 ? -17.031 18.734 8.961 1 97.31 233 ALA B N 1
ATOM 6485 C CA . ALA B 1 233 ? -16.469 19.953 9.555 1 97.31 233 ALA B CA 1
ATOM 6486 C C . ALA B 1 233 ? -16.016 19.703 10.992 1 97.31 233 ALA B C 1
ATOM 6488 O O . ALA B 1 233 ? -16.547 18.812 11.664 1 97.31 233 ALA B O 1
ATOM 6489 N N . LEU B 1 234 ? -15.062 20.469 11.43 1 97.81 234 LEU B N 1
ATOM 6490 C CA . LEU B 1 234 ? -14.516 20.406 12.781 1 97.81 234 LEU B CA 1
ATOM 6491 C C . LEU B 1 234 ? -14.406 21.797 13.383 1 97.81 234 LEU B C 1
ATOM 6493 O O . LEU B 1 234 ? -13.805 22.688 12.789 1 97.81 234 LEU B O 1
ATOM 6497 N N . MET B 1 235 ? -15.047 21.984 14.508 1 98 235 MET B N 1
ATOM 6498 C CA . MET B 1 235 ? -14.953 23.234 15.25 1 98 235 MET B CA 1
ATOM 6499 C C . MET B 1 235 ? -13.977 23.109 16.406 1 98 235 MET B C 1
ATOM 6501 O O . MET B 1 235 ? -14.047 22.141 17.172 1 98 235 MET B O 1
ATOM 6505 N N . THR B 1 236 ? -13.039 24.016 16.516 1 97.81 236 THR B N 1
ATOM 6506 C CA . THR B 1 236 ? -12.086 24.047 17.625 1 97.81 236 THR B CA 1
ATOM 6507 C C . THR B 1 236 ? -11.984 25.438 18.219 1 97.81 236 THR B C 1
ATOM 6509 O O . THR B 1 236 ? -12.516 26.406 17.656 1 97.81 236 THR B O 1
ATOM 6512 N N . GLU B 1 237 ? -11.359 25.516 19.328 1 96.81 237 GLU B N 1
ATOM 6513 C CA . GLU B 1 237 ? -11.031 26.797 19.953 1 96.81 237 GLU B CA 1
ATOM 6514 C C . GLU B 1 237 ? -10.094 27.609 19.062 1 96.81 237 GLU B C 1
ATOM 6516 O O . GLU B 1 237 ? -9.172 27.062 18.453 1 96.81 237 GLU B O 1
ATOM 6521 N N . LEU B 1 238 ? -10.391 28.859 18.953 1 95.56 238 LEU B N 1
ATOM 6522 C CA . LEU B 1 238 ? -9.453 29.781 18.312 1 95.56 238 LEU B CA 1
ATOM 6523 C C . LEU B 1 238 ? -8.32 30.156 19.266 1 95.56 238 LEU B C 1
ATOM 6525 O O . LEU B 1 238 ? -8.562 30.75 20.312 1 95.56 238 LEU B O 1
ATOM 6529 N N . ILE B 1 239 ? -7.129 29.906 18.875 1 95 239 ILE B N 1
ATOM 6530 C CA . ILE B 1 239 ? -5.984 30.141 19.75 1 95 239 ILE B CA 1
ATOM 6531 C C . ILE B 1 239 ? -5.359 31.5 19.438 1 95 239 ILE B C 1
ATOM 6533 O O . ILE B 1 239 ? -4.844 31.703 18.344 1 95 239 ILE B O 1
ATOM 6537 N N . PRO B 1 240 ? -5.473 32.375 20.422 1 92.81 240 PRO B N 1
ATOM 6538 C CA . PRO B 1 240 ? -4.672 33.562 20.219 1 92.81 240 PRO B CA 1
ATOM 6539 C C . PRO B 1 240 ? -3.174 33.281 20.141 1 92.81 240 PRO B C 1
ATOM 6541 O O . PRO B 1 240 ? -2.664 32.438 20.859 1 92.81 240 PRO B O 1
ATOM 6544 N N . ASN B 1 241 ? -2.568 33.906 19.172 1 90.62 241 ASN B N 1
ATOM 6545 C CA . ASN B 1 241 ? -1.157 33.562 19.031 1 90.62 241 ASN B CA 1
ATOM 6546 C C . ASN B 1 241 ? -0.331 34.781 18.578 1 90.62 241 ASN B C 1
ATOM 6548 O O . ASN B 1 241 ? -0.884 35.781 18.141 1 90.62 241 ASN B O 1
ATOM 6552 N N . ASP B 1 242 ? 0.94 34.688 18.812 1 90.38 242 ASP B N 1
ATOM 6553 C CA . ASP B 1 242 ? 1.908 35.75 18.484 1 90.38 242 ASP B CA 1
ATOM 6554 C C . ASP B 1 242 ? 2.621 35.438 17.172 1 90.38 242 ASP B C 1
ATOM 6556 O O . ASP B 1 242 ? 3.492 36.188 16.734 1 90.38 242 ASP B O 1
ATOM 6560 N N . GLY B 1 243 ? 2.326 34.344 16.641 1 91.56 243 GLY B N 1
ATOM 6561 C CA . GLY B 1 243 ? 2.98 33.938 15.406 1 91.56 243 GLY B CA 1
ATOM 6562 C C . GLY B 1 243 ? 3.137 32.438 15.281 1 91.56 243 GLY B C 1
ATOM 6563 O O . GLY B 1 243 ? 2.846 31.703 16.219 1 91.56 243 GLY B O 1
ATOM 6564 N N . GLU B 1 244 ? 3.664 32.062 14.125 1 93.62 244 GLU B N 1
ATOM 6565 C CA . GLU B 1 244 ? 3.891 30.656 13.844 1 93.62 244 GLU B CA 1
ATOM 6566 C C . GLU B 1 244 ? 5.32 30.25 14.18 1 93.62 244 GLU B C 1
ATOM 6568 O O . GLU B 1 244 ? 6.238 31.078 14.125 1 93.62 244 GLU B O 1
ATOM 6573 N N . GLY B 1 245 ? 5.43 28.984 14.5 1 96.19 245 GLY B N 1
ATOM 6574 C CA . GLY B 1 245 ? 6.738 28.438 14.82 1 96.19 245 GLY B CA 1
ATOM 6575 C C . GLY B 1 245 ? 7.75 28.609 13.703 1 96.19 245 GLY B C 1
ATOM 6576 O O . GLY B 1 245 ? 8.938 28.844 13.961 1 96.19 245 GLY B O 1
ATOM 6577 N N . TRP B 1 246 ? 7.336 28.547 12.492 1 96.06 246 TRP B N 1
ATOM 6578 C CA . TRP B 1 246 ? 8.227 28.656 11.344 1 96.06 246 TRP B CA 1
ATOM 6579 C C . TRP B 1 246 ? 8.867 30.047 11.281 1 96.06 246 TRP B C 1
ATOM 6581 O O . TRP B 1 246 ? 10.094 30.156 11.242 1 96.06 246 TRP B O 1
ATOM 6591 N N . GLU B 1 247 ? 8.086 31.078 11.359 1 95.31 247 GLU B N 1
ATOM 6592 C CA . GLU B 1 247 ? 8.594 32.438 11.305 1 95.31 247 GLU B CA 1
ATOM 6593 C C . GLU B 1 247 ? 9.492 32.75 12.5 1 95.31 247 GLU B C 1
ATOM 6595 O O . GLU B 1 247 ? 10.508 33.438 12.359 1 95.31 247 GLU B O 1
ATOM 6600 N N . TYR B 1 248 ? 9.039 32.281 13.562 1 95.62 248 TYR B N 1
ATOM 6601 C CA . TYR B 1 248 ? 9.836 32.438 14.773 1 95.62 248 TYR B CA 1
ATOM 6602 C C . TYR B 1 248 ? 11.234 31.844 14.594 1 95.62 248 TYR B C 1
ATOM 6604 O O . TYR B 1 248 ? 12.234 32.5 14.914 1 95.62 248 TYR B O 1
ATOM 6612 N N . MET B 1 249 ? 11.32 30.609 14.109 1 96.75 249 MET B N 1
ATOM 6613 C CA . MET B 1 249 ? 12.594 29.922 13.914 1 96.75 249 MET B CA 1
ATOM 6614 C C . MET B 1 249 ? 13.469 30.672 12.906 1 96.75 249 MET B C 1
ATOM 6616 O O . MET B 1 249 ? 14.664 30.828 13.125 1 96.75 249 MET B O 1
ATOM 6620 N N . LEU B 1 250 ? 12.883 31.141 11.812 1 95.5 250 LEU B N 1
ATOM 6621 C CA . LEU B 1 250 ? 13.625 31.891 10.812 1 95.5 250 LEU B CA 1
ATOM 6622 C C . LEU B 1 250 ? 14.281 33.125 11.43 1 95.5 250 LEU B C 1
ATOM 6624 O O . LEU B 1 250 ? 15.453 33.406 11.18 1 95.5 250 LEU B O 1
ATOM 6628 N N . GLN B 1 251 ? 13.523 33.812 12.211 1 94.81 251 GLN B N 1
ATOM 6629 C CA . GLN B 1 251 ? 14.016 35.031 12.844 1 94.81 251 GLN B CA 1
ATOM 6630 C C . GLN B 1 251 ? 15.18 34.719 13.789 1 94.81 251 GLN B C 1
ATOM 6632 O O . GLN B 1 251 ? 16.156 35.469 13.82 1 94.81 251 GLN B O 1
ATOM 6637 N N . LYS B 1 252 ? 15.031 33.719 14.531 1 95.75 252 LYS B N 1
ATOM 6638 C CA . LYS B 1 252 ? 16.062 33.375 15.5 1 95.75 252 LYS B CA 1
ATOM 6639 C C . LYS B 1 252 ? 17.344 32.938 14.797 1 95.75 252 LYS B C 1
ATOM 6641 O O . LYS B 1 252 ? 18.453 33.25 15.25 1 95.75 252 LYS B O 1
ATOM 6646 N N . ILE B 1 253 ? 17.234 32.188 13.727 1 95.94 253 ILE B N 1
ATOM 6647 C CA . ILE B 1 253 ? 18.406 31.734 12.969 1 95.94 253 ILE B CA 1
ATOM 6648 C C . ILE B 1 253 ? 19.094 32.938 12.328 1 95.94 253 ILE B C 1
ATOM 6650 O O . ILE B 1 253 ? 20.312 33.031 12.328 1 95.94 253 ILE B O 1
ATOM 6654 N N . GLU B 1 254 ? 18.297 33.844 11.773 1 95.25 254 GLU B N 1
ATOM 6655 C CA . GLU B 1 254 ? 18.844 35.062 11.211 1 95.25 254 GLU B CA 1
ATOM 6656 C C . GLU B 1 254 ? 19.641 35.844 12.258 1 95.25 254 GLU B C 1
ATOM 6658 O O . GLU B 1 254 ? 20.734 36.344 11.969 1 95.25 254 GLU B O 1
ATOM 6663 N N . THR B 1 255 ? 19.062 35.969 13.359 1 95.12 255 THR B N 1
ATOM 6664 C CA . THR B 1 255 ? 19.734 36.656 14.453 1 95.12 255 THR B CA 1
ATOM 6665 C C . THR B 1 255 ? 21.062 36 14.789 1 95.12 255 THR B C 1
ATOM 6667 O O . THR B 1 255 ? 22.062 36.656 15.016 1 95.12 255 THR B O 1
ATOM 6670 N N . ALA B 1 256 ? 21.078 34.719 14.852 1 95.69 256 ALA B N 1
ATOM 6671 C CA . ALA B 1 256 ? 22.297 33.969 15.141 1 95.69 256 ALA B CA 1
ATOM 6672 C C . ALA B 1 256 ? 23.359 34.219 14.078 1 95.69 256 ALA B C 1
ATOM 6674 O O . ALA B 1 256 ? 24.531 34.406 14.398 1 95.69 256 ALA B O 1
ATOM 6675 N N . PHE B 1 257 ? 22.984 34.188 12.828 1 94.94 257 PHE B N 1
ATOM 6676 C CA . PHE B 1 257 ? 23.906 34.438 11.734 1 94.94 257 PHE B CA 1
ATOM 6677 C C . PHE B 1 257 ? 24.469 35.844 11.836 1 94.94 257 PHE B C 1
ATOM 6679 O O . PHE B 1 257 ? 25.672 36.062 11.695 1 94.94 257 PHE B O 1
ATOM 6686 N N . ASP B 1 258 ? 23.609 36.812 12.102 1 94.81 258 ASP B N 1
ATOM 6687 C CA . ASP B 1 258 ? 24.016 38.219 12.211 1 94.81 258 ASP B CA 1
ATOM 6688 C C . ASP B 1 258 ? 24.984 38.406 13.383 1 94.81 258 ASP B C 1
ATOM 6690 O O . ASP B 1 258 ? 25.984 39.125 13.258 1 94.81 258 ASP B O 1
ATOM 6694 N N . ASN B 1 259 ? 24.625 37.812 14.469 1 95.94 259 ASN B N 1
ATOM 6695 C CA . ASN B 1 259 ? 25.5 37.906 15.633 1 95.94 259 ASN B CA 1
ATOM 6696 C C . ASN B 1 259 ? 26.875 37.312 15.344 1 95.94 259 ASN B C 1
ATOM 6698 O O . ASN B 1 259 ? 27.891 37.875 15.773 1 95.94 259 ASN B O 1
ATOM 6702 N N . PHE B 1 260 ? 26.906 36.25 14.672 1 95.44 260 PHE B N 1
ATOM 6703 C CA . PHE B 1 260 ? 28.172 35.562 14.328 1 95.44 260 PHE B CA 1
ATOM 6704 C C . PHE B 1 260 ? 29 36.469 13.406 1 95.44 260 PHE B C 1
ATOM 6706 O O . PHE B 1 260 ? 30.203 36.656 13.648 1 95.44 260 PHE B O 1
ATOM 6713 N N . LEU B 1 261 ? 28.391 37 12.422 1 93.88 261 LEU B N 1
ATOM 6714 C CA . LEU B 1 261 ? 29.109 37.781 11.43 1 93.88 261 LEU B CA 1
ATOM 6715 C C . LEU B 1 261 ? 29.594 39.094 12.039 1 93.88 261 LEU B C 1
ATOM 6717 O O . LEU B 1 261 ? 30.578 39.688 11.57 1 93.88 261 LEU B O 1
ATOM 6721 N N . SER B 1 262 ? 28.891 39.562 13.016 1 94.12 262 SER B N 1
ATOM 6722 C CA . SER B 1 262 ? 29.25 40.812 13.672 1 94.12 262 SER B CA 1
ATOM 6723 C C . SER B 1 262 ? 30.281 40.594 14.773 1 94.12 262 SER B C 1
ATOM 6725 O O . SER B 1 262 ? 30.828 41.531 15.328 1 94.12 262 SER B O 1
ATOM 6727 N N . SER B 1 263 ? 30.453 39.406 15.016 1 92.44 263 SER B N 1
ATOM 6728 C CA . SER B 1 263 ? 31.391 39.062 16.078 1 92.44 263 SER B CA 1
ATOM 6729 C C . SER B 1 263 ? 32.781 38.781 15.516 1 92.44 263 SER B C 1
ATOM 6731 O O . SER B 1 263 ? 32.969 38.688 14.305 1 92.44 263 SER B O 1
ATOM 6733 N N . ASP B 1 264 ? 33.781 38.688 16.438 1 89.38 264 ASP B N 1
ATOM 6734 C CA . ASP B 1 264 ? 35.156 38.344 16.062 1 89.38 264 ASP B CA 1
ATOM 6735 C C . ASP B 1 264 ? 35.375 36.844 16.203 1 89.38 264 ASP B C 1
ATOM 6737 O O . ASP B 1 264 ? 36.531 36.375 16.219 1 89.38 264 ASP B O 1
ATOM 6741 N N . LEU B 1 265 ? 34.281 36.188 16.281 1 90.19 265 LEU B N 1
ATOM 6742 C CA . LEU B 1 265 ? 34.375 34.75 16.5 1 90.19 265 LEU B CA 1
ATOM 6743 C C . LEU B 1 265 ? 34.688 34 15.203 1 90.19 265 LEU B C 1
ATOM 6745 O O . LEU B 1 265 ? 34.094 34.312 14.156 1 90.19 265 LEU B O 1
ATOM 6749 N N . ASN B 1 266 ? 35.656 33.062 15.32 1 92.12 266 ASN B N 1
ATOM 6750 C CA . ASN B 1 266 ? 35.938 32.156 14.219 1 92.12 266 ASN B CA 1
ATOM 6751 C C . ASN B 1 266 ? 35.125 30.875 14.336 1 92.12 266 ASN B C 1
ATOM 6753 O O . ASN B 1 266 ? 34.969 30.344 15.438 1 92.12 266 ASN B O 1
ATOM 6757 N N . ILE B 1 267 ? 34.594 30.391 13.242 1 92.75 267 ILE B N 1
ATOM 6758 C CA . ILE B 1 267 ? 33.719 29.203 13.211 1 92.75 267 ILE B CA 1
ATOM 6759 C C . ILE B 1 267 ? 34.438 28.031 13.875 1 92.75 267 ILE B C 1
ATOM 6761 O O . ILE B 1 267 ? 33.781 27.188 14.5 1 92.75 267 ILE B O 1
ATOM 6765 N N . SER B 1 268 ? 35.75 27.984 13.742 1 90.5 268 SER B N 1
ATOM 6766 C CA . SER B 1 268 ? 36.562 26.891 14.289 1 90.5 268 SER B CA 1
ATOM 6767 C C . SER B 1 268 ? 36.594 26.938 15.812 1 90.5 268 SER B C 1
ATOM 6769 O O . SER B 1 268 ? 36.906 25.938 16.469 1 90.5 268 SER B O 1
ATOM 6771 N N . GLU B 1 269 ? 36.281 28.047 16.375 1 90.75 269 GLU B N 1
ATOM 6772 C CA . GLU B 1 269 ? 36.281 28.219 17.828 1 90.75 269 GLU B CA 1
ATOM 6773 C C . GLU B 1 269 ? 35 27.656 18.453 1 90.75 269 GLU B C 1
ATOM 6775 O O . GLU B 1 269 ? 34.938 27.453 19.672 1 90.75 269 GLU B O 1
ATOM 6780 N N . LEU B 1 270 ? 34.031 27.5 17.672 1 93.56 270 LEU B N 1
ATOM 6781 C CA . LEU B 1 270 ? 32.812 26.875 18.188 1 93.56 270 LEU B CA 1
ATOM 6782 C C . LEU B 1 270 ? 33.031 25.375 18.391 1 93.56 270 LEU B C 1
ATOM 6784 O O . LEU B 1 270 ? 33.406 24.656 17.453 1 93.56 270 LEU B O 1
ATOM 6788 N N . PRO B 1 271 ? 32.812 24.891 19.578 1 93.69 271 PRO B N 1
ATOM 6789 C CA . PRO B 1 271 ? 33.031 23.469 19.844 1 93.69 271 PRO B CA 1
ATOM 6790 C C . PRO B 1 271 ? 32.156 22.562 18.969 1 93.69 271 PRO B C 1
ATOM 6792 O O . PRO B 1 271 ? 30.984 22.891 18.719 1 93.69 271 PRO B O 1
ATOM 6795 N N . LYS B 1 272 ? 32.688 21.422 18.562 1 90.69 272 LYS B N 1
ATOM 6796 C CA . LYS B 1 272 ? 31.922 20.422 17.828 1 90.69 272 LYS B CA 1
ATOM 6797 C C . LYS B 1 272 ? 31.109 19.531 18.781 1 90.69 272 LYS B C 1
ATOM 6799 O O . LYS B 1 272 ? 31.656 18.953 19.719 1 90.69 272 LYS B O 1
ATOM 6804 N N . LEU B 1 273 ? 29.859 19.547 18.562 1 92.5 273 LEU B N 1
ATOM 6805 C CA . LEU B 1 273 ? 28.984 18.703 19.359 1 92.5 273 LEU B CA 1
ATOM 6806 C C . LEU B 1 273 ? 28.547 17.469 18.578 1 92.5 273 LEU B C 1
ATOM 6808 O O . LEU B 1 273 ? 28.312 17.547 17.359 1 92.5 273 LEU B O 1
ATOM 6812 N N . LYS B 1 274 ? 28.469 16.297 19.266 1 89.44 274 LYS B N 1
ATOM 6813 C CA . LYS B 1 274 ? 27.969 15.078 18.625 1 89.44 274 LYS B CA 1
ATOM 6814 C C . LYS B 1 274 ? 26.484 15.164 18.344 1 89.44 274 LYS B C 1
ATOM 6816 O O . LYS B 1 274 ? 25.719 15.695 19.156 1 89.44 274 LYS B O 1
ATOM 6821 N N . TYR B 1 275 ? 26.125 14.695 17.203 1 87.94 275 TYR B N 1
ATOM 6822 C CA . TYR B 1 275 ? 24.719 14.688 16.797 1 87.94 275 TYR B CA 1
ATOM 6823 C C . TYR B 1 275 ? 23.922 13.734 17.672 1 87.94 275 TYR B C 1
ATOM 6825 O O . TYR B 1 275 ? 24.328 12.602 17.922 1 87.94 275 TYR B O 1
ATOM 6833 N N . LEU B 1 276 ? 22.828 14.172 18.281 1 87.06 276 LEU B N 1
ATOM 6834 C CA . LEU B 1 276 ? 21.875 13.422 19.078 1 87.06 276 LEU B CA 1
ATOM 6835 C C . LEU B 1 276 ? 22.5 12.969 20.406 1 87.06 276 LEU B C 1
ATOM 6837 O O . LEU B 1 276 ? 22.219 11.875 20.875 1 87.06 276 LEU B O 1
ATOM 6841 N N . LYS B 1 277 ? 23.422 13.617 21 1 87.94 277 LYS B N 1
ATOM 6842 C CA . LYS B 1 277 ? 24.047 13.359 22.297 1 87.94 277 LYS B CA 1
ATOM 6843 C C . LYS B 1 277 ? 23.094 13.695 23.438 1 87.94 277 LYS B C 1
ATOM 6845 O O . LYS B 1 277 ? 23.25 13.195 24.547 1 87.94 277 LYS B O 1
ATOM 6850 N N . ARG B 1 278 ? 22.016 14.359 23.234 1 91.38 278 ARG B N 1
ATOM 6851 C CA . ARG B 1 278 ? 21.047 14.789 24.25 1 91.38 278 ARG B CA 1
ATOM 6852 C C . ARG B 1 278 ? 21.719 15.68 25.297 1 91.38 278 ARG B C 1
ATOM 6854 O O . ARG B 1 278 ? 22.375 15.188 26.203 1 91.38 278 ARG B O 1
ATOM 6861 N N . MET B 1 279 ? 21.516 16.969 25.203 1 94.81 279 MET B N 1
ATOM 6862 C CA . MET B 1 279 ? 22.125 17.938 26.094 1 94.81 279 MET B CA 1
ATOM 6863 C C . MET B 1 279 ? 21.094 18.922 26.609 1 94.81 279 MET B C 1
ATOM 6865 O O . MET B 1 279 ? 20.219 19.375 25.859 1 94.81 279 MET B O 1
ATOM 6869 N N . LYS B 1 280 ? 21.219 19.203 27.891 1 96.06 280 LYS B N 1
ATOM 6870 C CA . LYS B 1 280 ? 20.375 20.266 28.438 1 96.06 280 LYS B CA 1
ATOM 6871 C C . LYS B 1 280 ? 20.75 21.625 27.875 1 96.06 280 LYS B C 1
ATOM 6873 O O . LYS B 1 280 ? 21.906 21.859 27.516 1 96.06 280 LYS B O 1
ATOM 6878 N N . ALA B 1 281 ? 19.75 22.484 27.859 1 95.31 281 ALA B N 1
ATOM 6879 C CA . ALA B 1 281 ? 20 23.844 27.391 1 95.31 281 ALA B CA 1
ATOM 6880 C C . ALA B 1 281 ? 21.109 24.5 28.203 1 95.31 281 ALA B C 1
ATOM 6882 O O . ALA B 1 281 ? 21.953 25.219 27.641 1 95.31 281 ALA B O 1
ATOM 6883 N N . SER B 1 282 ? 21.172 24.219 29.453 1 94.25 282 SER B N 1
ATOM 6884 C CA . SER B 1 282 ? 22.141 24.828 30.359 1 94.25 282 SER B CA 1
ATOM 6885 C C . SER B 1 282 ? 23.547 24.281 30.125 1 94.25 282 SER B C 1
ATOM 6887 O O . SER B 1 282 ? 24.531 24.906 30.516 1 94.25 282 SER B O 1
ATOM 6889 N N . SER B 1 283 ? 23.672 23.188 29.469 1 95.12 283 SER B N 1
ATOM 6890 C CA . SER B 1 283 ? 24.953 22.531 29.266 1 95.12 283 SER B CA 1
ATOM 6891 C C . SER B 1 283 ? 25.562 22.906 27.922 1 95.12 283 SER B C 1
ATOM 6893 O O . SER B 1 283 ? 26.688 22.516 27.609 1 95.12 283 SER B O 1
ATOM 6895 N N . ILE B 1 284 ? 24.812 23.609 27.156 1 96.44 284 ILE B N 1
ATOM 6896 C CA . ILE B 1 284 ? 25.328 24.047 25.859 1 96.44 284 ILE B CA 1
ATOM 6897 C C . ILE B 1 284 ? 26.453 25.047 26.062 1 96.44 284 ILE B C 1
ATOM 6899 O O . ILE B 1 284 ? 26.359 25.953 26.906 1 96.44 284 ILE B O 1
ATOM 6903 N N . PRO B 1 285 ? 27.531 24.953 25.312 1 95.69 285 PRO B N 1
ATOM 6904 C CA . PRO B 1 285 ? 28.672 25.859 25.453 1 95.69 285 PRO B CA 1
ATOM 6905 C C . PRO B 1 285 ? 28.266 27.328 25.297 1 95.69 285 PRO B C 1
ATOM 6907 O O . PRO B 1 285 ? 27.406 27.656 24.484 1 95.69 285 PRO B O 1
ATOM 6910 N N . ASP B 1 286 ? 29 28.203 25.922 1 94.19 286 ASP B N 1
ATOM 6911 C CA . ASP B 1 286 ? 28.688 29.625 26.016 1 94.19 286 ASP B CA 1
ATOM 6912 C C . ASP B 1 286 ? 28.734 30.297 24.641 1 94.19 286 ASP B C 1
ATOM 6914 O O . ASP B 1 286 ? 27.969 31.219 24.359 1 94.19 286 ASP B O 1
ATOM 6918 N N . GLN B 1 287 ? 29.641 29.828 23.891 1 93.5 287 GLN B N 1
ATOM 6919 C CA . GLN B 1 287 ? 29.797 30.422 22.562 1 93.5 287 GLN B CA 1
ATOM 6920 C C . GLN B 1 287 ? 28.5 30.344 21.766 1 93.5 287 GLN B C 1
ATOM 6922 O O . GLN B 1 287 ? 28.125 31.297 21.078 1 93.5 287 GLN B O 1
ATOM 6927 N N . TYR B 1 288 ? 27.844 29.188 21.875 1 95.19 288 TYR B N 1
ATOM 6928 C CA . TYR B 1 288 ? 26.578 29.016 21.172 1 95.19 288 TYR B CA 1
ATOM 6929 C C . TYR B 1 288 ? 25.484 29.859 21.828 1 95.19 288 TYR B C 1
ATOM 6931 O O . TYR B 1 288 ? 24.672 30.469 21.125 1 95.19 288 TYR B O 1
ATOM 6939 N N . ARG B 1 289 ? 25.438 29.875 23.094 1 94.06 289 ARG B N 1
ATOM 6940 C CA . ARG B 1 289 ? 24.406 30.594 23.828 1 94.06 289 ARG B CA 1
ATOM 6941 C C . ARG B 1 289 ? 24.469 32.094 23.531 1 94.06 289 ARG B C 1
ATOM 6943 O O . ARG B 1 289 ? 23.422 32.75 23.469 1 94.06 289 ARG B O 1
ATOM 6950 N N . GLU B 1 290 ? 25.641 32.562 23.312 1 92.5 290 GLU B N 1
ATOM 6951 C CA . GLU B 1 290 ? 25.828 33.969 22.984 1 92.5 290 GLU B CA 1
ATOM 6952 C C . GLU B 1 290 ? 25.281 34.281 21.594 1 92.5 290 GLU B C 1
ATOM 6954 O O . GLU B 1 290 ? 24.781 35.375 21.344 1 92.5 290 GLU B O 1
ATOM 6959 N N . LEU B 1 291 ? 25.422 33.375 20.75 1 93.88 291 LEU B N 1
ATOM 6960 C CA . LEU B 1 291 ? 25 33.562 19.375 1 93.88 291 LEU B CA 1
ATOM 6961 C C . LEU B 1 291 ? 23.484 33.438 19.234 1 93.88 291 LEU B C 1
ATOM 6963 O O . LEU B 1 291 ? 22.844 34.219 18.531 1 93.88 291 LEU B O 1
ATOM 6967 N N . ILE B 1 292 ? 22.891 32.438 19.875 1 92.38 292 ILE B N 1
ATOM 6968 C CA . ILE B 1 292 ? 21.5 32.094 19.594 1 92.38 292 ILE B CA 1
ATOM 6969 C C . ILE B 1 292 ? 20.609 32.594 20.734 1 92.38 292 ILE B C 1
ATOM 6971 O O . ILE B 1 292 ? 19.391 32.75 20.547 1 92.38 292 ILE B O 1
ATOM 6975 N N . GLY B 1 293 ? 21.125 32.812 21.938 1 93.12 293 GLY B N 1
ATOM 6976 C CA . GLY B 1 293 ? 20.375 33.344 23.062 1 93.12 293 GLY B CA 1
ATOM 6977 C C . GLY B 1 293 ? 19.828 32.25 23.969 1 93.12 293 GLY B C 1
ATOM 6978 O O . GLY B 1 293 ? 19.391 31.203 23.5 1 93.12 293 GLY B O 1
ATOM 6979 N N . ASN B 1 294 ? 19.75 32.5 25.281 1 94.62 294 ASN B N 1
ATOM 6980 C CA . ASN B 1 294 ? 19.234 31.547 26.266 1 94.62 294 ASN B CA 1
ATOM 6981 C C . ASN B 1 294 ? 17.734 31.375 26.125 1 94.62 294 ASN B C 1
ATOM 6983 O O . ASN B 1 294 ? 17.203 30.266 26.344 1 94.62 294 ASN B O 1
ATOM 6987 N N . ASP B 1 295 ? 17.078 32.406 25.766 1 94.12 295 ASP B N 1
ATOM 6988 C CA . ASP B 1 295 ? 15.625 32.375 25.609 1 94.12 295 ASP B CA 1
ATOM 6989 C C . ASP B 1 295 ? 15.227 31.406 24.5 1 94.12 295 ASP B C 1
ATOM 6991 O O . ASP B 1 295 ? 14.234 30.688 24.625 1 94.12 295 ASP B O 1
ATOM 6995 N N . PHE B 1 296 ? 16.047 31.422 23.484 1 96.12 296 PHE B N 1
ATOM 6996 C CA . PHE B 1 296 ? 15.773 30.531 22.359 1 96.12 296 PHE B CA 1
ATOM 6997 C C . PHE B 1 296 ? 15.945 29.078 22.781 1 96.12 296 PHE B C 1
ATOM 6999 O O . PHE B 1 296 ? 15.102 28.234 22.484 1 96.12 296 PHE B O 1
ATOM 7006 N N . LEU B 1 297 ? 16.984 28.766 23.438 1 97 297 LEU B N 1
ATOM 7007 C CA . LEU B 1 297 ? 17.234 27.391 23.891 1 97 297 LEU B CA 1
ATOM 7008 C C . LEU B 1 297 ? 16.156 26.938 24.859 1 97 297 LEU B C 1
ATOM 7010 O O . LEU B 1 297 ? 15.734 25.766 24.812 1 97 297 LEU B O 1
ATOM 7014 N N . ASN B 1 298 ? 15.719 27.828 25.703 1 96.5 298 ASN B N 1
ATOM 7015 C CA . ASN B 1 298 ? 14.609 27.516 26.594 1 96.5 298 ASN B CA 1
ATOM 7016 C C . ASN B 1 298 ? 13.328 27.219 25.828 1 96.5 298 ASN B C 1
ATOM 7018 O O . ASN B 1 298 ? 12.578 26.312 26.188 1 96.5 298 ASN B O 1
ATOM 7022 N N . ASN B 1 299 ? 13.078 27.984 24.812 1 96.81 299 ASN B N 1
ATOM 7023 C CA . ASN B 1 299 ? 11.898 27.766 23.984 1 96.81 299 ASN B CA 1
ATOM 7024 C C . ASN B 1 299 ? 11.953 26.422 23.266 1 96.81 299 ASN B C 1
ATOM 7026 O O . ASN B 1 299 ? 10.93 25.766 23.078 1 96.81 299 ASN B O 1
ATOM 7030 N N . ILE B 1 300 ? 13.172 26 22.875 1 98 300 ILE B N 1
ATOM 7031 C CA . ILE B 1 300 ? 13.344 24.672 22.25 1 98 300 ILE B CA 1
ATOM 7032 C C . ILE B 1 300 ? 12.984 23.594 23.266 1 98 300 ILE B C 1
ATOM 7034 O O . ILE B 1 300 ? 12.336 22.594 22.922 1 98 300 ILE B O 1
ATOM 7038 N N . GLU B 1 301 ? 13.359 23.781 24.469 1 98.25 301 GLU B N 1
ATOM 7039 C CA . GLU B 1 301 ? 13 22.828 25.531 1 98.25 301 GLU B CA 1
ATOM 7040 C C . GLU B 1 301 ? 11.492 22.781 25.734 1 98.25 301 GLU B C 1
ATOM 7042 O O . GLU B 1 301 ? 10.922 21.703 25.922 1 98.25 301 GLU B O 1
ATOM 7047 N N . ILE B 1 302 ? 10.891 23.922 25.719 1 98.31 302 ILE B N 1
ATOM 7048 C CA . ILE B 1 302 ? 9.438 23.984 25.906 1 98.31 302 ILE B CA 1
ATOM 7049 C C . ILE B 1 302 ? 8.742 23.266 24.75 1 98.31 302 ILE B C 1
ATOM 7051 O O . ILE B 1 302 ? 7.789 22.516 24.953 1 98.31 302 ILE B O 1
ATOM 7055 N N . LEU B 1 303 ? 9.188 23.516 23.516 1 98.56 303 LEU B N 1
ATOM 7056 C CA . LEU B 1 303 ? 8.617 22.844 22.344 1 98.56 303 LEU B CA 1
ATOM 7057 C C . LEU B 1 303 ? 8.758 21.328 22.469 1 98.56 303 LEU B C 1
ATOM 7059 O O . LEU B 1 303 ? 7.824 20.594 22.156 1 98.56 303 LEU B O 1
ATOM 7063 N N . ALA B 1 304 ? 9.945 20.891 22.906 1 98.75 304 ALA B N 1
ATOM 7064 C CA . ALA B 1 304 ? 10.188 19.469 23.109 1 98.75 304 ALA B CA 1
ATOM 7065 C C . ALA B 1 304 ? 9.25 18.891 24.172 1 98.75 304 ALA B C 1
ATOM 7067 O O . ALA B 1 304 ? 8.719 17.797 24 1 98.75 304 ALA B O 1
ATOM 7068 N N . LYS B 1 305 ? 9.133 19.656 25.219 1 98.56 305 LYS B N 1
ATOM 7069 C CA . LYS B 1 305 ? 8.242 19.266 26.312 1 98.56 305 LYS B CA 1
ATOM 7070 C C . LYS B 1 305 ? 6.812 19.094 25.812 1 98.56 305 LYS B C 1
ATOM 7072 O O . LYS B 1 305 ? 6.168 18.078 26.078 1 98.56 305 LYS B O 1
ATOM 7077 N N . ARG B 1 306 ? 6.297 20.047 25.062 1 98.75 306 ARG B N 1
ATOM 7078 C CA . ARG B 1 306 ? 4.934 19.984 24.547 1 98.75 306 ARG B CA 1
ATOM 7079 C C . ARG B 1 306 ? 4.77 18.812 23.578 1 98.75 306 ARG B C 1
ATOM 7081 O O . ARG B 1 306 ? 3.723 18.172 23.547 1 98.75 306 ARG B O 1
ATOM 7088 N N . THR B 1 307 ? 5.781 18.562 22.75 1 98.81 307 THR B N 1
ATOM 7089 C CA . THR B 1 307 ? 5.766 17.438 21.828 1 98.81 307 THR B CA 1
ATOM 7090 C C . THR B 1 307 ? 5.633 16.109 22.594 1 98.81 307 THR B C 1
ATOM 7092 O O . THR B 1 307 ? 4.805 15.273 22.25 1 98.81 307 THR B O 1
ATOM 7095 N N . ALA B 1 308 ? 6.457 15.969 23.625 1 98.75 308 ALA B N 1
ATOM 7096 C CA . ALA B 1 308 ? 6.406 14.75 24.422 1 98.75 308 ALA B CA 1
ATOM 7097 C C . ALA B 1 308 ? 5.055 14.602 25.109 1 98.75 308 ALA B C 1
ATOM 7099 O O . ALA B 1 308 ? 4.492 13.5 25.156 1 98.75 308 ALA B O 1
ATOM 7100 N N . GLN B 1 309 ? 4.59 15.68 25.641 1 98.75 309 GLN B N 1
ATOM 7101 C CA . GLN B 1 309 ? 3.307 15.648 26.344 1 98.75 309 GLN B CA 1
ATOM 7102 C C . GLN B 1 309 ? 2.174 15.273 25.391 1 98.75 309 GLN B C 1
ATOM 7104 O O . GLN B 1 309 ? 1.229 14.586 25.781 1 98.75 309 GLN B O 1
ATOM 7109 N N . MET B 1 310 ? 2.189 15.742 24.156 1 98.75 310 MET B N 1
ATOM 7110 C CA . MET B 1 310 ? 1.221 15.336 23.141 1 98.75 310 MET B CA 1
ATOM 7111 C C . MET B 1 310 ? 1.248 13.828 22.922 1 98.75 310 MET B C 1
ATOM 7113 O O . MET B 1 310 ? 0.2 13.18 22.906 1 98.75 310 MET B O 1
ATOM 7117 N N . HIS B 1 311 ? 2.432 13.281 22.828 1 98.81 311 HIS B N 1
ATOM 7118 C CA . HIS B 1 311 ? 2.559 11.852 22.578 1 98.81 311 HIS B CA 1
ATOM 7119 C C . HIS B 1 311 ? 2.131 11.031 23.781 1 98.81 311 HIS B C 1
ATOM 7121 O O . HIS B 1 311 ? 1.526 9.969 23.641 1 98.81 311 HIS B O 1
ATOM 7127 N N . VAL B 1 312 ? 2.484 11.516 24.984 1 98.5 312 VAL B N 1
ATOM 7128 C CA . VAL B 1 312 ? 2.029 10.867 26.203 1 98.5 312 VAL B CA 1
ATOM 7129 C C . VAL B 1 312 ? 0.502 10.844 26.234 1 98.5 312 VAL B C 1
ATOM 7131 O O . VAL B 1 312 ? -0.101 9.82 26.578 1 98.5 312 VAL B O 1
ATOM 7134 N N . ALA B 1 313 ? -0.085 11.953 25.859 1 98.31 313 ALA B N 1
ATOM 7135 C CA . ALA B 1 313 ? -1.542 12.047 25.828 1 98.31 313 ALA B CA 1
ATOM 7136 C C . ALA B 1 313 ? -2.131 11.07 24.812 1 98.31 313 ALA B C 1
ATOM 7138 O O . ALA B 1 313 ? -3.1 10.367 25.109 1 98.31 313 ALA B O 1
ATOM 7139 N N . LEU B 1 314 ? -1.61 10.969 23.625 1 98.19 314 LEU B N 1
ATOM 7140 C CA . LEU B 1 314 ? -2.105 10.117 22.547 1 98.19 314 LEU B CA 1
ATOM 7141 C C . LEU B 1 314 ? -1.939 8.641 22.906 1 98.19 314 LEU B C 1
ATOM 7143 O O . LEU B 1 314 ? -2.684 7.793 22.422 1 98.19 314 LEU B O 1
ATOM 7147 N N . ALA B 1 315 ? -1.008 8.383 23.797 1 97.75 315 ALA B N 1
ATOM 7148 C CA . ALA B 1 315 ? -0.731 7.004 24.188 1 97.75 315 ALA B CA 1
ATOM 7149 C C . ALA B 1 315 ? -1.484 6.633 25.469 1 97.75 315 ALA B C 1
ATOM 7151 O O . ALA B 1 315 ? -1.376 5.508 25.953 1 97.75 315 ALA B O 1
ATOM 7152 N N . SER B 1 316 ? -2.279 7.48 25.953 1 95.44 316 SER B N 1
ATOM 7153 C CA . SER B 1 316 ? -2.793 7.348 27.312 1 95.44 316 SER B CA 1
ATOM 7154 C C . SER B 1 316 ? -3.984 6.398 27.375 1 95.44 316 SER B C 1
ATOM 7156 O O . SER B 1 316 ? -4.328 5.879 28.438 1 95.44 316 SER B O 1
ATOM 7158 N N . ASN B 1 317 ? -4.605 6.234 26.188 1 89.06 317 ASN B N 1
ATOM 7159 C CA . ASN B 1 317 ? -5.809 5.406 26.188 1 89.06 317 ASN B CA 1
ATOM 7160 C C . ASN B 1 317 ? -5.465 3.92 26.141 1 89.06 317 ASN B C 1
ATOM 7162 O O . ASN B 1 317 ? -4.633 3.492 25.344 1 89.06 317 ASN B O 1
ATOM 7166 N N . LYS B 1 318 ? -6.188 3.186 27.016 1 86.5 318 LYS B N 1
ATOM 7167 C CA . LYS B 1 318 ? -5.895 1.757 27.078 1 86.5 318 LYS B CA 1
ATOM 7168 C C . LYS B 1 318 ? -7.117 0.93 26.688 1 86.5 318 LYS B C 1
ATOM 7170 O O . LYS B 1 318 ? -7.078 -0.301 26.719 1 86.5 318 LYS B O 1
ATOM 7175 N N . ILE B 1 319 ? -8.117 1.604 26.219 1 86.62 319 ILE B N 1
ATOM 7176 C CA . ILE B 1 319 ? -9.367 0.896 25.984 1 86.62 319 ILE B CA 1
ATOM 7177 C C . ILE B 1 319 ? -9.773 1.05 24.516 1 86.62 319 ILE B C 1
ATOM 7179 O O . ILE B 1 319 ? -10.047 0.06 23.828 1 86.62 319 ILE B O 1
ATOM 7183 N N . ASP B 1 320 ? -9.75 2.283 24.062 1 88.06 320 ASP B N 1
ATOM 7184 C CA . ASP B 1 320 ? -10.156 2.562 22.688 1 88.06 320 ASP B CA 1
ATOM 7185 C C . ASP B 1 320 ? -9.133 2.016 21.688 1 88.06 320 ASP B C 1
ATOM 7187 O O . ASP B 1 320 ? -8.008 2.516 21.609 1 88.06 320 ASP B O 1
ATOM 7191 N N . ARG B 1 321 ? -9.539 1.104 20.891 1 86 321 ARG B N 1
ATOM 7192 C CA . ARG B 1 321 ? -8.664 0.404 19.969 1 86 321 ARG B CA 1
ATOM 7193 C C . ARG B 1 321 ? -8.039 1.375 18.969 1 86 321 ARG B C 1
ATOM 7195 O O . ARG B 1 321 ? -6.984 1.088 18.391 1 86 321 ARG B O 1
ATOM 7202 N N . HIS B 1 322 ? -8.664 2.471 18.797 1 89.5 322 HIS B N 1
ATOM 7203 C CA . HIS B 1 322 ? -8.156 3.443 17.828 1 89.5 322 HIS B CA 1
ATOM 7204 C C . HIS B 1 322 ? -6.922 4.16 18.375 1 89.5 322 HIS B C 1
ATOM 7206 O O . HIS B 1 322 ? -6.137 4.723 17.625 1 89.5 322 HIS B O 1
ATOM 7212 N N . PHE B 1 323 ? -6.773 4.09 19.719 1 95.25 323 PHE B N 1
ATOM 7213 C CA . PHE B 1 323 ? -5.699 4.891 20.297 1 95.25 323 PHE B CA 1
ATOM 7214 C C . PHE B 1 323 ? -4.754 4.023 21.125 1 95.25 323 PHE B C 1
ATOM 7216 O O . PHE B 1 323 ? -3.646 4.449 21.453 1 95.25 323 PHE B O 1
ATOM 7223 N N . VAL B 1 324 ? -5.188 2.777 21.5 1 95.5 324 VAL B N 1
ATOM 7224 C CA . VAL B 1 324 ? -4.348 1.913 22.328 1 95.5 324 VAL B CA 1
ATOM 7225 C C . VAL B 1 324 ? -3.012 1.668 21.625 1 95.5 324 VAL B C 1
ATOM 7227 O O . VAL B 1 324 ? -2.982 1.305 20.438 1 95.5 324 VAL B O 1
ATOM 7230 N N . PRO B 1 325 ? -1.891 1.935 22.297 1 96.94 325 PRO B N 1
ATOM 7231 C CA . PRO B 1 325 ? -0.586 1.661 21.703 1 96.94 325 PRO B CA 1
ATOM 7232 C C . PRO B 1 325 ? -0.447 0.216 21.219 1 96.94 325 PRO B C 1
ATOM 7234 O O . PRO B 1 325 ? -1.027 -0.693 21.812 1 96.94 325 PRO B O 1
ATOM 7237 N N . ARG B 1 326 ? 0.345 0.005 20.188 1 96.25 326 ARG B N 1
ATOM 7238 C CA . ARG B 1 326 ? 0.522 -1.319 19.594 1 96.25 326 ARG B CA 1
ATOM 7239 C C . ARG B 1 326 ? 1.999 -1.626 19.375 1 96.25 326 ARG B C 1
ATOM 7241 O O . ARG B 1 326 ? 2.791 -0.724 19.094 1 96.25 326 ARG B O 1
ATOM 7248 N N . SER B 1 327 ? 2.322 -2.916 19.453 1 96 327 SER B N 1
ATOM 7249 C CA . SER B 1 327 ? 3.664 -3.361 19.094 1 96 327 SER B CA 1
ATOM 7250 C C . SER B 1 327 ? 3.85 -3.395 17.578 1 96 327 SER B C 1
ATOM 7252 O O . SER B 1 327 ? 2.871 -3.398 16.828 1 96 327 SER B O 1
ATOM 7254 N N . TYR B 1 328 ? 5.105 -3.367 17.203 1 96.12 328 TYR B N 1
ATOM 7255 C CA . TYR B 1 328 ? 5.41 -3.584 15.797 1 96.12 328 TYR B CA 1
ATOM 7256 C C . TYR B 1 328 ? 5.094 -5.016 15.391 1 96.12 328 TYR B C 1
ATOM 7258 O O . TYR B 1 328 ? 5.176 -5.938 16.203 1 96.12 328 TYR B O 1
ATOM 7266 N N . ASN B 1 329 ? 4.656 -5.211 14.172 1 93.75 329 ASN B N 1
ATOM 7267 C CA . ASN B 1 329 ? 4.355 -6.527 13.617 1 93.75 329 ASN B CA 1
ATOM 7268 C C . ASN B 1 329 ? 4.633 -6.586 12.117 1 93.75 329 ASN B C 1
ATOM 7270 O O . ASN B 1 329 ? 4.996 -5.578 11.516 1 93.75 329 ASN B O 1
ATOM 7274 N N . SER B 1 330 ? 4.516 -7.707 11.547 1 92.69 330 SER B N 1
ATOM 7275 C CA . SER B 1 330 ? 4.891 -7.918 10.148 1 92.69 330 SER B CA 1
ATOM 7276 C C . SER B 1 330 ? 3.959 -7.164 9.211 1 92.69 330 SER B C 1
ATOM 7278 O O . SER B 1 330 ? 4.387 -6.688 8.156 1 92.69 330 SER B O 1
ATOM 7280 N N . ASP B 1 331 ? 2.666 -7.125 9.562 1 94.56 331 ASP B N 1
ATOM 7281 C CA . ASP B 1 331 ? 1.732 -6.391 8.719 1 94.56 331 ASP B CA 1
ATOM 7282 C C . ASP B 1 331 ? 2.133 -4.922 8.602 1 94.56 331 ASP B C 1
ATOM 7284 O O . ASP B 1 331 ? 2.09 -4.344 7.516 1 94.56 331 ASP B O 1
ATOM 7288 N N . PHE B 1 332 ? 2.518 -4.344 9.75 1 96.19 332 PHE B N 1
ATOM 7289 C CA . PHE B 1 332 ? 3 -2.967 9.758 1 96.19 332 PHE B CA 1
ATOM 7290 C C . PHE B 1 332 ? 4.242 -2.822 8.883 1 96.19 332 PHE B C 1
ATOM 7292 O O . PHE B 1 332 ? 4.352 -1.876 8.102 1 96.19 332 PHE B O 1
ATOM 7299 N N . SER B 1 333 ? 5.168 -3.727 9.047 1 95.38 333 SER B N 1
ATOM 7300 C CA . SER B 1 333 ? 6.414 -3.67 8.297 1 95.38 333 SER B CA 1
ATOM 7301 C C . SER B 1 333 ? 6.156 -3.701 6.793 1 95.38 333 SER B C 1
ATOM 7303 O O . SER B 1 333 ? 6.801 -2.973 6.031 1 95.38 333 SER B O 1
ATOM 7305 N N . VAL B 1 334 ? 5.289 -4.547 6.367 1 93.81 334 VAL B N 1
ATOM 7306 C CA . VAL B 1 334 ? 4.961 -4.652 4.949 1 93.81 334 VAL B CA 1
ATOM 7307 C C . VAL B 1 334 ? 4.344 -3.344 4.465 1 93.81 334 VAL B C 1
ATOM 7309 O O . VAL B 1 334 ? 4.734 -2.816 3.418 1 93.81 334 VAL B O 1
ATOM 7312 N N . TRP B 1 335 ? 3.395 -2.832 5.215 1 94.69 335 TRP B N 1
ATOM 7313 C CA . TRP B 1 335 ? 2.764 -1.557 4.887 1 94.69 335 TRP B CA 1
ATOM 7314 C C . TRP B 1 335 ? 3.807 -0.452 4.754 1 94.69 335 TRP B C 1
ATOM 7316 O O . TRP B 1 335 ? 3.812 0.291 3.77 1 94.69 335 TRP B O 1
ATOM 7326 N N . LEU B 1 336 ? 4.672 -0.371 5.727 1 96.75 336 LEU B N 1
ATOM 7327 C CA . LEU B 1 336 ? 5.68 0.681 5.793 1 96.75 336 LEU B CA 1
ATOM 7328 C C . LEU B 1 336 ? 6.625 0.602 4.598 1 96.75 336 LEU B C 1
ATOM 7330 O O . LEU B 1 336 ? 6.852 1.601 3.91 1 96.75 336 LEU B O 1
ATOM 7334 N N . LYS B 1 337 ? 7.184 -0.549 4.355 1 93.94 337 LYS B N 1
ATOM 7335 C CA . LYS B 1 337 ? 8.156 -0.74 3.285 1 93.94 337 LYS B CA 1
ATOM 7336 C C . LYS B 1 337 ? 7.539 -0.435 1.923 1 93.94 337 LYS B C 1
ATOM 7338 O O . LYS B 1 337 ? 8.148 0.258 1.103 1 93.94 337 LYS B O 1
ATOM 7343 N N . ASN B 1 338 ? 6.328 -0.948 1.705 1 92 338 ASN B N 1
ATOM 7344 C CA . ASN B 1 338 ? 5.66 -0.685 0.434 1 92 338 ASN B CA 1
ATOM 7345 C C . ASN B 1 338 ? 5.43 0.808 0.221 1 92 338 ASN B C 1
ATOM 7347 O O . ASN B 1 338 ? 5.672 1.329 -0.869 1 92 338 ASN B O 1
ATOM 7351 N N . ARG B 1 339 ? 4.957 1.436 1.213 1 93.25 339 ARG B N 1
ATOM 7352 C CA . ARG B 1 339 ? 4.695 2.869 1.141 1 93.25 339 ARG B CA 1
ATOM 7353 C C . ARG B 1 339 ? 5.973 3.645 0.841 1 93.25 339 ARG B C 1
ATOM 7355 O O . ARG B 1 339 ? 5.992 4.512 -0.035 1 93.25 339 ARG B O 1
ATOM 7362 N N . LEU B 1 340 ? 7.051 3.35 1.53 1 95.19 340 LEU B N 1
ATOM 7363 C CA . LEU B 1 340 ? 8.297 4.094 1.403 1 95.19 340 LEU B CA 1
ATOM 7364 C C . LEU B 1 340 ? 8.945 3.848 0.044 1 95.19 340 LEU B C 1
ATOM 7366 O O . LEU B 1 340 ? 9.484 4.77 -0.57 1 95.19 340 LEU B O 1
ATOM 7370 N N . ILE B 1 341 ? 8.898 2.615 -0.43 1 90.12 341 ILE B N 1
ATOM 7371 C CA . ILE B 1 341 ? 9.469 2.295 -1.733 1 90.12 341 ILE B CA 1
ATOM 7372 C C . ILE B 1 341 ? 8.688 3.016 -2.83 1 90.12 341 ILE B C 1
ATOM 7374 O O . ILE B 1 341 ? 9.281 3.555 -3.77 1 90.12 341 ILE B O 1
ATOM 7378 N N . TYR B 1 342 ? 7.414 3.045 -2.635 1 87.19 342 TYR B N 1
ATOM 7379 C CA . TYR B 1 342 ? 6.578 3.752 -3.602 1 87.19 342 TYR B CA 1
ATOM 7380 C C . TYR B 1 342 ? 6.926 5.234 -3.637 1 87.19 342 TYR B C 1
ATOM 7382 O O . TYR B 1 342 ? 7.105 5.812 -4.711 1 87.19 342 TYR B O 1
ATOM 7390 N N . ILE B 1 343 ? 6.988 5.82 -2.482 1 91.5 343 ILE B N 1
ATOM 7391 C CA . ILE B 1 343 ? 7.309 7.242 -2.381 1 91.5 343 ILE B CA 1
ATOM 7392 C C . ILE B 1 343 ? 8.688 7.504 -2.979 1 91.5 343 ILE B C 1
ATOM 7394 O O . ILE B 1 343 ? 8.867 8.438 -3.762 1 91.5 343 ILE B O 1
ATOM 7398 N N . PHE B 1 344 ? 9.633 6.688 -2.637 1 93 344 PHE B N 1
ATOM 7399 C CA . PHE B 1 344 ? 11.008 6.863 -3.105 1 93 344 PHE B CA 1
ATOM 7400 C C . PHE B 1 344 ? 11.07 6.781 -4.625 1 93 344 PHE B C 1
ATOM 7402 O O . PHE B 1 344 ? 11.695 7.625 -5.27 1 93 344 PHE B O 1
ATOM 7409 N N . GLU B 1 345 ? 10.461 5.789 -5.195 1 85.5 345 GLU B N 1
ATOM 7410 C CA . GLU B 1 345 ? 10.492 5.605 -6.645 1 85.5 345 GLU B CA 1
ATOM 7411 C C . GLU B 1 345 ? 9.859 6.789 -7.367 1 85.5 345 GLU B C 1
ATOM 7413 O O . GLU B 1 345 ? 10.359 7.238 -8.398 1 85.5 345 GLU B O 1
ATOM 7418 N N . ASN B 1 346 ? 8.789 7.242 -6.824 1 84.44 346 ASN B N 1
ATOM 7419 C CA . ASN B 1 346 ? 8.148 8.43 -7.387 1 84.44 346 ASN B CA 1
ATOM 7420 C C . ASN B 1 346 ? 9.078 9.633 -7.359 1 84.44 346 ASN B C 1
ATOM 7422 O O . ASN B 1 346 ? 9.172 10.375 -8.336 1 84.44 346 ASN B O 1
ATOM 7426 N N . ARG B 1 347 ? 9.75 9.812 -6.215 1 90.69 347 ARG B N 1
ATOM 7427 C CA . ARG B 1 347 ? 10.648 10.953 -6.066 1 90.69 347 ARG B CA 1
ATOM 7428 C C . ARG B 1 347 ? 11.867 10.805 -6.973 1 90.69 347 ARG B C 1
ATOM 7430 O O . ARG B 1 347 ? 12.367 11.797 -7.516 1 90.69 347 ARG B O 1
ATOM 7437 N N . TYR B 1 348 ? 12.344 9.641 -7.043 1 87.38 348 TYR B N 1
ATOM 7438 C CA . TYR B 1 348 ? 13.477 9.367 -7.926 1 87.38 348 TYR B CA 1
ATOM 7439 C C . TYR B 1 348 ? 13.156 9.75 -9.359 1 87.38 348 TYR B C 1
ATOM 7441 O O . TYR B 1 348 ? 13.93 10.461 -10.008 1 87.38 348 TYR B O 1
ATOM 7449 N N . ASN B 1 349 ? 12.031 9.398 -9.82 1 82.38 349 ASN B N 1
ATOM 7450 C CA . ASN B 1 349 ? 11.602 9.695 -11.18 1 82.38 349 ASN B CA 1
ATOM 7451 C C . ASN B 1 349 ? 11.383 11.188 -11.391 1 82.38 349 ASN B C 1
ATOM 7453 O O . ASN B 1 349 ? 11.742 11.734 -12.43 1 82.38 349 ASN B O 1
ATOM 7457 N N . MET B 1 350 ? 10.758 11.719 -10.422 1 83.81 350 MET B N 1
ATOM 7458 C CA . MET B 1 350 ? 10.523 13.164 -10.492 1 83.81 350 MET B CA 1
ATOM 7459 C C . MET B 1 350 ? 11.844 13.922 -10.594 1 83.81 350 MET B C 1
ATOM 7461 O O . MET B 1 350 ? 11.953 14.891 -11.344 1 83.81 350 MET B O 1
ATOM 7465 N N . LEU B 1 351 ? 12.781 13.523 -9.797 1 89.88 351 LEU B N 1
ATOM 7466 C CA . LEU B 1 351 ? 14.078 14.188 -9.789 1 89.88 351 LEU B CA 1
ATOM 7467 C C . LEU B 1 351 ? 14.773 14.031 -11.141 1 89.88 351 LEU B C 1
ATOM 7469 O O . LEU B 1 351 ? 15.312 15 -11.68 1 89.88 351 LEU B O 1
ATOM 7473 N N . GLU B 1 352 ? 14.742 12.891 -11.656 1 83.81 352 GLU B N 1
ATOM 7474 C CA . GLU B 1 352 ? 15.367 12.641 -12.953 1 83.81 352 GLU B CA 1
ATOM 7475 C C . GLU B 1 352 ? 14.75 13.508 -14.047 1 83.81 352 GLU B C 1
ATOM 7477 O O . GLU B 1 352 ? 15.461 14.023 -14.914 1 83.81 352 GLU B O 1
ATOM 7482 N N . SER B 1 353 ? 13.5 13.656 -13.945 1 82.19 353 SER B N 1
ATOM 7483 C CA . SER B 1 353 ? 12.781 14.422 -14.953 1 82.19 353 SER B CA 1
ATOM 7484 C C . SER B 1 353 ? 13.031 15.922 -14.789 1 82.19 353 SER B C 1
ATOM 7486 O O . SER B 1 353 ? 12.805 16.703 -15.719 1 82.19 353 SER B O 1
ATOM 7488 N N . ASN B 1 354 ? 13.484 16.281 -13.625 1 86.56 354 ASN B N 1
ATOM 7489 C CA . ASN B 1 354 ? 13.625 17.719 -13.352 1 86.56 354 ASN B CA 1
ATOM 7490 C C . ASN B 1 354 ? 15.086 18.109 -13.148 1 86.56 354 ASN B C 1
ATOM 7492 O O . ASN B 1 354 ? 15.375 19.188 -12.641 1 86.56 354 ASN B O 1
ATOM 7496 N N . LEU B 1 355 ? 15.977 17.234 -13.539 1 88.12 355 LEU B N 1
ATOM 7497 C CA . LEU B 1 355 ? 17.406 17.516 -13.352 1 88.12 355 LEU B CA 1
ATOM 7498 C C . LEU B 1 355 ? 17.797 18.812 -14.039 1 88.12 355 LEU B C 1
ATOM 7500 O O . LEU B 1 355 ? 18.672 19.531 -13.555 1 88.12 355 LEU B O 1
ATOM 7504 N N . HIS B 1 356 ? 17.203 19.078 -15.164 1 88.5 356 HIS B N 1
ATOM 7505 C CA . HIS B 1 356 ? 17.547 20.234 -15.984 1 88.5 356 HIS B CA 1
ATOM 7506 C C . HIS B 1 356 ? 17.188 21.547 -15.273 1 88.5 356 HIS B C 1
ATOM 7508 O O . HIS B 1 356 ? 17.703 22.609 -15.633 1 88.5 356 HIS B O 1
ATOM 7514 N N . LYS B 1 357 ? 16.328 21.469 -14.297 1 88.25 357 LYS B N 1
ATOM 7515 C CA . LYS B 1 357 ? 15.898 22.656 -13.555 1 88.25 357 LYS B CA 1
ATOM 7516 C C . LYS B 1 357 ? 16.875 22.969 -12.422 1 88.25 357 LYS B C 1
ATOM 7518 O O . LYS B 1 357 ? 16.781 24.016 -11.789 1 88.25 357 LYS B O 1
ATOM 7523 N N . LEU B 1 358 ? 17.766 22.031 -12.148 1 90.44 358 LEU B N 1
ATOM 7524 C CA . LEU B 1 358 ? 18.688 22.203 -11.039 1 90.44 358 LEU B CA 1
ATOM 7525 C C . LEU B 1 358 ? 20.047 22.672 -11.531 1 90.44 358 LEU B C 1
ATOM 7527 O O . LEU B 1 358 ? 20.438 22.391 -12.672 1 90.44 358 LEU B O 1
ATOM 7531 N N . GLU B 1 359 ? 20.734 23.516 -10.75 1 88 359 GLU B N 1
ATOM 7532 C CA . GLU B 1 359 ? 22.062 24.016 -11.102 1 88 359 GLU B CA 1
ATOM 7533 C C . GLU B 1 359 ? 23 24 -9.891 1 88 359 GLU B C 1
ATOM 7535 O O . GLU B 1 359 ? 22.547 23.828 -8.758 1 88 359 GLU B O 1
ATOM 7540 N N . GLY B 1 360 ? 24.281 23.984 -10.172 1 87.81 360 GLY B N 1
ATOM 7541 C CA . GLY B 1 360 ? 25.281 24.141 -9.125 1 87.81 360 GLY B CA 1
ATOM 7542 C C . GLY B 1 360 ? 25.297 22.984 -8.141 1 87.81 360 GLY B C 1
ATOM 7543 O O . GLY B 1 360 ? 25.266 21.812 -8.531 1 87.81 360 GLY B O 1
ATOM 7544 N N . VAL B 1 361 ? 25.297 23.312 -6.879 1 84.25 361 VAL B N 1
ATOM 7545 C CA . VAL B 1 361 ? 25.422 22.328 -5.801 1 84.25 361 VAL B CA 1
ATOM 7546 C C . VAL B 1 361 ? 24.172 21.469 -5.727 1 84.25 361 VAL B C 1
ATOM 7548 O O . VAL B 1 361 ? 24.234 20.281 -5.402 1 84.25 361 VAL B O 1
ATOM 7551 N N . GLY B 1 362 ? 23.078 22.094 -6.062 1 87.44 362 GLY B N 1
ATOM 7552 C CA . GLY B 1 362 ? 21.844 21.344 -6.098 1 87.44 362 GLY B CA 1
ATOM 7553 C C . GLY B 1 362 ? 21.859 20.203 -7.098 1 87.44 362 GLY B C 1
ATOM 7554 O O . GLY B 1 362 ? 21.375 19.109 -6.812 1 87.44 362 GLY B O 1
ATOM 7555 N N . LEU B 1 363 ? 22.469 20.453 -8.211 1 91.94 363 LEU B N 1
ATOM 7556 C CA . LEU B 1 363 ? 22.609 19.438 -9.242 1 91.94 363 LEU B CA 1
ATOM 7557 C C . LEU B 1 363 ? 23.578 18.328 -8.805 1 91.94 363 LEU B C 1
ATOM 7559 O O . LEU B 1 363 ? 23.359 17.156 -9.094 1 91.94 363 LEU B O 1
ATOM 7563 N N . ASP B 1 364 ? 24.562 18.734 -8.078 1 91.75 364 ASP B N 1
ATOM 7564 C CA . ASP B 1 364 ? 25.531 17.766 -7.551 1 91.75 364 ASP B CA 1
ATOM 7565 C C . ASP B 1 364 ? 24.844 16.797 -6.574 1 91.75 364 ASP B C 1
ATOM 7567 O O . ASP B 1 364 ? 25.047 15.586 -6.648 1 91.75 364 ASP B O 1
ATOM 7571 N N . TYR B 1 365 ? 24.062 17.406 -5.738 1 90.88 365 TYR B N 1
ATOM 7572 C CA . TYR B 1 365 ? 23.359 16.594 -4.758 1 90.88 365 TYR B CA 1
ATOM 7573 C C . TYR B 1 365 ? 22.359 15.68 -5.438 1 90.88 365 TYR B C 1
ATOM 7575 O O . TYR B 1 365 ? 22.125 14.547 -4.992 1 90.88 365 TYR B O 1
ATOM 7583 N N . ALA B 1 366 ? 21.75 16.156 -6.465 1 92.88 366 ALA B N 1
ATOM 7584 C CA . ALA B 1 366 ? 20.797 15.359 -7.227 1 92.88 366 ALA B CA 1
ATOM 7585 C C . ALA B 1 366 ? 21.484 14.133 -7.832 1 92.88 366 ALA B C 1
ATOM 7587 O O . ALA B 1 366 ? 20.938 13.023 -7.766 1 92.88 366 ALA B O 1
ATOM 7588 N N . HIS B 1 367 ? 22.641 14.352 -8.344 1 91.19 367 HIS B N 1
ATOM 7589 C CA . HIS B 1 367 ? 23.375 13.242 -8.93 1 91.19 367 HIS B CA 1
ATOM 7590 C C . HIS B 1 367 ? 23.797 12.242 -7.855 1 91.19 367 HIS B C 1
ATOM 7592 O O . HIS B 1 367 ? 23.781 11.031 -8.094 1 91.19 367 HIS B O 1
ATOM 7598 N N . GLU B 1 368 ? 24.156 12.758 -6.738 1 90.25 368 GLU B N 1
ATOM 7599 C CA . GLU B 1 368 ? 24.516 11.875 -5.629 1 90.25 368 GLU B CA 1
ATOM 7600 C C . GLU B 1 368 ? 23.312 11.031 -5.188 1 90.25 368 GLU B C 1
ATOM 7602 O O . GLU B 1 368 ? 23.453 9.844 -4.902 1 90.25 368 GLU B O 1
ATOM 7607 N N . PHE B 1 369 ? 22.172 11.672 -5.094 1 91.38 369 PHE B N 1
ATOM 7608 C CA . PHE B 1 369 ? 20.938 10.984 -4.738 1 91.38 369 PHE B CA 1
ATOM 7609 C C . PHE B 1 369 ? 20.656 9.852 -5.707 1 91.38 369 PHE B C 1
ATOM 7611 O O . PHE B 1 369 ? 20.328 8.734 -5.289 1 91.38 369 PHE B O 1
ATOM 7618 N N . ILE B 1 370 ? 20.844 10.141 -6.973 1 85.44 370 ILE B N 1
ATOM 7619 C CA . ILE B 1 370 ? 20.594 9.164 -8.023 1 85.44 370 ILE B CA 1
ATOM 7620 C C . ILE B 1 370 ? 21.594 8.008 -7.906 1 85.44 370 ILE B C 1
ATOM 7622 O O . ILE B 1 370 ? 21.219 6.844 -8.062 1 85.44 370 ILE B O 1
ATOM 7626 N N . ALA B 1 371 ? 22.781 8.352 -7.551 1 82 371 ALA B N 1
ATOM 7627 C CA . ALA B 1 371 ? 23.844 7.352 -7.445 1 82 371 ALA B CA 1
ATOM 7628 C C . ALA B 1 371 ? 23.625 6.441 -6.242 1 82 371 ALA B C 1
ATOM 7630 O O . ALA B 1 371 ? 24.062 5.289 -6.238 1 82 371 ALA B O 1
ATOM 7631 N N . HIS B 1 372 ? 22.875 6.91 -5.242 1 86.19 372 HIS B N 1
ATOM 7632 C CA . HIS B 1 372 ? 22.703 6.152 -4.008 1 86.19 372 HIS B CA 1
ATOM 7633 C C . HIS B 1 372 ? 21.344 5.473 -3.973 1 86.19 372 HIS B C 1
ATOM 7635 O O . HIS B 1 372 ? 20.828 5.141 -2.898 1 86.19 372 HIS B O 1
ATOM 7641 N N . LYS B 1 373 ? 20.672 5.32 -5.059 1 83.81 373 LYS B N 1
ATOM 7642 C CA . LYS B 1 373 ? 19.344 4.723 -5.148 1 83.81 373 LYS B CA 1
ATOM 7643 C C . LYS B 1 373 ? 19.281 3.393 -4.402 1 83.81 373 LYS B C 1
ATOM 7645 O O . LYS B 1 373 ? 18.406 3.182 -3.559 1 83.81 373 LYS B O 1
ATOM 7650 N N . SER B 1 374 ? 20.234 2.486 -4.66 1 76.06 374 SER B N 1
ATOM 7651 C CA . SER B 1 374 ? 20.25 1.148 -4.082 1 76.06 374 SER B CA 1
ATOM 7652 C C . SER B 1 374 ? 20.422 1.203 -2.568 1 76.06 374 SER B C 1
ATOM 7654 O O . SER B 1 374 ? 19.828 0.404 -1.838 1 76.06 374 SER B O 1
ATOM 7656 N N . ASP B 1 375 ? 21.266 2.141 -2.139 1 81.31 375 ASP B N 1
ATOM 7657 C CA . ASP B 1 375 ? 21.516 2.285 -0.71 1 81.31 375 ASP B CA 1
ATOM 7658 C C . ASP B 1 375 ? 20.266 2.752 0.028 1 81.31 375 ASP B C 1
ATOM 7660 O O . ASP B 1 375 ? 19.984 2.287 1.133 1 81.31 375 ASP B O 1
ATOM 7664 N N . ILE B 1 376 ? 19.609 3.615 -0.611 1 89.12 376 ILE B N 1
ATOM 7665 C CA . ILE B 1 376 ? 18.406 4.164 0.008 1 89.12 376 ILE B CA 1
ATOM 7666 C C . ILE B 1 376 ? 17.328 3.092 0.07 1 89.12 376 ILE B C 1
ATOM 7668 O O . ILE B 1 376 ? 16.656 2.936 1.094 1 89.12 376 ILE B O 1
ATOM 7672 N N . ILE B 1 377 ? 17.188 2.334 -0.992 1 85.31 377 ILE B N 1
ATOM 7673 C CA . ILE B 1 377 ? 16.219 1.244 -1.028 1 85.31 377 ILE B CA 1
ATOM 7674 C C . ILE B 1 377 ? 16.547 0.222 0.057 1 85.31 377 ILE B C 1
ATOM 7676 O O . ILE B 1 377 ? 15.672 -0.209 0.805 1 85.31 377 ILE B O 1
ATOM 7680 N N . LYS B 1 378 ? 17.812 -0.099 0.132 1 81.56 378 LYS B N 1
ATOM 7681 C CA . LYS B 1 378 ? 18.266 -1.057 1.137 1 81.56 378 LYS B CA 1
ATOM 7682 C C . LYS B 1 378 ? 17.969 -0.558 2.547 1 81.56 378 LYS B C 1
ATOM 7684 O O . LYS B 1 378 ? 17.578 -1.338 3.416 1 81.56 378 LYS B O 1
ATOM 7689 N N . HIS B 1 379 ? 18.172 0.683 2.732 1 87.75 379 HIS B N 1
ATOM 7690 C CA . HIS B 1 379 ? 17.891 1.28 4.031 1 87.75 379 HIS B CA 1
ATOM 7691 C C . HIS B 1 379 ? 16.422 1.131 4.395 1 87.75 379 HIS B C 1
ATOM 7693 O O . HIS B 1 379 ? 16.094 0.717 5.508 1 87.75 379 HIS B O 1
ATOM 7699 N N . PHE B 1 380 ? 15.531 1.396 3.496 1 91.56 380 PHE B N 1
ATOM 7700 C CA . PHE B 1 380 ? 14.102 1.301 3.754 1 91.56 380 PHE B CA 1
ATOM 7701 C C . PHE B 1 380 ? 13.68 -0.15 3.965 1 91.56 380 PHE B C 1
ATOM 7703 O O . PHE B 1 380 ? 12.867 -0.445 4.84 1 91.56 380 PHE B O 1
ATOM 7710 N N . LEU B 1 381 ? 14.297 -1.017 3.246 1 88.06 381 LEU B N 1
ATOM 7711 C CA . LEU B 1 381 ? 13.898 -2.42 3.303 1 88.06 381 LEU B CA 1
ATOM 7712 C C . LEU B 1 381 ? 14.516 -3.109 4.516 1 88.06 381 LEU B C 1
ATOM 7714 O O . LEU B 1 381 ? 14.109 -4.215 4.879 1 88.06 381 LEU B O 1
ATOM 7718 N N . SER B 1 382 ? 15.484 -2.49 5.188 1 87.12 382 SER B N 1
ATOM 7719 C CA . SER B 1 382 ? 16.188 -3.092 6.316 1 87.12 382 SER B CA 1
ATOM 7720 C C . SER B 1 382 ? 15.375 -2.967 7.602 1 87.12 382 SER B C 1
ATOM 7722 O O . SER B 1 382 ? 15.773 -3.484 8.648 1 87.12 382 SER B O 1
ATOM 7724 N N . PHE B 1 383 ? 14.227 -2.305 7.535 1 92.38 383 PHE B N 1
ATOM 7725 C CA . PHE B 1 383 ? 13.375 -2.189 8.711 1 92.38 383 PHE B CA 1
ATOM 7726 C C . PHE B 1 383 ? 13.008 -3.566 9.25 1 92.38 383 PHE B C 1
ATOM 7728 O O . PHE B 1 383 ? 12.477 -4.402 8.516 1 92.38 383 PHE B O 1
ATOM 7735 N N . ASP B 1 384 ? 13.352 -3.816 10.5 1 89.88 384 ASP B N 1
ATOM 7736 C CA . ASP B 1 384 ? 13.086 -5.105 11.133 1 89.88 384 ASP B CA 1
ATOM 7737 C C . ASP B 1 384 ? 12.273 -4.934 12.414 1 89.88 384 ASP B C 1
ATOM 7739 O O . ASP B 1 384 ? 12.828 -4.602 13.461 1 89.88 384 ASP B O 1
ATOM 7743 N N . GLU B 1 385 ? 11.023 -5.332 12.367 1 90.88 385 GLU B N 1
ATOM 7744 C CA . GLU B 1 385 ? 10.109 -5.141 13.484 1 90.88 385 GLU B CA 1
ATOM 7745 C C . GLU B 1 385 ? 10.508 -6.004 14.68 1 90.88 385 GLU B C 1
ATOM 7747 O O . GLU B 1 385 ? 10.18 -5.676 15.82 1 90.88 385 GLU B O 1
ATOM 7752 N N . LEU B 1 386 ? 11.234 -7.047 14.461 1 89.56 386 LEU B N 1
ATOM 7753 C CA . LEU B 1 386 ? 11.57 -7.98 15.523 1 89.56 386 LEU B CA 1
ATOM 7754 C C . LEU B 1 386 ? 12.633 -7.395 16.438 1 89.56 386 LEU B C 1
ATOM 7756 O O . LEU B 1 386 ? 12.836 -7.887 17.562 1 89.56 386 LEU B O 1
ATOM 7760 N N . LYS B 1 387 ? 13.242 -6.395 15.977 1 91.06 387 LYS B N 1
ATOM 7761 C CA . LYS B 1 387 ? 14.312 -5.785 16.75 1 91.06 387 LYS B CA 1
ATOM 7762 C C . LYS B 1 387 ? 13.797 -4.598 17.562 1 91.06 387 LYS B C 1
ATOM 7764 O O . LYS B 1 387 ? 14.562 -3.93 18.25 1 91.06 387 LYS B O 1
ATOM 7769 N N . LEU B 1 388 ? 12.539 -4.32 17.5 1 95.44 388 LEU B N 1
ATOM 7770 C CA . LEU B 1 388 ? 11.977 -3.135 18.141 1 95.44 388 LEU B CA 1
ATOM 7771 C C . LEU B 1 388 ? 11.109 -3.518 19.344 1 95.44 388 LEU B C 1
ATOM 7773 O O . LEU B 1 388 ? 10.32 -4.461 19.266 1 95.44 388 LEU B O 1
ATOM 7777 N N . ASN B 1 389 ? 11.328 -2.83 20.359 1 94.56 389 ASN B N 1
ATOM 7778 C CA . ASN B 1 389 ? 10.578 -3.105 21.578 1 94.56 389 ASN B CA 1
ATOM 7779 C C . ASN B 1 389 ? 9.578 -1.992 21.891 1 94.56 389 ASN B C 1
ATOM 7781 O O . ASN B 1 389 ? 8.656 -2.186 22.672 1 94.56 389 ASN B O 1
ATOM 7785 N N . SER B 1 390 ? 9.812 -0.812 21.344 1 97.44 390 SER B N 1
ATOM 7786 C CA . SER B 1 390 ? 8.938 0.328 21.609 1 97.44 390 SER B CA 1
ATOM 7787 C C . SER B 1 390 ? 7.547 0.097 21.031 1 97.44 390 SER B C 1
ATOM 7789 O O . SER B 1 390 ? 7.293 -0.929 20.391 1 97.44 390 SER B O 1
ATOM 7791 N N . LYS B 1 391 ? 6.633 0.984 21.312 1 97.56 391 LYS B N 1
ATOM 7792 C CA . LYS B 1 391 ? 5.25 0.863 20.844 1 97.56 391 LYS B CA 1
ATOM 7793 C C . LYS B 1 391 ? 4.918 1.936 19.812 1 97.56 391 LYS B C 1
ATOM 7795 O O . LYS B 1 391 ? 5.551 2.992 19.781 1 97.56 391 LYS B O 1
ATOM 7800 N N . ARG B 1 392 ? 3.975 1.593 19 1 97.94 392 ARG B N 1
ATOM 7801 C CA . ARG B 1 392 ? 3.412 2.525 18.031 1 97.94 392 ARG B CA 1
ATOM 7802 C C . ARG B 1 392 ? 2.137 3.17 18.562 1 97.94 392 ARG B C 1
ATOM 7804 O O . ARG B 1 392 ? 1.342 2.518 19.25 1 97.94 392 ARG B O 1
ATOM 7811 N N . ILE B 1 393 ? 1.935 4.43 18.266 1 98.31 393 ILE B N 1
ATOM 7812 C CA . ILE B 1 393 ? 0.754 5.172 18.688 1 98.31 393 ILE B CA 1
ATOM 7813 C C . ILE B 1 393 ? 0.222 6.008 17.531 1 98.31 393 ILE B C 1
ATOM 7815 O O . ILE B 1 393 ? 0.855 6.09 16.469 1 98.31 393 ILE B O 1
ATOM 7819 N N . ARG B 1 394 ? -1.033 6.555 17.688 1 97.81 394 ARG B N 1
ATOM 7820 C CA . ARG B 1 394 ? -1.421 7.637 16.797 1 97.81 394 ARG B CA 1
ATOM 7821 C C . ARG B 1 394 ? -0.503 8.844 16.969 1 97.81 394 ARG B C 1
ATOM 7823 O O . ARG B 1 394 ? -0.102 9.172 18.078 1 97.81 394 ARG B O 1
ATOM 7830 N N . ILE B 1 395 ? -0.098 9.398 15.891 1 98.44 395 ILE B N 1
ATOM 7831 C CA . ILE B 1 395 ? 0.801 10.547 15.961 1 98.44 395 ILE B CA 1
ATOM 7832 C C . ILE B 1 395 ? 0.22 11.711 15.164 1 98.44 395 ILE B C 1
ATOM 7834 O O . ILE B 1 395 ? -0.827 11.57 14.523 1 98.44 395 ILE B O 1
ATOM 7838 N N . HIS B 1 396 ? 0.865 12.859 15.211 1 98.31 396 HIS B N 1
ATOM 7839 C CA . HIS B 1 396 ? 0.472 14.023 14.422 1 98.31 396 HIS B CA 1
ATOM 7840 C C . HIS B 1 396 ? 0.55 13.727 12.93 1 98.31 396 HIS B C 1
ATOM 7842 O O . HIS B 1 396 ? -0.36 14.078 12.18 1 98.31 396 HIS B O 1
ATOM 7848 N N . GLY B 1 397 ? 1.652 13.062 12.57 1 96.62 397 GLY B N 1
ATOM 7849 C CA . GLY B 1 397 ? 1.813 12.562 11.211 1 96.62 397 GLY B CA 1
ATOM 7850 C C . GLY B 1 397 ? 2.406 13.594 10.266 1 96.62 397 GLY B C 1
ATOM 7851 O O . GLY B 1 397 ? 3.061 13.234 9.281 1 96.62 397 GLY B O 1
ATOM 7852 N N . ASP B 1 398 ? 2.186 14.867 10.422 1 96.44 398 ASP B N 1
ATOM 7853 C CA . ASP B 1 398 ? 2.77 15.961 9.648 1 96.44 398 ASP B CA 1
ATOM 7854 C C . ASP B 1 398 ? 3.268 17.078 10.57 1 96.44 398 ASP B C 1
ATOM 7856 O O . ASP B 1 398 ? 2.918 18.234 10.383 1 96.44 398 ASP B O 1
ATOM 7860 N N . TYR B 1 399 ? 4.023 16.688 11.523 1 98.06 399 TYR B N 1
ATOM 7861 C CA . TYR B 1 399 ? 4.449 17.594 12.586 1 98.06 399 TYR B CA 1
ATOM 7862 C C . TYR B 1 399 ? 5.676 18.391 12.156 1 98.06 399 TYR B C 1
ATOM 7864 O O . TYR B 1 399 ? 6.715 17.828 11.82 1 98.06 399 TYR B O 1
ATOM 7872 N N . HIS B 1 400 ? 5.559 19.703 12.062 1 97.88 400 HIS B N 1
ATOM 7873 C CA . HIS B 1 400 ? 6.637 20.641 11.742 1 97.88 400 HIS B CA 1
ATOM 7874 C C . HIS B 1 400 ? 6.348 22.031 12.289 1 97.88 400 HIS B C 1
ATOM 7876 O O . HIS B 1 400 ? 5.297 22.25 12.891 1 97.88 400 HIS B O 1
ATOM 7882 N N . LEU B 1 401 ? 7.219 22.922 12.094 1 97.88 401 LEU B N 1
ATOM 7883 C CA . LEU B 1 401 ? 7.16 24.234 12.711 1 97.88 401 LEU B CA 1
ATOM 7884 C C . LEU B 1 401 ? 5.949 25.016 12.211 1 97.88 401 LEU B C 1
ATOM 7886 O O . LEU B 1 401 ? 5.43 25.891 12.914 1 97.88 401 LEU B O 1
ATOM 7890 N N . GLY B 1 402 ? 5.484 24.688 11.023 1 95.56 402 GLY B N 1
ATOM 7891 C CA . GLY B 1 402 ? 4.305 25.344 10.484 1 95.56 402 GLY B CA 1
ATOM 7892 C C . GLY B 1 402 ? 3.021 24.938 11.18 1 95.56 402 GLY B C 1
ATOM 7893 O O . GLY B 1 402 ? 1.989 25.594 11.031 1 95.56 402 GLY B O 1
ATOM 7894 N N . GLN B 1 403 ? 3.1 23.969 12.039 1 96.19 403 GLN B N 1
ATOM 7895 C CA . GLN B 1 403 ? 1.93 23.453 12.742 1 96.19 403 GLN B CA 1
ATOM 7896 C C . GLN B 1 403 ? 1.987 23.812 14.227 1 96.19 403 GLN B C 1
ATOM 7898 O O . GLN B 1 403 ? 1.352 23.141 15.055 1 96.19 403 GLN B O 1
ATOM 7903 N N . VAL B 1 404 ? 2.777 24.766 14.531 1 97.19 404 VAL B N 1
ATOM 7904 C CA . VAL B 1 404 ? 2.918 25.188 15.922 1 97.19 404 VAL B CA 1
ATOM 7905 C C . VAL B 1 404 ? 2.717 26.703 16.016 1 97.19 404 VAL B C 1
ATOM 7907 O O . VAL B 1 404 ? 3.213 27.453 15.188 1 97.19 404 VAL B O 1
ATOM 7910 N N . LEU B 1 405 ? 1.955 27.109 17.047 1 96.75 405 LEU B N 1
ATOM 7911 C CA . LEU B 1 405 ? 1.753 28.516 17.344 1 96.75 405 LEU B CA 1
ATOM 7912 C C . LEU B 1 405 ? 2.49 28.922 18.609 1 96.75 405 LEU B C 1
ATOM 7914 O O . LEU B 1 405 ? 2.564 28.141 19.562 1 96.75 405 LEU B O 1
ATOM 7918 N N . LEU B 1 406 ? 3.074 30.062 18.531 1 95.62 406 LEU B N 1
ATOM 7919 C CA . LEU B 1 406 ? 3.635 30.656 19.75 1 95.62 406 LEU B CA 1
ATOM 7920 C C . LEU B 1 406 ? 2.592 31.5 20.484 1 95.62 406 LEU B C 1
ATOM 7922 O O . LEU B 1 406 ? 1.952 32.344 19.875 1 95.62 406 LEU B O 1
ATOM 7926 N N . THR B 1 407 ? 2.354 31.125 21.719 1 91.88 407 THR B N 1
ATOM 7927 C CA . THR B 1 407 ? 1.412 31.844 22.578 1 91.88 407 THR B CA 1
ATOM 7928 C C . THR B 1 407 ? 1.987 32.031 23.984 1 91.88 407 THR B C 1
ATOM 7930 O O . THR B 1 407 ? 2.244 31.031 24.672 1 91.88 407 THR B O 1
ATOM 7933 N N . ASP B 1 408 ? 2.18 33.281 24.438 1 87.88 408 ASP B N 1
ATOM 7934 C CA . ASP B 1 408 ? 2.613 33.594 25.797 1 87.88 408 ASP B CA 1
ATOM 7935 C C . ASP B 1 408 ? 3.848 32.781 26.188 1 87.88 408 ASP B C 1
ATOM 7937 O O . ASP B 1 408 ? 3.852 32.062 27.203 1 87.88 408 ASP B O 1
ATOM 7941 N N . ASN B 1 409 ? 4.863 32.719 25.391 1 88.38 409 ASN B N 1
ATOM 7942 C CA . ASN B 1 409 ? 6.129 32.031 25.625 1 88.38 409 ASN B CA 1
ATOM 7943 C C . ASN B 1 409 ? 5.926 30.516 25.734 1 88.38 409 ASN B C 1
ATOM 7945 O O . ASN B 1 409 ? 6.574 29.859 26.547 1 88.38 409 ASN B O 1
ATOM 7949 N N . ASP B 1 410 ? 4.902 30.078 25.078 1 96.12 410 ASP B N 1
ATOM 7950 C CA . ASP B 1 410 ? 4.594 28.641 24.984 1 96.12 410 ASP B CA 1
ATOM 7951 C C . ASP B 1 410 ? 4.117 28.266 23.594 1 96.12 410 ASP B C 1
ATOM 7953 O O . ASP B 1 410 ? 4.148 29.094 22.672 1 96.12 410 ASP B O 1
ATOM 7957 N N . PHE B 1 411 ? 3.879 27.016 23.438 1 97.19 411 PHE B N 1
ATOM 7958 C CA . PHE B 1 411 ? 3.545 26.547 22.094 1 97.19 411 PHE B CA 1
ATOM 7959 C C . PHE B 1 411 ? 2.211 25.812 22.094 1 97.19 411 PHE B C 1
ATOM 7961 O O . PHE B 1 411 ? 1.87 25.125 23.062 1 97.19 411 PHE B O 1
ATOM 7968 N N . PHE B 1 412 ? 1.435 25.938 21.016 1 97.56 412 PHE B N 1
ATOM 7969 C CA . PHE B 1 412 ? 0.223 25.188 20.734 1 97.56 412 PHE B CA 1
ATOM 7970 C C . PHE B 1 412 ? 0.362 24.406 19.438 1 97.56 412 PHE B C 1
ATOM 7972 O O . PHE B 1 412 ? 0.854 24.938 18.438 1 97.56 412 PHE B O 1
ATOM 7979 N N . ILE B 1 413 ? 0.019 23.172 19.469 1 98.12 413 ILE B N 1
ATOM 7980 C CA . ILE B 1 413 ? 0.171 22.297 18.328 1 98.12 413 ILE B CA 1
ATOM 7981 C C . ILE B 1 413 ? -1.148 22.203 17.562 1 98.12 413 ILE B C 1
ATOM 7983 O O . ILE B 1 413 ? -2.205 21.984 18.156 1 98.12 413 ILE B O 1
ATOM 7987 N N . LEU B 1 414 ? -1.071 22.359 16.219 1 95 414 LEU B N 1
ATOM 7988 C CA . LEU B 1 414 ? -2.266 22.453 15.375 1 95 414 LEU B CA 1
ATOM 7989 C C . LEU B 1 414 ? -2.271 21.359 14.312 1 95 414 LEU B C 1
ATOM 7991 O O . LEU B 1 414 ? -1.259 20.688 14.094 1 95 414 LEU B O 1
ATOM 7995 N N . ASP B 1 415 ? -3.404 21.094 13.695 1 92.25 415 ASP B N 1
ATOM 7996 C CA . ASP B 1 415 ? -3.615 20.422 12.414 1 92.25 415 ASP B CA 1
ATOM 7997 C C . ASP B 1 415 ? -3.145 18.969 12.461 1 92.25 415 ASP B C 1
ATOM 7999 O O . ASP B 1 415 ? -2.166 18.609 11.805 1 92.25 415 ASP B O 1
ATOM 8003 N N . PHE B 1 416 ? -3.949 18.141 12.961 1 96.56 416 PHE B N 1
ATOM 8004 C CA . PHE B 1 416 ? -3.643 16.734 13.148 1 96.56 416 PHE B CA 1
ATOM 8005 C C . PHE B 1 416 ? -4.125 15.906 11.961 1 96.56 416 PHE B C 1
ATOM 8007 O O . PHE B 1 416 ? -4.484 14.734 12.109 1 96.56 416 PHE B O 1
ATOM 8014 N N . GLU B 1 417 ? -4.203 16.453 10.758 1 92.94 417 GLU B N 1
ATOM 8015 C CA . GLU B 1 417 ? -4.773 15.812 9.578 1 92.94 417 GLU B CA 1
ATOM 8016 C C . GLU B 1 417 ? -3.812 14.773 9 1 92.94 417 GLU B C 1
ATOM 8018 O O . GLU B 1 417 ? -4.234 13.859 8.289 1 92.94 417 GLU B O 1
ATOM 8023 N N . GLY B 1 418 ? -2.541 14.914 9.305 1 93.38 418 GLY B N 1
ATOM 8024 C CA . GLY B 1 418 ? -1.561 14.023 8.703 1 93.38 418 GLY B CA 1
ATOM 8025 C C . GLY B 1 418 ? -1.033 14.516 7.375 1 93.38 418 GLY B C 1
ATOM 8026 O O . GLY B 1 418 ? -1.348 15.633 6.953 1 93.38 418 GLY B O 1
ATOM 8027 N N . GLU B 1 419 ? -0.229 13.695 6.719 1 90.94 419 GLU B N 1
ATOM 8028 C CA . GLU B 1 419 ? 0.422 14.078 5.473 1 90.94 419 GLU B CA 1
ATOM 8029 C C . GLU B 1 419 ? -0.574 14.109 4.312 1 90.94 419 GLU B C 1
ATOM 8031 O O . GLU B 1 419 ? -1.275 13.125 4.07 1 90.94 419 GLU B O 1
ATOM 8036 N N . PRO B 1 420 ? -0.583 15.117 3.508 1 82.94 420 PRO B N 1
ATOM 8037 C CA . PRO B 1 420 ? -1.571 15.273 2.438 1 82.94 420 PRO B CA 1
ATOM 8038 C C . PRO B 1 420 ? -1.468 14.188 1.372 1 82.94 420 PRO B C 1
ATOM 8040 O O . PRO B 1 420 ? -2.479 13.805 0.777 1 82.94 420 PRO B O 1
ATOM 8043 N N . GLU B 1 421 ? -0.287 13.656 1.117 1 83.5 421 GLU B N 1
ATOM 8044 C CA . GLU B 1 421 ? -0.117 12.68 0.046 1 83.5 421 GLU B CA 1
ATOM 8045 C C . GLU B 1 421 ? -0.52 11.281 0.505 1 83.5 421 GLU B C 1
ATOM 8047 O O . GLU B 1 421 ? -0.672 10.367 -0.315 1 83.5 421 GLU B O 1
ATOM 8052 N N . SER B 1 422 ? -0.702 11.148 1.756 1 88.75 422 SER B N 1
ATOM 8053 C CA . SER B 1 422 ? -1.085 9.852 2.297 1 88.75 422 SER B CA 1
ATOM 8054 C C . SER B 1 422 ? -2.588 9.625 2.18 1 88.75 422 SER B C 1
ATOM 8056 O O . SER B 1 422 ? -3.375 10.562 2.289 1 88.75 422 SER B O 1
ATOM 8058 N N . THR B 1 423 ? -3.035 8.406 2.002 1 88.88 423 THR B N 1
ATOM 8059 C CA . THR B 1 423 ? -4.453 8.078 2.059 1 88.88 423 THR B CA 1
ATOM 8060 C C . THR B 1 423 ? -5.008 8.305 3.461 1 88.88 423 THR B C 1
ATOM 8062 O O . THR B 1 423 ? -4.254 8.328 4.438 1 88.88 423 THR B O 1
ATOM 8065 N N . ILE B 1 424 ? -6.285 8.445 3.521 1 90.25 424 ILE B N 1
ATOM 8066 C CA . ILE B 1 424 ? -6.934 8.688 4.809 1 90.25 424 ILE B CA 1
ATOM 8067 C C . ILE B 1 424 ? -6.691 7.496 5.734 1 90.25 424 ILE B C 1
ATOM 8069 O O . ILE B 1 424 ? -6.57 7.668 6.953 1 90.25 424 ILE B O 1
ATOM 8073 N N . ARG B 1 425 ? -6.59 6.293 5.23 1 91.81 425 ARG B N 1
ATOM 8074 C CA . ARG B 1 425 ? -6.348 5.09 6.02 1 91.81 425 ARG B CA 1
ATOM 8075 C C . ARG B 1 425 ? -4.914 5.051 6.535 1 91.81 425 ARG B C 1
ATOM 8077 O O . ARG B 1 425 ? -4.676 4.695 7.691 1 91.81 425 ARG B O 1
ATOM 8084 N N . ASP B 1 426 ? -3.957 5.449 5.652 1 94.81 426 ASP B N 1
ATOM 8085 C CA . ASP B 1 426 ? -2.551 5.484 6.043 1 94.81 426 ASP B CA 1
ATOM 8086 C C . ASP B 1 426 ? -2.324 6.445 7.207 1 94.81 426 ASP B C 1
ATOM 8088 O O . ASP B 1 426 ? -1.472 6.203 8.062 1 94.81 426 ASP B O 1
ATOM 8092 N N . ARG B 1 427 ? -3.1 7.535 7.188 1 95.62 427 ARG B N 1
ATOM 8093 C CA . ARG B 1 427 ? -2.949 8.562 8.211 1 95.62 427 ARG B CA 1
ATOM 8094 C C . ARG B 1 427 ? -3.365 8.031 9.586 1 95.62 427 ARG B C 1
ATOM 8096 O O . ARG B 1 427 ? -3.045 8.633 10.609 1 95.62 427 ARG B O 1
ATOM 8103 N N . LYS B 1 428 ? -4.059 6.934 9.594 1 94.44 428 LYS B N 1
ATOM 8104 C CA . LYS B 1 428 ? -4.582 6.402 10.852 1 94.44 428 LYS B CA 1
ATOM 8105 C C . LYS B 1 428 ? -3.699 5.273 11.375 1 94.44 428 LYS B C 1
ATOM 8107 O O . LYS B 1 428 ? -3.896 4.797 12.5 1 94.44 428 LYS B O 1
ATOM 8112 N N . VAL B 1 429 ? -2.729 4.828 10.57 1 96.88 429 VAL B N 1
ATOM 8113 C CA . VAL B 1 429 ? -1.812 3.783 11.016 1 96.88 429 VAL B CA 1
ATOM 8114 C C . VAL B 1 429 ? -0.989 4.289 12.195 1 96.88 429 VAL B C 1
ATOM 8116 O O . VAL B 1 429 ? -0.408 5.379 12.141 1 96.88 429 VAL B O 1
ATOM 8119 N N . LYS B 1 430 ? -1.013 3.557 13.297 1 97.75 430 LYS B N 1
ATOM 8120 C CA . LYS B 1 430 ? -0.184 3.918 14.445 1 97.75 430 LYS B CA 1
ATOM 8121 C C . LYS B 1 430 ? 1.3 3.771 14.117 1 97.75 430 LYS B C 1
ATOM 8123 O O . LYS B 1 430 ? 1.702 2.818 13.445 1 97.75 430 LYS B O 1
ATOM 8128 N N . GLN B 1 431 ? 2.076 4.762 14.508 1 97.88 431 GLN B N 1
ATOM 8129 C CA . GLN B 1 431 ? 3.498 4.816 14.188 1 97.88 431 GLN B CA 1
ATOM 8130 C C . GLN B 1 431 ? 4.328 5.172 15.422 1 97.88 431 GLN B C 1
ATOM 8132 O O . GLN B 1 431 ? 3.775 5.48 16.469 1 97.88 431 GLN B O 1
ATOM 8137 N N . SER B 1 432 ? 5.66 5.062 15.258 1 98.06 432 SER B N 1
ATOM 8138 C CA . SER B 1 432 ? 6.555 5.562 16.297 1 98.06 432 SER B CA 1
ATOM 8139 C C . SER B 1 432 ? 6.371 7.062 16.516 1 98.06 432 SER B C 1
ATOM 8141 O O . SER B 1 432 ? 6.352 7.832 15.547 1 98.06 432 SER B O 1
ATOM 8143 N N . PRO B 1 433 ? 6.234 7.484 17.766 1 98.5 433 PRO B N 1
ATOM 8144 C CA . PRO B 1 433 ? 6.164 8.93 17.984 1 98.5 433 PRO B CA 1
ATOM 8145 C C . PRO B 1 433 ? 7.402 9.672 17.484 1 98.5 433 PRO B C 1
ATOM 8147 O O . PRO B 1 433 ? 7.336 10.867 17.188 1 98.5 433 PRO B O 1
ATOM 8150 N N . LEU B 1 434 ? 8.477 8.953 17.297 1 98.5 434 LEU B N 1
ATOM 8151 C CA . LEU B 1 434 ? 9.727 9.555 16.828 1 98.5 434 LEU B CA 1
ATOM 8152 C C . LEU B 1 434 ? 9.602 10.016 15.383 1 98.5 434 LEU B C 1
ATOM 8154 O O . LEU B 1 434 ? 10.43 10.797 14.906 1 98.5 434 LEU B O 1
ATOM 8158 N N . LYS B 1 435 ? 8.625 9.555 14.703 1 98.44 435 LYS B N 1
ATOM 8159 C CA . LYS B 1 435 ? 8.383 10.07 13.359 1 98.44 435 LYS B CA 1
ATOM 8160 C C . LYS B 1 435 ? 8.023 11.555 13.398 1 98.44 435 LYS B C 1
ATOM 8162 O O . LYS B 1 435 ? 8.453 12.32 12.539 1 98.44 435 LYS B O 1
ATOM 8167 N N . ASP B 1 436 ? 7.207 11.938 14.352 1 98.75 436 ASP B N 1
ATOM 8168 C CA . ASP B 1 436 ? 6.902 13.344 14.555 1 98.75 436 ASP B CA 1
ATOM 8169 C C . ASP B 1 436 ? 8.156 14.141 14.906 1 98.75 436 ASP B C 1
ATOM 8171 O O . ASP B 1 436 ? 8.359 15.25 14.422 1 98.75 436 ASP B O 1
ATOM 8175 N N . VAL B 1 437 ? 8.977 13.578 15.734 1 98.69 437 VAL B N 1
ATOM 8176 C CA . VAL B 1 437 ? 10.219 14.227 16.125 1 98.69 437 VAL B CA 1
ATOM 8177 C C . VAL B 1 437 ? 11.109 14.422 14.906 1 98.69 437 VAL B C 1
ATOM 8179 O O . VAL B 1 437 ? 11.695 15.492 14.727 1 98.69 437 VAL B O 1
ATOM 8182 N N . ALA B 1 438 ? 11.18 13.383 14.141 1 98.25 438 ALA B N 1
ATOM 8183 C CA . ALA B 1 438 ? 11.945 13.492 12.898 1 98.25 438 ALA B CA 1
ATOM 8184 C C . ALA B 1 438 ? 11.406 14.617 12.016 1 98.25 438 ALA B C 1
ATOM 8186 O O . ALA B 1 438 ? 12.18 15.352 11.391 1 98.25 438 ALA B O 1
ATOM 8187 N N . GLY B 1 439 ? 10.086 14.742 11.945 1 98 439 GLY B N 1
ATOM 8188 C CA . GLY B 1 439 ? 9.492 15.828 11.188 1 98 439 GLY B CA 1
ATOM 8189 C C . GLY B 1 439 ? 9.898 17.203 11.695 1 98 439 GLY B C 1
ATOM 8190 O O . GLY B 1 439 ? 10.211 18.094 10.898 1 98 439 GLY B O 1
ATOM 8191 N N . MET B 1 440 ? 9.891 17.344 12.93 1 98.56 440 MET B N 1
ATOM 8192 C CA . MET B 1 440 ? 10.305 18.609 13.531 1 98.56 440 MET B CA 1
ATOM 8193 C C . MET B 1 440 ? 11.781 18.891 13.266 1 98.56 440 MET B C 1
ATOM 8195 O O . MET B 1 440 ? 12.156 20.016 12.945 1 98.56 440 MET B O 1
ATOM 8199 N N . PHE B 1 441 ? 12.617 17.859 13.391 1 98 441 PHE B N 1
ATOM 8200 C CA . PHE B 1 441 ? 14.039 18.016 13.117 1 98 441 PHE B CA 1
ATOM 8201 C C . PHE B 1 441 ? 14.273 18.453 11.68 1 98 441 PHE B C 1
ATOM 8203 O O . PHE B 1 441 ? 15.102 19.312 11.414 1 98 441 PHE B O 1
ATOM 8210 N N . ARG B 1 442 ? 13.531 17.828 10.789 1 97 442 ARG B N 1
ATOM 8211 C CA . ARG B 1 442 ? 13.617 18.234 9.391 1 97 442 ARG B CA 1
ATOM 8212 C C . ARG B 1 442 ? 13.211 19.703 9.227 1 97 442 ARG B C 1
ATOM 8214 O O . ARG B 1 442 ? 13.805 20.438 8.43 1 97 442 ARG B O 1
ATOM 8221 N N . SER B 1 443 ? 12.234 20.109 9.945 1 97.56 443 SER B N 1
ATOM 8222 C CA . SER B 1 443 ? 11.758 21.484 9.859 1 97.56 443 SER B CA 1
ATOM 8223 C C . SER B 1 443 ? 12.797 22.469 10.406 1 97.56 443 SER B C 1
ATOM 8225 O O . SER B 1 443 ? 12.961 23.562 9.867 1 97.56 443 SER B O 1
ATOM 8227 N N . PHE B 1 444 ? 13.516 22.078 11.5 1 97.62 444 PHE B N 1
ATOM 8228 C CA . PHE B 1 444 ? 14.633 22.891 11.992 1 97.62 444 PHE B CA 1
ATOM 8229 C C . PHE B 1 444 ? 15.695 23.047 10.906 1 97.62 444 PHE B C 1
ATOM 8231 O O . PHE B 1 444 ? 16.188 24.156 10.672 1 97.62 444 PHE B O 1
ATOM 8238 N N . HIS B 1 445 ? 15.984 21.891 10.32 1 95.62 445 HIS B N 1
ATOM 8239 C CA . HIS B 1 445 ? 16.984 21.891 9.25 1 95.62 445 HIS B CA 1
ATOM 8240 C C . HIS B 1 445 ? 16.562 22.797 8.102 1 95.62 445 HIS B C 1
ATOM 8242 O O . HIS B 1 445 ? 17.375 23.578 7.598 1 95.62 445 HIS B O 1
ATOM 8248 N N . TYR B 1 446 ? 15.344 22.766 7.777 1 94 446 TYR B N 1
ATOM 8249 C CA . TYR B 1 446 ? 14.781 23.578 6.703 1 94 446 TYR B CA 1
ATOM 8250 C C . TYR B 1 446 ? 14.883 25.062 7.043 1 94 446 TYR B C 1
ATOM 8252 O O . TYR B 1 446 ? 15.18 25.891 6.172 1 94 446 TYR B O 1
ATOM 8260 N N . ALA B 1 447 ? 14.594 25.359 8.203 1 95.25 447 ALA B N 1
ATOM 8261 C CA . ALA B 1 447 ? 14.617 26.766 8.617 1 95.25 447 ALA B CA 1
ATOM 8262 C C . ALA B 1 447 ? 16.031 27.344 8.508 1 95.25 447 ALA B C 1
ATOM 8264 O O . ALA B 1 447 ? 16.203 28.484 8.07 1 95.25 447 ALA B O 1
ATOM 8265 N N . ILE B 1 448 ? 16.953 26.609 8.891 1 94.25 448 ILE B N 1
ATOM 8266 C CA . ILE B 1 448 ? 18.359 27.031 8.852 1 94.25 448 ILE B CA 1
ATOM 8267 C C . ILE B 1 448 ? 18.766 27.297 7.41 1 94.25 448 ILE B C 1
ATOM 8269 O O . ILE B 1 448 ? 19.281 28.375 7.098 1 94.25 448 ILE B O 1
ATOM 8273 N N . TYR B 1 449 ? 18.453 26.422 6.543 1 88.75 449 TYR B N 1
ATOM 8274 C CA . TYR B 1 449 ? 18.969 26.516 5.18 1 88.75 449 TYR B CA 1
ATOM 8275 C C . TYR B 1 449 ? 18.094 27.438 4.332 1 88.75 449 TYR B C 1
ATOM 8277 O O . TYR B 1 449 ? 18.562 28.031 3.365 1 88.75 449 TYR B O 1
ATOM 8285 N N . ALA B 1 450 ? 16.844 27.484 4.684 1 89.5 450 ALA B N 1
ATOM 8286 C CA . ALA B 1 450 ? 16.016 28.5 4.043 1 89.5 450 ALA B CA 1
ATOM 8287 C C . ALA B 1 450 ? 16.547 29.906 4.324 1 89.5 450 ALA B C 1
ATOM 8289 O O . ALA B 1 450 ? 16.516 30.766 3.445 1 89.5 450 ALA B O 1
ATOM 8290 N N . THR B 1 451 ? 16.984 30.141 5.512 1 91.38 451 THR B N 1
ATOM 8291 C CA . THR B 1 451 ? 17.547 31.422 5.887 1 91.38 451 THR B CA 1
ATOM 8292 C C . THR B 1 451 ? 18.828 31.703 5.094 1 91.38 451 THR B C 1
ATOM 8294 O O . THR B 1 451 ? 19.062 32.844 4.672 1 91.38 451 THR B O 1
ATOM 8297 N N . LEU B 1 452 ? 19.562 30.688 4.863 1 86.94 452 LEU B N 1
ATOM 8298 C CA . LEU B 1 452 ? 20.828 30.812 4.148 1 86.94 452 LEU B CA 1
ATOM 8299 C C . LEU B 1 452 ? 20.594 31.094 2.668 1 86.94 452 LEU B C 1
ATOM 8301 O O . LEU B 1 452 ? 21.297 31.906 2.064 1 86.94 452 LEU B O 1
ATOM 8305 N N . PHE B 1 453 ? 19.594 30.469 2.086 1 79.56 453 PHE B N 1
ATOM 8306 C CA . PHE B 1 453 ? 19.438 30.516 0.636 1 79.56 453 PHE B CA 1
ATOM 8307 C C . PHE B 1 453 ? 18.484 31.625 0.22 1 79.56 453 PHE B C 1
ATOM 8309 O O . PHE B 1 453 ? 18.531 32.094 -0.919 1 79.56 453 PHE B O 1
ATOM 8316 N N . LYS B 1 454 ? 17.578 32 1.032 1 75.69 454 LYS B N 1
ATOM 8317 C CA . LYS B 1 454 ? 16.562 33 0.671 1 75.69 454 LYS B CA 1
ATOM 8318 C C . LYS B 1 454 ? 17.156 34.406 0.649 1 75.69 454 LYS B C 1
ATOM 8320 O O . LYS B 1 454 ? 16.688 35.281 -0.095 1 75.69 454 LYS B O 1
ATOM 8325 N N . SER B 1 455 ? 18.094 34.625 1.458 1 73.81 455 SER B N 1
ATOM 8326 C CA . SER B 1 455 ? 18.578 35.969 1.625 1 73.81 455 SER B CA 1
ATOM 8327 C C . SER B 1 455 ? 19.922 36.188 0.948 1 73.81 455 SER B C 1
ATOM 8329 O O . SER B 1 455 ? 20.797 35.312 1.043 1 73.81 455 SER B O 1
ATOM 8331 N N . ASP B 1 456 ? 19.984 37.156 0.095 1 81.75 456 ASP B N 1
ATOM 8332 C CA . ASP B 1 456 ? 21.281 37.531 -0.474 1 81.75 456 ASP B CA 1
ATOM 8333 C C . ASP B 1 456 ? 22.219 38.094 0.604 1 81.75 456 ASP B C 1
ATOM 8335 O O . ASP B 1 456 ? 23.406 38.25 0.366 1 81.75 456 ASP B O 1
ATOM 8339 N N . LYS B 1 457 ? 21.672 38.219 1.674 1 87.44 457 LYS B N 1
ATOM 8340 C CA . LYS B 1 457 ? 22.391 38.844 2.785 1 87.44 457 LYS B CA 1
ATOM 8341 C C . LYS B 1 457 ? 23.641 38.031 3.143 1 87.44 457 LYS B C 1
ATOM 8343 O O . LYS B 1 457 ? 24.641 38.594 3.566 1 87.44 457 LYS B O 1
ATOM 8348 N N . TYR B 1 458 ? 23.562 36.75 2.986 1 90.12 458 TYR B N 1
ATOM 8349 C CA . TYR B 1 458 ? 24.656 35.906 3.449 1 90.12 458 TYR B CA 1
ATOM 8350 C C . TYR B 1 458 ? 25.438 35.344 2.273 1 90.12 458 TYR B C 1
ATOM 8352 O O . TYR B 1 458 ? 26.203 34.375 2.434 1 90.12 458 TYR B O 1
ATOM 8360 N N . ARG B 1 459 ? 25.281 35.844 1.136 1 85.31 459 ARG B N 1
ATOM 8361 C CA . ARG B 1 459 ? 25.891 35.344 -0.088 1 85.31 459 ARG B CA 1
ATOM 8362 C C . ARG B 1 459 ? 27.422 35.344 0.028 1 85.31 459 ARG B C 1
ATOM 8364 O O . ARG B 1 459 ? 28.078 34.375 -0.402 1 85.31 459 ARG B O 1
ATOM 8371 N N . ASP B 1 460 ? 27.984 36.406 0.592 1 87.31 460 ASP B N 1
ATOM 8372 C CA . ASP B 1 460 ? 29.438 36.562 0.673 1 87.31 460 ASP B CA 1
ATOM 8373 C C . ASP B 1 460 ? 30.016 35.656 1.767 1 87.31 460 ASP B C 1
ATOM 8375 O O . ASP B 1 460 ? 31.219 35.375 1.768 1 87.31 460 ASP B O 1
ATOM 8379 N N . ASN B 1 461 ? 29.219 35.219 2.693 1 90.38 461 ASN B N 1
ATOM 8380 C CA . ASN B 1 461 ? 29.641 34.375 3.812 1 90.38 461 ASN B CA 1
ATOM 8381 C C . ASN B 1 461 ? 28.922 33.031 3.832 1 90.38 461 ASN B C 1
ATOM 8383 O O . ASN B 1 461 ? 28.641 32.5 4.902 1 90.38 461 ASN B O 1
ATOM 8387 N N . LYS B 1 462 ? 28.562 32.562 2.713 1 87.94 462 LYS B N 1
ATOM 8388 C CA . LYS B 1 462 ? 27.688 31.406 2.582 1 87.94 462 LYS B CA 1
ATOM 8389 C C . LYS B 1 462 ? 28.328 30.172 3.232 1 87.94 462 LYS B C 1
ATOM 8391 O O . LYS B 1 462 ? 27.656 29.406 3.908 1 87.94 462 LYS B O 1
ATOM 8396 N N . ASP B 1 463 ? 29.562 30 3.051 1 88.75 463 ASP B N 1
ATOM 8397 C CA . ASP B 1 463 ? 30.25 28.828 3.578 1 88.75 463 ASP B CA 1
ATOM 8398 C C . ASP B 1 463 ? 30.297 28.859 5.105 1 88.75 463 ASP B C 1
ATOM 8400 O O . ASP B 1 463 ? 30.031 27.844 5.758 1 88.75 463 ASP B O 1
ATOM 8404 N N . GLU B 1 464 ? 30.656 30 5.641 1 91.62 464 GLU B N 1
ATOM 8405 C CA . GLU B 1 464 ? 30.719 30.141 7.09 1 91.62 464 GLU B CA 1
ATOM 8406 C C . GLU B 1 464 ? 29.344 30 7.727 1 91.62 464 GLU B C 1
ATOM 8408 O O . GLU B 1 464 ? 29.203 29.344 8.758 1 91.62 464 GLU B O 1
ATOM 8413 N N . CYS B 1 465 ? 28.406 30.562 7.098 1 92.75 465 CYS B N 1
ATOM 8414 C CA . CYS B 1 465 ? 27.047 30.484 7.609 1 92.75 465 CYS B CA 1
ATOM 8415 C C . CYS B 1 465 ? 26.5 29.062 7.492 1 92.75 465 CYS B C 1
ATOM 8417 O O . CYS B 1 465 ? 25.734 28.625 8.336 1 92.75 465 CYS B O 1
ATOM 8419 N N . SER B 1 466 ? 26.891 28.391 6.449 1 91.06 466 SER B N 1
ATOM 8420 C CA . SER B 1 466 ? 26.484 27 6.281 1 91.06 466 SER B CA 1
ATOM 8421 C C . SER B 1 466 ? 27.062 26.125 7.387 1 91.06 466 SER B C 1
ATOM 8423 O O . SER B 1 466 ? 26.375 25.266 7.934 1 91.06 466 SER B O 1
ATOM 8425 N N . LEU B 1 467 ? 28.312 26.328 7.688 1 92.62 467 LEU B N 1
ATOM 8426 C CA . LEU B 1 467 ? 28.953 25.578 8.766 1 92.62 467 LEU B CA 1
ATOM 8427 C C . LEU B 1 467 ? 28.312 25.906 10.109 1 92.62 467 LEU B C 1
ATOM 8429 O O . LEU B 1 467 ? 28.078 25 10.922 1 92.62 467 LEU B O 1
ATOM 8433 N N . LEU B 1 468 ? 28.094 27.203 10.328 1 94.69 468 LEU B N 1
ATOM 8434 C CA . LEU B 1 468 ? 27.422 27.594 11.555 1 94.69 468 LEU B CA 1
ATOM 8435 C C . LEU B 1 468 ? 26.031 26.938 11.641 1 94.69 468 LEU B C 1
ATOM 8437 O O . LEU B 1 468 ? 25.641 26.469 12.703 1 94.69 468 LEU B O 1
ATOM 8441 N N . GLY B 1 469 ? 25.328 26.953 10.523 1 94.31 469 GLY B N 1
ATOM 8442 C CA . GLY B 1 469 ? 24.016 26.328 10.477 1 94.31 469 GLY B CA 1
ATOM 8443 C C . GLY B 1 469 ? 24.031 24.875 10.906 1 94.31 469 GLY B C 1
ATOM 8444 O O . GLY B 1 469 ? 23.172 24.422 11.656 1 94.31 469 GLY B O 1
ATOM 8445 N N . SER B 1 470 ? 24.969 24.125 10.422 1 93 470 SER B N 1
ATOM 8446 C CA . SER B 1 470 ? 25.109 22.719 10.773 1 93 470 SER B CA 1
ATOM 8447 C C . SER B 1 470 ? 25.359 22.547 12.266 1 93 470 SER B C 1
ATOM 8449 O O . SER B 1 470 ? 24.844 21.609 12.883 1 93 470 SER B O 1
ATOM 8451 N N . LYS B 1 471 ? 26.172 23.406 12.797 1 95 471 LYS B N 1
ATOM 8452 C CA . LYS B 1 471 ? 26.453 23.359 14.227 1 95 471 LYS B CA 1
ATOM 8453 C C . LYS B 1 471 ? 25.219 23.719 15.055 1 95 471 LYS B C 1
ATOM 8455 O O . LYS B 1 471 ? 24.938 23.078 16.062 1 95 471 LYS B O 1
ATOM 8460 N N . LEU B 1 472 ? 24.547 24.766 14.617 1 96.12 472 LEU B N 1
ATOM 8461 C CA . LEU B 1 472 ? 23.328 25.172 15.305 1 96.12 472 LEU B CA 1
ATOM 8462 C C . LEU B 1 472 ? 22.281 24.078 15.266 1 96.12 472 LEU B C 1
ATOM 8464 O O . LEU B 1 472 ? 21.562 23.859 16.25 1 96.12 472 LEU B O 1
ATOM 8468 N N . PHE B 1 473 ? 22.172 23.359 14.18 1 95.88 473 PHE B N 1
ATOM 8469 C CA . PHE B 1 473 ? 21.25 22.234 14.047 1 95.88 473 PHE B CA 1
ATOM 8470 C C . PHE B 1 473 ? 21.5 21.188 15.125 1 95.88 473 PHE B C 1
ATOM 8472 O O . PHE B 1 473 ? 20.562 20.688 15.75 1 95.88 473 PHE B O 1
ATOM 8479 N N . ARG B 1 474 ? 22.719 20.891 15.367 1 95.31 474 ARG B N 1
ATOM 8480 C CA . ARG B 1 474 ? 23.094 19.922 16.391 1 95.31 474 ARG B CA 1
ATOM 8481 C C . ARG B 1 474 ? 22.703 20.406 17.781 1 95.31 474 ARG B C 1
ATOM 8483 O O . ARG B 1 474 ? 22.203 19.641 18.594 1 95.31 474 ARG B O 1
ATOM 8490 N N . VAL B 1 475 ? 22.953 21.656 18 1 96.75 475 VAL B N 1
ATOM 8491 C CA . VAL B 1 475 ? 22.625 22.25 19.297 1 96.75 475 VAL B CA 1
ATOM 8492 C C . VAL B 1 475 ? 21.109 22.141 19.531 1 96.75 475 VAL B C 1
ATOM 8494 O O . VAL B 1 475 ? 20.672 21.656 20.578 1 96.75 475 VAL B O 1
ATOM 8497 N N . ILE B 1 476 ? 20.328 22.531 18.562 1 97.75 476 ILE B N 1
ATOM 8498 C CA . ILE B 1 476 ? 18.875 22.578 18.672 1 97.75 476 ILE B CA 1
ATOM 8499 C C . ILE B 1 476 ? 18.328 21.172 18.875 1 97.75 476 ILE B C 1
ATOM 8501 O O . ILE B 1 476 ? 17.516 20.938 19.766 1 97.75 476 ILE B O 1
ATOM 8505 N N . THR B 1 477 ? 18.797 20.219 18.109 1 97.62 477 THR B N 1
ATOM 8506 C CA . THR B 1 477 ? 18.281 18.844 18.172 1 97.62 477 THR B CA 1
ATOM 8507 C C . THR B 1 477 ? 18.734 18.156 19.453 1 97.62 477 THR B C 1
ATOM 8509 O O . THR B 1 477 ? 17.984 17.359 20.031 1 97.62 477 THR B O 1
ATOM 8512 N N . ASN B 1 478 ? 19.969 18.453 19.922 1 97.19 478 ASN B N 1
ATOM 8513 C CA . ASN B 1 478 ? 20.422 17.891 21.188 1 97.19 478 ASN B CA 1
ATOM 8514 C C . ASN B 1 478 ? 19.578 18.359 22.359 1 97.19 478 ASN B C 1
ATOM 8516 O O . ASN B 1 478 ? 19.219 17.578 23.234 1 97.19 478 ASN B O 1
ATOM 8520 N N . VAL B 1 479 ? 19.266 19.625 22.344 1 98.19 479 VAL B N 1
ATOM 8521 C CA . VAL B 1 479 ? 18.453 20.203 23.422 1 98.19 479 VAL B CA 1
ATOM 8522 C C . VAL B 1 479 ? 17.031 19.641 23.359 1 98.19 479 VAL B C 1
ATOM 8524 O O . VAL B 1 479 ? 16.469 19.25 24.375 1 98.19 479 VAL B O 1
ATOM 8527 N N . PHE B 1 480 ? 16.453 19.594 22.156 1 98.62 480 PHE B N 1
ATOM 8528 C CA . PHE B 1 480 ? 15.109 19.062 21.953 1 98.62 480 PHE B CA 1
ATOM 8529 C C . PHE B 1 480 ? 15.016 17.609 22.406 1 98.62 480 PHE B C 1
ATOM 8531 O O . PHE B 1 480 ? 14.117 17.25 23.156 1 98.62 480 PHE B O 1
ATOM 8538 N N . MET B 1 481 ? 15.969 16.797 22 1 97.94 481 MET B N 1
ATOM 8539 C CA . MET B 1 481 ? 15.93 15.359 22.25 1 97.94 481 MET B CA 1
ATOM 8540 C C . MET B 1 481 ? 16.078 15.062 23.734 1 97.94 481 MET B C 1
ATOM 8542 O O . MET B 1 481 ? 15.469 14.133 24.266 1 97.94 481 MET B O 1
ATOM 8546 N N . ASP B 1 482 ? 16.938 15.82 24.344 1 97.94 482 ASP B N 1
ATOM 8547 C CA . ASP B 1 482 ? 17.141 15.625 25.781 1 97.94 482 ASP B CA 1
ATOM 8548 C C . ASP B 1 482 ? 15.844 15.844 26.547 1 97.94 482 ASP B C 1
ATOM 8550 O O . ASP B 1 482 ? 15.422 14.977 27.328 1 97.94 482 ASP B O 1
ATOM 8554 N N . LYS B 1 483 ? 15.234 17 26.344 1 98.56 483 LYS B N 1
ATOM 8555 C CA . LYS B 1 483 ? 13.992 17.328 27.047 1 98.56 483 LYS B CA 1
ATOM 8556 C C . LYS B 1 483 ? 12.883 16.359 26.656 1 98.56 483 LYS B C 1
ATOM 8558 O O . LYS B 1 483 ? 12.117 15.906 27.516 1 98.56 483 LYS B O 1
ATOM 8563 N N . TYR B 1 484 ? 12.742 16 25.406 1 98.56 484 TYR B N 1
ATOM 8564 C CA . TYR B 1 484 ? 11.719 15.078 24.922 1 98.56 484 TYR B CA 1
ATOM 8565 C C . TYR B 1 484 ? 11.836 13.727 25.609 1 98.56 484 TYR B C 1
ATOM 8567 O O . TYR B 1 484 ? 10.844 13.195 26.125 1 98.56 484 TYR B O 1
ATOM 8575 N N . CYS B 1 485 ? 13.039 13.164 25.609 1 98.06 485 CYS B N 1
ATOM 8576 C CA . CYS B 1 485 ? 13.258 11.844 26.188 1 98.06 485 CYS B CA 1
ATOM 8577 C C . CYS B 1 485 ? 12.984 11.852 27.688 1 98.06 485 CYS B C 1
ATOM 8579 O O . CYS B 1 485 ? 12.383 10.914 28.219 1 98.06 485 CYS B O 1
ATOM 8581 N N . ARG B 1 486 ? 13.43 12.891 28.359 1 97.75 486 ARG B N 1
ATOM 8582 C CA . ARG B 1 486 ? 13.211 12.984 29.797 1 97.75 486 ARG B CA 1
ATOM 8583 C C . ARG B 1 486 ? 11.727 12.953 30.125 1 97.75 486 ARG B C 1
ATOM 8585 O O . ARG B 1 486 ? 11.297 12.242 31.047 1 97.75 486 ARG B O 1
ATOM 8592 N N . ILE B 1 487 ? 10.969 13.711 29.391 1 98.19 487 ILE B N 1
ATOM 8593 C CA . ILE B 1 487 ? 9.531 13.773 29.656 1 98.19 487 ILE B CA 1
ATOM 8594 C C . ILE B 1 487 ? 8.875 12.453 29.266 1 98.19 487 ILE B C 1
ATOM 8596 O O . ILE B 1 487 ? 8.008 11.945 29.969 1 98.19 487 ILE B O 1
ATOM 8600 N N . ALA B 1 488 ? 9.234 11.898 28.141 1 97.88 488 ALA B N 1
ATOM 8601 C CA . ALA B 1 488 ? 8.688 10.625 27.672 1 97.88 488 ALA B CA 1
ATOM 8602 C C . ALA B 1 488 ? 8.922 9.523 28.703 1 97.88 488 ALA B C 1
ATOM 8604 O O . ALA B 1 488 ? 7.996 8.805 29.078 1 97.88 488 ALA B O 1
ATOM 8605 N N . PHE B 1 489 ? 10.188 9.43 29.188 1 96.94 489 PHE B N 1
ATOM 8606 C CA . PHE B 1 489 ? 10.547 8.383 30.141 1 96.94 489 PHE B CA 1
ATOM 8607 C C . PHE B 1 489 ? 9.844 8.594 31.469 1 96.94 489 PHE B C 1
ATOM 8609 O O . PHE B 1 489 ? 9.352 7.645 32.094 1 96.94 489 PHE B O 1
ATOM 8616 N N . LYS B 1 490 ? 9.852 9.773 31.859 1 97.56 490 LYS B N 1
ATOM 8617 C CA . LYS B 1 490 ? 9.195 10.094 33.125 1 97.56 490 LYS B CA 1
ATOM 8618 C C . LYS B 1 490 ? 7.73 9.688 33.094 1 97.56 490 LYS B C 1
ATOM 8620 O O . LYS B 1 490 ? 7.18 9.289 34.125 1 97.56 490 LYS B O 1
ATOM 8625 N N . ASN B 1 491 ? 7.074 9.734 31.969 1 97.56 491 ASN B N 1
ATOM 8626 C CA . ASN B 1 491 ? 5.648 9.461 31.859 1 97.56 491 ASN B CA 1
ATOM 8627 C C . ASN B 1 491 ? 5.387 8.086 31.234 1 97.56 491 ASN B C 1
ATOM 8629 O O . ASN B 1 491 ? 4.281 7.816 30.766 1 97.56 491 ASN B O 1
ATOM 8633 N N . ASN B 1 492 ? 6.391 7.281 31.094 1 95.5 492 ASN B N 1
ATOM 8634 C CA . ASN B 1 492 ? 6.32 5.883 30.688 1 95.5 492 ASN B CA 1
ATOM 8635 C C . ASN B 1 492 ? 5.844 5.746 29.25 1 95.5 492 ASN B C 1
ATOM 8637 O O . ASN B 1 492 ? 5.078 4.836 28.922 1 95.5 492 ASN B O 1
ATOM 8641 N N . LEU B 1 493 ? 6.074 6.754 28.5 1 97.31 493 LEU B N 1
ATOM 8642 C CA . LEU B 1 493 ? 5.891 6.586 27.062 1 97.31 493 LEU B CA 1
ATOM 8643 C C . LEU B 1 493 ? 6.941 5.645 26.484 1 97.31 493 LEU B C 1
ATOM 8645 O O . LEU B 1 493 ? 8.141 5.895 26.609 1 97.31 493 LEU B O 1
ATOM 8649 N N . ASP B 1 494 ? 6.527 4.574 25.844 1 96.81 494 ASP B N 1
ATOM 8650 C CA . ASP B 1 494 ? 7.449 3.547 25.359 1 96.81 494 ASP B CA 1
ATOM 8651 C C . ASP B 1 494 ? 8.031 3.916 24 1 96.81 494 ASP B C 1
ATOM 8653 O O . ASP B 1 494 ? 7.5 3.518 22.969 1 96.81 494 ASP B O 1
ATOM 8657 N N . ILE B 1 495 ? 9.156 4.559 24 1 97.25 495 ILE B N 1
ATOM 8658 C CA . ILE B 1 495 ? 9.797 4.973 22.75 1 97.25 495 ILE B CA 1
ATOM 8659 C C . ILE B 1 495 ? 11.086 4.18 22.547 1 97.25 495 ILE B C 1
ATOM 8661 O O . ILE B 1 495 ? 11.906 4.527 21.688 1 97.25 495 ILE B O 1
ATOM 8665 N N . GLY B 1 496 ? 11.242 3.141 23.312 1 95.62 496 GLY B N 1
ATOM 8666 C CA . GLY B 1 496 ? 12.414 2.283 23.188 1 95.62 496 GLY B CA 1
ATOM 8667 C C . GLY B 1 496 ? 13.625 2.812 23.922 1 95.62 496 GLY B C 1
ATOM 8668 O O . GLY B 1 496 ? 13.562 3.863 24.562 1 95.62 496 GLY B O 1
ATOM 8669 N N . TYR B 1 497 ? 14.75 2.043 23.875 1 92.31 497 TYR B N 1
ATOM 8670 C CA . TYR B 1 497 ? 16.016 2.451 24.469 1 92.31 497 TYR B CA 1
ATOM 8671 C C . TYR B 1 497 ? 16.844 3.275 23.5 1 92.31 497 TYR B C 1
ATOM 8673 O O . TYR B 1 497 ? 16.406 3.531 22.359 1 92.31 497 TYR B O 1
ATOM 8681 N N . ASN B 1 498 ? 17.953 3.705 23.922 1 92.25 498 ASN B N 1
ATOM 8682 C CA . ASN B 1 498 ? 18.734 4.695 23.188 1 92.25 498 ASN B CA 1
ATOM 8683 C C . ASN B 1 498 ? 19.062 4.219 21.781 1 92.25 498 ASN B C 1
ATOM 8685 O O . ASN B 1 498 ? 18.922 4.984 20.812 1 92.25 498 ASN B O 1
ATOM 8689 N N . ASP B 1 499 ? 19.469 3.002 21.625 1 92.88 499 ASP B N 1
ATOM 8690 C CA . ASP B 1 499 ? 19.828 2.498 20.297 1 92.88 499 ASP B CA 1
ATOM 8691 C C . ASP B 1 499 ? 18.594 2.439 19.391 1 92.88 499 ASP B C 1
ATOM 8693 O O . ASP B 1 499 ? 18.688 2.73 18.188 1 92.88 499 ASP B O 1
ATOM 8697 N N . GLU B 1 500 ? 17.547 1.985 19.969 1 95.69 500 GLU B N 1
ATOM 8698 C CA . GLU B 1 500 ? 16.297 1.935 19.203 1 95.69 500 GLU B CA 1
ATOM 8699 C C . GLU B 1 500 ? 15.836 3.334 18.812 1 95.69 500 GLU B C 1
ATOM 8701 O O . GLU B 1 500 ? 15.367 3.541 17.688 1 95.69 500 GLU B O 1
ATOM 8706 N N . ILE B 1 501 ? 15.984 4.289 19.719 1 96.44 501 ILE B N 1
ATOM 8707 C CA . ILE B 1 501 ? 15.609 5.672 19.453 1 96.44 501 ILE B CA 1
ATOM 8708 C C . ILE B 1 501 ? 16.438 6.219 18.297 1 96.44 501 ILE B C 1
ATOM 8710 O O . ILE B 1 501 ? 15.891 6.809 17.359 1 96.44 501 ILE B O 1
ATOM 8714 N N . LYS B 1 502 ? 17.688 6.02 18.359 1 93.5 502 LYS B N 1
ATOM 8715 C CA . LYS B 1 502 ? 18.578 6.496 17.312 1 93.5 502 LYS B CA 1
ATOM 8716 C C . LYS B 1 502 ? 18.25 5.852 15.969 1 93.5 502 LYS B C 1
ATOM 8718 O O . LYS B 1 502 ? 18.219 6.527 14.938 1 93.5 502 LYS B O 1
ATOM 8723 N N . TYR B 1 503 ? 18.016 4.555 16.016 1 93.81 503 TYR B N 1
ATOM 8724 C CA . TYR B 1 503 ? 17.688 3.818 14.797 1 93.81 503 TYR B CA 1
ATOM 8725 C C . TYR B 1 503 ? 16.406 4.363 14.164 1 93.81 503 TYR B C 1
ATOM 8727 O O . TYR B 1 503 ? 16.391 4.68 12.969 1 93.81 503 TYR B O 1
ATOM 8735 N N . LEU B 1 504 ? 15.375 4.484 15.008 1 97 504 LEU B N 1
ATOM 8736 C CA . LEU B 1 504 ? 14.078 4.918 14.5 1 97 504 LEU B CA 1
ATOM 8737 C C . LEU B 1 504 ? 14.141 6.363 14.016 1 97 504 LEU B C 1
ATOM 8739 O O . LEU B 1 504 ? 13.539 6.715 13 1 97 504 LEU B O 1
ATOM 8743 N N . LEU B 1 505 ? 14.82 7.195 14.727 1 96.44 505 LEU B N 1
ATOM 8744 C CA . LEU B 1 505 ? 14.945 8.594 14.32 1 96.44 505 LEU B CA 1
ATOM 8745 C C . LEU B 1 505 ? 15.641 8.711 12.969 1 96.44 505 LEU B C 1
ATOM 8747 O O . LEU B 1 505 ? 15.195 9.453 12.094 1 96.44 505 LEU B O 1
ATOM 8751 N N . LYS B 1 506 ? 16.734 8.008 12.805 1 93.75 506 LYS B N 1
ATOM 8752 C CA . LYS B 1 506 ? 17.453 8.023 11.531 1 93.75 506 LYS B CA 1
ATOM 8753 C C . LYS B 1 506 ? 16.562 7.52 10.398 1 93.75 506 LYS B C 1
ATOM 8755 O O . LYS B 1 506 ? 16.562 8.086 9.305 1 93.75 506 LYS B O 1
ATOM 8760 N N . TYR B 1 507 ? 15.867 6.465 10.688 1 96 507 TYR B N 1
ATOM 8761 C CA . TYR B 1 507 ? 14.969 5.875 9.703 1 96 507 TYR B CA 1
ATOM 8762 C C . TYR B 1 507 ? 13.914 6.875 9.25 1 96 507 TYR B C 1
ATOM 8764 O O . TYR B 1 507 ? 13.711 7.078 8.055 1 96 507 TYR B O 1
ATOM 8772 N N . HIS B 1 508 ? 13.266 7.543 10.234 1 97.31 508 HIS B N 1
ATOM 8773 C CA . HIS B 1 508 ? 12.18 8.461 9.922 1 97.31 508 HIS B CA 1
ATOM 8774 C C . HIS B 1 508 ? 12.703 9.758 9.32 1 97.31 508 HIS B C 1
ATOM 8776 O O . HIS B 1 508 ? 12.031 10.391 8.5 1 97.31 508 HIS B O 1
ATOM 8782 N N . LEU B 1 509 ? 13.922 10.141 9.711 1 96.62 509 LEU B N 1
ATOM 8783 C CA . LEU B 1 509 ? 14.523 11.32 9.109 1 96.62 509 LEU B CA 1
ATOM 8784 C C . LEU B 1 509 ? 14.695 11.141 7.605 1 96.62 509 LEU B C 1
ATOM 8786 O O . LEU B 1 509 ? 14.391 12.055 6.832 1 96.62 509 LEU B O 1
ATOM 8790 N N . LEU B 1 510 ? 15.172 10 7.23 1 95.75 510 LEU B N 1
ATOM 8791 C CA . LEU B 1 510 ? 15.328 9.719 5.809 1 95.75 510 LEU B CA 1
ATOM 8792 C C . LEU B 1 510 ? 13.977 9.688 5.105 1 95.75 510 LEU B C 1
ATOM 8794 O O . LEU B 1 510 ? 13.828 10.219 4.004 1 95.75 510 LEU B O 1
ATOM 8798 N N . GLU B 1 511 ? 13.031 9.008 5.77 1 96.12 511 GLU B N 1
ATOM 8799 C CA . GLU B 1 511 ? 11.672 8.969 5.238 1 96.12 511 GLU B CA 1
ATOM 8800 C C . GLU B 1 511 ? 11.156 10.375 4.961 1 96.12 511 GLU B C 1
ATOM 8802 O O . GLU B 1 511 ? 10.648 10.648 3.869 1 96.12 511 GLU B O 1
ATOM 8807 N N . LYS B 1 512 ? 11.289 11.242 5.918 1 96.44 512 LYS B N 1
ATOM 8808 C CA . LYS B 1 512 ? 10.758 12.602 5.801 1 96.44 512 LYS B CA 1
ATOM 8809 C C . LYS B 1 512 ? 11.531 13.406 4.758 1 96.44 512 LYS B C 1
ATOM 8811 O O . LYS B 1 512 ? 10.938 14.203 4.023 1 96.44 512 LYS B O 1
ATOM 8816 N N . ALA B 1 513 ? 12.82 13.242 4.688 1 94.88 513 ALA B N 1
ATOM 8817 C CA . ALA B 1 513 ? 13.633 13.969 3.711 1 94.88 513 ALA B CA 1
ATOM 8818 C C . ALA B 1 513 ? 13.242 13.594 2.285 1 94.88 513 ALA B C 1
ATOM 8820 O O . ALA B 1 513 ? 13.133 14.461 1.414 1 94.88 513 ALA B O 1
ATOM 8821 N N . VAL B 1 514 ? 13.031 12.312 2.09 1 94.62 514 VAL B N 1
ATOM 8822 C CA . VAL B 1 514 ? 12.625 11.836 0.772 1 94.62 514 VAL B CA 1
ATOM 8823 C C . VAL B 1 514 ? 11.234 12.359 0.435 1 94.62 514 VAL B C 1
ATOM 8825 O O . VAL B 1 514 ? 10.977 12.773 -0.699 1 94.62 514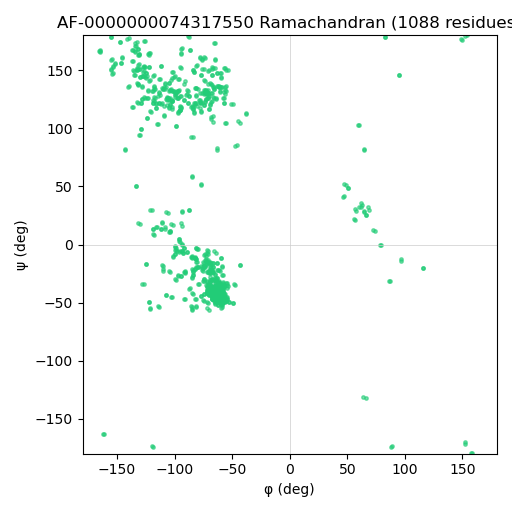 VAL B O 1
ATOM 8828 N N . TYR B 1 515 ? 10.375 12.344 1.409 1 93.06 515 TYR B N 1
ATOM 8829 C CA . TYR B 1 515 ? 9.023 12.844 1.224 1 93.06 515 TYR B CA 1
ATOM 8830 C C . TYR B 1 515 ? 9.039 14.305 0.791 1 93.06 515 TYR B C 1
ATOM 8832 O O . TYR B 1 515 ? 8.289 14.703 -0.108 1 93.06 515 TYR B O 1
ATOM 8840 N N . GLU B 1 516 ? 9.914 15.078 1.35 1 93 516 GLU B N 1
ATOM 8841 C CA . GLU B 1 516 ? 10 16.516 1.105 1 93 516 GLU B CA 1
ATOM 8842 C C . GLU B 1 516 ? 10.469 16.812 -0.315 1 93 516 GLU B C 1
ATOM 8844 O O . GLU B 1 516 ? 10.125 17.844 -0.89 1 93 516 GLU B O 1
ATOM 8849 N N . LEU B 1 517 ? 11.242 15.945 -0.829 1 91.44 517 LEU B N 1
ATOM 8850 C CA . LEU B 1 517 ? 11.805 16.141 -2.16 1 91.44 517 LEU B CA 1
ATOM 8851 C C . LEU B 1 517 ? 10.703 16.297 -3.199 1 91.44 517 LEU B C 1
ATOM 8853 O O . LEU B 1 517 ? 10.82 17.109 -4.117 1 91.44 517 LEU B O 1
ATOM 8857 N N . GLY B 1 518 ? 9.664 15.57 -3.037 1 86.31 518 GLY B N 1
ATOM 8858 C CA . GLY B 1 518 ? 8.555 15.641 -3.971 1 86.31 518 GLY B CA 1
ATOM 8859 C C . GLY B 1 518 ? 7.871 17 -3.99 1 86.31 518 GLY B C 1
ATOM 8860 O O . GLY B 1 518 ? 7.57 17.531 -5.059 1 86.31 518 GLY B O 1
ATOM 8861 N N . TYR B 1 519 ? 7.664 17.484 -2.854 1 81 519 TYR B N 1
ATOM 8862 C CA . TYR B 1 519 ? 7.004 18.781 -2.732 1 81 519 TYR B CA 1
ATOM 8863 C C . TYR B 1 519 ? 7.828 19.875 -3.402 1 81 519 TYR B C 1
ATOM 8865 O O . TYR B 1 519 ? 7.293 20.688 -4.164 1 81 519 TYR B O 1
ATOM 8873 N N . GLU B 1 520 ? 9.094 19.891 -3.193 1 85.75 520 GLU B N 1
ATOM 8874 C CA . GLU B 1 520 ? 9.969 20.953 -3.699 1 85.75 520 GLU B CA 1
ATOM 8875 C C . GLU B 1 520 ? 10.133 20.844 -5.215 1 85.75 520 GLU B C 1
ATOM 8877 O O . GLU B 1 520 ? 10.109 21.859 -5.914 1 85.75 520 GLU B O 1
ATOM 8882 N N . LEU B 1 521 ? 10.281 19.688 -5.703 1 84.31 521 LEU B N 1
ATOM 8883 C CA . LEU B 1 521 ? 10.461 19.5 -7.141 1 84.31 521 LEU B CA 1
ATOM 8884 C C . LEU B 1 521 ? 9.234 19.969 -7.91 1 84.31 521 LEU B C 1
ATOM 8886 O O . LEU B 1 521 ? 9.344 20.453 -9.039 1 84.31 521 LEU B O 1
ATOM 8890 N N . ASN B 1 522 ? 8.102 19.875 -7.254 1 75.81 522 ASN B N 1
ATOM 8891 C CA . ASN B 1 522 ? 6.848 20.281 -7.891 1 75.81 522 ASN B CA 1
ATOM 8892 C C . ASN B 1 522 ? 6.586 21.781 -7.711 1 75.81 522 ASN B C 1
ATOM 8894 O O . ASN B 1 522 ? 6.109 22.438 -8.633 1 75.81 522 ASN B O 1
ATOM 8898 N N . ALA B 1 523 ? 6.922 22.281 -6.582 1 73.81 523 ALA B N 1
ATOM 8899 C CA . ALA B 1 523 ? 6.504 23.641 -6.234 1 73.81 523 ALA B CA 1
ATOM 8900 C C . ALA B 1 523 ? 7.656 24.625 -6.395 1 73.81 523 ALA B C 1
ATOM 8902 O O . ALA B 1 523 ? 7.473 25.719 -6.938 1 73.81 523 ALA B O 1
ATOM 8903 N N . ARG B 1 524 ? 8.852 24.219 -5.887 1 82.62 524 ARG B N 1
ATOM 8904 C CA . ARG B 1 524 ? 10.016 25.109 -5.855 1 82.62 524 ARG B CA 1
ATOM 8905 C C . ARG B 1 524 ? 11.305 24.328 -6.133 1 82.62 524 ARG B C 1
ATOM 8907 O O . ARG B 1 524 ? 12.117 24.125 -5.23 1 82.62 524 ARG B O 1
ATOM 8914 N N . PRO B 1 525 ? 11.578 24.094 -7.34 1 82.19 525 PRO B N 1
ATOM 8915 C CA . PRO B 1 525 ? 12.727 23.25 -7.672 1 82.19 525 PRO B CA 1
ATOM 8916 C C . PRO B 1 525 ? 14.039 23.797 -7.102 1 82.19 525 PRO B C 1
ATOM 8918 O O . PRO B 1 525 ? 14.93 23.031 -6.746 1 82.19 525 PRO B O 1
ATOM 8921 N N . ASP B 1 526 ? 14.117 25.109 -6.895 1 81.5 526 ASP B N 1
ATOM 8922 C CA . ASP B 1 526 ? 15.328 25.719 -6.367 1 81.5 526 ASP B CA 1
ATOM 8923 C C . ASP B 1 526 ? 15.562 25.312 -4.914 1 81.5 526 ASP B C 1
ATOM 8925 O O . ASP B 1 526 ? 16.688 25.344 -4.426 1 81.5 526 ASP B O 1
ATOM 8929 N N . TRP B 1 527 ? 14.547 24.922 -4.293 1 85.88 527 TRP B N 1
ATOM 8930 C CA . TRP B 1 527 ? 14.633 24.562 -2.881 1 85.88 527 TRP B CA 1
ATOM 8931 C C . TRP B 1 527 ? 14.922 23.078 -2.715 1 85.88 527 TRP B C 1
ATOM 8933 O O . TRP B 1 527 ? 15.164 22.609 -1.601 1 85.88 527 TRP B O 1
ATOM 8943 N N . ALA B 1 528 ? 14.992 22.344 -3.818 1 89.69 528 ALA B N 1
ATOM 8944 C CA . ALA B 1 528 ? 15.242 20.906 -3.756 1 89.69 528 ALA B CA 1
ATOM 8945 C C . ALA B 1 528 ? 16.609 20.609 -3.158 1 89.69 528 ALA B C 1
ATOM 8947 O O . ALA B 1 528 ? 16.859 19.5 -2.689 1 89.69 528 ALA B O 1
ATOM 8948 N N . ILE B 1 529 ? 17.438 21.625 -3.119 1 87.62 529 ILE B N 1
ATOM 8949 C CA . ILE B 1 529 ? 18.781 21.453 -2.582 1 87.62 529 ILE B CA 1
ATOM 8950 C C . ILE B 1 529 ? 18.703 21.109 -1.096 1 87.62 529 ILE B C 1
ATOM 8952 O O . ILE B 1 529 ? 19.547 20.391 -0.577 1 87.62 529 ILE B O 1
ATOM 8956 N N . ILE B 1 530 ? 17.703 21.547 -0.393 1 89.62 530 ILE B N 1
ATOM 8957 C CA . ILE B 1 530 ? 17.594 21.391 1.054 1 89.62 530 ILE B CA 1
ATOM 8958 C C . ILE B 1 530 ? 17.312 19.938 1.396 1 89.62 530 ILE B C 1
ATOM 8960 O O . ILE B 1 530 ? 18.078 19.312 2.154 1 89.62 530 ILE B O 1
ATOM 8964 N N . PRO B 1 531 ? 16.25 19.328 0.822 1 92.69 531 PRO B N 1
ATOM 8965 C CA . PRO B 1 531 ? 16.062 17.906 1.121 1 92.69 531 PRO B CA 1
ATOM 8966 C C . PRO B 1 531 ? 17.188 17.031 0.572 1 92.69 531 PRO B C 1
ATOM 8968 O O . PRO B 1 531 ? 17.562 16.031 1.188 1 92.69 531 PRO B O 1
ATOM 8971 N N . LEU B 1 532 ? 17.766 17.375 -0.529 1 92.25 532 LEU B N 1
ATOM 8972 C CA . LEU B 1 532 ? 18.875 16.609 -1.089 1 92.25 532 LEU B CA 1
ATOM 8973 C C . LEU B 1 532 ? 20.078 16.625 -0.154 1 92.25 532 LEU B C 1
ATOM 8975 O O . LEU B 1 532 ? 20.703 15.594 0.087 1 92.25 532 LEU B O 1
ATOM 8979 N N . LYS B 1 533 ? 20.391 17.781 0.317 1 86.69 533 LYS B N 1
ATOM 8980 C CA . LYS B 1 533 ? 21.469 17.891 1.297 1 86.69 533 LYS B CA 1
ATOM 8981 C C . LYS B 1 533 ? 21.156 17.078 2.549 1 86.69 533 LYS B C 1
ATOM 8983 O O . LYS B 1 533 ? 22.031 16.375 3.07 1 86.69 533 LYS B O 1
ATOM 8988 N N . GLY B 1 534 ? 19.938 17.203 2.988 1 89 534 GLY B N 1
ATOM 8989 C CA . GLY B 1 534 ? 19.516 16.438 4.152 1 89 534 GLY B CA 1
ATOM 8990 C C . GLY B 1 534 ? 19.688 14.938 3.971 1 89 534 GLY B C 1
ATOM 8991 O O . GLY B 1 534 ? 20.156 14.25 4.871 1 89 534 GLY B O 1
ATOM 8992 N N . ILE B 1 535 ? 19.281 14.422 2.852 1 91.75 535 ILE B N 1
ATOM 8993 C CA . ILE B 1 535 ? 19.359 13 2.553 1 91.75 535 ILE B CA 1
ATOM 8994 C C . ILE B 1 535 ? 20.828 12.555 2.588 1 91.75 535 ILE B C 1
ATOM 8996 O O . ILE B 1 535 ? 21.156 11.539 3.203 1 91.75 535 ILE B O 1
ATOM 9000 N N . MET B 1 536 ? 21.672 13.328 2.014 1 86.88 536 MET B N 1
ATOM 9001 C CA . MET B 1 536 ? 23.094 12.984 1.956 1 86.88 536 MET B CA 1
ATOM 9002 C C . MET B 1 536 ? 23.703 13 3.35 1 86.88 536 MET B C 1
ATOM 9004 O O . MET B 1 536 ? 24.531 12.148 3.672 1 86.88 536 MET B O 1
ATOM 9008 N N . GLN B 1 537 ? 23.297 13.961 4.121 1 84.81 537 GLN B N 1
ATOM 9009 C CA . GLN B 1 537 ? 23.797 14.062 5.484 1 84.81 537 GLN B CA 1
ATOM 9010 C C . GLN B 1 537 ? 23.375 12.852 6.32 1 84.81 537 GLN B C 1
ATOM 9012 O O . GLN B 1 537 ? 24.141 12.344 7.129 1 84.81 537 GLN B O 1
ATOM 9017 N N . ILE B 1 538 ? 22.188 12.414 6.09 1 87.38 538 ILE B N 1
ATOM 9018 C CA . ILE B 1 538 ? 21.656 11.289 6.84 1 87.38 538 ILE B CA 1
ATOM 9019 C C . ILE B 1 538 ? 22.359 10 6.434 1 87.38 538 ILE B C 1
ATOM 9021 O O . ILE B 1 538 ? 22.703 9.172 7.285 1 87.38 538 ILE B O 1
ATOM 9025 N N . LEU B 1 539 ? 22.609 9.852 5.156 1 83.56 539 LEU B N 1
ATOM 9026 C CA . LEU B 1 539 ? 23.266 8.656 4.641 1 83.56 539 LEU B CA 1
ATOM 9027 C C . LEU B 1 539 ? 24.734 8.602 5.074 1 83.56 539 LEU B C 1
ATOM 9029 O O . LEU B 1 539 ? 25.266 7.527 5.352 1 83.56 539 LEU B O 1
ATOM 9033 N N . LYS B 1 540 ? 25.406 9.773 5.152 1 76.44 540 LYS B N 1
ATOM 9034 C CA . LYS B 1 540 ? 26.812 9.836 5.52 1 76.44 540 LYS B CA 1
ATOM 9035 C C . LYS B 1 540 ? 27 9.609 7.016 1 76.44 540 LYS B C 1
ATOM 9037 O O . LYS B 1 540 ? 28 9.008 7.434 1 76.44 540 LYS B O 1
ATOM 9042 N N . VAL B 1 541 ? 26.203 10.312 7.777 1 60.91 541 VAL B N 1
ATOM 9043 C CA . VAL B 1 541 ? 26.297 10.062 9.211 1 60.91 541 VAL B CA 1
ATOM 9044 C C . VAL B 1 541 ? 26.25 8.555 9.477 1 60.91 541 VAL B C 1
ATOM 9046 O O . VAL B 1 541 ? 26.953 8.055 10.367 1 60.91 541 VAL B O 1
ATOM 9049 N N . GLU B 1 542 ? 25.578 7.902 8.766 1 53.47 542 GLU B N 1
ATOM 9050 C CA . GLU B 1 542 ? 25.484 6.449 8.883 1 53.47 542 GLU B CA 1
ATOM 9051 C C . GLU B 1 542 ? 26.812 5.789 8.539 1 53.47 542 GLU B C 1
ATOM 9053 O O . GLU B 1 542 ? 27.219 4.828 9.203 1 53.47 542 GLU B O 1
ATOM 9058 N N . GLU B 1 543 ? 27.516 6.434 7.691 1 46.75 543 GLU B N 1
ATOM 9059 C CA . GLU B 1 543 ? 28.797 5.883 7.258 1 46.75 543 GLU B CA 1
ATOM 9060 C C . GLU B 1 543 ? 29.891 6.148 8.289 1 46.75 543 GLU B C 1
ATOM 9062 O O . GLU B 1 543 ? 30.781 5.32 8.492 1 46.75 543 GLU B O 1
ATOM 9067 N N . ASN B 1 544 ? 29.781 7.312 8.953 1 43.66 544 ASN B N 1
ATOM 9068 C CA . ASN B 1 544 ? 30.812 7.672 9.93 1 43.66 544 ASN B CA 1
ATOM 9069 C C . ASN B 1 544 ? 30.594 6.957 11.258 1 43.66 544 ASN B C 1
ATOM 9071 O O . ASN B 1 544 ? 31.484 6.926 12.102 1 43.66 544 ASN B O 1
ATOM 9075 N N . GLU B 1 545 ? 29.422 6.477 11.508 1 40.69 545 GLU B N 1
ATOM 9076 C CA . GLU B 1 545 ? 29.172 5.715 12.734 1 40.69 545 GLU B CA 1
ATOM 9077 C C . GLU B 1 545 ? 29.359 4.219 12.5 1 40.69 545 GLU B C 1
ATOM 9079 O O . GLU B 1 545 ? 29.406 3.438 13.453 1 40.69 545 GLU B O 1
ATOM 9084 N N . LYS B 1 546 ? 29.547 3.861 11.359 1 38.31 546 LYS B N 1
ATOM 9085 C CA . LYS B 1 546 ? 29.906 2.477 11.062 1 38.31 546 LYS B CA 1
ATOM 9086 C C . LYS B 1 546 ? 31.422 2.295 11.023 1 38.31 546 LYS B C 1
ATOM 9088 O O . LYS B 1 546 ? 32.156 3.135 10.484 1 38.31 546 LYS B O 1
#

Secondary structure (DSSP, 8-state):
-----PPEEE-S-GGGGGG-HHHHHHIIIIIHHHHHTTSTT--GGGS-EEEEEEEEEEEEE-SS-EEEEEEEEEEETTS-EEEEEEEEEEESS--S-TTPPEEEEEEETTEEEEEEEGGG-HHHHHHHHHHHHHT-EEEEETTEEEEEEE-TT----TT----EEEE----SEEEEEETTTEEEEEESEE-SS--HHHHHHHIIIIIS--SSSPPEEEEEEEEETTSPEEEEEEEEE----SEEHHHHHHHHHHHHHHHHHHS---GGGSPPPPTT----GGGS-HHHHHHH-HHHHHHHHHHHHHHHHHHHHHT--SS-TTTS-EE--HHHHHHHHHHHHHHHHHHHHHHHHTGGG--HHHHHHHHHHHHTHHHHHHHHHT--GGG--SEEB---SS-SGGGEEEETTEEEE--TT--TTS-TTGGGS-B-THHHHHHHHHHHHHHHHHHHHH-GGGGGGHHHHHHHHHHHHHHHHHHHHHHHHHHHHHTT-----HHHHHHHHHHHHHHHHHHHHHHHHHH-GGGGHHHHHHHHHHHHHHHHH-/-----PPEEE-S-GGGGGG-HHHHHHIIIIIHHHHHTTSTT--GGGS-EEEEEEEEEEEEE-SS-EEEEEEEEEEETTS-EEEEEEEEEEESS--S-TTPPEEEEEEETTEEEEEEEGGG-HHHHHHHHHHHHHT-EEEEETTEEEEEEE-TT----TT----EEEE----SEEEEEETTTEEEEEESEE-SS--HHHHHHHIIIIIS--SSSPPEEEEEEEEETTSPEEEEEEEEE----SEEHHHHHHHHHHHHHHHHHHS---GGGSPPPPTT----GGGS-HHHHHHH-HHHHHHHHHHHHHHHHHHHHHT--SS-TTTS-EE--HHHHHHHHHHHHHHHHHHHHHHHHTGGG--HHHHHHHHHHHHTHHHHHHHHHT--GGG--SEEB---SS-SGGGEEEETTEEEE--TT--TTS-TTGGGS-B-THHHHHHHHHHHHHHHHHHHHH-GGGGGGHHHHHHHHHHHHHHHHHHHHHHHHHHHHHTT-----HHHHHHHHHHHHHHHHHHHHHHHHHH-GGGGHHHHHHHHHHHHHHHHH-

Foldseek 3Di:
DPPPFDAAEDADAPLCQCVDPSSVCSQFPPLCVVPLLPALLNPCVVFAWDGKDFPDWFWDDFPLDIKIWTWIWTATPVGDIWIFTFIKDWDLDDDPPPPWDFSHWYQYNNGTTTITGCVPPPSSVVRLVQCQQVQDWADRDDQKIKTKHFFPVDDDDPPDDKDKDWDPDSDNWTWMDIPVWKIKTFHTTKDQAEFQQQVLLQLVAVPLNQPQAWHWGIFIWMDGVVGHIITGMTMTTDDDFDDFLLVVLLVLLLQLLVQVVPDPDDLVPQDFDDFQPADALVRHDPVSCSRRNSLVLVLLLQVLLSLLSSLLSLCVDCPDPLRPWAADDDVVLVVQLVVLLVLLVVLLVLLVVLLVVDDDLLNVLSVVSNVCSVVLNCLSNVDDRVVFDFIFGQELQQAERRQWGHDPSHIHGHDSRHDPVDHSVVNSDTGQSLLNVLNHLLNSLLSQVCSLPVDCPCVVPSPSSVSVSVRVSRSSSSNSSNSNVVSCVVSVRGNDDDVSSVSVSLSSNLSVLSNVLVVCSVPPVHSSSSSSVSNVVSSVVVVVVD/DPPPFDAAEDADAPLCQCVDPSSVCSQFVPLCVVPLLPALLNPCVVFAWDGKDFPDWFWDDFPLDIKIWTWIWTATPVGDIWIFTFIKDWDLDDDPPPPWDFSHWYQYNNGTTTITGCVPPPSSVVRLVLCQQVQDWADRDDQKIKTKHFFPVDDDDPPDDKDKDWDPDSDNWTWMDIPVWKIKTFHTTKDQAEFQQQVLLQLVAVPLNQPQAWHWGIFIWMDGVVGHIITGMTMTTDDDFPDFLLVVLLVLLLQLLVQCVPDPDDLVPQDFDDFQPADALVRHDPVSCSRRNSLVLVLLLQVLLSLLSSLLSLCVDCPDPLRDWAADDDVVLVVQLVVLLVLLVVLLVLLVVLLVVDDDLLNVLSVVSNVCSVVLNCLSNVDDRVVDDFIFGQELQQAERRQWGHDPSHIHGHDSRHDPVDHSVRNSDTGQSLLNVLNHLLRSLLSQVCSLPVDCPCVVPSPSSVSVSVRVSRSSSSNSSNSNVVSCVVSVRGNDDDVSSVSVSLSSNLSVLSNVLVVCSVPPVHSSSSSSVSNVVSSVVVVVVD

Sequence (1092 aa):
MEPLIRAVHTTHKWQEVFEDPLFRDAFIEEWVPQYITKRRWFAGKSTPVKVFKIERILPLPTDFGYYYHVIVEVIYEPGYTETYLLPLSFVTVLPEEESIQILGKCVIEEKSGYLVEAVYLEDYRNALFNHIIKSSKTNIGVDNFFVFERGKIMTEKEGDRIHSKLLDVEQSNTSIIYNDRYILKIYRKLFMDHNPDHELVRFLSEYAEFTHAPSYGGSVSWVRSGNFTVSIALMTELIPNDGEGWEYMLQKIETAFDNFLSSDLNISELPKLKYLKRMKASSIPDQYRELIGNDFLNNIEILAKRTAQMHVALASNKIDRHFVPRSYNSDFSVWLKNRLIYIFENRYNMLESNLHKLEGVGLDYAHEFIAHKSDIIKHFLSFDELKLNSKRIRIHGDYHLGQVLLTDNDFFILDFEGEPESTIRDRKVKQSPLKDVAGMFRSFHYAIYATLFKSDKYRDNKDECSLLGSKLFRVITNVFMDKYCRIAFKNNLDIGYNDEIKYLLKYHLLEKAVYELGYELNARPDWAIIPLKGIMQILKVEENEKMEPLIRAVHTTHKWQEVFEDPLFRDAFIEEWVPQYITKRRWFAGKSTPVKVFKIERILPLPTDFGYYYHVIVEVIYEPGYTETYLLPLSFVTVLPEEESIQILGKCVIEEKSGYLVEAVYLEDYRNALFNHIIKSSKTNIGVDNFFVFERGKIMTEKEGDRIHSKLLDVEQSNTSIIYNDRYILKIYRKLFMDHNPDHELVRFLSEYAEFTHAPSYGGSVSWVRSGNFTVSIALMTELIPNDGEGWEYMLQKIETAFDNFLSSDLNISELPKLKYLKRMKASSIPDQYRELIGNDFLNNIEILAKRTAQMHVALASNKIDRHFVPRSYNSDFSVWLKNRLIYIFENRYNMLESNLHKLEGVGLDYAHEFIAHKSDIIKHFLSFDELKLNSKRIRIHGDYHLGQVLLTDNDFFILDFEGEPESTIRDRKVKQSPLKDVAGMFRSFHYAIYATLFKSDKYRDNKDECSLLGSKLFRVITNVFMDKYCRIAFKNNLDIGYNDEIKYLLKYHLLEKAVYELGYELNARPDWAIIPLKGIMQILKVEENEK

Nearest PDB structures (foldseek):
  4o7p-assembly1_A  TM=7.977E-01  e=3.874E-23  Mycobacterium tuberculosis
  6hwl-assembly1_B  TM=8.035E-01  e=3.177E-16  Streptacidiphilus jiangxiensis
  6hwk-assembly1_A  TM=7.492E-01  e=8.973E-17  Streptacidiphilus jiangxiensis
  6hwj-assembly2_B  TM=8.096E-01  e=6.412E-16  Streptacidiphilus jiangxiensis
  6hwk-assembly1_B  TM=6.772E-01  e=3.177E-16  Streptacidiphilus jiangxiensis

Organism: NCBI:txid2715131

Solvent-accessible surface area (backbone atoms only — not comparable to full-atom values): 57782 Å² total; per-residue (Å²): 126,78,77,81,65,72,67,43,80,43,83,41,50,82,95,45,38,75,75,37,65,68,49,42,46,47,42,46,69,49,27,42,59,66,44,49,72,72,37,73,44,44,80,60,74,89,46,62,72,65,47,63,41,82,72,45,75,39,59,44,82,50,98,70,44,69,34,35,40,34,32,34,32,39,32,30,65,91,36,56,71,48,35,34,55,43,48,29,33,78,38,68,65,81,69,84,59,86,80,66,58,72,48,39,34,32,27,45,67,84,37,65,30,32,34,28,50,27,79,75,35,64,53,50,52,50,45,52,53,51,37,20,68,63,43,37,72,45,77,51,53,90,58,28,30,40,41,24,35,56,27,85,72,56,76,77,54,94,86,57,89,79,48,74,46,75,55,91,59,97,36,60,44,49,41,34,35,38,69,87,44,31,34,35,39,34,47,27,63,50,53,90,32,65,43,46,32,56,56,48,35,40,42,34,30,75,69,51,59,45,81,50,34,55,40,28,35,26,35,35,29,42,38,34,70,97,54,55,43,23,50,39,30,38,27,25,44,50,74,77,60,80,44,44,35,42,61,51,49,36,51,48,48,50,46,23,52,50,44,44,72,73,41,92,66,56,79,85,72,51,80,88,72,66,76,75,68,44,36,54,61,87,69,52,58,64,71,56,39,71,35,54,34,65,67,50,44,49,50,42,31,50,50,19,40,52,52,29,51,51,49,43,39,39,43,62,40,83,72,52,77,86,29,32,56,36,70,64,43,69,54,47,51,45,47,51,37,53,52,51,52,51,52,48,40,53,32,53,35,51,46,66,75,42,48,85,72,41,58,72,69,39,35,51,36,49,51,49,52,63,71,38,47,67,58,53,50,49,55,56,64,60,69,56,49,89,79,54,81,30,39,20,19,51,57,47,64,54,37,31,37,82,34,26,32,33,34,95,95,39,64,33,48,54,77,40,57,28,47,84,90,50,51,75,60,63,52,62,53,57,36,53,62,48,44,34,52,23,32,35,51,51,38,53,52,46,37,47,50,47,56,53,70,72,36,75,83,39,60,92,45,42,66,61,49,50,54,49,41,57,53,50,49,32,52,53,48,10,22,23,46,30,38,21,49,52,50,24,55,72,68,68,41,55,61,52,54,71,69,53,36,53,50,50,30,55,53,31,35,48,54,49,27,53,57,48,37,46,56,22,60,71,76,38,48,81,54,31,38,54,32,38,49,48,42,51,50,58,58,45,54,53,53,75,74,95,124,78,78,82,66,71,67,43,79,43,84,41,48,82,94,44,36,78,75,36,63,69,49,43,47,46,41,47,70,48,27,43,59,67,45,49,72,70,37,73,42,44,80,59,74,88,48,62,72,65,48,62,42,81,69,46,75,38,58,46,83,51,100,73,44,72,34,36,40,33,29,35,33,40,32,30,65,91,34,56,70,49,34,33,55,43,46,29,33,78,38,69,64,83,69,84,59,86,80,65,58,72,48,38,36,33,27,46,67,84,37,62,31,33,36,30,50,26,80,75,34,65,53,50,53,49,45,53,53,52,37,19,68,63,43,37,72,44,78,51,54,90,60,27,31,40,40,25,35,55,27,86,73,56,76,75,55,92,86,58,90,80,48,74,46,75,55,90,60,96,36,62,44,48,41,34,33,36,69,89,43,30,32,36,38,34,47,27,63,50,56,92,32,64,44,47,32,56,54,50,34,39,42,34,31,76,70,50,57,46,80,49,34,54,41,30,34,26,34,34,29,43,39,32,71,98,52,55,44,22,51,40,31,39,27,24,44,51,75,77,61,82,43,45,36,42,61,51,49,35,52,48,48,50,46,23,52,51,45,43,71,74,41,94,68,54,79,84,72,51,81,87,71,66,75,74,67,44,36,54,62,85,71,52,59,64,71,55,39,70,35,55,35,64,68,49,45,50,49,41,32,50,51,20,40,53,53,27,50,51,49,41,40,40,44,63,40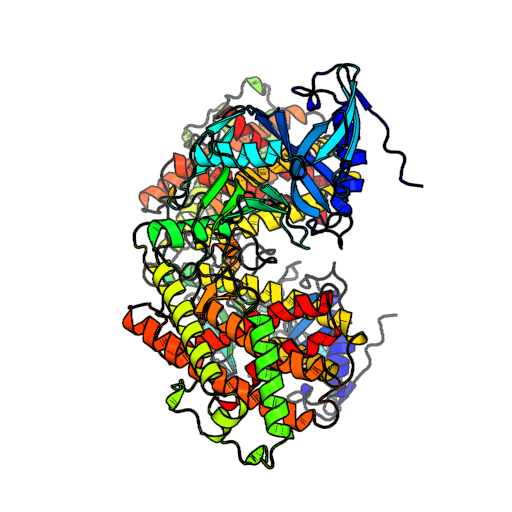,83,73,51,77,86,28,33,56,36,69,66,44,69,52,48,50,46,47,50,37,54,51,50,52,51,53,47,41,53,33,53,37,51,46,66,74,43,46,86,72,41,58,71,68,38,36,52,36,48,52,49,52,63,71,38,46,67,59,51,52,50,56,55,64,60,68,55,50,88,78,53,81,30,40,20,20,51,59,47,63,54,36,31,37,82,32,25,31,34,36,93,96,37,63,33,47,52,76,42,56,27,47,85,90,50,52,75,60,63,53,63,52,56,35,54,64,48,45,35,49,22,32,35,51,50,37,53,52,45,37,46,50,47,55,54,70,72,36,74,84,40,61,93,44,43,66,62,51,50,52,49,41,56,51,50,48,32,52,52,49,10,23,23,48,30,38,21,49,52,50,24,55,75,66,68,43,54,62,50,53,71,68,52,37,52,51,51,31,54,53,31,36,46,53,50,27,52,58,48,36,45,54,22,59,72,75,36,50,82,55,31,38,56,31,38,48,48,41,51,51,56,58,44,54,54,53,73,74,97

Radius of gyration: 32.96 Å; Cα contacts (8 Å, |Δi|>4): 1916; chains: 2; bounding box: 84×84×74 Å

InterPro domains:
  IPR011009 Protein kinase-like domain superfamily [SSF56112] (233-514)
  IPR040999 Maltokinase N-terminal cap domain [PF18085] (35-119)

pLDDT: mean 90.45, std 9.49, range [27.66, 98.81]